Protein AF-A0A6A1VH96-F1 (afdb_monomer)

Secondary structure (DSSP, 8-state):
-PPPPPPPTTS-HHHHHHHHHHHTHHHHHHHHHHHHHT-SEEEEHHHHHHHHHHH--SHHHHHHHHTSHHHHHHHHEEEEEEETTEEEEEEEEETTEEEEEEEETTT--EEEE-HHHHHHHHHTTT-HHHHH-TT--EEESGGG-SSSPPP--GGGTTBHHHHHHHHHHHHHHH-HHHHHHHHHHHHT-EETTEEBSB-TT--SHHHHHHHHHHHHHHHHTS-TT-BGGGTHHHHHTTTB-B-S-SBHHHHHHHHHHHHHHHHS--HHHHHHHHHHS---SEEEEE--SS---SSS-TTSTT-SHHHHHHHHHHHHHHHHHHHHHHHTT-----EEEEEEE--S--TTSSTT-SEEEPTT-SSEEEEEE-S--TT--HHHHHHHHHSS--SEEEEEHHHHHHHHHHHHHHHT-EEEEE-S--GGGTSTTTTTTHHHHHHHH-HHHHHHHHHHHHHH-SEEEES-HHHHH--SSS--TTGGGSSEEETTTEEEEES--TT-TTEEE------TTTS--TT-GGG--GGGHHHHHHHHH-SS--SSEEE-BS-TTS-EEEEE---STTT-HHHHHHHHHH-HHHHHH-EEEEE-S-S-TTT---HHHHHHHHHHHHHHHHTT-TBTEEEE-----HHHHHHHHHHHHHTT-EEEE--S-BSS-HHHHHHHHTT--EEEESSBTHHHH--BTTTBEEE-TT-HHHHHHHHHHHHHHHHH-TTHHHHHHHHHHHHHHHHS-HHHHHHHHHHHHHHHHHHHHHTHHHHHHHHHHHHHHIIIIIHHHHTTS--------------PPPP-PPPPPP--------------------------------------------------------------------------------SSSTTS-------PEEEEEEESS-HHHHHHHHHHHHHHHHHT--EEEEEE----STT----------------PPP-PPSS---TT--S----GGGEEEEEEES---STTHHHHHHTTSSEEEEEE--HHHHHHHHSS---TTEEEEE-TTS-HHHHHHHHHHHHHHTS---HHHHHHHHHHHHHHHHHHHHHHHHHTT---STTHHHHHHHHHHTT----TTT-TTHHHHHHT--HHHHHHHHHHHHHHHHHHHHHHHHT-EEEETTTTTT-EEEEEE-GGGGGGHHHHHHHHHHHHHHTTS-SEEEEEEE-GGG--TTEEEEEEEE-TT---HHHHHHTT-EEETTEEEEEEEHHHHHHHB-------

Solvent-accessible surface area (backbone atoms only — not comparable to full-atom values): 70858 Å² total; per-residue (Å²): 138,80,82,69,68,77,83,48,103,82,64,49,66,47,73,48,43,49,58,32,44,61,78,42,42,72,60,45,46,52,36,34,42,56,60,38,70,80,40,58,43,79,38,47,39,67,58,56,50,50,47,46,50,75,64,38,74,52,66,66,62,37,47,57,45,48,68,26,57,47,25,51,50,60,70,24,27,56,38,32,25,23,48,63,66,33,39,33,37,41,30,32,81,43,50,83,43,75,48,37,31,36,31,36,30,88,83,59,51,60,44,65,48,50,63,58,57,52,46,30,46,58,25,51,64,82,35,53,69,50,44,67,41,90,80,59,49,72,38,60,52,62,89,52,55,84,84,68,76,66,59,88,53,65,92,54,48,37,43,9,68,65,54,51,31,46,51,50,23,55,43,46,70,75,29,74,68,52,41,44,50,54,50,53,52,44,50,66,31,62,57,99,84,46,63,22,48,30,41,83,80,50,78,44,66,72,54,43,53,59,48,38,58,56,46,36,57,58,34,65,74,47,60,53,80,41,50,38,81,84,50,42,70,66,42,42,77,72,25,36,43,54,34,51,17,31,22,27,46,46,26,31,51,46,44,46,38,50,45,41,46,73,74,62,43,44,39,67,48,47,53,50,43,35,63,54,54,83,62,70,53,29,38,37,36,29,44,45,70,44,53,68,66,92,58,93,26,80,77,44,75,79,21,54,68,69,55,55,52,52,56,53,47,48,43,28,38,51,55,51,44,56,51,49,38,48,52,16,50,46,86,77,81,54,36,37,40,40,38,27,45,35,35,80,84,31,88,87,40,64,26,50,50,48,69,43,77,40,88,90,53,92,55,34,31,37,38,29,49,49,97,70,57,98,82,73,52,72,68,54,58,51,37,69,73,61,77,45,78,56,46,34,33,33,10,34,29,52,66,8,22,35,53,31,39,54,46,24,71,70,76,74,38,42,30,40,30,30,47,98,64,56,64,70,74,75,38,82,61,44,45,65,48,26,85,77,47,30,90,82,69,39,46,72,45,45,56,49,30,39,50,46,24,71,62,59,33,62,30,35,50,32,66,32,60,37,46,40,33,25,47,73,87,45,78,8,52,54,40,59,45,22,52,50,42,31,69,87,74,37,38,27,56,25,45,52,63,57,37,40,47,37,30,29,58,51,28,66,42,57,62,62,90,60,32,43,46,53,79,50,65,93,73,57,62,67,88,46,46,71,58,49,49,46,69,59,58,39,82,67,68,62,92,59,30,34,53,18,48,69,62,85,81,44,23,34,41,35,32,74,50,70,44,38,77,49,44,19,64,54,53,52,52,44,26,51,48,68,35,62,70,36,53,72,62,36,32,42,37,38,31,37,38,63,94,48,55,87,79,52,90,52,72,50,37,38,48,48,38,54,48,42,54,53,46,40,60,76,46,62,31,72,44,42,28,31,44,28,36,64,82,86,54,66,63,61,51,34,44,47,48,21,53,39,32,71,52,64,22,31,36,47,45,46,17,67,52,35,82,50,51,69,64,59,51,40,32,19,37,13,35,20,33,35,36,27,18,56,36,45,22,38,50,71,72,40,46,67,85,50,28,21,35,69,28,49,56,89,39,43,70,60,34,41,45,57,56,30,52,51,59,51,46,42,70,78,34,84,55,54,58,54,51,27,12,50,35,17,35,47,54,34,75,78,62,34,28,39,62,60,26,30,56,51,51,56,29,48,52,32,46,46,48,51,52,50,61,82,42,42,65,51,52,50,54,49,48,51,52,45,52,48,50,42,63,70,44,44,53,59,48,58,68,69,55,86,75,85,78,93,66,85,80,72,84,81,74,87,80,82,83,77,90,83,79,88,84,83,84,91,81,91,87,85,86,87,81,88,87,84,92,91,86,85,90,91,87,90,82,92,87,94,90,88,89,90,87,89,90,83,92,88,83,89,88,86,83,87,83,88,85,87,81,89,87,84,89,85,88,88,83,83,88,81,92,87,90,82,83,89,89,89,92,84,87,90,84,89,88,89,87,90,86,84,86,88,86,79,91,90,74,83,73,81,81,78,78,77,85,85,78,86,79,49,35,35,35,38,37,20,26,34,92,42,72,41,16,40,45,16,48,40,28,46,49,53,37,33,63,68,66,72,49,69,70,46,82,43,66,39,75,83,76,83,84,85,82,82,86,88,89,88,85,79,91,86,83,86,84,86,91,81,89,77,85,88,84,81,79,84,78,92,76,71,90,83,66,81,65,79,93,68,65,43,88,50,29,26,45,38,38,27,26,44,39,60,76,60,86,63,45,58,58,58,52,53,76,53,26,70,30,32,39,34,31,29,33,52,71,66,47,53,64,61,55,69,84,49,93,70,60,96,47,56,47,82,48,75,44,77,93,52,34,22,20,48,53,29,35,52,53,31,53,54,52,47,72,76,47,96,62,59,67,74,64,45,57,56,51,55,51,48,53,63,70,44,46,64,59,44,51,43,42,34,29,48,75,71,69,60,60,77,52,86,61,22,70,19,32,63,39,17,59,56,76,65,63,71,60,61,41,54,88,80,24,78,57,39,60,60,54,64,68,68,62,48,70,66,62,31,24,53,53,6,46,56,50,48,56,51,53,48,50,58,37,52,59,45,60,71,66,47,44,50,28,23,41,80,73,41,79,74,40,39,26,31,31,32,85,31,66,94,50,58,86,48,38,64,63,45,7,40,54,33,5,53,54,12,38,76,71,71,39,42,36,26,5,36,28,32,25,68,55,78,95,66,79,46,95,57,44,31,37,42,32,40,18,33,41,96,90,44,69,38,35,72,62,14,51,74,52,80,26,50,64,45,47,52,38,15,29,27,66,44,43,55,83,53,52,67,65,20,50,60,77,79,78,83,80,130

Foldseek 3Di:
DDQADDDFPPCDCQNQVLVLCVVVVVLQLQLLCVLPVVAWDKAALVNSVVSSCVSCVDPVVSVVSLSYPNVLQSLQWGMWTHHPQKIKTFGHQFFLDTWIKIAGSNPGRIDTDALLLRQLSLLCVPFVPLSPDPPFFEAAPPVLPPPFDFDDDLVCQFVLLLVVLQVLLVCLVPDLVSVQLVVVVQCPDDDPHFRAFFHCVCVGLVLLLVLLVVLLVVLVVDDFAAACVVCQVVVVVSGTHFFQFGGSNSNSVLSVLVNCCNPRNDSVSSLVNLLRGPQFQEEEEEDADALQADPPGDPPPPHHDVSVQVLLLVLLLQVVSVVSCNGRSHDDHGAYEYEYAQDCPSVPTCSPPQWDDRPNHDHYIYGHDHPDDPVPDPLVVSCVNVVDDGQEYEAEALVSLLVSLVNCVVRVHAYEYEHVAQCCVVDDCCQSPVVVCCVPPVVLLRLLSVLLRLLSHLAYEDQDSCQLRRDSSDGHRVRVQQWHHRRPAHTYSGSDRSRRSRRHHAHAADDLLQFAALPPVVSFPVVLVVVLCCQAANPDADFFKDFHAQDPLAQEAEEEDEQFVQQCPLLLLQLCLPDPLLLVRHAYEYEYAGLDLVPDPDPRSSVSSVSNVVSCVVSVCHNRYMYGYHDDDSNSVSSSLSVSVVSLYAYERLGQADAACNVLSSNLNHLHAYEHECHHNVVVLDDDPQQHHYDHSVCSNVRSVVNSVQSVVCVVDVCSSVRNSVRSNVSCVVRHYSNSSSSVVSSCSSSSSSVCSVCVVSSVSSVVVSVCSCPVRSVVSVVVDDDDDPDDDDDDDDDDDDDDDDDDDDDDDDDDDDDDDDDDDDYDDDDDDDDDDDDDDDDDDDDDDDDDDDDDYDDDDDDDDDDDDDDDDDDDDDDDDDDDDDDDDDPPPPPPPDDDDQDFAAEEEFEPPAPQSLLLVLLVVLLCVLQVGHYHYHYDYDDDPPPDDDDDDDDDDDDDDDDDDDDDDDDDDDPPDPDDPDPLQRHAEYEYFQDDDDQCPQVVSLVRYNAYEYQHQDPVNCVSPVPDDDDPRYHDDYDVLWTSNVSSLVVSVVVSVVDDGDPVSSVVSVVLSVVCVVVRVLSGCVVVVVVPDVLSQLLVQLVVVVVDDSGCSNVVCSSVVSSPDDSVVSSVSSVVVVVVLVVLLVVQLVQKAKFLQVLVPVWIFIETEAAPPVVSCVVSFQVRLVVRVVVVTASKYWYWYDDVVVVDPQKIKTKMAGDDQAACAVSQVVQVWGDGGGITIHIDGPVVRVSGTDDDDDDD

Radius of gyration: 38.89 Å; Cα contacts (8 Å, |Δi|>4): 2054; chains: 1; bounding box: 102×127×105 Å

Organism: NCBI:txid262757

pLDDT: mean 82.4, std 21.28, range [21.52, 98.81]

Mean predicted aligned error: 18.17 Å

Nearest PDB structures (foldseek):
  3s29-assembly1_B  TM=8.783E-01  e=1.028E-87  Arabidopsis thaliana
  3s27-assembly1_D  TM=8.775E-01  e=1.680E-87  Arabidopsis thaliana
  4rbn-assembly1_B  TM=9.499E-01  e=1.841E-76  Nitrosomonas europaea
  2r68-assembly1_A  TM=6.892E-01  e=1.361E-27  Halothermothrix orenii H 168
  3mbo-assembly3_F  TM=7.343E-01  e=2.998E-13  Bacillus anthracis

Structure (mmCIF, N/CA/C/O backbone):
data_AF-A0A6A1VH96-F1
#
_entry.id   AF-A0A6A1VH96-F1
#
loop_
_atom_site.group_PDB
_atom_site.id
_atom_site.type_symbol
_atom_site.label_atom_id
_atom_site.label_alt_id
_atom_site.label_comp_id
_atom_site.label_asym_id
_atom_site.label_entity_id
_atom_site.label_seq_id
_atom_site.pdbx_PDB_ins_code
_atom_site.Cartn_x
_atom_site.Cartn_y
_atom_site.Cartn_z
_atom_site.occupancy
_atom_site.B_iso_or_equiv
_atom_site.auth_seq_id
_atom_site.auth_comp_id
_atom_site.auth_asym_id
_atom_site.auth_atom_id
_atom_site.pdbx_PDB_model_num
ATOM 1 N N . MET A 1 1 ? 42.072 -10.576 -3.938 1.00 24.42 1 MET A N 1
ATOM 2 C CA . MET A 1 1 ? 40.945 -9.704 -4.334 1.00 24.42 1 MET A CA 1
ATOM 3 C C . MET A 1 1 ? 40.405 -9.094 -3.054 1.00 24.42 1 MET A C 1
ATOM 5 O O . MET A 1 1 ? 40.253 -9.842 -2.097 1.00 24.42 1 MET A O 1
ATOM 9 N N . ALA A 1 2 ? 40.231 -7.776 -2.990 1.00 21.52 2 ALA A N 1
ATOM 10 C CA . ALA A 1 2 ? 39.716 -7.097 -1.800 1.00 21.52 2 ALA A CA 1
ATOM 11 C C . ALA A 1 2 ? 38.235 -6.765 -2.009 1.00 21.52 2 ALA A C 1
ATOM 13 O O . ALA A 1 2 ? 37.863 -6.373 -3.113 1.00 21.52 2 ALA A O 1
ATOM 14 N N . SER A 1 3 ? 37.409 -6.918 -0.971 1.00 23.72 3 SER A N 1
ATOM 15 C CA . SER A 1 3 ? 36.023 -6.445 -1.018 1.00 23.72 3 SER A CA 1
ATOM 16 C C . SER A 1 3 ? 36.011 -4.926 -1.148 1.00 23.72 3 SER A C 1
ATOM 18 O O . SER A 1 3 ? 36.720 -4.244 -0.404 1.00 23.72 3 SER A O 1
ATOM 20 N N . ALA A 1 4 ? 35.182 -4.392 -2.043 1.00 27.58 4 ALA A N 1
ATOM 21 C CA . ALA A 1 4 ? 34.843 -2.977 -2.008 1.00 27.58 4 ALA A CA 1
ATOM 22 C C . ALA A 1 4 ? 34.151 -2.647 -0.672 1.00 27.58 4 ALA A C 1
ATOM 24 O O . ALA A 1 4 ? 33.434 -3.484 -0.111 1.00 27.58 4 ALA A O 1
ATOM 25 N N . LYS A 1 5 ? 34.362 -1.427 -0.160 1.00 29.30 5 LYS A N 1
ATOM 26 C CA . LYS A 1 5 ? 33.513 -0.874 0.899 1.00 29.3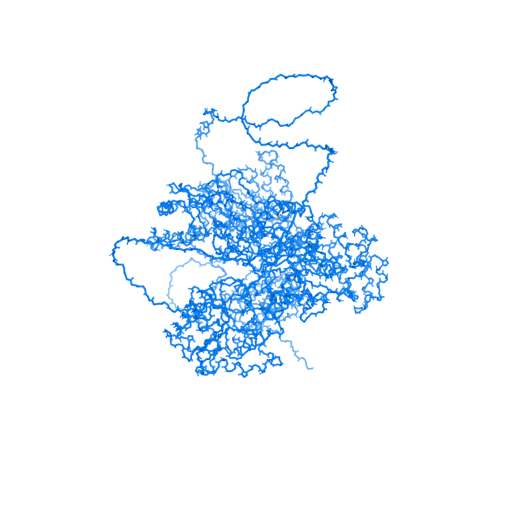0 5 LYS A CA 1
ATOM 27 C C . LYS A 1 5 ? 32.178 -0.471 0.275 1.00 29.30 5 LYS A C 1
ATOM 29 O O . LYS A 1 5 ? 32.145 0.438 -0.551 1.00 29.30 5 LYS A O 1
ATOM 34 N N . VAL A 1 6 ? 31.101 -1.123 0.700 1.00 29.41 6 VAL A N 1
ATOM 35 C CA . VAL A 1 6 ? 29.741 -0.593 0.545 1.00 29.41 6 VAL A CA 1
ATOM 36 C C . VAL A 1 6 ? 29.592 0.593 1.509 1.00 29.41 6 VAL A C 1
ATOM 38 O O . VAL A 1 6 ? 30.164 0.551 2.600 1.00 29.41 6 VAL A O 1
ATOM 41 N N . LEU A 1 7 ? 28.876 1.648 1.108 1.00 35.38 7 LEU A N 1
ATOM 42 C CA . LEU A 1 7 ? 28.535 2.753 2.013 1.00 35.38 7 LEU A CA 1
ATOM 43 C C . LEU A 1 7 ? 27.636 2.276 3.151 1.00 35.38 7 LEU A C 1
ATOM 45 O O . LEU A 1 7 ? 26.762 1.430 2.953 1.00 35.38 7 LEU A O 1
ATOM 49 N N . ASN A 1 8 ? 27.806 2.885 4.317 1.00 38.88 8 ASN A N 1
ATOM 50 C CA . ASN A 1 8 ? 26.860 2.753 5.408 1.00 38.88 8 ASN A CA 1
ATOM 51 C C . ASN A 1 8 ? 25.663 3.696 5.152 1.00 38.88 8 ASN A C 1
ATOM 53 O O . ASN A 1 8 ? 25.898 4.831 4.742 1.00 38.88 8 ASN A O 1
ATOM 57 N N . PRO A 1 9 ? 24.392 3.324 5.406 1.00 37.62 9 PRO A N 1
ATOM 58 C CA . PRO A 1 9 ? 23.239 4.200 5.137 1.00 37.62 9 PRO A CA 1
ATOM 59 C C . PRO A 1 9 ? 23.149 5.513 5.944 1.00 37.62 9 PRO A C 1
ATOM 61 O O . PRO A 1 9 ? 22.141 6.204 5.831 1.00 37.62 9 PRO A O 1
ATOM 64 N N . ALA A 1 10 ? 24.159 5.846 6.754 1.00 36.28 10 ALA A N 1
ATOM 65 C CA . ALA A 1 10 ? 24.304 7.132 7.443 1.00 36.28 10 ALA A CA 1
ATOM 66 C C . ALA A 1 10 ? 25.599 7.891 7.065 1.00 36.28 10 ALA A C 1
ATOM 68 O O . ALA A 1 10 ? 25.868 8.951 7.626 1.00 36.28 10 ALA A O 1
ATOM 69 N N . ASP A 1 11 ? 26.396 7.372 6.125 1.00 55.50 11 ASP A N 1
ATOM 70 C CA . ASP A 1 11 ? 27.499 8.116 5.510 1.00 55.50 11 ASP A CA 1
ATOM 71 C C . ASP A 1 11 ? 26.898 9.107 4.497 1.00 55.50 11 ASP A C 1
ATOM 73 O O . ASP A 1 11 ? 26.500 8.697 3.402 1.00 55.50 11 ASP A O 1
ATOM 77 N N . SER A 1 12 ? 26.811 10.399 4.844 1.00 77.38 12 SER A N 1
ATOM 78 C CA . SER A 1 12 ? 26.196 11.395 3.952 1.00 77.38 12 SER A CA 1
ATOM 79 C C . SER A 1 12 ? 26.901 11.444 2.592 1.00 77.38 12 SER A C 1
ATOM 81 O O . SER A 1 12 ? 28.120 11.255 2.470 1.00 77.38 12 SER A O 1
ATOM 83 N N . ILE A 1 13 ? 26.138 11.707 1.536 1.00 84.75 13 ILE A N 1
ATOM 84 C CA . ILE A 1 13 ? 26.660 11.831 0.175 1.00 84.75 13 ILE A CA 1
ATOM 85 C C . ILE A 1 13 ? 27.581 13.055 0.075 1.00 84.75 13 ILE A C 1
ATOM 87 O O . ILE A 1 13 ? 28.581 13.002 -0.641 1.00 84.75 13 ILE A O 1
ATOM 91 N N . ALA A 1 14 ? 27.306 14.125 0.830 1.00 85.88 14 ALA A N 1
ATOM 92 C CA . ALA A 1 14 ? 28.166 15.307 0.894 1.00 85.88 14 ALA A CA 1
ATOM 93 C C . ALA A 1 14 ? 29.535 15.007 1.534 1.00 85.88 14 ALA A C 1
ATOM 95 O O . ALA A 1 14 ? 30.553 15.498 1.048 1.00 85.88 14 ALA A O 1
ATOM 96 N N . ASP A 1 15 ? 29.575 14.166 2.571 1.00 85.31 15 ASP A N 1
ATOM 97 C CA . ASP A 1 15 ? 30.811 13.807 3.281 1.00 85.31 15 ASP A CA 1
ATOM 98 C C . ASP A 1 15 ? 31.611 12.714 2.553 1.00 85.31 15 ASP A C 1
ATOM 100 O O . ASP A 1 15 ? 32.845 12.729 2.546 1.00 85.31 15 ASP A O 1
ATOM 104 N N . SER A 1 16 ? 30.924 11.770 1.901 1.00 84.75 16 SER A N 1
ATOM 105 C CA . SER A 1 16 ? 31.547 10.618 1.234 1.00 84.75 16 SER A CA 1
ATOM 106 C C . SER A 1 16 ? 31.959 10.877 -0.223 1.00 84.75 16 SER A C 1
ATOM 108 O O . SER A 1 16 ? 32.976 10.341 -0.682 1.00 84.75 16 SER A O 1
ATOM 110 N N . MET A 1 17 ? 31.239 11.730 -0.966 1.00 89.00 17 MET A N 1
ATOM 111 C CA . MET A 1 17 ? 31.578 12.061 -2.357 1.00 89.00 17 MET A CA 1
ATOM 112 C C . MET A 1 17 ? 32.986 12.680 -2.528 1.00 89.00 17 MET A C 1
ATOM 114 O O . MET A 1 17 ? 33.662 12.288 -3.482 1.00 89.00 17 MET A O 1
ATOM 118 N N . PRO A 1 18 ? 33.508 13.563 -1.650 1.00 90.06 18 PRO A N 1
ATOM 119 C CA . PRO A 1 18 ? 34.885 14.059 -1.736 1.00 90.06 18 PRO A CA 1
ATOM 120 C C . PRO A 1 18 ? 35.942 12.951 -1.835 1.00 90.06 18 PRO A C 1
ATOM 122 O O . PRO A 1 18 ? 36.834 13.024 -2.684 1.00 90.06 18 PRO A O 1
ATOM 125 N N . ASP A 1 19 ? 35.835 11.895 -1.022 1.00 85.81 19 ASP A N 1
ATOM 126 C CA . ASP A 1 19 ? 36.762 10.758 -1.067 1.00 85.81 19 ASP A CA 1
ATOM 127 C C . ASP A 1 19 ? 36.495 9.822 -2.252 1.00 85.81 19 ASP A C 1
ATOM 129 O O . ASP A 1 19 ? 37.444 9.291 -2.838 1.00 85.81 19 ASP A O 1
ATOM 133 N N . ALA A 1 20 ? 35.240 9.703 -2.692 1.00 86.69 20 ALA A N 1
ATOM 134 C CA . ALA A 1 20 ? 34.876 9.035 -3.941 1.00 86.69 20 ALA A CA 1
ATOM 135 C C . ALA A 1 20 ? 35.568 9.681 -5.161 1.00 86.69 20 ALA A C 1
ATOM 137 O O . ALA A 1 20 ? 36.201 9.005 -5.979 1.00 86.69 20 ALA A O 1
ATOM 138 N N . LEU A 1 21 ? 35.497 11.014 -5.250 1.00 88.50 21 LEU A N 1
ATOM 139 C CA . LEU A 1 21 ? 36.102 11.812 -6.315 1.00 88.50 21 LEU A CA 1
ATOM 140 C C . LEU A 1 21 ? 37.633 11.821 -6.222 1.00 88.50 21 LEU A C 1
ATOM 142 O O . LEU A 1 21 ? 38.295 11.781 -7.258 1.00 88.50 21 LEU A O 1
ATOM 146 N N . ARG A 1 22 ? 38.223 11.812 -5.016 1.00 86.56 22 ARG A N 1
ATOM 147 C CA . ARG A 1 22 ? 39.683 11.668 -4.825 1.00 86.56 22 ARG A CA 1
ATOM 148 C C . ARG A 1 22 ? 40.204 10.336 -5.370 1.00 86.56 22 ARG A C 1
ATOM 150 O O . ARG A 1 22 ? 41.213 10.341 -6.073 1.00 86.56 22 ARG A O 1
ATOM 157 N N . GLN A 1 23 ? 39.509 9.223 -5.116 1.00 84.44 23 GLN A N 1
ATOM 158 C CA . GLN A 1 23 ? 39.909 7.889 -5.596 1.00 84.44 23 GLN A CA 1
ATOM 159 C C . GLN A 1 23 ? 39.921 7.774 -7.132 1.00 84.44 23 GLN A C 1
ATOM 161 O O . GLN A 1 23 ? 40.743 7.043 -7.679 1.00 84.44 23 GLN A O 1
ATOM 166 N N . SER A 1 24 ? 39.056 8.522 -7.829 1.00 84.88 24 SER A N 1
ATOM 167 C CA . SER A 1 24 ? 38.908 8.482 -9.298 1.00 84.88 24 SER A CA 1
ATOM 168 C C . SER A 1 24 ? 39.259 9.812 -9.991 1.00 84.88 24 SER A C 1
ATOM 170 O O . SER A 1 24 ? 38.774 10.092 -11.091 1.00 84.88 24 SER A O 1
ATOM 172 N N . ARG A 1 25 ? 40.094 10.656 -9.358 1.00 86.62 25 ARG A N 1
ATOM 173 C CA . ARG A 1 25 ? 40.242 12.097 -9.669 1.00 86.62 25 ARG A CA 1
ATOM 174 C C . ARG A 1 25 ? 40.524 12.420 -11.140 1.00 86.62 25 ARG A C 1
ATOM 176 O O . ARG A 1 25 ? 39.999 13.407 -11.651 1.00 86.62 25 ARG A O 1
ATOM 183 N N . TYR A 1 26 ? 41.326 11.602 -11.826 1.00 86.88 26 TYR A N 1
ATOM 184 C CA . TYR A 1 26 ? 41.657 11.800 -13.243 1.00 86.88 26 TYR A CA 1
ATOM 185 C C . TYR A 1 26 ? 40.432 11.643 -14.159 1.00 86.88 26 TYR A C 1
ATOM 187 O O . TYR A 1 26 ? 40.112 12.556 -14.924 1.00 86.88 26 TYR A O 1
ATOM 195 N N . HIS A 1 27 ? 39.715 10.520 -14.050 1.00 87.25 27 HIS A N 1
ATOM 196 C CA . HIS A 1 27 ? 38.506 10.275 -14.839 1.00 87.25 27 HIS A CA 1
ATOM 197 C C . HIS A 1 27 ? 37.418 11.279 -14.463 1.00 87.25 27 HIS A C 1
ATOM 199 O O . HIS A 1 27 ? 36.785 11.848 -15.344 1.00 87.25 27 HIS A O 1
ATOM 205 N N . MET A 1 28 ? 37.254 11.583 -13.172 1.00 88.25 28 MET A N 1
ATOM 206 C CA . MET A 1 28 ? 36.210 12.511 -12.742 1.00 88.25 28 MET A CA 1
ATOM 207 C C . MET A 1 28 ? 36.436 13.937 -13.213 1.00 88.25 28 MET A C 1
ATOM 209 O O . MET A 1 28 ? 35.493 14.533 -13.722 1.00 88.25 28 MET A O 1
ATOM 213 N N . LYS A 1 29 ? 37.663 14.471 -13.190 1.00 89.50 29 LYS A N 1
ATOM 214 C CA . LYS A 1 29 ? 37.899 15.797 -13.781 1.00 89.50 29 LYS A CA 1
ATOM 215 C C . LYS A 1 29 ? 37.578 15.824 -15.288 1.00 89.50 29 LYS A C 1
ATOM 217 O O . LYS A 1 29 ? 37.147 16.855 -15.791 1.00 89.50 29 LYS A O 1
ATOM 222 N N . ARG A 1 30 ? 37.698 14.694 -16.003 1.00 89.75 30 ARG A N 1
ATOM 223 C CA . ARG A 1 30 ? 37.237 14.560 -17.400 1.00 89.75 30 ARG A CA 1
ATOM 224 C C . ARG A 1 30 ? 35.708 14.445 -17.524 1.00 89.75 30 ARG A C 1
ATOM 226 O O . ARG A 1 30 ? 35.149 15.110 -18.391 1.00 89.75 30 ARG A O 1
ATOM 233 N N . CYS A 1 31 ? 35.032 13.665 -16.675 1.00 89.69 31 CYS A N 1
ATOM 234 C CA . CYS A 1 31 ? 33.563 13.563 -16.654 1.00 89.69 31 CYS A CA 1
ATOM 235 C C . CYS A 1 31 ? 32.913 14.917 -16.351 1.00 89.69 31 CYS A C 1
ATOM 237 O O . CYS A 1 31 ? 32.073 15.387 -17.109 1.00 89.69 31 CYS A O 1
ATOM 239 N N . PHE A 1 32 ? 33.355 15.581 -15.283 1.00 90.56 32 PHE A N 1
ATOM 240 C CA . PHE A 1 32 ? 32.803 16.859 -14.847 1.00 90.56 32 PHE A CA 1
ATOM 241 C C . PHE A 1 32 ? 33.067 17.998 -15.836 1.00 90.56 32 PHE A C 1
ATOM 243 O O . PHE A 1 32 ? 32.158 18.785 -16.101 1.00 90.56 32 PHE A O 1
ATOM 250 N N . ALA A 1 33 ? 34.247 18.037 -16.466 1.00 89.62 33 ALA A N 1
ATOM 251 C CA . ALA A 1 33 ? 34.500 18.961 -17.569 1.00 89.62 33 ALA A CA 1
ATOM 252 C C . ALA A 1 33 ? 33.537 18.730 -18.750 1.00 89.62 33 ALA A C 1
ATOM 254 O O . ALA A 1 33 ? 33.057 19.698 -19.332 1.00 89.62 33 ALA A O 1
ATOM 255 N N . ARG A 1 34 ? 33.198 17.474 -19.085 1.00 90.50 34 ARG A N 1
ATOM 256 C CA . ARG A 1 34 ? 32.202 17.161 -20.130 1.00 90.50 34 ARG A CA 1
ATOM 257 C C . ARG A 1 34 ? 30.771 17.501 -19.713 1.00 90.50 34 ARG A C 1
ATOM 259 O O . ARG A 1 34 ? 30.039 18.051 -20.529 1.00 90.50 34 ARG A O 1
ATOM 266 N N . PHE A 1 35 ? 30.382 17.263 -18.456 1.00 90.69 35 PHE A N 1
ATOM 267 C CA . PHE A 1 35 ? 29.077 17.696 -17.943 1.00 90.69 35 PHE A CA 1
ATOM 268 C C . PHE A 1 35 ? 28.883 19.207 -18.149 1.00 90.69 35 PHE A C 1
ATOM 270 O O . PHE A 1 35 ? 27.878 19.603 -18.741 1.00 90.69 35 PHE A O 1
ATOM 277 N N . ALA A 1 36 ? 29.874 20.020 -17.761 1.00 90.62 36 ALA A N 1
ATOM 278 C CA . ALA A 1 36 ? 29.841 21.480 -17.875 1.00 90.62 36 ALA A CA 1
ATOM 279 C C . ALA A 1 36 ? 30.036 22.032 -19.307 1.00 90.62 36 ALA A C 1
ATOM 281 O O . ALA A 1 36 ? 29.558 23.127 -19.599 1.00 90.62 36 ALA A O 1
ATOM 282 N N . ALA A 1 37 ? 30.709 21.301 -20.207 1.00 89.56 37 ALA A N 1
ATOM 283 C CA . ALA A 1 37 ? 31.120 21.800 -21.530 1.00 89.56 37 ALA A CA 1
ATOM 284 C C . ALA A 1 37 ? 29.974 22.249 -22.458 1.00 89.56 37 ALA A C 1
ATOM 286 O O . ALA A 1 37 ? 30.194 23.079 -23.335 1.00 89.56 37 ALA A O 1
ATOM 287 N N . GLU A 1 38 ? 28.764 21.714 -22.281 1.00 86.50 38 GLU A N 1
ATOM 288 C CA . GLU A 1 38 ? 27.587 22.050 -23.103 1.00 86.50 38 GLU A CA 1
ATOM 289 C C . GLU A 1 38 ? 26.683 23.122 -22.458 1.00 86.50 38 GLU A C 1
ATOM 291 O O . GLU A 1 38 ? 25.593 23.392 -22.955 1.00 86.50 38 GLU A O 1
ATOM 296 N N . GLY A 1 39 ? 27.128 23.764 -21.370 1.00 90.88 39 GLY A N 1
ATOM 297 C CA . GLY A 1 39 ? 26.404 24.862 -20.725 1.00 90.88 39 GLY A CA 1
ATOM 298 C C . GLY A 1 39 ? 25.353 24.415 -19.704 1.00 90.88 39 GLY A C 1
ATOM 299 O O . GLY A 1 39 ? 25.463 23.347 -19.099 1.00 90.88 39 GLY A O 1
ATOM 300 N N . LYS A 1 40 ? 24.349 25.272 -19.469 1.00 92.94 40 LYS A N 1
ATOM 301 C CA . LYS A 1 40 ? 23.284 25.021 -18.487 1.00 92.94 40 LYS A CA 1
ATOM 302 C C . LYS A 1 40 ? 22.296 23.961 -19.001 1.00 92.94 40 LYS A C 1
ATOM 304 O O . LYS A 1 40 ? 21.756 24.130 -20.092 1.00 92.94 40 LYS A O 1
ATOM 309 N N . ARG A 1 41 ? 22.040 22.888 -18.239 1.00 93.00 41 ARG A N 1
ATOM 310 C CA . ARG A 1 41 ? 21.148 21.774 -18.652 1.00 93.00 41 ARG A CA 1
ATOM 311 C C . ARG A 1 41 ? 20.747 20.841 -17.506 1.00 93.00 41 ARG A C 1
ATOM 313 O O . ARG A 1 41 ? 21.441 20.768 -16.499 1.00 93.00 41 ARG A O 1
ATOM 320 N N . LEU A 1 42 ? 19.701 20.038 -17.710 1.00 92.38 42 LEU A N 1
ATOM 321 C CA . LEU A 1 42 ? 19.364 18.886 -16.862 1.00 92.38 42 LEU A CA 1
ATOM 322 C C . LEU A 1 42 ? 19.875 17.578 -17.486 1.00 92.38 42 LEU A C 1
ATOM 324 O O . LEU A 1 42 ? 19.612 17.288 -18.653 1.00 92.38 42 LEU A O 1
ATOM 328 N N . LEU A 1 43 ? 20.574 16.765 -16.696 1.00 92.50 43 LEU A N 1
ATOM 329 C CA . LEU A 1 43 ? 21.023 15.421 -17.053 1.00 92.50 43 LEU A CA 1
ATOM 330 C C . LEU A 1 43 ? 20.211 14.380 -16.277 1.00 92.50 43 LEU A C 1
ATOM 332 O O . LEU A 1 43 ? 20.160 14.412 -15.050 1.00 92.50 43 LEU A O 1
ATOM 336 N N . LYS A 1 44 ? 19.605 13.423 -16.983 1.00 91.31 44 LYS A N 1
ATOM 337 C CA . LYS A 1 44 ? 18.988 12.234 -16.377 1.00 91.31 44 LYS A CA 1
ATOM 338 C C . LYS A 1 44 ? 20.054 11.176 -16.102 1.00 91.31 44 LYS A C 1
ATOM 340 O O . LYS A 1 44 ? 21.107 11.188 -16.741 1.00 91.31 44 LYS A O 1
ATOM 345 N N . GLN A 1 45 ? 19.767 10.229 -15.207 1.00 89.31 45 GLN A N 1
ATOM 346 C CA . GLN A 1 45 ? 20.684 9.140 -14.841 1.00 89.31 45 GLN A CA 1
ATOM 347 C C . GLN A 1 45 ? 21.350 8.455 -16.054 1.00 89.31 45 GLN A C 1
ATOM 349 O O . GLN A 1 45 ? 22.559 8.240 -16.043 1.00 89.31 45 GLN A O 1
ATOM 354 N N . GLN A 1 46 ? 20.599 8.178 -17.126 1.00 87.06 46 GLN A N 1
ATOM 355 C CA . GLN A 1 46 ? 21.139 7.563 -18.349 1.00 87.06 46 GLN A CA 1
ATOM 356 C C . GLN A 1 46 ? 22.239 8.419 -19.004 1.00 87.06 46 GLN A C 1
ATOM 358 O O . GLN A 1 46 ? 23.311 7.900 -19.301 1.00 87.06 46 GLN A O 1
ATOM 363 N N . HIS A 1 47 ? 22.033 9.735 -19.135 1.00 90.62 47 HIS A N 1
ATOM 364 C CA . HIS A 1 47 ? 23.030 10.654 -19.702 1.00 90.62 47 HIS A CA 1
ATOM 365 C C . HIS A 1 47 ? 24.289 10.754 -18.821 1.00 90.62 47 HIS A C 1
ATOM 367 O O . HIS A 1 47 ? 25.403 10.838 -19.333 1.00 90.62 47 HIS A O 1
ATOM 373 N N . ILE A 1 48 ? 24.124 10.713 -17.493 1.00 90.31 48 ILE A N 1
ATOM 374 C CA . ILE A 1 48 ? 25.243 10.718 -16.535 1.00 90.31 48 ILE A CA 1
ATOM 375 C C . ILE A 1 48 ? 26.108 9.465 -16.729 1.00 90.31 48 ILE A C 1
ATOM 377 O O . ILE A 1 48 ? 27.330 9.565 -16.838 1.00 90.31 48 ILE A O 1
ATOM 381 N N . MET A 1 49 ? 25.470 8.295 -16.826 1.00 90.06 49 MET A N 1
ATOM 382 C CA . MET A 1 49 ? 26.144 7.011 -17.036 1.00 90.06 49 MET A CA 1
ATOM 383 C C . MET A 1 49 ? 26.821 6.938 -18.411 1.00 90.06 49 MET A C 1
ATOM 385 O O . MET A 1 49 ? 27.980 6.540 -18.500 1.00 90.06 49 MET A O 1
ATOM 389 N N . GLU A 1 50 ? 26.148 7.391 -19.471 1.00 89.38 50 GLU A N 1
ATOM 390 C CA . GLU A 1 50 ? 26.708 7.486 -20.823 1.00 89.38 50 GLU A CA 1
ATOM 391 C C . GLU A 1 50 ? 28.007 8.302 -20.883 1.00 89.38 50 GLU A C 1
ATOM 393 O O . GLU A 1 50 ? 28.965 7.895 -21.537 1.00 89.38 50 GLU A O 1
ATOM 398 N N . GLU A 1 51 ? 28.061 9.463 -20.229 1.00 88.50 51 GLU A N 1
ATOM 399 C CA . GLU A 1 51 ? 29.265 10.299 -20.228 1.00 88.50 51 GLU A CA 1
ATOM 400 C C . GLU A 1 51 ? 30.409 9.672 -19.420 1.00 88.50 51 GLU A C 1
ATOM 402 O O . GLU A 1 51 ? 31.571 9.805 -19.807 1.00 88.50 51 GLU A O 1
ATOM 407 N N . VAL A 1 52 ? 30.104 8.908 -18.363 1.00 89.19 52 VAL A N 1
ATOM 408 C CA . VAL A 1 52 ? 31.100 8.072 -17.671 1.00 89.19 52 VAL A CA 1
ATOM 409 C C . VAL A 1 52 ? 31.614 6.961 -18.595 1.00 89.19 52 VAL A C 1
ATOM 411 O O . VAL A 1 52 ? 32.826 6.749 -18.667 1.00 89.19 52 VAL A O 1
ATOM 414 N N . GLU A 1 53 ? 30.744 6.301 -19.368 1.00 88.62 53 GLU A N 1
ATOM 415 C CA . GLU A 1 53 ? 31.160 5.294 -20.358 1.00 88.62 53 GLU A CA 1
ATOM 416 C C . GLU A 1 53 ? 32.040 5.883 -21.474 1.00 88.62 53 GLU A C 1
ATOM 418 O O . GLU A 1 53 ? 33.003 5.241 -21.890 1.00 88.62 53 GLU A O 1
ATOM 423 N N . LYS A 1 54 ? 31.754 7.114 -21.922 1.00 88.44 54 LYS A N 1
ATOM 424 C CA . LYS A 1 54 ? 32.532 7.845 -22.945 1.00 88.44 54 LYS A CA 1
ATOM 425 C C . LYS A 1 54 ? 33.865 8.404 -22.426 1.00 88.44 54 LYS A C 1
ATOM 427 O O . LYS A 1 54 ? 34.714 8.783 -23.229 1.00 88.44 54 LYS A O 1
ATOM 432 N N . VAL A 1 55 ? 34.059 8.508 -21.107 1.00 89.12 55 VAL A N 1
ATOM 433 C CA . VAL A 1 55 ? 35.323 8.965 -20.491 1.00 89.12 55 VAL A CA 1
ATOM 434 C C . VAL A 1 55 ? 36.215 7.801 -20.069 1.00 89.12 55 VAL A C 1
ATOM 436 O O . VAL A 1 55 ? 37.442 7.925 -20.134 1.00 89.12 55 VAL A O 1
ATOM 439 N N . ILE A 1 56 ? 35.618 6.689 -19.637 1.00 89.31 56 ILE A N 1
ATOM 440 C CA . ILE A 1 56 ? 36.321 5.485 -19.190 1.00 89.31 56 ILE A CA 1
ATOM 441 C C . ILE A 1 56 ? 36.125 4.381 -20.239 1.00 89.31 56 ILE A C 1
ATOM 443 O O . ILE A 1 56 ? 35.294 3.479 -20.104 1.00 89.31 56 ILE A O 1
ATOM 447 N N . GLU A 1 57 ? 36.899 4.508 -21.319 1.00 85.06 57 GLU A N 1
ATOM 448 C CA . GLU A 1 57 ? 36.908 3.581 -22.458 1.00 85.06 57 GLU A CA 1
ATOM 449 C C . GLU A 1 57 ? 37.388 2.174 -22.058 1.00 85.06 57 GLU A C 1
ATOM 451 O O . GLU A 1 57 ? 36.874 1.178 -22.571 1.00 85.06 57 GLU A O 1
ATOM 456 N N . ASP A 1 58 ? 38.332 2.071 -21.111 1.00 88.69 58 ASP A N 1
ATOM 457 C CA . ASP A 1 58 ? 38.764 0.778 -20.581 1.00 88.69 58 ASP A CA 1
ATOM 458 C C . ASP A 1 58 ? 37.676 0.154 -19.695 1.00 88.69 58 ASP A C 1
ATOM 460 O O . ASP A 1 58 ? 37.270 0.695 -18.662 1.00 88.69 58 ASP A O 1
ATOM 464 N N . LYS A 1 59 ? 37.213 -1.032 -20.095 1.00 85.94 59 LYS A N 1
ATOM 465 C CA . LYS A 1 59 ? 36.121 -1.741 -19.422 1.00 85.94 59 LYS A CA 1
ATOM 466 C C . LYS A 1 59 ? 36.486 -2.203 -18.005 1.00 85.94 59 LYS A C 1
ATOM 468 O O . LYS A 1 59 ? 35.589 -2.316 -17.168 1.00 85.94 59 LYS A O 1
ATOM 473 N N . HIS A 1 60 ? 37.756 -2.489 -17.719 1.00 85.62 60 HIS A N 1
ATOM 474 C CA . HIS A 1 60 ? 38.193 -2.950 -16.402 1.00 85.62 60 HIS A CA 1
ATOM 475 C C . HIS A 1 60 ? 38.321 -1.781 -15.418 1.00 85.62 60 HIS A C 1
ATOM 477 O O . HIS A 1 60 ? 37.800 -1.874 -14.307 1.00 85.62 60 HIS A O 1
ATOM 483 N N . GLU A 1 61 ? 38.899 -0.652 -15.840 1.00 85.00 61 GLU A N 1
ATOM 484 C CA . GLU A 1 61 ? 38.874 0.588 -15.055 1.00 85.00 61 GLU A CA 1
ATOM 485 C C . GLU A 1 61 ? 37.438 1.075 -14.830 1.00 85.00 61 GLU A C 1
ATOM 487 O O . GLU A 1 61 ? 37.086 1.427 -13.703 1.00 85.00 61 GLU A O 1
ATOM 492 N N . ARG A 1 62 ? 36.572 1.013 -15.855 1.00 89.44 62 ARG A N 1
ATOM 493 C CA . ARG A 1 62 ? 35.155 1.383 -15.712 1.00 89.44 62 ARG A CA 1
ATOM 494 C C . ARG A 1 62 ? 34.431 0.496 -14.706 1.00 89.44 62 ARG A C 1
ATOM 496 O O . ARG A 1 62 ? 33.756 1.026 -13.829 1.00 89.44 62 ARG A O 1
ATOM 503 N N . SER A 1 63 ? 34.610 -0.825 -14.782 1.00 86.56 63 SER A N 1
ATOM 504 C CA . SER A 1 63 ? 34.023 -1.759 -13.806 1.00 86.56 63 SER A CA 1
ATOM 505 C C . SER A 1 63 ? 34.509 -1.440 -12.390 1.00 86.56 63 SER A C 1
ATOM 507 O O . SER A 1 63 ? 33.695 -1.257 -11.496 1.00 86.56 63 SER A O 1
ATOM 509 N N . LYS A 1 64 ? 35.816 -1.217 -12.202 1.00 85.88 64 LYS A N 1
ATOM 510 C CA . LYS A 1 64 ? 36.416 -0.864 -10.905 1.00 85.88 64 LYS A CA 1
ATOM 511 C C . LYS A 1 64 ? 35.897 0.459 -10.315 1.00 85.88 64 LYS A C 1
ATOM 513 O O . LYS A 1 64 ? 35.781 0.569 -9.096 1.00 85.88 64 LYS A O 1
ATOM 518 N N . VAL A 1 65 ? 35.591 1.462 -11.143 1.00 85.62 65 VAL A N 1
ATOM 519 C CA . VAL A 1 65 ? 34.953 2.716 -10.688 1.00 85.62 65 VAL A CA 1
ATOM 520 C C . VAL A 1 65 ? 33.477 2.487 -10.342 1.00 85.62 65 VAL A C 1
ATOM 522 O O . VAL A 1 65 ? 33.003 3.012 -9.334 1.00 85.62 65 VAL A O 1
ATOM 525 N N . MET A 1 66 ? 32.766 1.677 -11.134 1.00 85.69 66 MET A N 1
ATOM 526 C CA . MET A 1 66 ? 31.340 1.390 -10.940 1.00 85.69 66 MET A CA 1
ATOM 527 C C . MET A 1 66 ? 31.039 0.431 -9.774 1.00 85.69 66 MET A C 1
ATOM 529 O O . MET A 1 66 ? 30.002 0.564 -9.133 1.00 85.69 66 MET A O 1
ATOM 533 N N . GLU A 1 67 ? 31.956 -0.485 -9.459 1.00 85.75 67 GLU A N 1
ATOM 534 C CA . GLU A 1 67 ? 31.942 -1.349 -8.266 1.00 85.75 67 GLU A CA 1
ATOM 535 C C . GLU A 1 67 ? 32.311 -0.586 -6.978 1.00 85.75 67 GLU A C 1
ATOM 537 O O . GLU A 1 67 ? 32.150 -1.102 -5.871 1.00 85.75 67 GLU A O 1
ATOM 542 N N . GLY A 1 68 ? 32.842 0.633 -7.110 1.00 83.88 68 GLY A N 1
ATOM 543 C CA . GLY A 1 68 ? 33.276 1.467 -5.997 1.00 83.88 68 GLY A CA 1
ATOM 544 C C . GLY A 1 68 ? 32.201 2.415 -5.460 1.00 83.88 68 GLY A C 1
ATOM 545 O O . GLY A 1 68 ? 31.145 2.628 -6.055 1.00 83.88 68 GLY A O 1
ATOM 546 N N . LEU A 1 69 ? 32.551 3.071 -4.350 1.00 83.69 69 LEU A N 1
ATOM 547 C CA . LEU A 1 69 ? 31.812 4.160 -3.699 1.00 83.69 69 LEU A CA 1
ATOM 548 C C . LEU A 1 69 ? 31.177 5.150 -4.695 1.00 83.69 69 LEU A C 1
ATOM 550 O O . LEU A 1 69 ? 29.995 5.469 -4.614 1.00 83.69 69 LEU A O 1
ATOM 554 N N . LEU A 1 70 ? 31.963 5.612 -5.666 1.00 85.19 70 LEU A N 1
ATOM 555 C CA . LEU A 1 70 ? 31.525 6.589 -6.657 1.00 85.19 70 LEU A CA 1
ATOM 556 C C . LEU A 1 70 ? 30.473 6.026 -7.626 1.00 85.19 70 LEU A C 1
ATOM 558 O O . LEU A 1 70 ? 29.510 6.714 -7.957 1.00 85.19 70 LEU A O 1
ATOM 562 N N . GLY A 1 71 ? 30.635 4.768 -8.039 1.00 87.44 71 GLY A N 1
ATOM 563 C CA . GLY A 1 71 ? 29.664 4.046 -8.853 1.00 87.44 71 GLY A CA 1
ATOM 564 C C . GLY A 1 71 ? 28.315 3.887 -8.165 1.00 87.44 71 GLY A C 1
ATOM 565 O O . GLY A 1 71 ? 27.280 4.102 -8.797 1.00 87.44 71 GLY A O 1
ATOM 566 N N . TYR A 1 72 ? 28.315 3.602 -6.859 1.00 87.31 72 TYR A N 1
ATOM 567 C CA . TYR A 1 72 ? 27.097 3.578 -6.048 1.00 87.31 72 TYR A CA 1
ATOM 568 C C . TYR A 1 72 ? 26.397 4.944 -6.022 1.00 87.31 72 TYR A C 1
ATOM 570 O O . TYR A 1 72 ? 25.190 5.008 -6.259 1.00 87.31 72 TYR A O 1
ATOM 578 N N . ILE A 1 73 ? 27.136 6.037 -5.789 1.00 89.38 73 ILE A N 1
ATOM 579 C CA . ILE A 1 73 ? 26.558 7.390 -5.740 1.00 89.38 73 ILE A CA 1
ATOM 580 C C . ILE A 1 73 ? 25.943 7.755 -7.098 1.00 89.38 73 ILE A C 1
ATOM 582 O O . ILE A 1 73 ? 24.779 8.138 -7.155 1.00 89.38 73 ILE A O 1
ATOM 586 N N . LEU A 1 74 ? 26.667 7.544 -8.204 1.00 89.62 74 LEU A N 1
ATOM 587 C CA . LEU A 1 74 ? 26.173 7.821 -9.561 1.00 89.62 74 LEU A CA 1
ATOM 588 C C . LEU A 1 74 ? 24.982 6.927 -9.962 1.00 89.62 74 LEU A C 1
ATOM 590 O O . LEU A 1 74 ? 24.082 7.388 -10.660 1.00 89.62 74 LEU A O 1
ATOM 594 N N . SER A 1 75 ? 24.926 5.683 -9.474 1.00 88.12 75 SER A N 1
ATOM 595 C CA . SER A 1 75 ? 23.774 4.779 -9.657 1.00 88.12 75 SER A CA 1
ATOM 596 C C . SER A 1 75 ? 22.573 5.141 -8.762 1.00 88.12 75 SER A C 1
ATOM 598 O O . SER A 1 75 ? 21.432 4.774 -9.054 1.00 88.12 75 SER A O 1
ATOM 600 N N . SER A 1 76 ? 22.814 5.883 -7.679 1.00 90.81 76 SER A N 1
ATOM 601 C CA . SER A 1 76 ? 21.786 6.400 -6.764 1.00 90.81 76 SER A CA 1
ATOM 602 C C . SER A 1 76 ? 21.272 7.785 -7.183 1.00 90.81 76 SER A C 1
ATOM 604 O O . SER A 1 76 ? 20.152 8.156 -6.830 1.00 90.81 76 SER A O 1
ATOM 606 N N . THR A 1 77 ? 22.039 8.537 -7.975 1.00 94.00 77 THR A N 1
ATOM 607 C CA . THR A 1 77 ? 21.600 9.777 -8.631 1.00 94.00 77 THR A CA 1
ATOM 608 C C . THR A 1 77 ? 20.440 9.513 -9.585 1.00 94.00 77 THR A C 1
ATOM 610 O O . THR A 1 77 ? 20.511 8.616 -10.425 1.00 94.00 77 THR A O 1
ATOM 613 N N . LYS A 1 78 ? 19.383 10.329 -9.504 1.00 92.94 78 LYS A N 1
ATOM 614 C CA . LYS A 1 78 ? 18.233 10.250 -10.426 1.00 92.94 78 LYS A CA 1
ATOM 615 C C . LYS A 1 78 ? 18.307 11.311 -11.527 1.00 92.94 78 LYS A C 1
ATOM 617 O O . LYS A 1 78 ? 18.067 11.008 -12.697 1.00 92.94 78 LYS A O 1
ATOM 622 N N . GLU A 1 79 ? 18.742 12.519 -11.180 1.00 93.94 79 GLU A N 1
ATOM 623 C CA . GLU A 1 79 ? 19.034 13.597 -12.129 1.00 93.94 79 GLU A CA 1
ATOM 624 C C . GLU A 1 79 ? 20.050 14.603 -11.562 1.00 93.94 79 GLU A C 1
ATOM 626 O O . GLU A 1 79 ? 20.237 14.710 -10.348 1.00 93.94 79 GLU A O 1
ATOM 631 N N . ALA A 1 80 ? 20.723 15.337 -12.449 1.00 95.75 80 ALA A N 1
ATOM 632 C CA . ALA A 1 80 ? 21.700 16.362 -12.106 1.00 95.75 80 ALA A CA 1
ATOM 633 C C . ALA A 1 80 ? 21.487 17.643 -12.927 1.00 95.75 80 ALA A C 1
ATOM 635 O O . ALA A 1 80 ? 21.421 17.596 -14.155 1.00 95.75 80 ALA A O 1
ATOM 636 N N . ALA A 1 81 ? 21.397 18.786 -12.253 1.00 95.62 81 ALA A N 1
ATOM 637 C CA . ALA A 1 81 ? 21.300 20.105 -12.862 1.00 95.62 81 ALA A CA 1
ATOM 638 C C . ALA A 1 81 ? 22.704 20.710 -13.026 1.00 95.62 81 ALA A C 1
ATOM 640 O O . ALA A 1 81 ? 23.452 20.871 -12.062 1.00 95.62 81 ALA A O 1
ATOM 641 N N . VAL A 1 82 ? 23.079 21.030 -14.260 1.00 96.38 82 VAL A N 1
ATOM 642 C CA . VAL A 1 82 ? 24.366 21.629 -14.624 1.00 96.38 82 VAL A CA 1
ATOM 643 C C . VAL A 1 82 ? 24.187 23.138 -14.753 1.00 96.38 82 VAL A C 1
ATOM 645 O O . VAL A 1 82 ? 23.382 23.593 -15.565 1.00 96.38 82 VAL A O 1
ATOM 648 N N . VAL A 1 83 ? 24.974 23.906 -13.998 1.00 95.44 83 VAL A N 1
ATOM 649 C CA . VAL A 1 83 ? 25.083 25.370 -14.095 1.00 95.44 83 VAL A CA 1
ATOM 650 C C . VAL A 1 83 ? 26.570 25.718 -13.926 1.00 95.44 83 VAL A C 1
ATOM 652 O O . VAL A 1 83 ? 27.042 25.821 -12.793 1.00 95.44 83 VAL A O 1
ATOM 655 N N . PRO A 1 84 ? 27.352 25.817 -15.022 1.00 94.06 84 PRO A N 1
ATOM 656 C CA . PRO A 1 84 ? 28.814 25.884 -14.943 1.00 94.06 84 PRO A CA 1
ATOM 657 C C . PRO A 1 84 ? 29.328 27.038 -14.058 1.00 94.06 84 PRO A C 1
ATOM 659 O O . PRO A 1 84 ? 28.791 28.142 -14.148 1.00 94.06 84 PRO A O 1
ATOM 662 N N . PRO A 1 85 ? 30.363 26.815 -13.220 1.00 94.62 85 PRO A N 1
ATOM 663 C CA . PRO A 1 85 ? 31.219 25.623 -13.153 1.00 94.62 85 PRO A CA 1
ATOM 664 C C . PRO A 1 85 ? 30.636 24.445 -12.348 1.00 94.62 85 PRO A C 1
ATOM 666 O O . PRO A 1 85 ? 31.306 23.420 -12.213 1.00 94.62 85 PRO A O 1
ATOM 669 N N . TYR A 1 86 ? 29.421 24.552 -11.811 1.00 96.62 86 TYR A N 1
ATOM 670 C CA . TYR A 1 86 ? 28.842 23.575 -10.888 1.00 96.62 86 TYR A CA 1
ATOM 671 C C . TYR A 1 86 ? 27.945 22.522 -11.564 1.00 96.62 86 TYR A C 1
ATOM 673 O O . TYR A 1 86 ? 27.287 22.765 -12.578 1.00 96.62 86 TYR A O 1
ATOM 681 N N . VAL A 1 87 ? 27.876 21.346 -10.938 1.00 96.50 87 VAL A N 1
ATOM 682 C CA . VAL A 1 87 ? 26.894 20.289 -11.218 1.00 96.50 87 VAL A CA 1
ATOM 683 C C . VAL A 1 87 ? 26.232 19.892 -9.900 1.00 96.50 87 VAL A C 1
ATOM 685 O O . VAL A 1 87 ? 26.910 19.399 -9.001 1.00 96.50 87 VAL A O 1
ATOM 688 N N . ALA A 1 88 ? 24.925 20.119 -9.778 1.00 97.12 88 ALA A N 1
ATOM 689 C CA . ALA A 1 88 ? 24.116 19.746 -8.623 1.00 97.12 88 ALA A CA 1
ATOM 690 C C . ALA A 1 88 ? 23.410 18.406 -8.872 1.00 97.12 88 ALA A C 1
ATOM 692 O O . ALA A 1 88 ? 22.750 18.239 -9.893 1.00 97.12 88 ALA A O 1
ATOM 693 N N . PHE A 1 89 ? 23.521 17.452 -7.952 1.00 96.38 89 PHE A N 1
ATOM 694 C CA . PHE A 1 89 ? 22.955 16.105 -8.046 1.00 96.38 89 PHE A CA 1
ATOM 695 C C . PHE A 1 89 ? 21.789 15.934 -7.073 1.00 96.38 89 PHE A C 1
ATOM 697 O O . PHE A 1 89 ? 21.919 16.297 -5.907 1.00 96.38 89 PHE A O 1
ATOM 704 N N . ALA A 1 90 ? 20.698 15.315 -7.532 1.00 96.19 90 ALA A N 1
ATOM 705 C CA . ALA A 1 90 ? 19.671 14.744 -6.666 1.00 96.19 90 ALA A CA 1
ATOM 706 C C . ALA A 1 90 ? 19.941 13.242 -6.506 1.00 96.19 90 ALA A C 1
ATOM 708 O O . ALA A 1 90 ? 19.753 12.453 -7.444 1.00 96.19 90 ALA A O 1
ATOM 709 N N . VAL A 1 91 ? 20.421 12.857 -5.324 1.00 94.75 91 VAL A N 1
ATOM 710 C CA . VAL A 1 91 ? 20.844 11.494 -4.996 1.00 94.75 91 VAL A CA 1
ATOM 711 C C . VAL A 1 91 ? 19.817 10.855 -4.074 1.00 94.75 91 VAL A C 1
ATOM 713 O O . VAL A 1 91 ? 19.461 11.408 -3.039 1.00 94.75 91 VAL A O 1
ATOM 716 N N . ARG A 1 92 ? 19.335 9.670 -4.453 1.00 93.19 92 ARG A N 1
ATOM 717 C CA . ARG A 1 92 ? 18.341 8.906 -3.696 1.00 93.19 92 ARG A CA 1
ATOM 718 C C . ARG A 1 92 ? 18.898 7.524 -3.388 1.00 93.19 92 ARG A C 1
ATOM 720 O O . ARG A 1 92 ? 18.739 6.593 -4.180 1.00 93.19 92 ARG A O 1
ATOM 727 N N . ALA A 1 93 ? 19.576 7.420 -2.248 1.00 85.19 93 ALA A N 1
ATOM 728 C CA . ALA A 1 93 ? 20.214 6.191 -1.778 1.00 85.19 93 ALA A CA 1
ATOM 729 C C . ALA A 1 93 ? 19.192 5.107 -1.382 1.00 85.19 93 ALA A C 1
ATOM 731 O O . ALA A 1 93 ? 19.405 3.924 -1.640 1.00 85.19 93 ALA A O 1
ATOM 732 N N . ASN A 1 94 ? 18.066 5.514 -0.785 1.00 86.19 94 ASN A N 1
ATOM 733 C CA . ASN A 1 94 ? 16.990 4.636 -0.322 1.00 86.19 94 ASN A CA 1
ATOM 734 C C . ASN A 1 94 ? 15.613 5.278 -0.591 1.00 86.19 94 ASN A C 1
ATOM 736 O O . ASN A 1 94 ? 15.533 6.499 -0.723 1.00 86.19 94 ASN A O 1
ATOM 740 N N . PRO A 1 95 ? 14.514 4.499 -0.648 1.00 89.31 95 PRO A N 1
ATOM 741 C CA . PRO A 1 95 ? 13.162 5.048 -0.756 1.00 89.31 95 PRO A CA 1
ATOM 742 C C . PRO A 1 95 ? 12.848 6.066 0.347 1.00 89.31 95 PRO A C 1
ATOM 744 O O . PRO A 1 95 ? 13.028 5.773 1.527 1.00 89.31 95 PRO A O 1
ATOM 747 N N . GLY A 1 96 ? 12.393 7.258 -0.046 1.00 89.12 96 GLY A N 1
ATOM 748 C CA . GLY A 1 96 ? 12.109 8.378 0.853 1.00 89.12 96 GLY A CA 1
ATOM 749 C C . GLY A 1 96 ? 13.320 9.212 1.279 1.00 89.12 96 GLY A C 1
ATOM 750 O O . GLY A 1 96 ? 13.125 10.305 1.802 1.00 89.12 96 GLY A O 1
ATOM 751 N N . PHE A 1 97 ? 14.550 8.755 1.028 1.00 90.50 97 PHE A N 1
ATOM 752 C CA . PHE A 1 97 ? 15.776 9.458 1.412 1.00 90.50 97 PHE A CA 1
ATOM 753 C C . PHE A 1 97 ? 16.419 10.134 0.203 1.00 90.50 97 PHE A C 1
ATOM 755 O O . PHE A 1 97 ? 16.945 9.463 -0.689 1.00 90.50 97 PHE A O 1
ATOM 762 N N . TRP A 1 98 ? 16.383 11.466 0.204 1.00 93.00 98 TRP A N 1
ATOM 763 C CA . TRP A 1 98 ? 16.957 12.327 -0.825 1.00 93.00 98 TRP A CA 1
ATOM 764 C C . TRP A 1 98 ? 18.024 13.234 -0.224 1.00 93.00 98 TRP A C 1
ATOM 766 O O . TRP A 1 98 ? 17.777 13.920 0.765 1.00 93.00 98 TRP A O 1
ATOM 776 N N . GLU A 1 99 ? 19.184 13.266 -0.866 1.00 94.25 99 GLU A N 1
ATOM 777 C CA . GLU A 1 99 ? 20.277 14.184 -0.572 1.00 94.25 99 GLU A CA 1
ATOM 778 C C . GLU A 1 99 ? 20.623 14.982 -1.827 1.00 94.25 99 GLU A C 1
ATOM 780 O O . GLU A 1 99 ? 20.625 14.454 -2.945 1.00 94.25 99 GLU A O 1
ATOM 785 N N . PHE A 1 100 ? 20.938 16.261 -1.636 1.00 95.88 100 PHE A N 1
ATOM 786 C CA . PHE A 1 100 ? 21.319 17.164 -2.712 1.00 95.88 100 PHE A CA 1
ATOM 787 C C . PHE A 1 100 ? 22.738 17.669 -2.466 1.00 95.88 100 PHE A C 1
ATOM 789 O O . PHE A 1 100 ? 23.066 18.143 -1.379 1.00 95.88 100 PHE A O 1
ATOM 796 N N . VAL A 1 101 ? 23.597 17.556 -3.477 1.00 96.44 101 VAL A N 1
ATOM 797 C CA . VAL A 1 101 ? 25.004 17.981 -3.399 1.00 96.44 101 VAL A CA 1
ATOM 798 C C . VAL A 1 101 ? 25.401 18.707 -4.675 1.00 96.44 101 VAL A C 1
ATOM 800 O O . VAL A 1 101 ? 25.017 18.274 -5.761 1.00 96.44 101 VAL A O 1
ATOM 803 N N . ARG A 1 102 ? 26.188 19.782 -4.586 1.00 95.94 102 ARG A N 1
ATOM 804 C CA . ARG A 1 102 ? 26.832 20.401 -5.757 1.00 95.94 102 ARG A CA 1
ATOM 805 C C . ARG A 1 102 ? 28.321 20.102 -5.779 1.00 95.94 102 ARG A C 1
ATOM 807 O O . ARG A 1 102 ? 28.972 20.088 -4.742 1.00 95.94 102 ARG A O 1
ATOM 814 N N . VAL A 1 103 ? 28.855 19.901 -6.977 1.00 96.56 103 VAL A N 1
ATOM 815 C CA . VAL A 1 103 ? 30.279 19.667 -7.229 1.00 96.56 103 VAL A CA 1
ATOM 816 C C . VAL A 1 103 ? 30.793 20.726 -8.191 1.00 96.56 103 VAL A C 1
ATOM 818 O O . VAL A 1 103 ? 30.181 20.959 -9.235 1.00 96.56 103 VAL A O 1
ATOM 821 N N . ASN A 1 104 ? 31.926 21.346 -7.876 1.00 95.56 104 ASN A N 1
ATOM 822 C CA . ASN A 1 104 ? 32.630 22.216 -8.814 1.00 95.56 104 ASN A CA 1
ATOM 823 C C . ASN A 1 104 ? 33.434 21.363 -9.812 1.00 95.56 104 ASN A C 1
ATOM 825 O O . ASN A 1 104 ? 34.284 20.556 -9.427 1.00 95.56 104 ASN A O 1
ATOM 829 N N . SER A 1 105 ? 33.179 21.546 -11.108 1.00 92.94 105 SER A N 1
ATOM 830 C CA . SER A 1 105 ? 33.809 20.761 -12.175 1.00 92.94 105 SER A CA 1
ATOM 831 C C . SER A 1 105 ? 35.311 21.018 -12.368 1.00 92.94 105 SER A C 1
ATOM 833 O O . SER A 1 105 ? 36.004 20.179 -12.950 1.00 92.94 105 SER A O 1
ATOM 835 N N . GLU A 1 106 ? 35.840 22.136 -11.863 1.00 90.62 106 GLU A N 1
ATOM 836 C CA . GLU A 1 106 ? 37.242 22.518 -12.041 1.00 90.62 106 GLU A CA 1
ATOM 837 C C . GLU A 1 106 ? 38.172 21.910 -10.982 1.00 90.62 106 GLU A C 1
ATOM 839 O O . GLU A 1 106 ? 39.247 21.403 -11.325 1.00 90.62 106 GLU A O 1
ATOM 844 N N . ASP A 1 107 ? 37.791 21.936 -9.703 1.00 91.94 107 ASP A N 1
ATOM 845 C CA . ASP A 1 107 ? 38.634 21.491 -8.580 1.00 91.94 107 ASP A CA 1
ATOM 846 C C . ASP A 1 107 ? 38.137 20.215 -7.869 1.00 91.94 107 ASP A C 1
ATOM 848 O O . ASP A 1 107 ? 38.933 19.556 -7.182 1.00 91.94 107 ASP A O 1
ATOM 852 N N . LEU A 1 108 ? 36.886 19.810 -8.129 1.00 92.88 108 LEU A N 1
ATOM 853 C CA . LEU A 1 108 ? 36.157 18.714 -7.479 1.00 92.88 108 LEU A CA 1
ATOM 854 C C . LEU A 1 108 ? 35.932 18.925 -5.969 1.00 92.88 108 LEU A C 1
ATOM 856 O O . LEU A 1 108 ? 35.942 17.963 -5.198 1.00 92.88 108 LEU A O 1
ATOM 860 N N . SER A 1 109 ? 35.737 20.178 -5.547 1.00 93.56 109 SER A N 1
ATOM 861 C CA . SER A 1 109 ? 35.070 20.510 -4.281 1.00 93.56 109 SER A CA 1
ATOM 862 C C . SER A 1 109 ? 33.593 20.091 -4.318 1.00 93.56 109 SER A C 1
ATOM 864 O O . SER A 1 109 ? 32.978 20.069 -5.387 1.00 93.56 109 SER A O 1
ATOM 866 N N . VAL A 1 110 ? 33.043 19.723 -3.156 1.00 94.62 110 VAL A N 1
ATOM 867 C CA . VAL A 1 110 ? 31.656 19.265 -2.979 1.00 94.62 110 VAL A CA 1
ATOM 868 C C . VAL A 1 110 ? 31.039 20.022 -1.807 1.00 94.62 110 VAL A C 1
ATOM 870 O O . VAL A 1 110 ? 31.637 20.040 -0.734 1.00 94.62 110 VAL A O 1
ATOM 873 N N . ASP A 1 111 ? 29.844 20.574 -2.004 1.00 94.94 111 ASP A N 1
ATOM 874 C CA . ASP A 1 111 ? 29.004 21.122 -0.936 1.00 94.94 111 ASP A CA 1
ATOM 875 C C . ASP A 1 111 ? 27.699 20.314 -0.853 1.00 94.94 111 ASP A C 1
ATOM 877 O O . ASP A 1 111 ? 27.090 20.011 -1.885 1.00 94.94 111 ASP A O 1
ATOM 881 N N . GLY A 1 112 ? 27.225 20.017 0.359 1.00 95.50 112 GLY A N 1
ATOM 882 C CA . GLY A 1 112 ? 25.819 19.659 0.575 1.00 95.50 112 GLY A CA 1
ATOM 883 C C . GLY A 1 112 ? 24.928 20.891 0.398 1.00 95.50 112 GLY A C 1
ATOM 884 O O . GLY A 1 112 ? 25.310 21.981 0.822 1.00 95.50 112 GLY A O 1
ATOM 885 N N . ILE A 1 113 ? 23.766 20.731 -0.239 1.00 96.81 113 ILE A N 1
ATOM 886 C CA . ILE A 1 113 ? 22.814 21.820 -0.509 1.00 96.81 113 ILE A CA 1
ATOM 887 C C . ILE A 1 113 ? 21.388 21.426 -0.110 1.00 96.81 113 ILE A C 1
ATOM 889 O O . ILE A 1 113 ? 21.057 20.251 0.046 1.00 96.81 113 ILE A O 1
ATOM 893 N N . THR A 1 114 ? 20.526 22.423 0.054 1.00 95.69 114 THR A N 1
ATOM 894 C CA . THR A 1 114 ? 19.103 22.238 0.360 1.00 95.69 114 THR A CA 1
ATOM 895 C C . THR A 1 114 ? 18.272 21.862 -0.873 1.00 95.69 114 THR A C 1
ATOM 897 O O . THR A 1 114 ? 18.691 22.035 -2.020 1.00 95.69 114 THR A O 1
ATOM 900 N N . ALA A 1 115 ? 17.039 21.396 -0.643 1.00 95.19 115 ALA A N 1
ATOM 901 C CA . ALA A 1 115 ? 16.067 21.171 -1.714 1.00 95.19 115 ALA A CA 1
ATOM 902 C C . ALA A 1 115 ? 15.713 22.469 -2.472 1.00 95.19 115 ALA A C 1
ATOM 904 O O . ALA A 1 115 ? 15.572 22.427 -3.691 1.00 95.19 115 ALA A O 1
ATOM 905 N N . SER A 1 116 ? 15.625 23.620 -1.785 1.00 96.12 116 SER A N 1
ATOM 906 C CA . SER A 1 116 ? 15.406 24.931 -2.427 1.00 96.12 116 SER A CA 1
ATOM 907 C C . SER A 1 116 ? 16.551 25.275 -3.387 1.00 96.12 116 SER A C 1
ATOM 909 O O . SER A 1 116 ? 16.307 25.488 -4.574 1.00 96.12 116 SER A O 1
ATOM 911 N N . GLU A 1 117 ? 17.807 25.210 -2.924 1.00 96.44 117 GLU A N 1
ATOM 912 C CA . GLU A 1 117 ? 18.985 25.442 -3.774 1.00 96.44 117 GLU A CA 1
ATOM 913 C C . GLU A 1 117 ? 19.025 24.487 -4.977 1.00 96.44 117 GLU A C 1
ATOM 915 O O . GLU A 1 117 ? 19.298 24.919 -6.097 1.00 96.44 117 GLU A O 1
ATOM 920 N N . TYR A 1 118 ? 18.717 23.197 -4.792 1.00 97.19 118 TYR A N 1
ATOM 921 C CA . TYR A 1 118 ? 18.662 22.253 -5.912 1.00 97.19 118 TYR A CA 1
ATOM 922 C C . TYR A 1 118 ? 17.590 22.632 -6.949 1.00 97.19 118 TYR A C 1
ATOM 924 O O . TYR A 1 118 ? 17.831 22.540 -8.156 1.00 97.19 118 TYR A O 1
ATOM 932 N N . LEU A 1 119 ? 16.415 23.087 -6.504 1.00 96.94 119 LEU A N 1
ATOM 933 C CA . LEU A 1 119 ? 15.342 23.523 -7.399 1.00 96.94 119 LEU A CA 1
ATOM 934 C C . LEU A 1 119 ? 15.696 24.827 -8.130 1.00 96.94 119 LEU A C 1
ATOM 936 O O . LEU A 1 119 ? 15.457 24.906 -9.332 1.00 96.94 119 LEU A O 1
ATOM 940 N N . GLN A 1 120 ? 16.374 25.777 -7.481 1.00 96.19 120 GLN A N 1
ATOM 941 C CA . GLN A 1 120 ? 16.942 26.966 -8.137 1.00 96.19 120 GLN A CA 1
ATOM 942 C C . GLN A 1 120 ? 17.975 26.574 -9.214 1.00 96.19 120 GLN A C 1
ATOM 944 O O . GLN A 1 120 ? 17.928 27.063 -10.344 1.00 96.19 120 GLN A O 1
ATOM 949 N N . PHE A 1 121 ? 18.855 25.607 -8.923 1.00 94.81 121 PHE A N 1
ATOM 950 C CA . PHE A 1 121 ? 19.767 25.013 -9.913 1.00 94.81 121 PHE A CA 1
ATOM 951 C C . PHE A 1 121 ? 19.024 24.348 -11.088 1.00 94.81 121 PHE A C 1
ATOM 953 O O . PHE A 1 121 ? 19.502 24.391 -12.224 1.00 94.81 121 PHE A O 1
ATOM 960 N N . LYS A 1 122 ? 17.849 23.754 -10.843 1.00 94.19 122 LYS A N 1
ATOM 961 C CA . LYS A 1 122 ? 16.986 23.152 -11.875 1.00 94.19 122 LYS A CA 1
ATOM 962 C C . LYS A 1 122 ? 16.175 24.192 -12.666 1.00 94.19 122 LYS A C 1
ATOM 964 O O . LYS A 1 122 ? 15.861 23.956 -13.827 1.00 94.19 122 LYS A O 1
ATOM 969 N N . GLU A 1 123 ? 15.869 25.346 -12.082 1.00 95.56 123 GLU A N 1
ATOM 970 C CA . GLU A 1 123 ? 15.210 26.482 -12.745 1.00 95.56 123 GLU A CA 1
ATOM 971 C C . GLU A 1 123 ? 16.173 27.270 -13.649 1.00 95.56 123 GLU A C 1
ATOM 973 O O . GLU A 1 123 ? 15.779 27.729 -14.720 1.00 95.56 123 GLU A O 1
ATOM 978 N N . MET A 1 124 ? 17.449 27.361 -13.261 1.00 93.94 124 MET A N 1
ATOM 979 C CA . MET A 1 124 ? 18.511 28.179 -13.873 1.00 93.94 124 MET A CA 1
ATOM 980 C C . MET A 1 124 ? 18.727 28.042 -15.390 1.00 93.94 124 MET A C 1
ATOM 982 O O . MET A 1 124 ? 19.354 28.923 -15.983 1.00 93.94 124 MET A O 1
ATOM 986 N N . PHE A 1 125 ? 18.271 26.953 -16.020 1.00 87.88 125 PHE A N 1
ATOM 987 C CA . PHE A 1 125 ? 18.377 26.725 -17.471 1.00 87.88 125 PHE A CA 1
ATOM 988 C C . PHE A 1 125 ? 17.058 26.945 -18.241 1.00 87.88 125 PHE A C 1
ATOM 990 O O . PHE A 1 125 ? 17.034 26.780 -19.460 1.00 87.88 125 PHE A O 1
ATOM 997 N N . ILE A 1 126 ? 15.975 27.315 -17.547 1.00 89.94 126 ILE A N 1
ATOM 998 C CA . ILE A 1 126 ? 14.636 27.566 -18.115 1.00 89.94 126 ILE A CA 1
ATOM 999 C C . ILE A 1 126 ? 14.147 28.983 -17.803 1.00 89.94 126 ILE A C 1
ATOM 1001 O O . ILE A 1 126 ? 13.564 29.632 -18.670 1.00 89.94 126 ILE A O 1
ATOM 1005 N N . ASP A 1 127 ? 14.354 29.450 -16.573 1.00 92.44 127 ASP A N 1
ATOM 1006 C CA . ASP A 1 127 ? 13.805 30.704 -16.056 1.00 92.44 127 ASP A CA 1
ATOM 1007 C C . ASP A 1 127 ? 14.805 31.313 -15.054 1.00 92.44 127 ASP A C 1
ATOM 1009 O O . ASP A 1 127 ? 14.734 31.099 -13.844 1.00 92.44 127 ASP A O 1
ATOM 1013 N N . GLU A 1 128 ? 15.823 31.989 -15.594 1.00 93.31 128 GLU A N 1
ATOM 1014 C CA . GLU A 1 128 ? 16.950 32.540 -14.825 1.00 93.31 128 GLU A CA 1
ATOM 1015 C C . GLU A 1 128 ? 16.521 33.682 -13.889 1.00 93.31 128 GLU A C 1
ATOM 1017 O O . GLU A 1 128 ? 16.977 33.735 -12.743 1.00 93.31 128 GLU A O 1
ATOM 1022 N N . ASP A 1 129 ? 15.579 34.518 -14.337 1.00 94.06 129 ASP A N 1
ATOM 1023 C CA . ASP A 1 129 ? 14.959 35.562 -13.515 1.00 94.06 129 ASP A CA 1
ATOM 1024 C C . ASP A 1 129 ? 14.228 34.937 -12.309 1.00 94.06 129 ASP A C 1
ATOM 1026 O O . ASP A 1 129 ? 14.456 35.333 -11.169 1.00 94.06 129 ASP A O 1
ATOM 1030 N N . TRP A 1 130 ? 13.403 33.902 -12.525 1.00 94.31 130 TRP A N 1
ATOM 1031 C CA . TRP A 1 130 ? 12.683 33.220 -11.441 1.00 94.31 130 TRP A CA 1
ATOM 1032 C C . TRP A 1 130 ? 13.602 32.492 -10.447 1.00 94.31 130 TRP A C 1
ATOM 1034 O O . TRP A 1 130 ? 13.340 32.501 -9.245 1.00 94.31 130 TRP A O 1
ATOM 1044 N N . ALA A 1 131 ? 14.685 31.869 -10.917 1.00 93.69 131 ALA A N 1
ATOM 1045 C CA . ALA A 1 131 ? 15.629 31.171 -10.039 1.00 93.69 131 ALA A CA 1
ATOM 1046 C C . ALA A 1 131 ? 16.452 32.124 -9.151 1.00 93.69 131 ALA A C 1
ATOM 1048 O O . ALA A 1 131 ? 16.978 31.689 -8.129 1.00 93.69 131 ALA A O 1
ATOM 1049 N N . THR A 1 132 ? 16.570 33.403 -9.534 1.00 93.38 132 THR A N 1
ATOM 1050 C CA . THR A 1 132 ? 17.258 34.448 -8.749 1.00 93.38 132 THR A CA 1
ATOM 1051 C C . THR A 1 132 ? 16.320 35.364 -7.963 1.00 93.38 132 THR A C 1
ATOM 1053 O O . THR A 1 132 ? 16.800 36.184 -7.182 1.00 93.38 132 THR A O 1
ATOM 1056 N N . ASP A 1 133 ? 14.999 35.220 -8.106 1.00 94.25 133 ASP A N 1
ATOM 1057 C CA . ASP A 1 133 ? 14.038 35.999 -7.328 1.00 94.25 133 ASP A CA 1
ATOM 1058 C C . ASP A 1 133 ? 13.934 35.480 -5.882 1.00 94.25 133 ASP A C 1
ATOM 1060 O O . ASP A 1 133 ? 13.408 34.394 -5.615 1.00 94.25 133 ASP A O 1
ATOM 1064 N N . GLU A 1 134 ? 14.392 36.304 -4.937 1.00 91.19 134 GLU A N 1
ATOM 1065 C CA . GLU A 1 134 ? 14.245 36.108 -3.486 1.00 91.19 134 GLU A CA 1
ATOM 1066 C C . GLU A 1 134 ? 12.768 36.087 -3.033 1.00 91.19 134 GLU A C 1
ATOM 1068 O O . GLU A 1 134 ? 12.462 35.620 -1.937 1.00 91.19 134 GLU A O 1
ATOM 1073 N N . ASN A 1 135 ? 11.840 36.575 -3.868 1.00 94.00 135 ASN A N 1
ATOM 1074 C CA . ASN A 1 135 ? 10.398 36.633 -3.602 1.00 94.00 135 ASN A CA 1
ATOM 1075 C C . ASN A 1 135 ? 9.618 35.467 -4.241 1.00 94.00 135 ASN A C 1
ATOM 1077 O O . ASN A 1 135 ? 8.391 35.403 -4.106 1.00 94.00 135 ASN A O 1
ATOM 1081 N N . ALA A 1 136 ? 10.300 34.555 -4.943 1.00 94.56 136 ALA A N 1
ATOM 1082 C CA . ALA A 1 136 ? 9.681 33.397 -5.575 1.00 94.56 136 ALA A CA 1
ATOM 1083 C C . ALA A 1 136 ? 8.966 32.515 -4.535 1.00 94.56 136 ALA A C 1
ATOM 1085 O O . ALA A 1 136 ? 9.544 32.104 -3.531 1.00 94.56 136 ALA A O 1
ATOM 1086 N N . LEU A 1 137 ? 7.686 32.216 -4.779 1.00 96.50 137 LEU A N 1
ATOM 1087 C CA . LEU A 1 137 ? 6.836 31.506 -3.823 1.00 96.50 137 LEU A CA 1
ATOM 1088 C C . LEU A 1 137 ? 7.322 30.069 -3.587 1.00 96.50 137 LEU A C 1
ATOM 1090 O O . LEU A 1 137 ? 7.216 29.228 -4.481 1.00 96.50 137 LEU A O 1
ATOM 1094 N N . GLU A 1 138 ? 7.760 29.771 -2.365 1.00 97.19 138 GLU A N 1
ATOM 1095 C CA . GLU A 1 138 ? 8.070 28.410 -1.920 1.00 97.19 138 GLU A CA 1
ATOM 1096 C C . GLU A 1 138 ? 6.928 27.809 -1.085 1.00 97.19 138 GLU A C 1
ATOM 1098 O O . GLU A 1 138 ? 6.310 28.474 -0.248 1.00 97.19 138 GLU A O 1
ATOM 1103 N N . ILE A 1 139 ? 6.641 26.531 -1.335 1.00 97.44 139 ILE A N 1
ATOM 1104 C CA . ILE A 1 139 ? 5.613 25.746 -0.656 1.00 97.44 139 ILE A CA 1
ATOM 1105 C C . ILE A 1 139 ? 6.284 24.706 0.246 1.00 97.44 139 ILE A C 1
ATOM 1107 O O . ILE A 1 139 ? 6.947 23.781 -0.237 1.00 97.44 139 ILE A O 1
ATOM 1111 N N . ASP A 1 140 ? 6.080 24.863 1.553 1.00 96.19 140 ASP A N 1
ATOM 1112 C CA . ASP A 1 140 ? 6.612 24.003 2.610 1.00 96.19 140 ASP A CA 1
ATOM 1113 C C . ASP A 1 140 ? 5.480 23.594 3.565 1.00 96.19 140 ASP A C 1
ATOM 1115 O O . ASP A 1 140 ? 4.965 24.396 4.347 1.00 96.19 140 ASP A O 1
ATOM 1119 N N . PHE A 1 141 ? 5.074 22.327 3.486 1.00 94.19 141 PHE A N 1
ATOM 1120 C CA . PHE A 1 141 ? 4.143 21.715 4.432 1.00 94.19 141 PHE A CA 1
ATOM 1121 C C . PHE A 1 141 ? 4.841 21.098 5.650 1.00 94.19 141 PHE A C 1
ATOM 1123 O O . PHE A 1 141 ? 4.187 20.925 6.680 1.00 94.19 141 PHE A O 1
ATOM 1130 N N . GLY A 1 142 ? 6.141 20.799 5.559 1.00 89.94 142 GLY A N 1
ATOM 1131 C CA . GLY A 1 142 ? 6.944 20.241 6.650 1.00 89.94 142 GLY A CA 1
ATOM 1132 C C . GLY A 1 142 ? 7.137 21.238 7.792 1.00 89.94 142 GLY A C 1
ATOM 1133 O O . GLY A 1 142 ? 6.988 20.867 8.954 1.00 89.94 142 GLY A O 1
ATOM 1134 N N . ALA A 1 143 ? 7.315 22.524 7.474 1.00 89.94 143 ALA A N 1
ATOM 1135 C CA . ALA A 1 143 ? 7.320 23.627 8.440 1.00 89.94 143 ALA A CA 1
ATOM 1136 C C . ALA A 1 143 ? 6.018 23.754 9.268 1.00 89.94 143 ALA A C 1
ATOM 1138 O O . ALA A 1 143 ? 5.981 24.481 10.260 1.00 89.94 143 ALA A O 1
ATOM 1139 N N . ILE A 1 144 ? 4.944 23.053 8.878 1.00 87.06 144 ILE A N 1
ATOM 1140 C CA . ILE A 1 144 ? 3.631 23.061 9.543 1.00 87.06 144 ILE A CA 1
ATOM 1141 C C . ILE A 1 144 ? 3.374 21.738 10.299 1.00 87.06 144 ILE A C 1
ATOM 1143 O O . ILE A 1 144 ? 2.405 21.633 11.051 1.00 87.06 144 ILE A O 1
ATOM 1147 N N . ASP A 1 145 ? 4.245 20.732 10.173 1.00 82.75 145 ASP A N 1
ATOM 1148 C CA . ASP A 1 145 ? 4.065 19.407 10.780 1.00 82.75 145 ASP A CA 1
ATOM 1149 C C . ASP A 1 145 ? 4.795 19.248 12.126 1.00 82.75 145 ASP A C 1
ATOM 1151 O O . ASP A 1 145 ? 5.648 18.388 12.319 1.00 82.75 145 ASP A O 1
ATOM 1155 N N . PHE A 1 146 ? 4.410 20.084 13.093 1.00 78.38 146 PHE A N 1
ATOM 1156 C CA . PHE A 1 146 ? 5.087 20.232 14.391 1.00 78.38 146 PHE A CA 1
ATOM 1157 C C . PHE A 1 146 ? 4.691 19.224 15.493 1.00 78.38 146 PHE A C 1
ATOM 1159 O O . PHE A 1 146 ? 5.372 19.169 16.514 1.00 78.38 146 PHE A O 1
ATOM 1166 N N . SER A 1 147 ? 3.604 18.450 15.345 1.00 73.31 147 SER A N 1
ATOM 1167 C CA . SER A 1 147 ? 3.143 17.502 16.391 1.00 73.31 147 SER A CA 1
ATOM 1168 C C . SER A 1 147 ? 2.837 16.077 15.912 1.00 73.31 147 SER A C 1
ATOM 1170 O O . SER A 1 147 ? 2.593 15.191 16.731 1.00 73.31 147 SER A O 1
ATOM 1172 N N . THR A 1 148 ? 2.866 15.829 14.601 1.00 75.56 148 THR A N 1
ATOM 1173 C CA . THR A 1 148 ? 2.579 14.511 14.021 1.00 75.56 148 THR A CA 1
ATOM 1174 C C . THR A 1 148 ? 3.871 13.703 13.936 1.00 75.56 148 THR A C 1
ATOM 1176 O O . THR A 1 148 ? 4.799 14.137 13.252 1.00 75.56 148 THR A O 1
ATOM 1179 N N . PRO A 1 149 ? 3.952 12.526 14.582 1.00 82.12 149 PRO A N 1
ATOM 1180 C CA . PRO A 1 149 ? 5.131 11.677 14.492 1.00 82.12 149 PRO A CA 1
ATOM 1181 C C . PRO A 1 149 ? 5.311 11.178 13.052 1.00 82.12 149 PRO A C 1
ATOM 1183 O O . PRO A 1 149 ? 4.354 10.733 12.421 1.00 82.12 149 PRO A O 1
ATOM 1186 N N . GLN A 1 150 ? 6.537 11.226 12.540 1.00 81.62 150 GLN A N 1
ATOM 1187 C CA . GLN A 1 150 ? 6.897 10.650 11.243 1.00 81.62 150 GLN A CA 1
ATOM 1188 C C . GLN A 1 150 ? 7.445 9.233 11.429 1.00 81.62 150 GLN A C 1
ATOM 1190 O O . GLN A 1 150 ? 8.064 8.920 12.449 1.00 81.62 150 GLN A O 1
ATOM 1195 N N . MET A 1 151 ? 7.253 8.385 10.422 1.00 86.56 151 MET A N 1
ATOM 1196 C CA . MET A 1 151 ? 8.004 7.135 10.304 1.00 86.56 151 MET A CA 1
ATOM 1197 C C . MET A 1 151 ? 9.462 7.420 9.888 1.00 86.56 151 MET A C 1
ATOM 1199 O O . MET A 1 151 ? 9.785 8.518 9.442 1.00 86.56 151 MET A O 1
ATOM 1203 N N . THR A 1 152 ? 10.362 6.446 10.038 1.00 81.69 152 THR A N 1
ATOM 1204 C CA . THR A 1 152 ? 11.799 6.623 9.720 1.00 81.69 152 THR A CA 1
ATOM 1205 C C . THR A 1 152 ? 12.433 5.450 8.972 1.00 81.69 152 THR A C 1
ATOM 1207 O O . THR A 1 152 ? 13.565 5.558 8.510 1.00 81.69 152 THR A O 1
ATOM 1210 N N . LEU A 1 153 ? 11.725 4.326 8.830 1.00 82.12 153 LEU A N 1
ATOM 1211 C CA . LEU A 1 153 ? 12.214 3.131 8.143 1.00 82.12 153 LEU A CA 1
ATOM 1212 C C . LEU A 1 153 ? 11.480 2.981 6.804 1.00 82.12 153 LEU A C 1
ATOM 1214 O O . LEU A 1 153 ? 10.248 3.026 6.801 1.00 82.12 153 LEU A O 1
ATOM 1218 N N . PRO A 1 154 ? 12.170 2.745 5.669 1.00 83.94 154 PRO A N 1
ATOM 1219 C CA . PRO A 1 154 ? 11.500 2.513 4.389 1.00 83.94 154 PRO A CA 1
ATOM 1220 C C . PRO A 1 154 ? 10.458 1.391 4.479 1.00 83.94 154 PRO A C 1
ATOM 1222 O O . PRO A 1 154 ? 9.335 1.551 4.022 1.00 83.94 154 PRO A O 1
ATOM 1225 N N . SER A 1 155 ? 10.772 0.307 5.195 1.00 83.38 155 SER A N 1
ATOM 1226 C CA . SER A 1 155 ? 9.876 -0.834 5.425 1.00 83.38 155 SER A CA 1
ATOM 1227 C C . SER A 1 155 ? 8.575 -0.521 6.179 1.00 83.38 155 SER A C 1
ATOM 1229 O O . SER A 1 155 ? 7.673 -1.357 6.160 1.00 83.38 155 SER A O 1
ATOM 1231 N N . SER A 1 156 ? 8.435 0.643 6.829 1.00 87.31 156 SER A N 1
ATOM 1232 C CA . SER A 1 156 ? 7.177 1.040 7.478 1.00 87.31 156 SER A CA 1
ATOM 1233 C C . SER A 1 156 ? 6.286 1.942 6.615 1.00 87.31 156 SER A C 1
ATOM 1235 O O . SER A 1 156 ? 5.111 2.100 6.948 1.00 87.31 156 SER A O 1
ATOM 1237 N N . ILE A 1 157 ? 6.784 2.485 5.495 1.00 93.06 157 ILE A N 1
ATOM 1238 C CA . ILE A 1 157 ? 5.989 3.297 4.556 1.00 93.06 157 ILE A CA 1
ATOM 1239 C C . ILE A 1 157 ? 4.723 2.529 4.135 1.00 93.06 157 ILE A C 1
ATOM 1241 O O . ILE A 1 157 ? 4.767 1.336 3.836 1.00 93.06 157 ILE A O 1
ATOM 1245 N N . GLY A 1 158 ? 3.573 3.210 4.141 1.00 94.56 158 GLY A N 1
ATOM 1246 C CA . GLY A 1 158 ? 2.284 2.605 3.789 1.00 94.56 158 GLY A CA 1
ATOM 1247 C C . GLY A 1 158 ? 1.603 1.785 4.894 1.00 94.56 158 GLY A C 1
ATOM 1248 O O . GLY A 1 158 ? 0.575 1.162 4.624 1.00 94.56 158 GLY A O 1
ATOM 1249 N N . ASN A 1 159 ? 2.123 1.796 6.128 1.00 93.38 159 ASN A N 1
ATOM 1250 C CA . ASN A 1 159 ? 1.517 1.139 7.299 1.00 93.38 159 ASN A CA 1
ATOM 1251 C C . ASN A 1 159 ? 1.000 2.147 8.351 1.00 93.38 159 ASN A C 1
ATOM 1253 O O . ASN A 1 159 ? 1.036 1.882 9.557 1.00 93.38 159 ASN A O 1
ATOM 1257 N N . GLY A 1 160 ? 0.516 3.308 7.894 1.00 94.75 160 GLY A N 1
ATOM 1258 C CA . GLY A 1 160 ? 0.149 4.463 8.716 1.00 94.75 160 GLY A CA 1
ATOM 1259 C C . GLY A 1 160 ? -0.773 4.164 9.903 1.00 94.75 160 GLY A C 1
ATOM 1260 O O . GLY A 1 160 ? -0.466 4.591 11.017 1.00 94.75 160 GLY A O 1
ATOM 1261 N N . VAL A 1 161 ? -1.840 3.371 9.713 1.00 93.06 161 VAL A N 1
ATOM 1262 C CA . VAL A 1 161 ? -2.770 2.978 10.798 1.00 93.06 161 VAL A CA 1
ATOM 1263 C C . VAL A 1 161 ? -2.034 2.353 11.979 1.00 93.06 161 VAL A C 1
ATOM 1265 O O . VAL A 1 161 ? -2.261 2.747 13.123 1.00 93.06 161 VAL A O 1
ATOM 1268 N N . SER A 1 162 ? -1.141 1.394 11.730 1.00 89.56 162 SER A N 1
ATOM 1269 C CA . SER A 1 162 ? -0.486 0.671 12.825 1.00 89.56 162 SER A CA 1
ATOM 1270 C C . SER A 1 162 ? 0.573 1.526 13.525 1.00 89.56 162 SER A C 1
ATOM 1272 O O . SER A 1 162 ? 0.819 1.376 14.723 1.00 89.56 162 SER A O 1
ATOM 1274 N N . PHE A 1 163 ? 1.147 2.498 12.812 1.00 91.38 163 PHE A N 1
ATOM 1275 C CA . PHE A 1 163 ? 2.020 3.501 13.411 1.00 91.38 163 PHE A CA 1
ATOM 1276 C C . PHE A 1 163 ? 1.247 4.478 14.315 1.00 91.38 163 PHE A C 1
ATOM 1278 O O . PHE A 1 163 ? 1.632 4.653 15.475 1.00 91.38 163 PHE A O 1
ATOM 1285 N N . ILE A 1 164 ? 0.120 5.050 13.858 1.00 92.25 164 ILE A N 1
ATOM 1286 C CA . ILE A 1 164 ? -0.694 5.922 14.728 1.00 92.25 164 ILE A CA 1
ATOM 1287 C C . ILE A 1 164 ? -1.296 5.156 15.905 1.00 92.25 164 ILE A C 1
ATOM 1289 O O . ILE A 1 164 ? -1.374 5.715 16.992 1.00 92.25 164 ILE A O 1
ATOM 1293 N N . SER A 1 165 ? -1.648 3.877 15.747 1.00 89.75 165 SER A N 1
ATOM 1294 C CA . SER A 1 165 ? -2.181 3.055 16.843 1.00 89.75 165 SER A CA 1
ATOM 1295 C C . SER A 1 165 ? -1.173 2.927 17.986 1.00 89.75 165 SER A C 1
ATOM 1297 O O . SER A 1 165 ? -1.513 3.204 19.134 1.00 89.75 165 SER A O 1
ATOM 1299 N N . LYS A 1 166 ? 0.102 2.649 17.674 1.00 86.69 166 LYS A N 1
ATOM 1300 C CA . LYS A 1 166 ? 1.203 2.623 18.658 1.00 86.69 166 LYS A CA 1
ATOM 1301 C C . LYS A 1 166 ? 1.385 3.964 19.376 1.00 86.69 166 LYS A C 1
ATOM 1303 O O . LYS A 1 166 ? 1.563 3.999 20.594 1.00 86.69 166 LYS A O 1
ATOM 1308 N N . PHE A 1 167 ? 1.311 5.074 18.643 1.00 85.44 167 PHE A N 1
ATOM 1309 C CA . PHE A 1 167 ? 1.474 6.409 19.222 1.00 85.44 167 PHE A CA 1
ATOM 1310 C C . PHE A 1 167 ? 0.264 6.848 20.068 1.00 85.44 167 PHE A C 1
ATOM 1312 O O . PHE A 1 167 ? 0.443 7.392 21.157 1.00 85.44 167 PHE A O 1
ATOM 1319 N N . MET A 1 168 ? -0.964 6.560 19.621 1.00 87.69 168 MET A N 1
ATOM 1320 C CA . MET A 1 168 ? -2.190 6.801 20.391 1.00 87.69 168 MET A CA 1
ATOM 1321 C C . MET A 1 168 ? -2.207 5.982 21.682 1.00 87.69 168 MET A C 1
ATOM 1323 O O . MET A 1 168 ? -2.488 6.545 22.732 1.00 87.69 168 MET A O 1
ATOM 1327 N N . THR A 1 169 ? -1.826 4.702 21.633 1.00 84.69 169 THR A N 1
ATOM 1328 C CA . THR A 1 169 ? -1.603 3.857 22.817 1.00 84.69 169 THR A CA 1
ATOM 1329 C C . THR A 1 169 ? -0.660 4.525 23.825 1.00 84.69 169 THR A C 1
ATOM 1331 O O . THR A 1 169 ? -1.013 4.666 24.996 1.00 84.69 169 THR A O 1
ATOM 1334 N N . SER A 1 170 ? 0.505 5.007 23.373 1.00 80.00 170 SER A N 1
ATOM 1335 C CA . SER A 1 170 ? 1.484 5.683 24.240 1.00 80.00 170 SER A CA 1
ATOM 1336 C C . SER A 1 170 ? 0.930 6.974 24.866 1.00 80.00 170 SER A C 1
ATOM 1338 O O . SER A 1 170 ? 1.127 7.221 26.058 1.00 80.00 170 SER A O 1
ATOM 1340 N N . ARG A 1 171 ? 0.170 7.771 24.099 1.00 81.31 171 ARG A N 1
ATOM 1341 C CA . ARG A 1 171 ? -0.507 8.983 24.596 1.00 81.31 171 ARG A CA 1
ATOM 1342 C C . ARG A 1 171 ? -1.616 8.673 25.606 1.00 81.31 171 ARG A C 1
ATOM 1344 O O . ARG A 1 171 ? -1.600 9.235 26.697 1.00 81.31 171 ARG A O 1
ATOM 1351 N N . LEU A 1 172 ? -2.520 7.742 25.292 1.00 78.62 172 LEU A N 1
ATOM 1352 C CA . LEU A 1 172 ? -3.624 7.326 26.168 1.00 78.62 172 LEU A CA 1
ATOM 1353 C C . LEU A 1 172 ? -3.129 6.790 27.520 1.00 78.62 172 LEU A C 1
ATOM 1355 O O . LEU A 1 172 ? -3.745 7.068 28.544 1.00 78.62 172 LEU A O 1
ATOM 1359 N N . HIS A 1 173 ? -2.004 6.067 27.534 1.00 74.81 173 HIS A N 1
ATOM 1360 C CA . HIS A 1 173 ? -1.394 5.570 28.769 1.00 74.81 173 HIS A CA 1
ATOM 1361 C C . HIS A 1 173 ? -0.741 6.685 29.610 1.00 74.81 173 HIS A C 1
ATOM 1363 O O . HIS A 1 173 ? -0.814 6.656 30.836 1.00 74.81 173 HIS A O 1
ATOM 1369 N N . ARG A 1 174 ? -0.101 7.676 28.970 1.00 63.28 174 ARG A N 1
ATOM 1370 C CA . ARG A 1 174 ? 0.687 8.721 29.657 1.00 63.28 174 ARG A CA 1
ATOM 1371 C C . ARG A 1 174 ? -0.104 9.975 30.031 1.00 63.28 174 ARG A C 1
ATOM 1373 O O . ARG A 1 174 ? 0.367 10.745 30.865 1.00 63.28 174 ARG A O 1
ATOM 1380 N N . ASN A 1 175 ? -1.258 10.222 29.411 1.00 64.31 175 ASN A N 1
ATOM 1381 C CA . ASN A 1 175 ? -1.950 11.506 29.496 1.00 64.31 175 ASN A CA 1
ATOM 1382 C C . ASN A 1 175 ? -3.458 11.363 29.763 1.00 64.31 175 ASN A C 1
ATOM 1384 O O . ASN A 1 175 ? -4.242 11.012 28.879 1.00 64.31 175 ASN A O 1
ATOM 1388 N N . HIS A 1 176 ? -3.890 11.756 30.966 1.00 68.31 176 HIS A N 1
ATOM 1389 C CA . HIS A 1 176 ? -5.308 11.799 31.341 1.00 68.31 176 HIS A CA 1
ATOM 1390 C C . HIS A 1 176 ? -6.167 12.701 30.433 1.00 68.31 176 HIS A C 1
ATOM 1392 O O . HIS A 1 176 ? -7.371 12.465 30.320 1.00 68.31 176 HIS A O 1
ATOM 1398 N N . LEU A 1 177 ? -5.582 13.711 29.772 1.00 70.12 177 LEU A N 1
ATOM 1399 C CA . LEU A 1 177 ? -6.307 14.556 28.819 1.00 70.12 177 LEU A CA 1
ATOM 1400 C C . LEU A 1 177 ? -6.667 13.787 27.538 1.00 70.12 177 LEU A C 1
ATOM 1402 O O . LEU A 1 177 ? -7.792 13.904 27.064 1.00 70.12 177 LEU A O 1
ATOM 1406 N N . ASP A 1 178 ? -5.766 12.942 27.032 1.00 76.56 178 ASP A N 1
ATOM 1407 C CA . ASP A 1 178 ? -6.012 12.143 25.823 1.00 76.56 178 ASP A CA 1
ATOM 1408 C C . ASP A 1 178 ? -7.032 11.023 26.094 1.00 76.56 178 ASP A C 1
ATOM 1410 O O . ASP A 1 178 ? -7.915 10.762 25.274 1.00 76.56 178 ASP A O 1
ATOM 1414 N N . ALA A 1 179 ? -6.991 10.422 27.291 1.00 82.12 179 ALA A N 1
ATOM 1415 C CA . ALA A 1 179 ? -8.027 9.494 27.753 1.00 82.12 179 ALA A CA 1
ATOM 1416 C C . ALA A 1 179 ? -9.406 10.177 27.895 1.00 82.12 179 ALA A C 1
ATOM 1418 O O . ALA A 1 179 ? -10.438 9.563 27.612 1.00 82.12 179 ALA A O 1
ATOM 1419 N N . LYS A 1 180 ? -9.442 11.465 28.272 1.00 87.88 180 LYS A N 1
ATOM 1420 C CA . LYS A 1 180 ? -10.669 12.277 28.255 1.00 87.88 180 LYS A CA 1
ATOM 1421 C C . LYS A 1 180 ? -11.147 12.560 26.826 1.00 87.88 180 LYS A C 1
ATOM 1423 O O . LYS A 1 180 ? -12.349 12.499 26.595 1.00 87.88 180 LYS A O 1
ATOM 1428 N N . THR A 1 181 ? -10.255 12.772 25.857 1.00 90.56 181 THR A N 1
ATOM 1429 C CA . THR A 1 181 ? -10.649 12.894 24.440 1.00 90.56 181 THR A CA 1
ATOM 1430 C C . THR A 1 181 ? -11.263 11.598 23.898 1.00 90.56 181 THR A C 1
ATOM 1432 O O . THR A 1 181 ? -12.222 11.665 23.135 1.00 90.56 181 THR A O 1
ATOM 1435 N N . LEU A 1 182 ? -10.794 10.413 24.319 1.00 91.62 182 LEU A N 1
ATOM 1436 C CA . LEU A 1 182 ? -11.446 9.141 23.958 1.00 91.62 182 LEU A CA 1
ATOM 1437 C C . LEU A 1 182 ? -12.862 9.025 24.548 1.00 91.62 182 LEU A C 1
ATOM 1439 O O . LEU A 1 182 ? -13.774 8.559 23.867 1.00 91.62 182 LEU A O 1
ATOM 1443 N N . LEU A 1 183 ? -13.070 9.490 25.782 1.00 93.25 183 LEU A N 1
ATOM 1444 C CA . LEU A 1 183 ? -14.401 9.562 26.389 1.00 93.25 183 LEU A CA 1
ATOM 1445 C C . LEU A 1 183 ? -15.330 10.516 25.620 1.00 93.25 183 LEU A C 1
ATOM 1447 O O . LEU A 1 183 ? -16.451 10.141 25.285 1.00 93.25 183 LEU A O 1
ATOM 1451 N N . GLU A 1 184 ? -14.859 11.726 25.315 1.00 93.31 184 GLU A N 1
ATOM 1452 C CA . GLU A 1 184 ? -15.607 12.735 24.551 1.00 93.31 184 GLU A CA 1
ATOM 1453 C C . GLU A 1 184 ? -15.944 12.247 23.135 1.00 93.31 184 GLU A C 1
ATOM 1455 O O . GLU A 1 184 ? -17.051 12.480 22.654 1.00 93.31 184 GLU A O 1
ATOM 1460 N N . TYR A 1 185 ? -15.033 11.511 22.490 1.00 93.94 185 TYR A N 1
ATOM 1461 C CA . TYR A 1 185 ? -15.283 10.860 21.204 1.00 93.94 185 TYR A CA 1
ATOM 1462 C C . TYR A 1 185 ? -16.420 9.835 21.298 1.00 93.94 185 TYR A C 1
ATOM 1464 O O . TYR A 1 185 ? -17.338 9.869 20.482 1.00 93.94 185 TYR A O 1
ATOM 1472 N N . LEU A 1 186 ? -16.398 8.960 22.311 1.00 95.12 186 LEU A N 1
ATOM 1473 C CA . LEU A 1 186 ? -17.431 7.939 22.516 1.00 95.12 186 LEU A CA 1
ATOM 1474 C C . LEU A 1 186 ? -18.802 8.541 22.868 1.00 95.12 186 LEU A C 1
ATOM 1476 O O . LEU A 1 186 ? -19.809 8.036 22.386 1.00 95.12 186 LEU A O 1
ATOM 1480 N N . GLN A 1 187 ? -18.844 9.628 23.647 1.00 94.75 187 GLN A N 1
ATOM 1481 C CA . GLN A 1 187 ? -20.073 10.389 23.934 1.00 94.75 187 GLN A CA 1
ATOM 1482 C C . GLN A 1 187 ? -20.636 11.125 22.705 1.00 94.75 187 GLN A C 1
ATOM 1484 O O . GLN A 1 187 ? -21.827 11.426 22.660 1.00 94.75 187 GLN A O 1
ATOM 1489 N N . ALA A 1 188 ? -19.786 11.456 21.728 1.00 93.25 188 ALA A N 1
ATOM 1490 C CA . ALA A 1 188 ? -20.176 12.166 20.511 1.00 93.25 188 ALA A CA 1
ATOM 1491 C C . ALA A 1 188 ? -20.689 11.240 19.390 1.00 93.25 188 ALA A C 1
ATOM 1493 O O . ALA A 1 188 ? -21.119 11.740 18.347 1.00 93.25 188 ALA A O 1
ATOM 1494 N N . LEU A 1 189 ? -20.655 9.914 19.575 1.00 93.44 189 LEU A N 1
ATOM 1495 C CA . LEU A 1 189 ? -21.206 8.960 18.613 1.00 93.44 189 LEU A CA 1
ATOM 1496 C C . LEU A 1 189 ? -22.742 9.023 18.631 1.00 93.44 189 LEU A C 1
ATOM 1498 O O . LEU A 1 189 ? -23.395 8.700 19.621 1.00 93.44 189 LEU A O 1
ATOM 1502 N N . ASN A 1 190 ? -23.323 9.440 17.509 1.00 91.69 190 ASN A N 1
ATOM 1503 C CA . ASN A 1 190 ? -24.760 9.605 17.322 1.00 91.69 190 ASN A CA 1
ATOM 1504 C C . ASN A 1 190 ? -25.120 9.276 15.866 1.00 91.69 190 ASN A C 1
ATOM 1506 O O . ASN A 1 190 ? -24.339 9.569 14.961 1.00 91.69 190 ASN A O 1
ATOM 1510 N N . HIS A 1 191 ? -26.301 8.706 15.632 1.00 88.75 191 HIS A N 1
ATOM 1511 C CA . HIS A 1 191 ? -26.861 8.554 14.292 1.00 88.75 191 HIS A CA 1
ATOM 1512 C C . HIS A 1 191 ? -28.326 9.007 14.273 1.00 88.75 191 HIS A C 1
ATOM 1514 O O . HIS A 1 191 ? -29.153 8.501 15.026 1.00 88.75 191 HIS A O 1
ATOM 1520 N N . ASN A 1 192 ? -28.649 9.971 13.404 1.00 84.56 192 ASN A N 1
ATOM 1521 C CA . ASN A 1 192 ? -29.990 10.547 13.224 1.00 84.56 192 ASN A CA 1
ATOM 1522 C C . ASN A 1 192 ? -30.707 10.975 14.527 1.00 84.56 192 ASN A C 1
ATOM 1524 O O . ASN A 1 192 ? -31.933 10.948 14.610 1.00 84.56 192 ASN A O 1
ATOM 1528 N N . GLY A 1 193 ? -29.946 11.406 15.537 1.00 82.62 193 GLY A N 1
ATOM 1529 C CA . GLY A 1 193 ? -30.458 11.833 16.839 1.00 82.62 193 GLY A CA 1
ATOM 1530 C C . GLY A 1 193 ? -30.394 10.756 17.925 1.00 82.62 193 GLY A C 1
ATOM 1531 O O . GLY A 1 193 ? -30.397 11.114 19.102 1.00 82.62 193 GLY A O 1
ATOM 1532 N N . GLU A 1 194 ? -30.239 9.474 17.582 1.00 88.62 194 GLU A N 1
ATOM 1533 C CA . GLU A 1 194 ? -29.991 8.412 18.563 1.00 88.62 194 GLU A CA 1
ATOM 1534 C C . GLU A 1 194 ? -28.518 8.409 18.999 1.00 88.62 194 GLU A C 1
ATOM 1536 O O . GLU A 1 194 ? -27.612 8.298 18.171 1.00 88.62 194 GLU A O 1
ATOM 1541 N N . ASN A 1 195 ? -28.268 8.523 20.307 1.00 92.69 195 ASN A N 1
ATOM 1542 C CA . ASN A 1 195 ? -26.926 8.371 20.875 1.00 92.69 195 ASN A CA 1
ATOM 1543 C C . ASN A 1 195 ? -26.479 6.904 20.814 1.00 92.69 195 ASN A C 1
ATOM 1545 O O . ASN A 1 195 ? -27.287 5.990 20.983 1.00 92.69 195 ASN A O 1
ATOM 1549 N N . LEU A 1 196 ? -25.181 6.691 20.617 1.00 95.69 196 LEU A N 1
ATOM 1550 C CA . LEU A 1 196 ? -24.551 5.380 20.492 1.00 95.69 196 LEU A CA 1
ATOM 1551 C C . LEU A 1 196 ? -23.449 5.221 21.544 1.00 95.69 196 LEU A C 1
ATOM 1553 O O . LEU A 1 196 ? -22.879 6.196 22.019 1.00 95.69 196 LEU A O 1
ATOM 1557 N N . MET A 1 197 ? -23.114 3.975 21.876 1.00 96.06 197 MET A N 1
ATOM 1558 C CA . MET A 1 197 ? -22.102 3.589 22.867 1.00 96.06 197 MET A CA 1
ATOM 1559 C C . MET A 1 197 ? -22.386 4.081 24.297 1.00 96.06 197 MET A C 1
ATOM 1561 O O . MET A 1 197 ? -22.799 3.272 25.129 1.00 96.06 197 MET A O 1
ATOM 1565 N N . ILE A 1 198 ? -22.178 5.364 24.609 1.00 96.31 198 ILE A N 1
ATOM 1566 C CA . ILE A 1 198 ? -22.364 5.940 25.952 1.00 96.31 198 ILE A CA 1
ATOM 1567 C C . ILE A 1 198 ? -23.098 7.281 25.912 1.00 96.31 198 ILE A C 1
ATOM 1569 O O . ILE A 1 198 ? -22.948 8.060 24.975 1.00 96.31 198 ILE A O 1
ATOM 1573 N N . ASN A 1 199 ? -23.857 7.579 26.966 1.00 92.69 199 ASN A N 1
ATOM 1574 C CA . ASN A 1 199 ? -24.512 8.872 27.157 1.00 92.69 199 ASN A CA 1
ATOM 1575 C C . ASN A 1 199 ? -23.844 9.716 28.265 1.00 92.69 199 ASN A C 1
ATOM 1577 O O . ASN A 1 199 ? -22.898 9.297 28.935 1.00 92.69 199 ASN A O 1
ATOM 1581 N N . GLY A 1 200 ? -24.349 10.939 28.452 1.00 88.62 200 GLY A N 1
ATOM 1582 C CA . GLY A 1 200 ? -23.765 11.952 29.337 1.00 88.62 200 GLY A CA 1
ATOM 1583 C C . GLY A 1 200 ? -23.767 11.649 30.844 1.00 88.62 200 GLY A C 1
ATOM 1584 O O . GLY A 1 200 ? -23.270 12.479 31.600 1.00 88.62 200 GLY A O 1
ATOM 1585 N N . THR A 1 201 ? -24.289 10.509 31.319 1.00 91.31 201 THR A N 1
ATOM 1586 C CA . THR A 1 201 ? -24.101 10.106 32.731 1.00 91.31 201 THR A CA 1
ATOM 1587 C C . THR A 1 201 ? -22.660 9.665 33.017 1.00 91.31 201 THR A C 1
ATOM 1589 O O . THR A 1 201 ? -22.161 9.842 34.133 1.00 91.31 201 THR A O 1
ATOM 1592 N N . LEU A 1 202 ? -21.964 9.144 32.001 1.00 93.00 202 LEU A N 1
ATOM 1593 C CA . LEU A 1 202 ? -20.571 8.705 32.060 1.00 93.00 202 LEU A CA 1
ATOM 1594 C C . LEU A 1 202 ? -19.633 9.865 31.687 1.00 93.00 202 LEU A C 1
ATOM 1596 O O . LEU A 1 202 ? -18.916 9.816 30.695 1.00 93.00 202 LEU A O 1
ATOM 1600 N N . ASP A 1 203 ? -19.666 10.933 32.489 1.00 91.00 203 ASP A N 1
ATOM 1601 C CA . ASP A 1 203 ? -18.955 12.208 32.259 1.00 91.00 203 ASP A CA 1
ATOM 1602 C C . ASP A 1 203 ? -17.427 12.183 32.478 1.00 91.00 203 ASP A C 1
ATOM 1604 O O . ASP A 1 203 ? -16.735 13.149 32.153 1.00 91.00 203 ASP A O 1
ATOM 1608 N N . THR A 1 204 ? -16.885 11.102 33.043 1.00 92.56 204 THR A N 1
ATOM 1609 C CA . THR A 1 204 ? -15.483 11.007 33.474 1.00 92.56 204 THR A CA 1
ATOM 1610 C C . THR A 1 204 ? -14.919 9.600 33.280 1.00 92.56 204 THR A C 1
ATOM 1612 O O . THR A 1 204 ? -15.607 8.602 33.494 1.00 92.56 204 THR A O 1
ATOM 1615 N N . VAL A 1 205 ? -13.627 9.512 32.929 1.00 90.00 205 VAL A N 1
ATOM 1616 C CA . VAL A 1 205 ? -12.937 8.240 32.622 1.00 90.00 205 VAL A CA 1
ATOM 1617 C C . VAL A 1 205 ? -13.035 7.247 33.787 1.00 90.00 205 VAL A C 1
ATOM 1619 O O . VAL A 1 205 ? -13.326 6.076 33.568 1.00 90.00 205 VAL A O 1
ATOM 1622 N N . ALA A 1 206 ? -12.904 7.725 35.030 1.00 89.75 206 ALA A N 1
ATOM 1623 C CA . ALA A 1 206 ? -13.034 6.893 36.226 1.00 89.75 206 ALA A CA 1
ATOM 1624 C C . ALA A 1 206 ? -14.457 6.328 36.428 1.00 89.75 206 ALA A C 1
ATOM 1626 O O . ALA A 1 206 ? -14.602 5.188 36.867 1.00 89.75 206 ALA A O 1
ATOM 1627 N N . LYS A 1 207 ? -15.520 7.079 36.086 1.00 92.88 207 LYS A N 1
ATOM 1628 C CA . LYS A 1 207 ? -16.890 6.531 36.086 1.00 92.88 207 LYS A CA 1
ATOM 1629 C C . LYS A 1 207 ? -17.031 5.454 35.016 1.00 92.88 207 LYS A C 1
ATOM 1631 O O . LYS A 1 207 ? -17.513 4.371 35.330 1.00 92.88 207 LYS A O 1
ATOM 1636 N N . LEU A 1 208 ? -16.564 5.726 33.794 1.00 94.38 208 LEU A N 1
ATOM 1637 C CA . LEU A 1 208 ? -16.607 4.765 32.692 1.00 94.38 208 LEU A CA 1
ATOM 1638 C C . LEU A 1 208 ? -15.877 3.459 33.054 1.00 94.38 208 LEU A C 1
ATOM 1640 O O . LEU A 1 208 ? -16.480 2.397 32.956 1.00 94.38 208 LEU A O 1
ATOM 1644 N N . GLN A 1 209 ? -14.635 3.522 33.544 1.00 90.94 209 GLN A N 1
ATOM 1645 C CA . GLN A 1 209 ? -13.861 2.344 33.968 1.00 90.94 209 GLN A CA 1
ATOM 1646 C C . GLN A 1 209 ? -14.596 1.514 35.037 1.00 90.94 209 GLN A C 1
ATOM 1648 O O . GLN A 1 209 ? -14.767 0.307 34.867 1.00 90.94 209 GLN A O 1
ATOM 1653 N N . ASN A 1 210 ? -15.090 2.152 36.106 1.00 90.38 210 ASN A N 1
ATOM 1654 C CA . ASN A 1 210 ? -15.823 1.465 37.178 1.00 90.38 210 ASN A CA 1
ATOM 1655 C C . ASN A 1 210 ? -17.103 0.775 36.669 1.00 90.38 210 ASN A C 1
ATOM 1657 O O . ASN A 1 210 ? -17.438 -0.331 37.096 1.00 90.38 210 ASN A O 1
ATOM 1661 N N . VAL A 1 211 ? -17.823 1.428 35.755 1.00 94.31 211 VAL A N 1
ATOM 1662 C CA . VAL A 1 211 ? -19.108 0.949 35.234 1.00 94.31 211 VAL A CA 1
ATOM 1663 C C . VAL A 1 211 ? -18.923 -0.123 34.146 1.00 94.31 211 VAL A C 1
ATOM 1665 O O . VAL A 1 211 ? -19.713 -1.065 34.096 1.00 94.31 211 VAL A O 1
ATOM 1668 N N . LEU A 1 212 ? -17.846 -0.073 33.350 1.00 94.88 212 LEU A N 1
ATOM 1669 C CA . LEU A 1 212 ? -17.473 -1.133 32.398 1.00 94.88 212 LEU A CA 1
ATOM 1670 C C . LEU A 1 212 ? -17.244 -2.480 33.099 1.00 94.88 212 LEU A C 1
ATOM 1672 O O . LEU A 1 212 ? -17.755 -3.496 32.633 1.00 94.88 212 LEU A O 1
ATOM 1676 N N . VAL A 1 213 ? -16.545 -2.496 34.240 1.00 91.94 213 VAL A N 1
ATOM 1677 C CA . VAL A 1 213 ? -16.307 -3.731 35.016 1.00 91.94 213 VAL A CA 1
ATOM 1678 C C . VAL A 1 213 ? -17.623 -4.325 35.537 1.00 91.94 213 VAL A C 1
ATOM 1680 O O . VAL A 1 213 ? -17.849 -5.530 35.423 1.00 91.94 213 VAL A O 1
ATOM 1683 N N . ALA A 1 214 ? -18.530 -3.489 36.054 1.00 93.12 214 ALA A N 1
ATOM 1684 C CA . ALA A 1 214 ? -19.853 -3.939 36.495 1.00 93.12 214 ALA A CA 1
ATOM 1685 C C . ALA A 1 214 ? -20.702 -4.491 35.330 1.00 93.12 214 ALA A C 1
ATOM 1687 O O . ALA A 1 214 ? -21.395 -5.501 35.486 1.00 93.12 214 ALA A O 1
ATOM 1688 N N . ALA A 1 215 ? -20.614 -3.864 34.155 1.00 95.31 215 ALA A N 1
ATOM 1689 C CA . ALA A 1 215 ? -21.321 -4.295 32.957 1.00 95.31 215 ALA A CA 1
ATOM 1690 C C . ALA A 1 215 ? -20.760 -5.594 32.361 1.00 95.31 215 ALA A C 1
ATOM 1692 O O . ALA A 1 215 ? -21.550 -6.450 31.968 1.00 95.31 215 ALA A O 1
ATOM 1693 N N . GLU A 1 216 ? -19.437 -5.804 32.351 1.00 95.19 216 GLU A N 1
ATOM 1694 C CA . GLU A 1 216 ? -18.848 -7.070 31.890 1.00 95.19 216 GLU A CA 1
ATOM 1695 C C . GLU A 1 216 ? -19.347 -8.248 32.740 1.00 95.19 216 GLU A C 1
ATOM 1697 O O . GLU A 1 216 ? -19.766 -9.268 32.190 1.00 95.19 216 GLU A O 1
ATOM 1702 N N . VAL A 1 217 ? -19.384 -8.096 34.070 1.00 95.00 217 VAL A N 1
ATOM 1703 C CA . VAL A 1 217 ? -19.904 -9.122 34.991 1.00 95.00 217 VAL A CA 1
ATOM 1704 C C . VAL A 1 217 ? -21.398 -9.382 34.759 1.00 95.00 217 VAL A C 1
ATOM 1706 O O . VAL A 1 217 ? -21.814 -10.538 34.682 1.00 95.00 217 VAL A O 1
ATOM 1709 N N . PHE A 1 218 ? -22.206 -8.330 34.596 1.00 96.69 218 PHE A N 1
ATOM 1710 C CA . PHE A 1 218 ? -23.647 -8.450 34.342 1.00 96.69 218 PHE A CA 1
ATOM 1711 C C . PHE A 1 218 ? -23.964 -9.133 33.001 1.00 96.69 218 PHE A C 1
ATOM 1713 O O . PHE A 1 218 ? -24.788 -10.048 32.945 1.00 96.69 218 PHE A O 1
ATOM 1720 N N . VAL A 1 219 ? -23.288 -8.742 31.919 1.00 96.62 219 VAL A N 1
ATOM 1721 C CA . VAL A 1 219 ? -23.485 -9.355 30.597 1.00 96.62 219 VAL A CA 1
ATOM 1722 C C . VAL A 1 219 ? -22.955 -10.795 30.585 1.00 96.62 219 VAL A C 1
ATOM 1724 O O . VAL A 1 219 ? -23.594 -11.669 30.008 1.00 96.62 219 VAL A O 1
ATOM 1727 N N . SER A 1 220 ? -21.868 -11.092 31.310 1.00 95.19 220 SER A N 1
ATOM 1728 C CA . SER A 1 220 ? -21.328 -12.458 31.455 1.00 95.19 220 SER A CA 1
ATOM 1729 C C . SER A 1 220 ? -22.268 -13.449 32.154 1.00 95.19 220 SER A C 1
ATOM 1731 O O . SER A 1 220 ? -22.065 -14.655 32.026 1.00 95.19 220 SER A O 1
ATOM 1733 N N . ALA A 1 221 ? -23.288 -12.976 32.877 1.00 95.94 221 ALA A N 1
ATOM 1734 C CA . ALA A 1 221 ? -24.313 -13.834 33.474 1.00 95.94 221 ALA A CA 1
ATOM 1735 C C . ALA A 1 221 ? -25.362 -14.339 32.458 1.00 95.94 221 ALA A C 1
ATOM 1737 O O . ALA A 1 221 ? -26.141 -15.237 32.779 1.00 95.94 221 ALA A O 1
ATOM 1738 N N . HIS A 1 222 ? -25.395 -13.779 31.243 1.00 96.12 222 HIS A N 1
ATOM 1739 C CA . HIS A 1 222 ? -26.344 -14.146 30.192 1.00 96.12 222 HIS A CA 1
ATOM 1740 C C . HIS A 1 222 ? -25.747 -15.193 29.227 1.00 96.12 222 HIS A C 1
ATOM 1742 O O . HIS A 1 222 ? -24.544 -15.167 28.950 1.00 96.12 222 HIS A O 1
ATOM 1748 N N . PRO A 1 223 ? -26.559 -16.110 28.664 1.00 97.88 223 PRO A N 1
ATOM 1749 C CA . PRO A 1 223 ? -26.126 -16.981 27.571 1.00 97.88 223 PRO A CA 1
ATOM 1750 C C . PRO A 1 223 ? -25.549 -16.190 26.383 1.00 97.88 223 PRO A C 1
ATOM 1752 O O . PRO A 1 223 ? -26.098 -15.163 25.997 1.00 97.88 223 PRO A O 1
ATOM 1755 N N . LYS A 1 224 ? -24.474 -16.699 25.760 1.00 97.44 224 LYS A N 1
ATOM 1756 C CA . LYS A 1 224 ? -23.729 -16.038 24.661 1.00 97.44 224 LYS A CA 1
ATOM 1757 C C . LYS A 1 224 ? -24.618 -15.386 23.592 1.00 97.44 224 LYS A C 1
ATOM 1759 O O . LYS A 1 224 ? -24.391 -14.234 23.234 1.00 97.44 224 LYS A O 1
ATOM 1764 N N . GLU A 1 225 ? -25.629 -16.119 23.125 1.00 97.31 225 GLU A N 1
ATOM 1765 C CA . GLU A 1 225 ? -26.534 -15.727 22.033 1.00 97.31 225 GLU A CA 1
ATOM 1766 C C . GLU A 1 225 ? -27.733 -14.870 22.480 1.00 97.31 225 GLU A C 1
ATOM 1768 O O . GLU A 1 225 ? -28.624 -14.599 21.678 1.00 97.31 225 GLU A O 1
ATOM 1773 N N . THR A 1 226 ? -27.819 -14.462 23.753 1.00 97.81 226 THR A N 1
ATOM 1774 C CA . THR A 1 226 ? -28.923 -13.617 24.234 1.00 97.81 226 THR A CA 1
ATOM 1775 C C . THR A 1 226 ? -28.913 -12.266 23.504 1.00 97.81 226 THR A C 1
ATOM 1777 O O . THR A 1 226 ? -27.892 -11.578 23.585 1.00 97.81 226 THR A O 1
ATOM 1780 N N . PRO A 1 227 ? -30.008 -11.863 22.825 1.00 97.62 227 PRO A N 1
ATOM 1781 C CA . PRO A 1 227 ? -30.088 -10.578 22.128 1.00 97.62 227 PRO A CA 1
ATOM 1782 C C . PRO A 1 227 ? -29.944 -9.378 23.071 1.00 97.62 227 PRO A C 1
ATOM 1784 O O . PRO A 1 227 ? -30.379 -9.445 24.224 1.00 97.62 227 PRO A O 1
ATOM 1787 N N . PHE A 1 228 ? -29.353 -8.285 22.579 1.00 96.38 228 PHE A N 1
ATOM 1788 C CA . PHE A 1 228 ? -29.112 -7.054 23.349 1.00 96.38 228 PHE A CA 1
ATOM 1789 C C . PHE A 1 228 ? -30.390 -6.475 23.969 1.00 96.38 228 PHE A C 1
ATOM 1791 O O . PHE A 1 228 ? -30.390 -6.044 25.120 1.00 96.38 228 PHE A O 1
ATOM 1798 N N . GLU A 1 229 ? -31.501 -6.534 23.239 1.00 95.25 229 GLU A N 1
ATOM 1799 C CA . GLU A 1 229 ? -32.808 -5.991 23.614 1.00 95.25 229 GLU A CA 1
ATOM 1800 C C . GLU A 1 229 ? -33.334 -6.582 24.936 1.00 95.25 229 GLU A C 1
ATOM 1802 O O . GLU A 1 229 ? -34.048 -5.909 25.678 1.00 95.25 229 GLU A O 1
ATOM 1807 N N . ASN A 1 230 ? -32.935 -7.814 25.278 1.00 96.38 230 ASN A N 1
ATOM 1808 C CA . ASN A 1 230 ? -33.339 -8.482 26.519 1.00 96.38 230 ASN A CA 1
ATOM 1809 C C . ASN A 1 230 ? -32.689 -7.879 27.779 1.00 96.38 230 ASN A C 1
ATOM 1811 O O . ASN A 1 230 ? -33.171 -8.131 28.883 1.00 96.38 230 ASN A O 1
ATOM 1815 N N . PHE A 1 231 ? -31.595 -7.123 27.637 1.00 95.88 231 PHE A N 1
ATOM 1816 C CA . PHE A 1 231 ? -30.866 -6.505 28.752 1.00 95.88 231 PHE A CA 1
ATOM 1817 C C . PHE A 1 231 ? -30.492 -5.024 28.519 1.00 95.88 231 PHE A C 1
ATOM 1819 O O . PHE A 1 231 ? -29.908 -4.401 29.411 1.00 95.88 231 PHE A O 1
ATOM 1826 N N . GLU A 1 232 ? -30.893 -4.434 27.382 1.00 95.50 232 GLU A N 1
ATOM 1827 C CA . GLU A 1 232 ? -30.688 -3.024 27.005 1.00 95.50 232 GLU A CA 1
ATOM 1828 C C . GLU A 1 232 ? -31.049 -2.066 28.144 1.00 95.50 232 GLU A C 1
ATOM 1830 O O . GLU A 1 232 ? -30.226 -1.235 28.525 1.00 95.50 232 GLU A O 1
ATOM 1835 N N . GLN A 1 233 ? -32.248 -2.200 28.729 1.00 95.25 233 GLN A N 1
ATOM 1836 C CA . GLN A 1 233 ? -32.728 -1.277 29.764 1.00 95.25 233 GLN A CA 1
ATOM 1837 C C . GLN A 1 233 ? -31.736 -1.158 30.931 1.00 95.25 233 GLN A C 1
ATOM 1839 O O . GLN A 1 233 ? -31.469 -0.053 31.403 1.00 95.25 233 GLN A O 1
ATOM 1844 N N . ARG A 1 234 ? -31.149 -2.277 31.375 1.00 94.94 234 ARG A N 1
ATOM 1845 C CA . ARG A 1 234 ? -30.233 -2.278 32.520 1.00 94.94 234 ARG A CA 1
ATOM 1846 C C . ARG A 1 234 ? -28.870 -1.675 32.184 1.00 94.94 234 ARG A C 1
ATOM 1848 O O . ARG A 1 234 ? -28.268 -1.024 33.032 1.00 94.94 234 ARG A O 1
ATOM 1855 N N . LEU A 1 235 ? -28.399 -1.851 30.952 1.00 95.50 235 LEU A N 1
ATOM 1856 C CA . LEU A 1 235 ? -27.198 -1.170 30.470 1.00 95.50 235 LEU A CA 1
ATOM 1857 C C . LEU A 1 235 ? -27.446 0.343 30.302 1.00 95.50 235 LEU A C 1
ATOM 1859 O O . LEU A 1 235 ? -26.592 1.150 30.673 1.00 95.50 235 LEU A O 1
ATOM 1863 N N . LYS A 1 236 ? -28.648 0.741 29.871 1.00 94.94 236 LYS A N 1
ATOM 1864 C CA . LYS A 1 236 ? -29.059 2.145 29.723 1.00 94.94 236 LYS A CA 1
ATOM 1865 C C . LYS A 1 236 ? -29.196 2.884 31.056 1.00 94.94 236 LYS A C 1
ATOM 1867 O O . LYS A 1 236 ? -28.766 4.031 31.161 1.00 94.94 236 LYS A O 1
ATOM 1872 N N . GLU A 1 237 ? -29.682 2.212 32.103 1.00 94.31 237 GLU A N 1
ATOM 1873 C CA . GLU A 1 237 ? -29.643 2.696 33.498 1.00 94.31 237 GLU A CA 1
ATOM 1874 C C . GLU A 1 237 ? -28.213 3.002 33.992 1.00 94.31 237 GLU A C 1
ATOM 1876 O O . GLU A 1 237 ? -28.032 3.808 34.905 1.00 94.31 237 GLU A O 1
ATOM 1881 N N . TRP A 1 238 ? -27.193 2.389 33.382 1.00 95.12 238 TRP A N 1
ATOM 1882 C CA . TRP A 1 238 ? -25.773 2.611 33.670 1.00 95.12 238 TRP A CA 1
ATOM 1883 C C . TRP A 1 238 ? -25.068 3.549 32.675 1.00 95.12 238 TRP A C 1
ATOM 1885 O O . TRP A 1 238 ? -23.869 3.778 32.806 1.00 95.12 238 TRP A O 1
ATOM 1895 N N . GLY A 1 239 ? -25.795 4.135 31.718 1.00 95.12 239 GLY A N 1
ATOM 1896 C CA . GLY A 1 239 ? -25.249 5.093 30.752 1.00 95.12 239 GLY A CA 1
ATOM 1897 C C . GLY A 1 239 ? -24.774 4.502 29.424 1.00 95.12 239 GLY A C 1
ATOM 1898 O O . GLY A 1 239 ? -24.222 5.242 28.613 1.00 95.12 239 GLY A O 1
ATOM 1899 N N . PHE A 1 240 ? -24.989 3.207 29.178 1.00 96.69 240 PHE A N 1
ATOM 1900 C CA . PHE A 1 240 ? -24.674 2.571 27.897 1.00 96.69 240 PHE A CA 1
ATOM 1901 C C . PHE A 1 240 ? -25.861 2.633 26.932 1.00 96.69 240 PHE A C 1
ATOM 1903 O O . PHE A 1 240 ? -26.967 2.206 27.254 1.00 96.69 240 PHE A O 1
ATOM 1910 N N . GLU A 1 241 ? -25.607 3.114 25.723 1.00 96.31 241 GLU A N 1
ATOM 1911 C CA . GLU A 1 241 ? -26.566 3.131 24.617 1.00 96.31 241 GLU A CA 1
ATOM 1912 C C . GLU A 1 241 ? -26.312 1.958 23.649 1.00 96.31 241 GLU A C 1
ATOM 1914 O O . GLU A 1 241 ? -25.522 1.054 23.932 1.00 96.31 241 GLU A O 1
ATOM 1919 N N . LYS A 1 242 ? -26.987 1.939 22.495 1.00 96.06 242 LYS A N 1
ATOM 1920 C CA . LYS A 1 242 ? -26.838 0.882 21.477 1.00 96.06 242 LYS A CA 1
ATOM 1921 C C . LYS A 1 242 ? -25.467 0.923 20.785 1.00 96.06 242 LYS A C 1
ATOM 1923 O O . LYS A 1 242 ? -24.807 1.959 20.748 1.00 96.06 242 LYS A O 1
ATOM 1928 N N . GLY A 1 243 ? -25.058 -0.203 20.191 1.00 96.00 243 GLY A N 1
ATOM 1929 C CA . GLY A 1 243 ? -23.859 -0.302 19.340 1.00 96.00 243 GLY A CA 1
ATOM 1930 C C . GLY A 1 243 ? -22.761 -1.261 19.824 1.00 96.00 243 GLY A C 1
ATOM 1931 O O . GLY A 1 243 ? -21.868 -1.597 19.049 1.00 96.00 243 GLY A O 1
ATOM 1932 N N . TRP A 1 244 ? -22.824 -1.747 21.069 1.00 97.12 244 TRP A N 1
ATOM 1933 C CA . TRP A 1 244 ? -21.810 -2.651 21.645 1.00 97.12 244 TRP A CA 1
ATOM 1934 C C . TRP A 1 244 ? -21.771 -4.040 20.998 1.00 97.12 244 TRP A C 1
ATOM 1936 O O . TRP A 1 244 ? -20.716 -4.681 20.947 1.00 97.12 244 TRP A O 1
ATOM 1946 N N . GLY A 1 245 ? -22.922 -4.526 20.537 1.00 97.12 245 GLY A N 1
ATOM 1947 C CA . GLY A 1 245 ? -23.088 -5.876 20.025 1.00 97.12 245 GLY A CA 1
ATOM 1948 C C . GLY A 1 245 ? -24.553 -6.296 19.931 1.00 97.12 245 GLY A C 1
ATOM 1949 O O . GLY A 1 245 ? -25.386 -5.829 20.696 1.00 97.12 245 GLY A O 1
ATOM 1950 N N . SER A 1 246 ? -24.853 -7.212 19.013 1.00 96.75 246 SER A N 1
ATOM 1951 C CA . SER A 1 246 ? -26.188 -7.820 18.856 1.00 96.75 246 SER A CA 1
ATOM 1952 C C . SER A 1 246 ? -26.495 -8.923 19.871 1.00 96.75 246 SER A C 1
ATOM 1954 O O . SER A 1 246 ? -27.664 -9.212 20.112 1.00 96.75 246 SER A O 1
ATOM 1956 N N . THR A 1 247 ? -25.471 -9.536 20.470 1.00 98.00 247 THR A N 1
ATOM 1957 C CA . THR A 1 247 ? -25.608 -10.619 21.456 1.00 98.00 247 THR A CA 1
ATOM 1958 C C . THR A 1 247 ? -24.754 -10.361 22.694 1.00 98.00 247 THR A C 1
ATOM 1960 O O . THR A 1 247 ? -23.761 -9.632 22.626 1.00 98.00 247 THR A O 1
ATOM 1963 N N . ALA A 1 248 ? -25.100 -10.984 23.824 1.00 97.94 248 ALA A N 1
ATOM 1964 C CA . ALA A 1 248 ? -24.363 -10.875 25.084 1.00 97.94 248 ALA A CA 1
ATOM 1965 C C . ALA A 1 248 ? -22.860 -11.171 24.934 1.00 97.94 248 ALA A C 1
ATOM 1967 O O . ALA A 1 248 ? -22.037 -10.432 25.472 1.00 97.94 248 ALA A O 1
ATOM 1968 N N . GLU A 1 249 ? -22.470 -12.182 24.149 1.00 97.56 249 GLU A N 1
ATOM 1969 C CA . GLU A 1 249 ? -21.052 -12.430 23.862 1.00 97.56 249 GLU A CA 1
ATOM 1970 C C . GLU A 1 249 ? -20.394 -11.229 23.169 1.00 97.56 249 GLU A C 1
ATOM 1972 O O . GLU A 1 249 ? -19.362 -10.742 23.636 1.00 97.56 249 GLU A O 1
ATOM 1977 N N . ARG A 1 250 ? -21.011 -10.702 22.105 1.00 96.56 250 ARG A N 1
ATOM 1978 C CA . ARG A 1 250 ? -20.451 -9.583 21.339 1.00 96.56 250 ARG A CA 1
ATOM 1979 C C . ARG A 1 250 ? -20.363 -8.296 22.161 1.00 96.56 250 ARG A C 1
ATOM 1981 O O . ARG A 1 250 ? -19.366 -7.584 22.064 1.00 96.56 250 ARG A O 1
ATOM 1988 N N . VAL A 1 251 ? -21.374 -8.028 22.984 1.00 98.00 251 VAL A N 1
ATOM 1989 C CA . VAL A 1 251 ? -21.412 -6.890 23.913 1.00 98.00 251 VAL A CA 1
ATOM 1990 C C . VAL A 1 251 ? -20.295 -7.013 24.947 1.00 98.00 251 VAL A C 1
ATOM 1992 O O . VAL A 1 251 ? -19.525 -6.069 25.118 1.00 98.00 251 VAL A O 1
ATOM 1995 N N . LYS A 1 252 ? -20.154 -8.185 25.583 1.00 97.19 252 LYS A N 1
ATOM 1996 C CA . LYS A 1 252 ? -19.100 -8.454 26.570 1.00 97.19 252 LYS A CA 1
ATOM 1997 C C . LYS A 1 252 ? -17.708 -8.255 25.973 1.00 97.19 252 LYS A C 1
ATOM 1999 O O . LYS A 1 252 ? -16.886 -7.588 26.590 1.00 97.19 252 LYS A O 1
ATOM 2004 N N . GLU A 1 253 ? -17.444 -8.785 24.774 1.00 96.00 253 GLU A N 1
ATOM 2005 C CA . GLU A 1 253 ? -16.173 -8.551 24.075 1.00 96.00 253 GLU A CA 1
ATOM 2006 C C . GLU A 1 253 ? -15.880 -7.052 23.907 1.00 96.00 253 GLU A C 1
ATOM 2008 O O . GLU A 1 253 ? -14.785 -6.605 24.228 1.00 96.00 253 GLU A O 1
ATOM 2013 N N . THR A 1 254 ? -16.838 -6.268 23.400 1.00 96.75 254 THR A N 1
ATOM 2014 C CA . THR A 1 254 ? -16.619 -4.843 23.097 1.00 96.75 254 THR A CA 1
ATOM 2015 C C . THR A 1 254 ? -16.465 -4.000 24.371 1.00 96.75 254 THR A C 1
ATOM 2017 O O . THR A 1 254 ? -15.608 -3.119 24.410 1.00 96.75 254 THR A O 1
ATOM 2020 N N . ILE A 1 255 ? -17.224 -4.307 25.432 1.00 96.25 255 ILE A N 1
ATOM 2021 C CA . ILE A 1 255 ? -17.052 -3.723 26.776 1.00 96.25 255 ILE A CA 1
ATOM 2022 C C . ILE A 1 255 ? -15.650 -4.027 27.314 1.00 96.25 255 ILE A C 1
ATOM 2024 O O . ILE A 1 255 ? -14.938 -3.113 27.731 1.00 96.25 255 ILE A O 1
ATOM 2028 N N . ARG A 1 256 ? -15.230 -5.296 27.255 1.00 94.56 256 ARG A N 1
ATOM 2029 C CA . ARG A 1 256 ? -13.917 -5.739 27.728 1.00 94.56 256 ARG A CA 1
ATOM 2030 C C . ARG A 1 256 ? -12.776 -5.069 26.964 1.00 94.56 256 ARG A C 1
ATOM 2032 O O . ARG A 1 256 ? -11.844 -4.593 27.594 1.00 94.56 256 ARG A O 1
ATOM 2039 N N . ILE A 1 257 ? -12.860 -4.976 25.637 1.00 94.00 257 ILE A N 1
ATOM 2040 C CA . ILE A 1 257 ? -11.826 -4.341 24.802 1.00 94.00 257 ILE A CA 1
ATOM 2041 C C . ILE A 1 257 ? -11.678 -2.852 25.136 1.00 94.00 257 ILE A C 1
ATOM 2043 O O . ILE A 1 257 ? -10.555 -2.366 25.225 1.00 94.00 257 ILE A O 1
ATOM 2047 N N . LEU A 1 258 ? -12.777 -2.127 25.383 1.00 93.56 258 LEU A N 1
ATOM 2048 C CA . LEU A 1 258 ? -12.685 -0.743 25.860 1.00 93.56 258 LEU A CA 1
ATOM 2049 C C . LEU A 1 258 ? -12.109 -0.663 27.284 1.00 93.56 258 LEU A C 1
ATOM 2051 O O . LEU A 1 258 ? -11.343 0.248 27.581 1.00 93.56 258 LEU A O 1
ATOM 2055 N N . SER A 1 259 ? -12.456 -1.613 28.155 1.00 91.12 259 SER A N 1
ATOM 2056 C CA . SER A 1 259 ? -11.918 -1.701 29.517 1.00 91.12 259 SER A CA 1
ATOM 2057 C C . SER A 1 259 ? -10.400 -1.933 29.508 1.00 91.12 259 SER A C 1
ATOM 2059 O O . SER A 1 259 ? -9.666 -1.188 30.153 1.00 91.12 259 SER A O 1
ATOM 2061 N N . GLU A 1 260 ? -9.911 -2.887 28.707 1.00 88.38 260 GLU A N 1
ATOM 2062 C CA . GLU A 1 260 ? -8.482 -3.140 28.484 1.00 88.38 260 GLU A CA 1
ATOM 2063 C C . GLU A 1 260 ? -7.797 -1.902 27.879 1.00 88.38 260 GLU A C 1
ATOM 2065 O O . GLU A 1 260 ? -6.824 -1.408 28.448 1.00 88.38 260 GLU A O 1
ATOM 2070 N N . ALA A 1 261 ? -8.367 -1.306 26.824 1.00 87.00 261 ALA A N 1
ATOM 2071 C CA . ALA A 1 261 ? -7.840 -0.100 26.175 1.00 87.00 261 ALA A CA 1
ATOM 2072 C C . ALA A 1 261 ? -7.821 1.164 27.065 1.00 87.00 261 ALA A C 1
ATOM 2074 O O . ALA A 1 261 ? -7.151 2.135 26.714 1.00 87.00 261 ALA A O 1
ATOM 2075 N N . LEU A 1 262 ? -8.526 1.168 28.203 1.00 84.44 262 LEU A N 1
ATOM 2076 C CA . LEU A 1 262 ? -8.500 2.234 29.215 1.00 84.44 262 LEU A CA 1
ATOM 2077 C C . LEU A 1 262 ? -7.658 1.895 30.457 1.00 84.44 262 LEU A C 1
ATOM 2079 O O . LEU A 1 262 ? -7.441 2.782 31.281 1.00 84.44 262 LEU A O 1
ATOM 2083 N N . GLN A 1 263 ? -7.221 0.645 30.635 1.00 81.00 263 GLN A N 1
ATOM 2084 C CA . GLN A 1 263 ? -6.429 0.199 31.793 1.00 81.00 263 GLN A CA 1
ATOM 2085 C C . GLN A 1 263 ? -4.972 -0.085 31.413 1.00 81.00 263 GLN A C 1
ATOM 2087 O O . GLN A 1 263 ? -4.049 0.403 32.062 1.00 81.00 263 GLN A O 1
ATOM 2092 N N . ALA A 1 264 ? -4.772 -0.846 30.339 1.00 78.75 264 ALA A N 1
ATOM 2093 C CA . ALA A 1 264 ? -3.480 -1.208 29.777 1.00 78.75 264 ALA A CA 1
ATOM 2094 C C . ALA A 1 264 ? -3.581 -1.101 28.244 1.00 78.75 264 ALA A C 1
ATOM 2096 O O . ALA A 1 264 ? -3.786 -2.112 27.571 1.00 78.75 264 ALA A O 1
ATOM 2097 N N . PRO A 1 265 ? -3.507 0.121 27.678 1.00 76.88 265 PRO A N 1
ATOM 2098 C CA . PRO A 1 265 ? -3.688 0.314 26.247 1.00 76.88 265 PRO A CA 1
ATOM 2099 C C . PRO A 1 265 ? -2.583 -0.407 25.470 1.00 76.88 265 PRO A C 1
ATOM 2101 O O . PRO A 1 265 ? -1.401 -0.161 25.702 1.00 76.88 265 PRO A O 1
ATOM 2104 N N . ASP A 1 266 ? -2.963 -1.234 24.499 1.00 82.88 266 ASP A N 1
ATOM 2105 C CA . ASP A 1 266 ? -2.053 -1.818 23.511 1.00 82.88 266 ASP A CA 1
ATOM 2106 C C . ASP A 1 266 ? -2.546 -1.519 22.080 1.00 82.88 266 ASP A C 1
ATOM 2108 O O . ASP A 1 266 ? -3.737 -1.240 21.887 1.00 82.88 266 ASP A O 1
ATOM 2112 N N . PRO A 1 267 ? -1.665 -1.540 21.061 1.00 84.31 267 PRO A N 1
ATOM 2113 C CA . PRO A 1 267 ? -2.035 -1.102 19.716 1.00 84.31 267 PRO A CA 1
ATOM 2114 C C . PRO A 1 267 ? -3.057 -2.025 19.041 1.00 84.31 267 PRO A C 1
ATOM 2116 O O . PRO A 1 267 ? -3.883 -1.554 18.263 1.00 84.31 267 PRO A O 1
ATOM 2119 N N . ALA A 1 268 ? -3.026 -3.329 19.337 1.00 84.94 268 ALA A N 1
ATOM 2120 C CA . ALA A 1 268 ? -3.894 -4.314 18.703 1.00 84.94 268 ALA A CA 1
ATOM 2121 C C . ALA A 1 268 ? -5.315 -4.260 19.279 1.00 84.94 268 ALA A C 1
ATOM 2123 O O . ALA A 1 268 ? -6.279 -4.292 18.513 1.00 84.94 268 ALA A O 1
ATOM 2124 N N . ASN A 1 269 ? -5.464 -4.100 20.599 1.00 86.00 269 ASN A N 1
ATOM 2125 C CA . ASN A 1 269 ? -6.767 -3.826 21.208 1.00 86.00 269 ASN A CA 1
ATOM 2126 C C . ASN A 1 269 ? -7.331 -2.466 20.774 1.00 86.00 269 ASN A C 1
ATOM 2128 O O . ASN A 1 269 ? -8.539 -2.359 20.563 1.00 86.00 269 ASN A O 1
ATOM 2132 N N . LEU A 1 270 ? -6.490 -1.444 20.575 1.00 88.94 270 LEU A N 1
ATOM 2133 C CA . LEU A 1 270 ? -6.946 -0.139 20.090 1.00 88.94 270 LEU A CA 1
ATOM 2134 C C . LEU A 1 270 ? -7.451 -0.209 18.634 1.00 88.94 270 LEU A C 1
ATOM 2136 O O . LEU A 1 270 ? -8.537 0.290 18.337 1.00 88.94 270 LEU A O 1
ATOM 2140 N N . GLU A 1 271 ? -6.736 -0.896 17.735 1.00 91.06 271 GLU A N 1
ATOM 2141 C CA . GLU A 1 271 ? -7.224 -1.180 16.373 1.00 91.06 271 GLU A CA 1
ATOM 2142 C C . GLU A 1 271 ? -8.505 -2.035 16.386 1.00 91.06 271 GLU A C 1
ATOM 2144 O O . GLU A 1 271 ? -9.442 -1.784 15.618 1.00 91.06 271 GLU A O 1
ATOM 2149 N N . LEU A 1 272 ? -8.588 -3.024 17.284 1.00 91.81 272 LEU A N 1
ATOM 2150 C CA . LEU A 1 272 ? -9.767 -3.873 17.442 1.00 91.81 272 LEU A CA 1
ATOM 2151 C C . LEU A 1 272 ? -10.977 -3.078 17.959 1.00 91.81 272 LEU A C 1
ATOM 2153 O O . LEU A 1 272 ? -12.084 -3.301 17.463 1.00 91.81 272 LEU A O 1
ATOM 2157 N N . LEU A 1 273 ? -10.777 -2.123 18.874 1.00 93.50 273 LEU A N 1
ATOM 2158 C CA . LEU A 1 273 ? -11.800 -1.187 19.344 1.00 93.50 273 LEU A CA 1
ATOM 2159 C C . LEU A 1 273 ? -12.350 -0.356 18.180 1.00 93.50 273 LEU A C 1
ATOM 2161 O O . LEU A 1 273 ? -13.546 -0.430 17.902 1.00 93.50 273 LEU A O 1
ATOM 2165 N N . PHE A 1 274 ? -11.499 0.361 17.436 1.00 93.69 274 PHE A N 1
ATOM 2166 C CA . PHE A 1 274 ? -11.956 1.178 16.301 1.00 93.69 274 PHE A CA 1
ATOM 2167 C C . PHE A 1 274 ? -12.594 0.346 15.178 1.00 93.69 274 PHE A C 1
ATOM 2169 O O . PHE A 1 274 ? -13.516 0.821 14.520 1.00 93.69 274 PHE A O 1
ATOM 2176 N N . SER A 1 275 ? -12.210 -0.926 15.009 1.00 92.81 275 SER A N 1
ATOM 2177 C CA . SER A 1 275 ? -12.903 -1.842 14.087 1.00 92.81 275 SER A CA 1
ATOM 2178 C C . SER A 1 275 ? -14.327 -2.232 14.524 1.00 92.81 275 SER A C 1
ATOM 2180 O O . SER A 1 275 ? -15.118 -2.682 13.692 1.00 92.81 275 SER A O 1
ATOM 2182 N N . ARG A 1 276 ? -14.654 -2.071 15.815 1.00 93.31 276 ARG A N 1
ATOM 2183 C CA . ARG A 1 276 ? -15.956 -2.396 16.424 1.00 93.31 276 ARG A CA 1
ATOM 2184 C C . ARG A 1 276 ? -16.866 -1.187 16.620 1.00 93.31 276 ARG A C 1
ATOM 2186 O O . ARG A 1 276 ? -18.071 -1.397 16.739 1.00 93.31 276 ARG A O 1
ATOM 2193 N N . LEU A 1 277 ? -16.340 0.039 16.667 1.00 94.12 277 LEU A N 1
ATOM 2194 C CA . LEU A 1 277 ? -17.155 1.226 16.941 1.00 94.12 277 LEU A CA 1
ATOM 2195 C C . LEU A 1 277 ? -18.143 1.537 15.793 1.00 94.12 277 LEU A C 1
ATOM 2197 O O . LEU A 1 277 ? -17.775 1.449 14.618 1.00 94.12 277 LEU A O 1
ATOM 2201 N N . PRO A 1 278 ? -19.396 1.923 16.104 1.00 94.31 278 PRO A N 1
ATOM 2202 C CA . PRO A 1 278 ? -20.411 2.306 15.123 1.00 94.31 278 PRO A CA 1
ATOM 2203 C C . PRO A 1 278 ? -20.189 3.756 14.652 1.00 94.31 278 PRO A C 1
ATOM 2205 O O . PRO A 1 278 ? -20.978 4.649 14.943 1.00 94.31 278 PRO A O 1
ATOM 2208 N N . ALA A 1 279 ? -19.058 3.994 13.982 1.00 93.12 279 ALA A N 1
ATOM 2209 C CA . ALA A 1 279 ? -18.557 5.333 13.647 1.00 93.12 279 ALA A CA 1
ATOM 2210 C C . ALA A 1 279 ? -18.698 5.727 12.161 1.00 93.12 279 ALA A C 1
ATOM 2212 O O . ALA A 1 279 ? -18.346 6.847 11.801 1.00 93.12 279 ALA A O 1
ATOM 2213 N N . VAL A 1 280 ? -19.157 4.816 11.292 1.00 95.56 280 VAL A N 1
ATOM 2214 C CA . VAL A 1 280 ? -19.365 5.065 9.853 1.00 95.56 280 VAL A CA 1
ATOM 2215 C C . VAL A 1 280 ? -20.601 4.303 9.373 1.00 95.56 280 VAL A C 1
ATOM 2217 O O . VAL A 1 280 ? -20.651 3.079 9.478 1.00 95.56 280 VAL A O 1
ATOM 2220 N N . PHE A 1 281 ? -21.563 5.027 8.803 1.00 95.50 281 PHE A N 1
ATOM 2221 C CA . PHE A 1 281 ? -22.784 4.515 8.169 1.00 95.50 281 PHE A CA 1
ATOM 2222 C C . PHE A 1 281 ? -23.011 5.138 6.783 1.00 95.50 281 PHE A C 1
ATOM 2224 O O . PHE A 1 281 ? -23.470 4.459 5.863 1.00 95.50 281 PHE A O 1
ATOM 2231 N N . SER A 1 282 ? -22.681 6.424 6.650 1.00 96.06 282 SER A N 1
ATOM 2232 C CA . SER A 1 282 ? -22.970 7.280 5.502 1.00 96.06 282 SER A CA 1
ATOM 2233 C C . SER A 1 282 ? -21.673 7.742 4.833 1.00 96.06 282 SER A C 1
ATOM 2235 O O . SER A 1 282 ? -20.907 8.516 5.406 1.00 96.06 282 SER A O 1
ATOM 2237 N N . ILE A 1 283 ? -21.417 7.279 3.607 1.00 98.44 283 ILE A N 1
ATOM 2238 C CA . ILE A 1 283 ? -20.173 7.527 2.862 1.00 98.44 283 ILE A CA 1
ATOM 2239 C C . ILE A 1 283 ? -20.462 8.307 1.574 1.00 98.44 283 ILE A C 1
ATOM 2241 O O . ILE A 1 283 ? -21.384 7.982 0.826 1.00 98.44 283 ILE A O 1
ATOM 2245 N N . VAL A 1 284 ? -19.632 9.307 1.273 1.00 98.69 284 VAL A N 1
ATOM 2246 C CA . VAL A 1 284 ? -19.640 10.020 -0.016 1.00 98.69 284 VAL A CA 1
ATOM 2247 C C . VAL A 1 284 ? -18.327 9.775 -0.750 1.00 98.69 284 VAL A C 1
ATOM 2249 O O . VAL A 1 284 ? -17.251 9.966 -0.188 1.00 98.69 284 VAL A O 1
ATOM 2252 N N . ILE A 1 285 ? -18.413 9.377 -2.017 1.00 98.75 285 ILE A N 1
ATOM 2253 C CA . ILE A 1 285 ? -17.268 9.037 -2.866 1.00 98.75 285 ILE A CA 1
ATOM 2254 C C . ILE A 1 285 ? -17.281 9.953 -4.091 1.00 98.75 285 ILE A C 1
ATOM 2256 O O . ILE A 1 285 ? -18.197 9.884 -4.903 1.00 98.75 285 ILE A O 1
ATOM 2260 N N . PHE A 1 286 ? -16.279 10.816 -4.249 1.00 98.50 286 PHE A N 1
ATOM 2261 C CA . PHE A 1 286 ? -16.199 11.742 -5.383 1.00 98.50 286 PHE A CA 1
ATOM 2262 C C . PHE A 1 286 ? -15.432 11.135 -6.562 1.00 98.50 286 PHE A C 1
ATOM 2264 O O . PHE A 1 286 ? -14.304 10.671 -6.396 1.00 98.50 286 PHE A O 1
ATOM 2271 N N . SER A 1 287 ? -16.029 11.197 -7.757 1.00 97.62 287 SER A N 1
ATOM 2272 C CA . SER A 1 287 ? -15.397 10.880 -9.049 1.00 97.62 287 SER A CA 1
ATOM 2273 C C . SER A 1 287 ? -15.999 11.761 -10.165 1.00 97.62 287 SER A C 1
ATOM 2275 O O . SER A 1 287 ? -16.847 11.281 -10.921 1.00 97.62 287 SER A O 1
ATOM 2277 N N . PRO A 1 288 ? -15.648 13.062 -10.246 1.00 95.56 288 PRO A N 1
ATOM 2278 C CA . PRO A 1 288 ? -16.346 14.028 -11.104 1.00 95.56 288 PRO A CA 1
ATOM 2279 C C . PRO A 1 288 ? -16.131 13.851 -12.617 1.00 95.56 288 PRO A C 1
ATOM 2281 O O . PRO A 1 288 ? -17.071 14.084 -13.376 1.00 95.56 288 PRO A O 1
ATOM 2284 N N . HIS A 1 289 ? -14.930 13.477 -13.064 1.00 91.56 289 HIS A N 1
ATOM 2285 C CA . HIS A 1 289 ? -14.612 13.284 -14.483 1.00 91.56 289 HIS A CA 1
ATOM 2286 C C . HIS A 1 289 ? -15.158 11.970 -15.086 1.00 91.56 289 HIS A C 1
ATOM 2288 O O . HIS A 1 289 ? -15.627 11.073 -14.382 1.00 91.56 289 HIS A O 1
ATOM 2294 N N . GLY A 1 290 ? -15.050 11.856 -16.416 1.00 87.69 290 GLY A N 1
ATOM 2295 C CA . GLY A 1 290 ? -15.440 10.669 -17.184 1.00 87.69 290 GLY A CA 1
ATOM 2296 C C . GLY A 1 290 ? -16.952 10.495 -17.368 1.00 87.69 290 GLY A C 1
ATOM 2297 O O . GLY A 1 290 ? -17.770 11.291 -16.906 1.00 87.69 290 GLY A O 1
ATOM 2298 N N . TYR A 1 291 ? -17.332 9.427 -18.068 1.00 87.44 291 TYR A N 1
ATOM 2299 C CA . TYR A 1 291 ? -18.714 8.974 -18.222 1.00 87.44 291 TYR A CA 1
ATOM 2300 C C . TYR A 1 291 ? -19.018 7.939 -17.133 1.00 87.44 291 TYR A C 1
ATOM 2302 O O . TYR A 1 291 ? -19.038 6.736 -17.381 1.00 87.44 291 TYR A O 1
ATOM 2310 N N . PHE A 1 292 ? -19.208 8.382 -15.889 1.00 92.56 292 PHE A N 1
ATOM 2311 C CA . PHE A 1 292 ? -19.433 7.446 -14.786 1.00 92.56 292 PHE A CA 1
ATOM 2312 C C . PHE A 1 292 ? -20.822 6.779 -14.885 1.00 92.56 292 PHE A C 1
ATOM 2314 O O . PHE A 1 292 ? -21.867 7.443 -14.837 1.00 92.56 292 PHE A O 1
ATOM 2321 N N . GLY A 1 293 ? -20.842 5.449 -15.001 1.00 89.38 293 GLY A N 1
ATOM 2322 C CA . GLY A 1 293 ? -22.043 4.630 -15.180 1.00 89.38 293 GLY A CA 1
ATOM 2323 C C . GLY A 1 293 ? -21.736 3.129 -15.140 1.00 89.38 293 GLY A C 1
ATOM 2324 O O . GLY A 1 293 ? -20.586 2.732 -14.978 1.00 89.38 293 GLY A O 1
ATOM 2325 N N . GLN A 1 294 ? -22.773 2.296 -15.258 1.00 89.56 294 GLN A N 1
ATOM 2326 C CA . GLN A 1 294 ? -22.680 0.847 -14.998 1.00 89.56 294 GLN A CA 1
ATOM 2327 C C . GLN A 1 294 ? -22.716 -0.036 -16.255 1.00 89.56 294 GLN A C 1
ATOM 2329 O O . GLN A 1 294 ? -22.349 -1.207 -16.194 1.00 89.56 294 GLN A O 1
ATOM 2334 N N . SER A 1 295 ? -23.145 0.511 -17.392 1.00 82.38 295 SER A N 1
ATOM 2335 C CA . SER A 1 295 ? -23.140 -0.144 -18.702 1.00 82.38 295 SER A CA 1
ATOM 2336 C C . SER A 1 295 ? -22.710 0.858 -19.772 1.00 82.38 295 SER A C 1
ATOM 2338 O O . SER A 1 295 ? -22.815 2.065 -19.560 1.00 82.38 295 SER A O 1
ATOM 2340 N N . ASP A 1 296 ? -22.200 0.363 -20.903 1.00 78.94 296 ASP A N 1
ATOM 2341 C CA . ASP A 1 296 ? -21.978 1.134 -22.143 1.00 78.94 296 ASP A CA 1
ATOM 2342 C C . ASP A 1 296 ? -20.983 2.316 -22.056 1.00 78.94 296 ASP A C 1
ATOM 2344 O O . ASP A 1 296 ? -20.832 3.080 -23.007 1.00 78.94 296 ASP A O 1
ATOM 2348 N N . VAL A 1 297 ? -20.268 2.450 -20.931 1.00 74.75 297 VAL A N 1
ATOM 2349 C CA . VAL A 1 297 ? -19.341 3.564 -20.651 1.00 74.75 297 VAL A CA 1
ATOM 2350 C C . VAL A 1 297 ? -17.850 3.215 -20.757 1.00 74.75 297 VAL A C 1
ATOM 2352 O O . VAL A 1 297 ? -17.024 4.100 -20.981 1.00 74.75 297 VAL A O 1
ATOM 2355 N N . LEU A 1 298 ? -17.463 1.946 -20.588 1.00 69.88 298 LEU A N 1
ATOM 2356 C CA . LEU A 1 298 ? -16.048 1.556 -20.553 1.00 69.88 298 LEU A CA 1
ATOM 2357 C C . LEU A 1 298 ? -15.392 1.733 -21.931 1.00 69.88 298 LEU A C 1
ATOM 2359 O O . LEU A 1 298 ? -15.860 1.180 -22.923 1.00 69.88 298 LEU A O 1
ATOM 2363 N N . GLY A 1 299 ? -14.290 2.487 -21.980 1.00 63.88 299 GLY A N 1
ATOM 2364 C CA . GLY A 1 299 ? -13.610 2.844 -23.230 1.00 63.88 299 GLY A CA 1
ATOM 2365 C C . GLY A 1 299 ? -14.077 4.164 -23.857 1.00 63.88 299 GLY A C 1
ATOM 2366 O O . GLY A 1 299 ? -13.518 4.576 -24.874 1.00 63.88 299 GLY A O 1
ATOM 2367 N N . LEU A 1 300 ? -15.045 4.863 -23.251 1.00 68.75 300 LEU A N 1
ATOM 2368 C CA . LEU A 1 300 ? -15.270 6.285 -23.528 1.00 68.75 300 LEU A CA 1
ATOM 2369 C C . LEU A 1 300 ? -14.096 7.136 -22.987 1.00 68.75 300 LEU A C 1
ATOM 2371 O O . LEU A 1 300 ? -13.349 6.674 -22.118 1.00 68.75 300 LEU A O 1
ATOM 2375 N N . PRO A 1 301 ? -13.909 8.382 -23.475 1.00 65.69 301 PRO A N 1
ATOM 2376 C CA . PRO A 1 301 ? -12.880 9.286 -22.961 1.00 65.69 301 PRO A CA 1
ATOM 2377 C C . PRO A 1 301 ? -12.933 9.414 -21.437 1.00 65.69 301 PRO A C 1
ATOM 2379 O O . PRO A 1 301 ? -14.015 9.451 -20.851 1.00 65.69 301 PRO A O 1
ATOM 2382 N N . ASP A 1 302 ? -11.758 9.433 -20.811 1.00 69.00 302 ASP A N 1
ATOM 2383 C CA . ASP A 1 302 ? -11.558 9.535 -19.359 1.00 69.00 302 ASP A CA 1
ATOM 2384 C C . ASP A 1 302 ? -12.332 8.479 -18.536 1.00 69.00 302 ASP A C 1
ATOM 2386 O O . ASP A 1 302 ? -12.632 8.683 -17.364 1.00 69.00 302 ASP A O 1
ATOM 2390 N N . THR A 1 303 ? -12.679 7.337 -19.150 1.00 73.12 303 THR A N 1
ATOM 2391 C CA . THR A 1 303 ? -13.580 6.332 -18.563 1.00 73.12 303 THR A CA 1
ATOM 2392 C C . THR A 1 303 ? -12.980 4.925 -18.632 1.00 73.12 303 THR A C 1
ATOM 2394 O O . THR A 1 303 ? -13.024 4.240 -19.657 1.00 73.12 303 THR A O 1
ATOM 2397 N N . GLY A 1 304 ? -12.405 4.479 -17.512 1.00 73.25 304 GLY A N 1
ATOM 2398 C CA . GLY A 1 304 ? -11.677 3.210 -17.420 1.00 73.25 304 GLY A CA 1
ATOM 2399 C C . GLY A 1 304 ? -11.659 2.614 -16.012 1.00 73.25 304 GLY A C 1
ATOM 2400 O O . GLY A 1 304 ? -12.675 2.610 -15.320 1.00 73.25 304 GLY A O 1
ATOM 2401 N N . GLY A 1 305 ? -10.498 2.101 -15.588 1.00 77.06 305 GLY A N 1
ATOM 2402 C CA . GLY A 1 305 ? -10.346 1.296 -14.366 1.00 77.06 305 GLY A CA 1
ATOM 2403 C C . GLY A 1 305 ? -10.882 1.932 -13.077 1.00 77.06 305 GLY A C 1
ATOM 2404 O O . GLY A 1 305 ? -11.403 1.206 -12.239 1.00 77.06 305 GLY A O 1
ATOM 2405 N N . GLN A 1 306 ? -10.850 3.263 -12.948 1.00 86.06 306 GLN A N 1
ATOM 2406 C CA . GLN A 1 306 ? -11.426 3.989 -11.806 1.00 86.06 306 GLN A CA 1
ATOM 2407 C C . GLN A 1 306 ? -12.934 3.730 -11.628 1.00 86.06 306 GLN A C 1
ATOM 2409 O O . GLN A 1 306 ? -13.399 3.596 -10.500 1.00 86.06 306 GLN A O 1
ATOM 2414 N N . VAL A 1 307 ? -13.703 3.595 -12.717 1.00 89.12 307 VAL A N 1
ATOM 2415 C CA . VAL A 1 307 ? -15.146 3.299 -12.634 1.00 89.12 307 VAL A CA 1
ATOM 2416 C C . VAL A 1 307 ? -15.376 1.881 -12.110 1.00 89.12 307 VAL A C 1
ATOM 2418 O O . VAL A 1 307 ? -16.203 1.678 -11.227 1.00 89.12 307 VAL A O 1
ATOM 2421 N N . VAL A 1 308 ? -14.598 0.908 -12.598 1.00 86.38 308 VAL A N 1
ATOM 2422 C CA . VAL A 1 308 ? -14.663 -0.491 -12.134 1.00 86.38 308 VAL A CA 1
ATOM 2423 C C . VAL A 1 308 ? -14.255 -0.589 -10.662 1.00 86.38 308 VAL A C 1
ATOM 2425 O O . VAL A 1 308 ? -14.983 -1.178 -9.868 1.00 86.38 308 VAL A O 1
ATOM 2428 N N . TYR A 1 309 ? -13.145 0.058 -10.287 1.00 90.81 309 TYR A N 1
ATOM 2429 C CA . TYR A 1 309 ? -12.651 0.134 -8.911 1.00 90.81 309 TYR A CA 1
ATOM 2430 C C . TYR A 1 309 ? -13.729 0.667 -7.966 1.00 90.81 309 TYR A C 1
ATOM 2432 O O . TYR A 1 309 ? -13.998 0.041 -6.949 1.00 90.81 309 TYR A O 1
ATOM 2440 N N . ILE A 1 310 ? -14.363 1.798 -8.294 1.00 95.31 310 ILE A N 1
ATOM 2441 C CA . ILE A 1 310 ? -15.358 2.428 -7.416 1.00 95.31 310 ILE A CA 1
ATOM 2442 C C . ILE A 1 310 ? -16.642 1.587 -7.336 1.00 95.31 310 ILE A C 1
ATOM 2444 O O . ILE A 1 310 ? -17.197 1.440 -6.251 1.00 95.31 310 ILE A O 1
ATOM 2448 N N . LEU A 1 311 ? -17.109 0.982 -8.435 1.00 93.94 311 LEU A N 1
ATOM 2449 C CA . LEU A 1 311 ? -18.304 0.126 -8.398 1.00 93.94 311 LEU A CA 1
ATOM 2450 C C . LEU A 1 311 ? -18.093 -1.145 -7.554 1.00 93.94 311 LEU A C 1
ATOM 2452 O O . LEU A 1 311 ? -18.972 -1.503 -6.771 1.00 93.94 311 LEU A O 1
ATOM 2456 N N . ASP A 1 312 ? -16.934 -1.800 -7.659 1.00 92.62 312 ASP A N 1
ATOM 2457 C CA . ASP A 1 312 ? -16.616 -2.978 -6.840 1.00 92.62 312 ASP A CA 1
ATOM 2458 C C . ASP A 1 312 ? -16.310 -2.601 -5.374 1.00 92.62 312 ASP A C 1
ATOM 2460 O O . ASP A 1 312 ? -16.769 -3.279 -4.450 1.00 92.62 312 ASP A O 1
ATOM 2464 N N . GLN A 1 313 ? -15.619 -1.475 -5.148 1.00 95.88 313 GLN A N 1
ATOM 2465 C CA . GLN A 1 313 ? -15.405 -0.871 -3.826 1.00 95.88 313 GLN A CA 1
ATOM 2466 C C . GLN A 1 313 ? -16.736 -0.638 -3.101 1.00 95.88 313 GLN A C 1
ATOM 2468 O O . GLN A 1 313 ? -16.874 -1.031 -1.944 1.00 95.88 313 GLN A O 1
ATOM 2473 N N . VAL A 1 314 ? -17.719 -0.017 -3.762 1.00 97.69 314 VAL A N 1
ATOM 2474 C CA . VAL A 1 314 ? -19.021 0.313 -3.161 1.00 97.69 314 VAL A CA 1
ATOM 2475 C C . VAL A 1 314 ? -19.780 -0.943 -2.729 1.00 97.69 314 VAL A C 1
ATOM 2477 O O . VAL A 1 314 ? -20.278 -0.980 -1.606 1.00 97.69 314 VAL A O 1
ATOM 2480 N N . ARG A 1 315 ? -19.815 -1.993 -3.563 1.00 96.38 315 ARG A N 1
ATOM 2481 C CA . ARG A 1 315 ? -20.455 -3.278 -3.212 1.00 96.38 315 ARG A CA 1
ATOM 2482 C C . ARG A 1 315 ? -19.860 -3.880 -1.941 1.00 96.38 315 ARG A C 1
ATOM 2484 O O . ARG A 1 315 ? -20.594 -4.237 -1.022 1.00 96.38 315 ARG A O 1
ATOM 2491 N N . ALA A 1 316 ? -18.531 -3.952 -1.867 1.00 96.19 316 ALA A N 1
ATOM 2492 C CA . ALA A 1 316 ? -17.840 -4.531 -0.719 1.00 96.19 316 ALA A CA 1
ATOM 2493 C C . ALA A 1 316 ? -17.931 -3.658 0.545 1.00 96.19 316 ALA A C 1
ATOM 2495 O O . ALA A 1 316 ? -17.995 -4.193 1.653 1.00 96.19 316 ALA A O 1
ATOM 2496 N N . LEU A 1 317 ? -17.973 -2.327 0.397 1.00 97.88 317 LEU A N 1
ATOM 2497 C CA . LEU A 1 317 ? -18.247 -1.415 1.509 1.00 97.88 317 LEU A CA 1
ATOM 2498 C C . LEU A 1 317 ? -19.672 -1.587 2.041 1.00 97.88 317 LEU A C 1
ATOM 2500 O O . LEU A 1 317 ? -19.838 -1.634 3.256 1.00 97.88 317 LEU A O 1
ATOM 2504 N N . GLU A 1 318 ? -20.686 -1.727 1.182 1.00 98.00 318 GLU A N 1
ATOM 2505 C CA . GLU A 1 318 ? -22.061 -1.961 1.641 1.00 98.00 318 GLU A CA 1
ATOM 2506 C C . GLU A 1 318 ? -22.203 -3.328 2.336 1.00 98.00 318 GLU A C 1
ATOM 2508 O O . GLU A 1 318 ? -22.827 -3.400 3.395 1.00 98.00 318 GLU A O 1
ATOM 2513 N N . GLU A 1 319 ? -21.579 -4.397 1.816 1.00 96.50 319 GLU A N 1
ATOM 2514 C CA . GLU A 1 319 ? -21.580 -5.724 2.461 1.00 96.50 319 GLU A CA 1
ATOM 2515 C C . GLU A 1 319 ? -20.964 -5.674 3.874 1.00 96.50 319 GLU A C 1
ATOM 2517 O O . GLU A 1 319 ? -21.576 -6.138 4.841 1.00 96.50 319 GLU A O 1
ATOM 2522 N N . GLU A 1 320 ? -19.775 -5.079 4.015 1.00 97.12 320 GLU A N 1
ATOM 2523 C CA . GLU A 1 320 ? -19.073 -4.958 5.300 1.00 97.12 320 GLU A CA 1
ATOM 2524 C C . GLU A 1 320 ? -19.792 -3.984 6.260 1.00 97.12 320 GLU A C 1
ATOM 2526 O O . GLU A 1 320 ? -19.856 -4.261 7.459 1.00 97.12 320 GLU A O 1
ATOM 2531 N N . LEU A 1 321 ? -20.399 -2.892 5.770 1.00 97.44 321 LEU A N 1
ATOM 2532 C CA . LEU A 1 321 ? -21.238 -2.001 6.588 1.00 97.44 321 LEU A CA 1
ATOM 2533 C C . LEU A 1 321 ? -22.472 -2.734 7.125 1.00 97.44 321 LEU A C 1
ATOM 2535 O O . LEU A 1 321 ? -22.711 -2.721 8.332 1.00 97.44 321 LEU A O 1
ATOM 2539 N N . LEU A 1 322 ? -23.230 -3.420 6.263 1.00 97.31 322 LEU A N 1
ATOM 2540 C CA . LEU A 1 322 ? -24.395 -4.216 6.670 1.00 97.31 322 LEU A CA 1
ATOM 2541 C C . LEU A 1 322 ? -24.008 -5.304 7.686 1.00 97.31 322 LEU A C 1
ATOM 2543 O O . LEU A 1 322 ? -24.756 -5.562 8.633 1.00 97.31 322 LEU A O 1
ATOM 2547 N N . LEU A 1 323 ? -22.828 -5.914 7.528 1.00 96.44 323 LEU A N 1
ATOM 2548 C CA . LEU A 1 323 ? -22.283 -6.879 8.481 1.00 96.44 323 LEU A CA 1
ATOM 2549 C C . LEU A 1 323 ? -21.948 -6.234 9.837 1.00 96.44 323 LEU A C 1
ATOM 2551 O O . LEU A 1 323 ? -22.339 -6.782 10.870 1.00 96.44 323 LEU A O 1
ATOM 2555 N N . ARG A 1 324 ? -21.266 -5.080 9.855 1.00 96.44 324 ARG A N 1
ATOM 2556 C CA . ARG A 1 324 ? -20.898 -4.357 11.089 1.00 96.44 324 ARG A CA 1
ATOM 2557 C C . ARG A 1 324 ? -22.121 -3.859 11.849 1.00 96.44 324 ARG A C 1
ATOM 2559 O O . ARG A 1 324 ? -22.260 -4.195 13.022 1.00 96.44 324 ARG A O 1
ATOM 2566 N N . ILE A 1 325 ? -23.035 -3.170 11.167 1.00 96.31 325 ILE A N 1
ATOM 2567 C CA . ILE A 1 325 ? -24.291 -2.647 11.729 1.00 96.31 325 ILE A CA 1
ATOM 2568 C C . ILE A 1 325 ? -25.087 -3.783 12.387 1.00 96.31 325 ILE A C 1
ATOM 2570 O O . ILE A 1 325 ? -25.490 -3.676 13.548 1.00 96.31 325 ILE A O 1
ATOM 2574 N N . LYS A 1 326 ? -25.230 -4.925 11.696 1.00 96.19 326 LYS A N 1
ATOM 2575 C CA . LYS A 1 326 ? -25.870 -6.116 12.267 1.00 96.19 326 LYS A CA 1
ATOM 2576 C C . LYS A 1 326 ? -25.110 -6.644 13.489 1.00 96.19 326 LYS A C 1
ATOM 2578 O O . LYS A 1 326 ? -25.730 -6.935 14.507 1.00 96.19 326 LYS A O 1
ATOM 2583 N N . GLN A 1 327 ? -23.783 -6.773 13.418 1.00 96.19 327 GLN A N 1
ATOM 2584 C CA . GLN A 1 327 ? -22.974 -7.255 14.545 1.00 96.19 327 GLN A CA 1
ATOM 2585 C C . GLN A 1 327 ? -23.045 -6.335 15.772 1.00 96.19 327 GLN A C 1
ATOM 2587 O O . GLN A 1 327 ? -22.964 -6.849 16.885 1.00 96.19 327 GLN A O 1
ATOM 2592 N N . GLN A 1 328 ? -23.230 -5.027 15.582 1.00 95.31 328 GLN A N 1
ATOM 2593 C CA . GLN A 1 328 ? -23.331 -3.993 16.623 1.00 95.31 328 GLN A CA 1
ATOM 2594 C C . GLN A 1 328 ? -24.705 -3.930 17.316 1.00 95.31 328 GLN A C 1
ATOM 2596 O O . GLN A 1 328 ? -24.847 -3.216 18.307 1.00 95.31 328 GLN A O 1
ATOM 2601 N N . GLY A 1 329 ? -25.708 -4.680 16.837 1.00 95.19 329 GLY A N 1
ATOM 2602 C CA . GLY A 1 329 ? -27.078 -4.611 17.366 1.00 95.19 329 GLY A CA 1
ATOM 2603 C C . GLY A 1 329 ? -27.850 -3.387 16.866 1.00 95.19 329 GLY A C 1
ATOM 2604 O O . GLY A 1 329 ? -28.680 -2.840 17.584 1.00 95.19 329 GLY A O 1
ATOM 2605 N N . LEU A 1 330 ? -27.544 -2.919 15.651 1.00 95.31 330 LEU A N 1
ATOM 2606 C CA . LEU A 1 330 ? -28.153 -1.735 15.049 1.00 95.31 330 LEU A CA 1
ATOM 2607 C C . LEU A 1 330 ? -29.045 -2.105 13.855 1.00 95.31 330 LEU A C 1
ATOM 2609 O O . LEU A 1 330 ? -28.897 -3.157 13.227 1.00 95.31 330 LEU A O 1
ATOM 2613 N N . HIS A 1 331 ? -29.995 -1.223 13.538 1.00 91.19 331 HIS A N 1
ATOM 2614 C CA . HIS A 1 331 ? -30.930 -1.360 12.408 1.00 91.19 331 HIS A CA 1
ATOM 2615 C C . HIS A 1 331 ? -30.833 -0.181 11.422 1.00 91.19 331 HIS A C 1
ATOM 2617 O O . HIS A 1 331 ? -31.745 0.067 10.632 1.00 91.19 331 HIS A O 1
ATOM 2623 N N . VAL A 1 332 ? -29.714 0.548 11.474 1.00 91.25 332 VAL A N 1
ATOM 2624 C CA . VAL A 1 332 ? -29.384 1.636 10.549 1.00 91.25 332 VAL A CA 1
ATOM 2625 C C . VAL A 1 332 ? -29.297 1.099 9.118 1.00 91.25 332 VAL A C 1
ATOM 2627 O O . VAL A 1 332 ? -28.755 0.021 8.876 1.00 91.25 332 VAL A O 1
ATOM 2630 N N . LYS A 1 333 ? -29.807 1.864 8.151 1.00 92.50 333 LYS A N 1
ATOM 2631 C CA . LYS A 1 333 ? -29.545 1.621 6.728 1.00 92.50 333 LYS A CA 1
ATOM 2632 C C . LYS A 1 333 ? -28.261 2.376 6.368 1.00 92.50 333 LYS A C 1
ATOM 2634 O O . LYS A 1 333 ? -28.284 3.603 6.460 1.00 92.50 333 LYS A O 1
ATOM 2639 N N . PRO A 1 334 ? -27.156 1.704 5.996 1.00 95.25 334 PRO A N 1
ATOM 2640 C CA . PRO A 1 334 ? -25.986 2.412 5.489 1.00 95.25 334 PRO A CA 1
ATOM 2641 C C . PRO A 1 334 ? -26.340 3.122 4.180 1.00 95.25 334 PRO A C 1
ATOM 2643 O O . PRO A 1 334 ? -27.247 2.686 3.472 1.00 95.25 334 PRO A O 1
ATOM 2646 N N . GLN A 1 335 ? -25.618 4.184 3.840 1.00 96.06 335 GLN A N 1
ATOM 2647 C CA . GLN A 1 335 ? -25.791 4.904 2.577 1.00 96.06 335 GLN A CA 1
ATOM 2648 C C . GLN A 1 335 ? -24.435 5.175 1.934 1.00 96.06 335 GLN A C 1
ATOM 2650 O O . GLN A 1 335 ? -23.513 5.643 2.600 1.00 96.06 335 GLN A O 1
ATOM 2655 N N . ILE A 1 336 ? -24.314 4.924 0.629 1.00 98.44 336 ILE A N 1
ATOM 2656 C CA . ILE A 1 336 ? -23.110 5.266 -0.136 1.00 98.44 336 ILE A CA 1
ATOM 2657 C C . ILE A 1 336 ? -23.518 6.039 -1.389 1.00 98.44 336 ILE A C 1
ATOM 2659 O O . ILE A 1 336 ? -24.217 5.503 -2.249 1.00 98.44 336 ILE A O 1
ATOM 2663 N N . LEU A 1 337 ? -23.074 7.294 -1.500 1.00 98.38 337 LEU A N 1
ATOM 2664 C CA . LEU A 1 337 ? -23.298 8.131 -2.682 1.00 98.38 337 LEU A CA 1
ATOM 2665 C C . LEU A 1 337 ? -22.004 8.312 -3.478 1.00 98.38 337 LEU A C 1
ATOM 2667 O O . LEU A 1 337 ? -21.055 8.939 -3.004 1.00 98.38 337 LEU A O 1
ATOM 2671 N N . VAL A 1 338 ? -21.986 7.819 -4.717 1.00 98.50 338 VAL A N 1
ATOM 2672 C CA . VAL A 1 338 ? -20.927 8.110 -5.691 1.00 98.50 338 VAL A CA 1
ATOM 2673 C C . VAL A 1 338 ? -21.289 9.389 -6.439 1.00 98.50 338 VAL A C 1
ATOM 2675 O O . VAL A 1 338 ? -22.168 9.385 -7.300 1.00 98.50 338 VAL A O 1
ATOM 2678 N N . VAL A 1 339 ? -20.629 10.495 -6.102 1.00 97.88 339 VAL A N 1
ATOM 2679 C CA . VAL A 1 339 ? -20.921 11.825 -6.643 1.00 97.88 339 VAL A CA 1
ATOM 2680 C C . VAL A 1 339 ? -20.050 12.105 -7.867 1.00 97.88 339 VAL A C 1
ATOM 2682 O O . VAL A 1 339 ? -18.818 12.114 -7.796 1.00 97.88 339 VAL A O 1
ATOM 2685 N N . THR A 1 340 ? -20.706 12.349 -8.999 1.00 96.94 340 THR A N 1
ATOM 2686 C CA . THR A 1 340 ? -20.082 12.496 -10.323 1.00 96.94 340 THR A CA 1
ATOM 2687 C C . THR A 1 340 ? -20.792 13.567 -11.168 1.00 96.94 340 THR A C 1
ATOM 2689 O O . THR A 1 340 ? -21.748 14.197 -10.710 1.00 96.94 340 THR A O 1
ATOM 2692 N N . ARG A 1 341 ? -20.330 13.818 -12.398 1.00 94.12 341 ARG A N 1
ATOM 2693 C CA . ARG A 1 341 ? -20.925 14.796 -13.319 1.00 94.12 341 ARG A CA 1
ATOM 2694 C C . ARG A 1 341 ? -22.231 14.286 -13.942 1.00 94.12 341 ARG A C 1
ATOM 2696 O O . ARG A 1 341 ? -22.292 13.169 -14.446 1.00 94.12 341 ARG A O 1
ATOM 2703 N N . LEU A 1 342 ? -23.239 15.158 -14.030 1.00 93.56 342 LEU A N 1
ATOM 2704 C CA . LEU A 1 342 ? -24.375 14.981 -14.948 1.00 93.56 342 LEU A CA 1
ATOM 2705 C C . LEU A 1 342 ? -24.001 15.473 -16.354 1.00 93.56 342 LEU A C 1
ATOM 2707 O O . LEU A 1 342 ? -23.566 16.616 -16.531 1.00 93.56 342 LEU A O 1
ATOM 2711 N N . ILE A 1 343 ? -24.167 14.603 -17.351 1.00 90.38 343 ILE A N 1
ATOM 2712 C CA . ILE A 1 343 ? -23.858 14.848 -18.765 1.00 90.38 343 ILE A CA 1
ATOM 2713 C C . ILE A 1 343 ? -25.166 14.757 -19.573 1.00 90.38 343 ILE A C 1
ATOM 2715 O O . ILE A 1 343 ? -25.650 13.647 -19.788 1.00 90.38 343 ILE A O 1
ATOM 2719 N N . PRO A 1 344 ? -25.754 15.882 -20.033 1.00 86.31 344 PRO A N 1
ATOM 2720 C CA . PRO A 1 344 ? -27.027 15.862 -20.764 1.00 86.31 344 PRO A CA 1
ATOM 2721 C C . PRO A 1 344 ? -26.975 15.080 -22.089 1.00 86.31 344 PRO A C 1
ATOM 2723 O O . PRO A 1 344 ? -27.871 14.282 -22.366 1.00 86.31 344 PRO A O 1
ATOM 2726 N N . ASP A 1 345 ? -25.904 15.248 -22.877 1.00 84.19 345 ASP A N 1
ATOM 2727 C CA . ASP A 1 345 ? -25.592 14.396 -24.037 1.00 84.19 345 ASP A CA 1
ATOM 2728 C C . ASP A 1 345 ? -24.979 13.067 -23.567 1.00 84.19 345 ASP A C 1
ATOM 2730 O O . ASP A 1 345 ? -23.764 12.867 -23.584 1.00 84.19 345 ASP A O 1
ATOM 2734 N N . ALA A 1 346 ? -25.830 12.155 -23.101 1.00 75.06 346 ALA A N 1
ATOM 2735 C CA . ALA A 1 346 ? -25.394 10.869 -22.562 1.00 75.06 346 ALA A CA 1
ATOM 2736 C C . ALA A 1 346 ? -25.007 9.829 -23.635 1.00 75.06 346 ALA A C 1
ATOM 2738 O O . ALA A 1 346 ? -24.501 8.767 -23.282 1.00 75.06 346 ALA A O 1
ATOM 2739 N N . ARG A 1 347 ? -25.229 10.090 -24.934 1.00 78.31 347 ARG A N 1
ATOM 2740 C CA . ARG A 1 347 ? -24.810 9.221 -26.064 1.00 78.31 347 ARG A CA 1
ATOM 2741 C C . ARG A 1 347 ? -25.231 7.744 -25.977 1.00 78.31 347 ARG A C 1
ATOM 2743 O O . ARG A 1 347 ? -24.539 6.871 -26.488 1.00 78.31 347 ARG A O 1
ATOM 2750 N N . GLY A 1 348 ? -26.371 7.466 -25.342 1.00 79.56 348 GLY A N 1
ATOM 2751 C CA . GLY A 1 348 ? -26.891 6.109 -25.111 1.00 79.56 348 GLY A CA 1
ATOM 2752 C C . GLY A 1 348 ? -26.547 5.517 -23.738 1.00 79.56 348 GLY A C 1
ATOM 2753 O O . GLY A 1 348 ? -27.166 4.540 -23.334 1.00 79.56 348 GLY A O 1
ATOM 2754 N N . THR A 1 349 ? -25.631 6.138 -22.991 1.00 87.81 349 THR A N 1
ATOM 2755 C CA . THR A 1 349 ? -25.373 5.826 -21.575 1.00 87.81 349 THR A CA 1
ATOM 2756 C C . THR A 1 349 ? -26.461 6.427 -20.672 1.00 87.81 349 THR A C 1
ATOM 2758 O O . THR A 1 349 ? -27.331 7.176 -21.123 1.00 87.81 349 THR A O 1
ATOM 2761 N N . LYS A 1 350 ? -26.380 6.165 -19.362 1.00 91.25 350 LYS A N 1
ATOM 2762 C CA . LYS A 1 350 ? -27.243 6.782 -18.338 1.00 91.25 350 LYS A CA 1
ATOM 2763 C C . LYS A 1 350 ? -26.665 8.057 -17.706 1.00 91.25 350 LYS A C 1
ATOM 2765 O O . LYS A 1 350 ? -27.194 8.522 -16.701 1.00 91.25 350 LYS A O 1
ATOM 2770 N N . CYS A 1 351 ? -25.588 8.646 -18.236 1.00 92.06 351 CYS A N 1
ATOM 2771 C CA . CYS A 1 351 ? -24.908 9.778 -17.582 1.00 92.06 351 CYS A CA 1
ATOM 2772 C C . CYS A 1 351 ? -25.738 11.082 -17.485 1.00 92.06 351 CYS A C 1
ATOM 2774 O O . CYS A 1 351 ? -25.311 12.025 -16.819 1.00 92.06 351 CYS A O 1
ATOM 2776 N N . ASN A 1 352 ? -26.933 11.129 -18.083 1.00 92.31 352 ASN A N 1
ATOM 2777 C CA . ASN A 1 352 ? -27.936 12.185 -17.906 1.00 92.31 352 ASN A CA 1
ATOM 2778 C C . ASN A 1 352 ? -28.913 11.940 -16.736 1.00 92.31 352 ASN A C 1
ATOM 2780 O O . ASN A 1 352 ? -29.668 12.845 -16.388 1.00 92.31 352 ASN A O 1
ATOM 2784 N N . GLN A 1 353 ? -28.928 10.746 -16.135 1.00 93.81 353 GLN A N 1
ATOM 2785 C CA . GLN A 1 353 ? -29.810 10.402 -15.017 1.00 93.81 353 GLN A CA 1
ATOM 2786 C C . GLN A 1 353 ? -29.201 10.895 -13.701 1.00 93.81 353 GLN A C 1
ATOM 2788 O O . GLN A 1 353 ? -28.104 10.467 -13.334 1.00 93.81 353 GLN A O 1
ATOM 2793 N N . GLU A 1 354 ? -29.913 11.782 -12.998 1.00 93.50 354 GLU A N 1
ATOM 2794 C CA . GLU A 1 354 ? -29.432 12.411 -11.759 1.00 93.50 354 GLU A CA 1
ATOM 2795 C C . GLU A 1 354 ? -29.177 11.404 -10.628 1.00 93.50 354 GLU A C 1
ATOM 2797 O O . GLU A 1 354 ? -28.178 11.533 -9.929 1.00 93.50 354 GLU A O 1
ATOM 2802 N N . LEU A 1 355 ? -30.016 10.375 -10.485 1.00 95.94 355 LEU A N 1
ATOM 2803 C CA . LEU A 1 355 ? -29.836 9.320 -9.489 1.00 95.94 355 LEU A CA 1
ATOM 2804 C C . LEU A 1 355 ? -29.945 7.940 -10.151 1.00 95.94 355 LEU A C 1
ATOM 2806 O O . LEU A 1 355 ? -30.903 7.672 -10.875 1.00 95.94 355 LEU A O 1
ATOM 2810 N N . GLU A 1 356 ? -28.977 7.059 -9.896 1.00 96.94 356 GLU A N 1
ATOM 2811 C CA . GLU A 1 356 ? -28.965 5.679 -10.400 1.00 96.94 356 GLU A CA 1
ATOM 2812 C C . GLU A 1 356 ? -28.557 4.694 -9.283 1.00 96.94 356 GLU A C 1
ATOM 2814 O O . GLU A 1 356 ? -27.438 4.800 -8.779 1.00 96.94 356 GLU A O 1
ATOM 2819 N N . PRO A 1 357 ? -29.405 3.720 -8.894 1.00 97.38 357 PRO A N 1
ATOM 2820 C CA . PRO A 1 357 ? -29.031 2.675 -7.937 1.00 97.38 357 PRO A CA 1
ATOM 2821 C C . PRO A 1 357 ? -27.895 1.785 -8.456 1.00 97.38 357 PRO A C 1
ATOM 2823 O O . PRO A 1 357 ? -27.870 1.420 -9.636 1.00 97.38 357 PRO A O 1
ATOM 2826 N N . ILE A 1 358 ? -26.967 1.403 -7.578 1.00 96.56 358 ILE A N 1
ATOM 2827 C CA . ILE A 1 358 ? -25.812 0.580 -7.953 1.00 96.56 358 ILE A CA 1
ATOM 2828 C C . ILE A 1 358 ? -26.200 -0.906 -7.950 1.00 96.56 358 ILE A C 1
ATOM 2830 O O . ILE A 1 358 ? -26.783 -1.420 -6.997 1.00 96.56 358 ILE A O 1
ATOM 2834 N N . VAL A 1 359 ? -25.888 -1.606 -9.040 1.00 93.69 359 VAL A N 1
ATOM 2835 C CA . VAL A 1 359 ? -26.217 -3.024 -9.243 1.00 93.69 359 VAL A CA 1
ATOM 2836 C C . VAL A 1 359 ? -25.471 -3.886 -8.223 1.00 93.69 359 VAL A C 1
ATOM 2838 O O . VAL A 1 359 ? -24.282 -3.668 -7.976 1.00 93.69 359 VAL A O 1
ATOM 2841 N N . ASP A 1 360 ? -26.187 -4.863 -7.662 1.00 92.12 360 ASP A N 1
ATOM 2842 C CA . ASP A 1 360 ? -25.778 -5.732 -6.548 1.00 92.12 360 ASP A CA 1
ATOM 2843 C C . ASP A 1 360 ? -25.619 -5.009 -5.193 1.00 92.12 360 ASP A C 1
ATOM 2845 O O . ASP A 1 360 ? -24.942 -5.498 -4.292 1.00 92.12 360 ASP A O 1
ATOM 2849 N N . THR A 1 361 ? -26.303 -3.868 -5.022 1.00 96.31 361 THR A N 1
ATOM 2850 C CA . THR A 1 361 ? -26.423 -3.131 -3.748 1.00 96.31 361 THR A CA 1
ATOM 2851 C C . THR A 1 361 ? -27.892 -2.844 -3.399 1.00 96.31 361 THR A C 1
ATOM 2853 O O . THR A 1 361 ? -28.791 -3.046 -4.221 1.00 96.31 361 THR A O 1
ATOM 2856 N N . LYS A 1 362 ? -28.161 -2.409 -2.163 1.00 95.44 362 LYS A N 1
ATOM 2857 C CA . LYS A 1 362 ? -29.507 -2.108 -1.633 1.00 95.44 362 LYS A CA 1
ATOM 2858 C C . LYS A 1 362 ? -29.729 -0.635 -1.310 1.00 95.44 362 LYS A C 1
ATOM 2860 O O . LYS A 1 362 ? -30.879 -0.192 -1.285 1.00 95.44 362 LYS A O 1
ATOM 2865 N N . HIS A 1 363 ? -28.666 0.095 -0.988 1.00 96.44 363 HIS A N 1
ATOM 2866 C CA . HIS A 1 363 ? -28.729 1.461 -0.465 1.00 96.44 363 HIS A CA 1
ATOM 2867 C C . HIS A 1 363 ? -27.719 2.408 -1.136 1.00 96.44 363 HIS A C 1
ATOM 2869 O O . HIS A 1 363 ? -27.737 3.616 -0.889 1.00 96.44 363 HIS A O 1
ATOM 2875 N N . SER A 1 364 ? -26.869 1.885 -2.020 1.00 98.12 364 SER A N 1
ATOM 2876 C CA . SER A 1 364 ? -25.812 2.636 -2.692 1.00 98.12 364 SER A CA 1
ATOM 2877 C C . SER A 1 364 ? -26.254 3.178 -4.058 1.00 98.12 364 SER A C 1
ATOM 2879 O O . SER A 1 364 ? -26.885 2.479 -4.854 1.00 98.12 364 SER A O 1
ATOM 2881 N N . HIS A 1 365 ? -25.915 4.436 -4.345 1.00 98.12 365 HIS A N 1
ATOM 2882 C CA . HIS A 1 365 ? -26.401 5.167 -5.519 1.00 98.12 365 HIS A CA 1
ATOM 2883 C C . HIS A 1 365 ? -25.303 6.021 -6.166 1.00 98.12 365 HIS A C 1
ATOM 2885 O O . HIS A 1 365 ? -24.413 6.541 -5.496 1.00 98.12 365 HIS A O 1
ATOM 2891 N N . ILE A 1 366 ? -25.402 6.223 -7.479 1.00 98.31 366 ILE A N 1
ATOM 2892 C CA . ILE A 1 366 ? -24.663 7.250 -8.219 1.00 98.31 366 ILE A CA 1
ATOM 2893 C C . ILE A 1 366 ? -25.516 8.522 -8.216 1.00 98.31 366 ILE A C 1
ATOM 2895 O O . ILE A 1 366 ? -26.648 8.488 -8.698 1.00 98.31 366 ILE A O 1
ATOM 2899 N N . LEU A 1 367 ? -24.969 9.629 -7.710 1.00 97.00 367 LEU A N 1
ATOM 2900 C CA . LEU A 1 367 ? -25.574 10.963 -7.733 1.00 97.00 367 LEU A CA 1
ATOM 2901 C C . LEU A 1 367 ? -24.824 11.845 -8.740 1.00 97.00 367 LEU A C 1
ATOM 2903 O O . LEU A 1 367 ? -23.635 12.130 -8.580 1.00 97.00 367 LEU A O 1
ATOM 2907 N N . ARG A 1 368 ? -25.514 12.292 -9.788 1.00 95.06 368 ARG A N 1
ATOM 2908 C CA . ARG A 1 368 ? -24.940 13.088 -10.875 1.00 95.06 368 ARG A CA 1
ATOM 2909 C C . ARG A 1 368 ? -25.318 14.556 -10.726 1.00 95.06 368 ARG A C 1
ATOM 2911 O O . ARG A 1 368 ? -26.474 14.929 -10.892 1.00 95.06 368 ARG A O 1
ATOM 2918 N N . VAL A 1 369 ? -24.330 15.409 -10.471 1.00 92.69 369 VAL A N 1
ATOM 2919 C CA . VAL A 1 369 ? -24.512 16.861 -10.340 1.00 92.69 369 VAL A CA 1
ATOM 2920 C C . VAL A 1 369 ? -23.983 17.551 -11.606 1.00 92.69 369 VAL A C 1
ATOM 2922 O O . VAL A 1 369 ? -22.843 17.295 -12.005 1.00 92.69 369 VAL A O 1
ATOM 2925 N N . PRO A 1 370 ? -24.760 18.407 -12.294 1.00 89.62 370 PRO A N 1
ATOM 2926 C CA . PRO A 1 370 ? -24.249 19.140 -13.449 1.00 89.62 370 PRO A CA 1
ATOM 2927 C C . PRO A 1 370 ? -23.246 20.217 -13.008 1.00 89.62 370 PRO A C 1
ATOM 2929 O O . PRO A 1 370 ? -23.395 20.833 -11.955 1.00 89.62 370 PRO A O 1
ATOM 2932 N N . PHE A 1 371 ? -22.240 20.492 -13.847 1.00 85.62 371 PHE A N 1
ATOM 2933 C CA . PHE A 1 371 ? -21.187 21.495 -13.586 1.00 85.62 371 PHE A CA 1
ATOM 2934 C C . PHE A 1 371 ? -21.705 22.937 -13.397 1.00 85.62 371 PHE A C 1
ATOM 2936 O O . PHE A 1 371 ? -20.953 23.815 -12.975 1.00 85.62 371 PHE A O 1
ATOM 2943 N N . ARG A 1 372 ? -22.975 23.196 -13.721 1.00 75.56 372 ARG A N 1
ATOM 2944 C CA . ARG A 1 372 ? -23.700 24.431 -13.419 1.00 75.56 372 ARG A CA 1
ATOM 2945 C C . ARG A 1 372 ? -25.088 24.063 -12.899 1.00 75.56 372 ARG A C 1
ATOM 2947 O O . ARG A 1 372 ? -25.773 23.249 -13.511 1.00 75.56 372 ARG A O 1
ATOM 2954 N N . THR A 1 373 ? -25.500 24.694 -11.809 1.00 56.50 373 THR A N 1
ATOM 2955 C CA . THR A 1 373 ? -26.859 24.655 -11.251 1.00 56.50 373 THR A CA 1
ATOM 2956 C C . THR A 1 373 ? -27.269 26.077 -10.884 1.00 56.50 373 THR A C 1
ATOM 2958 O O . THR A 1 373 ? -26.417 26.889 -10.525 1.00 56.50 373 THR A O 1
ATOM 2961 N N . GLU A 1 374 ? -28.565 26.381 -10.931 1.00 49.97 374 GLU A N 1
ATOM 2962 C CA . GLU A 1 374 ? -29.078 27.709 -10.554 1.00 49.97 374 GLU A CA 1
ATOM 2963 C C . GLU A 1 374 ? -28.898 27.989 -9.046 1.00 49.97 374 GLU A C 1
ATOM 2965 O O . GLU A 1 374 ? -28.657 29.128 -8.657 1.00 49.97 374 GLU A O 1
ATOM 2970 N N . ASN A 1 375 ? -28.890 26.933 -8.217 1.00 48.75 375 ASN A N 1
ATOM 2971 C CA . ASN A 1 375 ? -28.702 27.003 -6.758 1.00 48.75 375 ASN A CA 1
ATOM 2972 C C . ASN A 1 375 ? -27.261 26.680 -6.280 1.00 48.75 375 ASN A C 1
ATOM 2974 O O . ASN A 1 375 ? -26.986 26.676 -5.084 1.00 48.75 375 ASN A O 1
ATOM 2978 N N . GLY A 1 376 ? -26.325 26.419 -7.199 1.00 52.66 376 GLY A N 1
ATOM 2979 C CA . GLY A 1 376 ? -24.874 26.568 -7.001 1.00 52.66 376 GLY A CA 1
ATOM 2980 C C . GLY A 1 376 ? -24.073 25.553 -6.162 1.00 52.66 376 GLY A C 1
ATOM 2981 O O . GLY A 1 376 ? -22.846 25.638 -6.201 1.00 52.66 376 GLY A O 1
ATOM 2982 N N . ASP A 1 377 ? -24.675 24.617 -5.415 1.00 71.94 377 ASP A N 1
ATOM 2983 C CA . ASP A 1 377 ? -23.935 23.841 -4.394 1.00 71.94 377 ASP A CA 1
ATOM 2984 C C . ASP A 1 377 ? -24.206 22.324 -4.395 1.00 71.94 377 ASP A C 1
ATOM 2986 O O . ASP A 1 377 ? -25.309 21.864 -4.103 1.00 71.94 377 ASP A O 1
ATOM 2990 N N . ALA A 1 378 ? -23.164 21.522 -4.641 1.00 85.75 378 ALA A N 1
ATOM 2991 C CA . ALA A 1 378 ? -23.235 20.060 -4.548 1.00 85.75 378 ALA A CA 1
ATOM 2992 C C . ALA A 1 378 ? -23.425 19.557 -3.103 1.00 85.75 378 ALA A C 1
ATOM 2994 O O . ALA A 1 378 ? -23.959 18.467 -2.909 1.00 85.75 378 ALA A O 1
ATOM 2995 N N . ALA A 1 379 ? -23.026 20.337 -2.087 1.00 90.06 379 ALA A N 1
ATOM 2996 C CA . ALA A 1 379 ? -23.227 19.959 -0.687 1.00 90.06 379 ALA A CA 1
ATOM 2997 C C . ALA A 1 379 ? -24.716 19.898 -0.320 1.00 90.06 379 ALA A C 1
ATOM 2999 O O . ALA A 1 379 ? -25.105 19.055 0.482 1.00 90.06 379 ALA A O 1
ATOM 3000 N N . VAL A 1 380 ? -25.539 20.760 -0.930 1.00 89.12 380 VAL A N 1
ATOM 3001 C CA . VAL A 1 380 ? -26.993 20.780 -0.724 1.00 89.12 380 VAL A CA 1
ATOM 3002 C C . VAL A 1 380 ? -27.601 19.476 -1.236 1.00 89.12 380 VAL A C 1
ATOM 3004 O O . VAL A 1 380 ? -28.153 18.739 -0.429 1.00 89.12 380 VAL A O 1
ATOM 3007 N N . LYS A 1 381 ? -27.361 19.101 -2.503 1.00 90.75 381 LYS A N 1
ATOM 3008 C CA . LYS A 1 381 ? -27.870 17.834 -3.067 1.00 90.75 381 LYS A CA 1
ATOM 3009 C C . LYS A 1 381 ? -27.424 16.590 -2.293 1.00 90.75 381 LYS A C 1
ATOM 3011 O O . LYS A 1 381 ? -28.194 15.649 -2.151 1.00 90.75 381 LYS A O 1
ATOM 3016 N N . ILE A 1 382 ? -26.192 16.572 -1.780 1.00 93.81 382 ILE A N 1
ATOM 3017 C CA . ILE A 1 382 ? -25.701 15.462 -0.947 1.00 93.81 382 ILE A CA 1
ATOM 3018 C C . ILE A 1 382 ? -26.510 15.362 0.354 1.00 93.81 382 ILE A C 1
ATOM 3020 O O . ILE A 1 382 ? -26.972 14.279 0.694 1.00 93.81 382 ILE A O 1
ATOM 3024 N N . LEU A 1 383 ? -26.720 16.475 1.064 1.00 92.88 383 LEU A N 1
ATOM 3025 C CA . LEU A 1 383 ? -27.484 16.486 2.317 1.00 92.88 383 LEU A CA 1
ATOM 3026 C C . LEU A 1 383 ? -28.987 16.230 2.090 1.00 92.88 383 LEU A C 1
ATOM 3028 O O . LEU A 1 383 ? -29.612 15.560 2.906 1.00 92.88 383 LEU A O 1
ATOM 3032 N N . GLU A 1 384 ? -29.549 16.703 0.973 1.00 91.12 384 GLU A N 1
ATOM 3033 C CA . GLU A 1 384 ? -30.926 16.416 0.543 1.00 91.12 384 GLU A CA 1
ATOM 3034 C C . GLU A 1 384 ? -31.143 14.921 0.261 1.00 91.12 384 GLU A C 1
ATOM 3036 O O . GLU A 1 384 ? -32.174 14.378 0.642 1.00 91.12 384 GLU A O 1
ATOM 3041 N N . HIS A 1 385 ? -30.179 14.242 -0.375 1.00 91.06 385 HIS A N 1
ATOM 3042 C CA . HIS A 1 385 ? -30.294 12.813 -0.686 1.00 91.06 385 HIS A CA 1
ATOM 3043 C C . HIS A 1 385 ? -29.932 11.877 0.471 1.00 91.06 385 HIS A C 1
ATOM 3045 O O . HIS A 1 385 ? -30.468 10.773 0.517 1.00 91.06 385 HIS A O 1
ATOM 3051 N N . MET A 1 386 ? -29.027 12.273 1.373 1.00 90.81 386 MET A N 1
ATOM 3052 C CA . MET A 1 386 ? -28.634 11.428 2.510 1.00 90.81 386 MET A CA 1
ATOM 3053 C C . MET A 1 386 ? -29.540 11.590 3.734 1.00 90.81 386 MET A C 1
ATOM 3055 O O . MET A 1 386 ? -29.515 10.727 4.608 1.00 90.81 386 MET A O 1
ATOM 3059 N N . GLU A 1 387 ? -30.273 12.705 3.843 1.00 89.31 387 GLU A N 1
ATOM 3060 C CA . GLU A 1 387 ? -31.030 13.158 5.031 1.00 89.31 387 GLU A CA 1
ATOM 3061 C C . GLU A 1 387 ? -30.170 13.389 6.302 1.00 89.31 387 GLU A C 1
ATOM 3063 O O . GLU A 1 387 ? -30.636 13.965 7.286 1.00 89.31 387 GLU A O 1
ATOM 3068 N N . CYS A 1 388 ? -28.886 13.020 6.271 1.00 88.44 388 CYS A N 1
ATOM 3069 C CA . CYS A 1 388 ? -27.897 13.195 7.330 1.00 88.44 388 CYS A CA 1
ATOM 3070 C C . CYS A 1 388 ? -26.580 13.778 6.776 1.00 88.44 388 CYS A C 1
ATOM 3072 O O . CYS A 1 388 ? -26.403 13.951 5.568 1.00 88.44 388 CYS A O 1
ATOM 3074 N N . LYS A 1 389 ? -25.611 14.066 7.654 1.00 91.81 389 LYS A N 1
ATOM 3075 C CA . LYS A 1 389 ? -24.224 14.308 7.218 1.00 91.81 389 LYS A CA 1
ATOM 3076 C C . LYS A 1 389 ? -23.547 12.976 6.851 1.00 91.81 389 LYS A C 1
ATOM 3078 O O . LYS A 1 389 ? -23.863 11.969 7.481 1.00 91.81 389 LYS A O 1
ATOM 3083 N N . PRO A 1 390 ? -22.595 12.952 5.902 1.00 95.62 390 PRO A N 1
ATOM 3084 C CA . PRO A 1 390 ? -21.711 11.804 5.736 1.00 95.62 390 PRO A CA 1
ATOM 3085 C C . PRO A 1 390 ? -20.723 11.712 6.905 1.00 95.62 390 PRO A C 1
ATOM 3087 O O . PRO A 1 390 ? -20.231 12.736 7.377 1.00 95.62 390 PRO A O 1
ATOM 3090 N N . ASP A 1 391 ? -20.386 10.495 7.318 1.00 96.06 391 ASP A N 1
ATOM 3091 C CA . ASP A 1 391 ? -19.377 10.206 8.346 1.00 96.06 391 ASP A CA 1
ATOM 3092 C C . ASP A 1 391 ? -17.962 10.142 7.745 1.00 96.06 391 ASP A C 1
ATOM 3094 O O . ASP A 1 391 ? -16.963 10.421 8.412 1.00 96.06 391 ASP A O 1
ATOM 3098 N N . LEU A 1 392 ? -17.880 9.792 6.455 1.00 98.25 392 LEU A N 1
ATOM 3099 C CA . LEU A 1 392 ? -16.637 9.617 5.711 1.00 98.25 392 LEU A CA 1
ATOM 3100 C C . LEU A 1 392 ? -16.769 10.140 4.275 1.00 98.25 392 LEU A C 1
ATOM 3102 O O . LEU A 1 392 ? -17.747 9.861 3.579 1.00 98.25 392 LEU A O 1
ATOM 3106 N N . ILE A 1 393 ? -15.751 10.870 3.815 1.00 98.69 393 ILE A N 1
ATOM 3107 C CA . ILE A 1 393 ? -15.637 11.346 2.433 1.00 98.69 393 ILE A CA 1
ATOM 3108 C C . ILE A 1 393 ? -14.379 10.748 1.797 1.00 98.69 393 ILE A C 1
ATOM 3110 O O . ILE A 1 393 ? -13.290 10.864 2.356 1.00 98.69 393 ILE A O 1
ATOM 3114 N N . ILE A 1 394 ? -14.524 10.144 0.615 1.00 98.75 394 ILE A N 1
ATOM 3115 C CA . ILE A 1 394 ? -13.430 9.583 -0.187 1.00 98.75 394 ILE A CA 1
ATOM 3116 C C . ILE A 1 394 ? -13.295 10.367 -1.497 1.00 98.75 394 ILE A C 1
ATOM 3118 O O . ILE A 1 394 ? -14.244 10.465 -2.276 1.00 98.75 394 ILE A O 1
ATOM 3122 N N . GLY A 1 395 ? -12.111 10.916 -1.757 1.00 98.62 395 GLY A N 1
ATOM 3123 C CA . GLY A 1 395 ? -11.746 11.453 -3.070 1.00 98.62 395 GLY A CA 1
ATOM 3124 C C . GLY A 1 395 ? -11.125 10.394 -3.987 1.00 98.62 395 GLY A C 1
ATOM 3125 O O . GLY A 1 395 ? -10.470 9.470 -3.506 1.00 98.62 395 GLY A O 1
ATOM 3126 N N . ASN A 1 396 ? -11.299 10.550 -5.303 1.00 98.31 396 ASN A N 1
ATOM 3127 C CA . ASN A 1 396 ? -10.617 9.756 -6.330 1.00 98.31 396 ASN A CA 1
ATOM 3128 C C . ASN A 1 396 ? -10.054 10.673 -7.421 1.00 98.31 396 ASN A C 1
ATOM 3130 O O . ASN A 1 396 ? -10.810 11.472 -7.976 1.00 98.31 396 ASN A O 1
ATOM 3134 N N . TYR A 1 397 ? -8.767 10.512 -7.754 1.00 96.25 397 TYR A N 1
ATOM 3135 C CA . TYR A 1 397 ? -8.024 11.316 -8.741 1.00 96.25 397 TYR A CA 1
ATOM 3136 C C . TYR A 1 397 ? -8.011 12.827 -8.434 1.00 96.25 397 TYR A C 1
ATOM 3138 O O . TYR A 1 397 ? -8.642 13.283 -7.484 1.00 96.25 397 TYR A O 1
ATOM 3146 N N . SER A 1 398 ? -7.238 13.626 -9.172 1.00 97.00 398 SER A N 1
ATOM 3147 C CA . SER A 1 398 ? -6.957 15.034 -8.834 1.00 97.00 398 SER A CA 1
ATOM 3148 C C . SER A 1 398 ? -8.212 15.893 -8.608 1.00 97.00 398 SER A C 1
ATOM 3150 O O . SER A 1 398 ? -8.264 16.696 -7.675 1.00 97.00 398 SER A O 1
ATOM 3152 N N . ASP A 1 399 ? -9.252 15.709 -9.426 1.00 96.38 399 ASP A N 1
ATOM 3153 C CA . ASP A 1 399 ? -10.508 16.458 -9.339 1.00 96.38 399 ASP A CA 1
ATOM 3154 C C . ASP A 1 399 ? -11.404 15.974 -8.188 1.00 96.38 399 ASP A C 1
ATOM 3156 O O . ASP A 1 399 ? -11.883 16.789 -7.395 1.00 96.38 399 ASP A O 1
ATOM 3160 N N . GLY A 1 400 ? -11.592 14.660 -8.036 1.00 97.81 400 GLY A N 1
ATOM 3161 C CA . GLY A 1 400 ? -12.367 14.092 -6.932 1.00 97.81 400 GLY A CA 1
ATOM 3162 C C . GLY A 1 400 ? -11.698 14.295 -5.574 1.00 97.81 400 GLY A C 1
ATOM 3163 O O . GLY A 1 400 ? -12.386 14.573 -4.594 1.00 97.81 400 GLY A O 1
ATOM 3164 N N . ASN A 1 401 ? -10.366 14.245 -5.512 1.00 98.62 401 ASN A N 1
ATOM 3165 C CA . ASN A 1 401 ? -9.577 14.553 -4.318 1.00 98.62 401 ASN A CA 1
ATOM 3166 C C . ASN A 1 401 ? -9.692 16.033 -3.920 1.00 98.62 401 ASN A C 1
ATOM 3168 O O . ASN A 1 401 ? -9.861 16.327 -2.733 1.00 98.62 401 ASN A O 1
ATOM 3172 N N . LEU A 1 402 ? -9.699 16.963 -4.880 1.00 98.44 402 LEU A N 1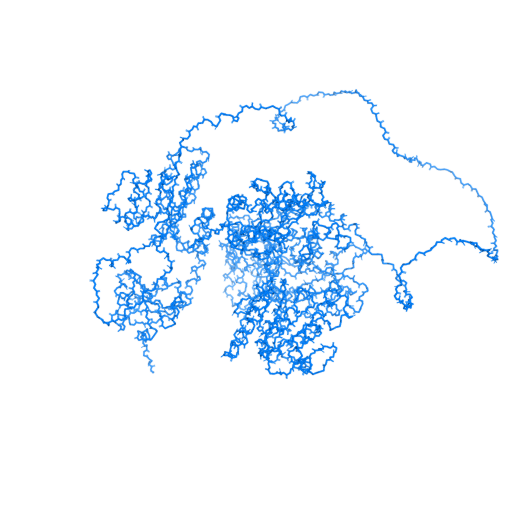
ATOM 3173 C CA . LEU A 1 402 ? -9.908 18.383 -4.590 1.00 98.44 402 LEU A CA 1
ATOM 3174 C C . LEU A 1 402 ? -11.337 18.662 -4.103 1.00 98.44 402 LEU A C 1
ATOM 3176 O O . LEU A 1 402 ? -11.520 19.344 -3.093 1.00 98.44 402 LEU A O 1
ATOM 3180 N N . VAL A 1 403 ? -12.355 18.114 -4.775 1.00 97.31 403 VAL A N 1
ATOM 3181 C CA . VAL A 1 403 ? -13.759 18.279 -4.358 1.00 97.31 403 VAL A CA 1
ATOM 3182 C C . VAL A 1 403 ? -13.997 17.650 -2.980 1.00 97.31 403 VAL A C 1
ATOM 3184 O O . VAL A 1 403 ? -14.613 18.291 -2.127 1.00 97.31 403 VAL A O 1
ATOM 3187 N N . ALA A 1 404 ? -13.435 16.466 -2.713 1.00 98.25 404 ALA A N 1
ATOM 3188 C CA . ALA A 1 404 ? -13.443 15.844 -1.389 1.00 98.25 404 ALA A CA 1
ATOM 3189 C C . ALA A 1 404 ? -12.793 16.742 -0.324 1.00 98.25 404 ALA A C 1
ATOM 3191 O O . ALA A 1 404 ? -13.375 16.926 0.743 1.00 98.25 404 ALA A O 1
ATOM 3192 N N . SER A 1 405 ? -11.648 17.364 -0.629 1.00 98.12 405 SER A N 1
ATOM 3193 C CA . SER A 1 405 ? -10.940 18.277 0.284 1.00 98.12 405 SER A CA 1
ATOM 3194 C C . SER A 1 405 ? -11.784 19.494 0.662 1.00 98.12 405 SER A C 1
ATOM 3196 O O . SER A 1 405 ? -11.878 19.868 1.834 1.00 98.12 405 SER A O 1
ATOM 3198 N N . LEU A 1 406 ? -12.457 20.094 -0.322 1.00 96.12 406 LEU A N 1
ATOM 3199 C CA . LEU A 1 406 ? -13.359 21.224 -0.102 1.00 96.12 406 LEU A CA 1
ATOM 3200 C C . LEU A 1 406 ? -14.616 20.801 0.676 1.00 96.12 406 LEU A C 1
ATOM 3202 O O . LEU A 1 406 ? -15.047 21.524 1.574 1.00 96.12 406 LEU A O 1
ATOM 3206 N N . MET A 1 407 ? -15.180 19.626 0.379 1.00 95.75 407 MET A N 1
ATOM 3207 C CA . MET A 1 407 ? -16.386 19.116 1.036 1.00 95.75 407 MET A CA 1
ATOM 3208 C C . MET A 1 407 ? -16.129 18.709 2.494 1.00 95.75 407 MET A C 1
ATOM 3210 O O . MET A 1 407 ? -16.861 19.134 3.388 1.00 95.75 407 MET A O 1
ATOM 3214 N N . ALA A 1 408 ? -15.055 17.964 2.761 1.00 96.50 408 ALA A N 1
ATOM 3215 C CA . ALA A 1 408 ? -14.632 17.584 4.108 1.00 96.50 408 ALA A CA 1
ATOM 3216 C C . ALA A 1 408 ? -14.312 18.817 4.964 1.00 96.50 408 ALA A C 1
ATOM 3218 O O . ALA A 1 408 ? -14.813 18.945 6.085 1.00 96.50 408 ALA A O 1
ATOM 3219 N N . SER A 1 409 ? -13.590 19.791 4.394 1.00 94.75 409 SER A N 1
ATOM 3220 C CA . SER A 1 409 ? -13.328 21.085 5.034 1.00 94.75 409 SER A CA 1
ATOM 3221 C C . SER A 1 409 ? -14.595 21.903 5.323 1.00 94.75 409 SER A C 1
ATOM 3223 O O . SER A 1 409 ? -14.557 22.743 6.221 1.00 94.75 409 SER A O 1
ATOM 3225 N N . LYS A 1 410 ? -15.675 21.727 4.552 1.00 93.62 410 LYS A N 1
ATOM 3226 C CA . LYS A 1 410 ? -16.939 22.472 4.687 1.00 93.62 410 LYS A CA 1
ATOM 3227 C C . LYS A 1 410 ? -17.898 21.821 5.684 1.00 93.62 410 LYS A C 1
ATOM 3229 O O . LYS A 1 410 ? -18.525 22.522 6.471 1.00 93.62 410 LYS A O 1
ATOM 3234 N N . LEU A 1 411 ? -18.016 20.494 5.649 1.00 93.56 411 LEU A N 1
ATOM 3235 C CA . LEU A 1 411 ? -18.940 19.733 6.498 1.00 93.56 411 LEU A CA 1
ATOM 3236 C C . LEU A 1 411 ? -18.330 19.340 7.856 1.00 93.56 411 LEU A C 1
ATOM 3238 O O . LEU A 1 411 ? -19.076 19.053 8.797 1.00 93.56 411 LEU A O 1
ATOM 3242 N N . GLY A 1 412 ? -16.995 19.367 7.968 1.00 93.31 412 GLY A N 1
ATOM 3243 C CA . GLY A 1 412 ? -16.244 18.995 9.169 1.00 93.31 412 GLY A CA 1
ATOM 3244 C C . GLY A 1 412 ? -15.972 17.492 9.288 1.00 93.31 412 GLY A C 1
ATOM 3245 O O . GLY A 1 412 ? -15.817 16.997 10.404 1.00 93.31 412 GLY A O 1
ATOM 3246 N N . ILE A 1 413 ? -15.908 16.775 8.167 1.00 95.19 413 ILE A N 1
ATOM 3247 C CA . ILE A 1 413 ? -15.928 15.303 8.084 1.00 95.19 413 ILE A CA 1
ATOM 3248 C C . ILE A 1 413 ? -14.527 14.732 7.809 1.00 95.19 413 ILE A C 1
ATOM 3250 O O . ILE A 1 413 ? -13.656 15.448 7.320 1.00 95.19 413 ILE A O 1
ATOM 3254 N N . THR A 1 414 ? -14.300 13.468 8.173 1.00 96.88 414 THR A N 1
ATOM 3255 C CA . THR A 1 414 ? -13.038 12.744 7.938 1.00 96.88 414 THR A CA 1
ATOM 3256 C C . THR A 1 414 ? -12.833 12.476 6.444 1.00 96.88 414 THR A C 1
ATOM 3258 O O . THR A 1 414 ? -13.771 12.079 5.748 1.00 96.88 414 THR A O 1
ATOM 3261 N N . GLN A 1 415 ? -11.609 12.678 5.951 1.00 98.19 415 GLN A N 1
ATOM 3262 C CA . GLN A 1 415 ? -11.271 12.582 4.531 1.00 98.19 415 GLN A CA 1
ATOM 3263 C C . GLN A 1 415 ? -10.237 11.489 4.230 1.00 98.19 415 GLN A C 1
ATOM 3265 O O . GLN A 1 415 ? -9.076 11.594 4.633 1.00 98.19 415 GLN A O 1
ATOM 3270 N N . GLY A 1 416 ? -10.636 10.519 3.406 1.00 98.44 416 GLY A N 1
ATOM 3271 C CA . GLY A 1 416 ? -9.723 9.668 2.644 1.00 98.44 416 GLY A CA 1
ATOM 3272 C C . GLY A 1 416 ? -9.497 10.203 1.223 1.00 98.44 416 GLY A C 1
ATOM 3273 O O . GLY A 1 416 ? -10.379 10.841 0.642 1.00 98.44 416 GLY A O 1
ATOM 3274 N N . THR A 1 417 ? -8.340 9.922 0.626 1.00 98.62 417 THR A N 1
ATOM 3275 C CA . THR A 1 417 ? -8.077 10.167 -0.807 1.00 98.62 417 THR A CA 1
ATOM 3276 C C . THR A 1 417 ? -7.424 8.965 -1.480 1.00 98.62 417 THR A C 1
ATOM 3278 O O . THR A 1 417 ? -6.725 8.181 -0.836 1.00 98.62 417 THR A O 1
ATOM 3281 N N . ILE A 1 418 ? -7.667 8.825 -2.785 1.00 98.12 418 ILE A N 1
ATOM 3282 C CA . ILE A 1 418 ? -7.092 7.792 -3.655 1.00 98.12 418 ILE A CA 1
ATOM 3283 C C . ILE A 1 418 ? -6.586 8.490 -4.921 1.00 98.12 418 ILE A C 1
ATOM 3285 O O . ILE A 1 418 ? -7.356 9.187 -5.587 1.00 98.12 418 ILE A O 1
ATOM 3289 N N . ALA A 1 419 ? -5.304 8.354 -5.271 1.00 94.56 419 ALA A N 1
ATOM 3290 C CA . ALA A 1 419 ? -4.787 8.971 -6.497 1.00 94.56 419 ALA A CA 1
ATOM 3291 C C . ALA A 1 419 ? -5.269 8.246 -7.760 1.00 94.56 419 ALA A C 1
ATOM 3293 O O . ALA A 1 419 ? -5.689 8.905 -8.705 1.00 94.56 419 ALA A O 1
ATOM 3294 N N . HIS A 1 420 ? -5.204 6.908 -7.785 1.00 88.19 420 HIS A N 1
ATOM 3295 C CA . HIS A 1 420 ? -5.248 6.051 -8.991 1.00 88.19 420 HIS A CA 1
ATOM 3296 C C . HIS A 1 420 ? -4.062 6.273 -9.947 1.00 88.19 420 HIS A C 1
ATOM 3298 O O . HIS A 1 420 ? -3.492 5.306 -10.452 1.00 88.19 420 HIS A O 1
ATOM 3304 N N . ALA A 1 421 ? -3.663 7.526 -10.176 1.00 85.88 421 ALA A N 1
ATOM 3305 C CA . ALA A 1 421 ? -2.399 7.929 -10.784 1.00 85.88 421 ALA A CA 1
ATOM 3306 C C . ALA A 1 421 ? -2.057 9.386 -10.423 1.00 85.88 421 ALA A C 1
ATOM 3308 O O . ALA A 1 421 ? -2.956 10.179 -10.152 1.00 85.88 421 ALA A O 1
ATOM 3309 N N . LEU A 1 422 ? -0.771 9.750 -10.489 1.00 90.06 422 LEU A N 1
ATOM 3310 C CA . LEU A 1 422 ? -0.315 11.145 -10.444 1.00 90.06 422 LEU A CA 1
ATOM 3311 C C . LEU A 1 422 ? 0.422 11.495 -11.747 1.00 90.06 422 LEU A C 1
ATOM 3313 O O . LEU A 1 422 ? 1.526 11.002 -12.008 1.00 90.06 422 LEU A O 1
ATOM 3317 N N . GLU A 1 423 ? -0.188 12.350 -12.576 1.00 86.62 423 GLU A N 1
ATOM 3318 C CA . GLU A 1 423 ? 0.240 12.582 -13.968 1.00 86.62 423 GLU A CA 1
ATOM 3319 C C . GLU A 1 423 ? 1.666 13.137 -14.099 1.00 86.62 423 GLU A C 1
ATOM 3321 O O . GLU A 1 423 ? 2.347 12.828 -15.080 1.00 86.62 423 GLU A O 1
ATOM 3326 N N . LYS A 1 424 ? 2.175 13.832 -13.072 1.00 93.50 424 LYS A N 1
ATOM 3327 C CA . LYS A 1 424 ? 3.566 14.319 -12.986 1.00 93.50 424 LYS A CA 1
ATOM 3328 C C . LYS A 1 424 ? 4.623 13.216 -13.176 1.00 93.50 424 LYS A C 1
ATOM 3330 O O . LYS A 1 424 ? 5.759 13.507 -13.530 1.00 93.50 424 LYS A O 1
ATOM 3335 N N . THR A 1 425 ? 4.260 11.945 -12.962 1.00 86.06 425 THR A N 1
ATOM 3336 C CA . THR A 1 425 ? 5.144 10.778 -13.187 1.00 86.06 425 THR A CA 1
ATOM 3337 C C . THR A 1 425 ? 4.941 10.050 -14.516 1.00 86.06 425 THR A C 1
ATOM 3339 O O . THR A 1 425 ? 5.750 9.189 -14.869 1.00 86.06 425 THR A O 1
ATOM 3342 N N . LYS A 1 426 ? 3.879 10.385 -15.258 1.00 76.75 426 LYS A N 1
ATOM 3343 C CA . LYS A 1 426 ? 3.598 9.866 -16.607 1.00 76.75 426 LYS A CA 1
ATOM 3344 C C . LYS A 1 426 ? 4.174 10.766 -17.698 1.00 76.75 426 LYS A C 1
ATOM 3346 O O . LYS A 1 426 ? 4.597 10.261 -18.733 1.00 76.75 426 LYS A O 1
ATOM 3351 N N . TYR A 1 427 ? 4.191 12.077 -17.466 1.00 80.50 427 TYR A N 1
ATOM 3352 C CA . TYR A 1 427 ? 4.749 13.067 -18.382 1.00 80.50 427 TYR A CA 1
ATOM 3353 C C . TYR A 1 427 ? 6.084 13.574 -17.820 1.00 80.50 427 TYR A C 1
ATOM 3355 O O . TYR A 1 427 ? 6.108 14.335 -16.853 1.00 80.50 427 TYR A O 1
ATOM 3363 N N . GLU A 1 428 ? 7.201 13.127 -18.397 1.00 85.06 428 GLU A N 1
ATOM 3364 C CA . GLU A 1 428 ? 8.541 13.522 -17.946 1.00 85.06 428 GLU A CA 1
ATOM 3365 C C . GLU A 1 428 ? 8.768 15.039 -18.083 1.00 85.06 428 GLU A C 1
ATOM 3367 O O . GLU A 1 428 ? 8.330 15.660 -19.051 1.00 85.06 428 GLU A O 1
ATOM 3372 N N . ASP A 1 429 ? 9.435 15.630 -17.084 1.00 90.19 429 ASP A N 1
ATOM 3373 C CA . ASP A 1 429 ? 9.674 17.074 -16.925 1.00 90.19 429 ASP A CA 1
ATOM 3374 C C . ASP A 1 429 ? 8.410 17.959 -16.970 1.00 90.19 429 ASP A C 1
ATOM 3376 O O . ASP A 1 429 ? 8.519 19.172 -17.138 1.00 90.19 429 ASP A O 1
ATOM 3380 N N . SER A 1 430 ? 7.204 17.399 -16.819 1.00 92.94 430 SER A N 1
ATOM 3381 C CA . SER A 1 430 ? 5.941 18.150 -16.941 1.00 92.94 430 SER A CA 1
ATOM 3382 C C . SER A 1 430 ? 5.721 19.224 -15.873 1.00 92.94 430 SER A C 1
ATOM 3384 O O . SER A 1 430 ? 4.903 20.120 -16.075 1.00 92.94 430 SER A O 1
ATOM 3386 N N . ASP A 1 431 ? 6.451 19.163 -14.761 1.00 95.25 431 ASP A N 1
ATOM 3387 C CA . ASP A 1 431 ? 6.517 20.207 -13.741 1.00 95.25 431 ASP A CA 1
ATOM 3388 C C . ASP A 1 431 ? 7.459 21.343 -14.149 1.00 95.25 431 ASP A C 1
ATOM 3390 O O . ASP A 1 431 ? 7.072 22.508 -14.188 1.00 95.25 431 ASP A O 1
ATOM 3394 N N . VAL A 1 432 ? 8.679 21.002 -14.543 1.00 94.00 432 VAL A N 1
ATOM 3395 C CA . VAL A 1 432 ? 9.739 21.961 -14.861 1.00 94.00 432 VAL A CA 1
ATOM 3396 C C . VAL A 1 432 ? 9.538 22.628 -16.230 1.00 94.00 432 VAL A C 1
ATOM 3398 O O . VAL A 1 432 ? 9.855 23.803 -16.397 1.00 94.00 432 VAL A O 1
ATOM 3401 N N . LYS A 1 433 ? 8.900 21.936 -17.180 1.00 94.38 433 LYS A N 1
ATOM 3402 C CA . LYS A 1 433 ? 8.473 22.449 -18.496 1.00 94.38 433 LYS A CA 1
ATOM 3403 C C . LYS A 1 433 ? 6.978 22.789 -18.547 1.00 94.38 433 LYS A C 1
ATOM 3405 O O . LYS A 1 433 ? 6.409 22.884 -19.634 1.00 94.38 433 LYS A O 1
ATOM 3410 N N . TRP A 1 434 ? 6.307 22.964 -17.401 1.00 95.75 434 TRP A N 1
ATOM 3411 C CA . TRP A 1 434 ? 4.838 23.056 -17.330 1.00 95.75 434 TRP A CA 1
ATOM 3412 C C . TRP A 1 434 ? 4.215 24.046 -18.320 1.00 95.75 434 TRP A C 1
ATOM 3414 O O . TRP A 1 434 ? 3.186 23.729 -18.909 1.00 95.75 434 TRP A O 1
ATOM 3424 N N . LYS A 1 435 ? 4.859 25.196 -18.575 1.00 95.69 435 LYS A N 1
ATOM 3425 C CA . LYS A 1 435 ? 4.406 26.233 -19.523 1.00 95.69 435 LYS A CA 1
ATOM 3426 C C . LYS A 1 435 ? 4.173 25.703 -20.950 1.00 95.69 435 LYS A C 1
ATOM 3428 O O . LYS A 1 435 ? 3.323 26.238 -21.657 1.00 95.69 435 LYS A O 1
ATOM 3433 N N . GLU A 1 436 ? 4.889 24.657 -21.371 1.00 94.81 436 GLU A N 1
ATOM 3434 C CA . GLU A 1 436 ? 4.715 23.994 -22.675 1.00 94.81 436 GLU A CA 1
ATOM 3435 C C . GLU A 1 436 ? 3.484 23.071 -22.700 1.00 94.81 436 GLU A C 1
ATOM 3437 O O . GLU A 1 436 ? 2.781 22.972 -23.707 1.00 94.81 436 GLU A O 1
ATOM 3442 N N . PHE A 1 437 ? 3.210 22.396 -21.580 1.00 90.00 437 PHE A N 1
ATOM 3443 C CA . PHE A 1 437 ? 2.121 21.428 -21.435 1.00 90.00 437 PHE A CA 1
ATOM 3444 C C . PHE A 1 437 ? 0.784 22.085 -21.056 1.00 90.00 437 PHE A C 1
ATOM 3446 O O . PHE A 1 437 ? -0.281 21.601 -21.451 1.00 90.00 437 PHE A O 1
ATOM 3453 N N . ASP A 1 438 ? 0.820 23.184 -20.300 1.00 93.50 438 ASP A N 1
ATOM 3454 C CA . ASP A 1 438 ? -0.352 23.829 -19.705 1.00 93.50 438 ASP A CA 1
ATOM 3455 C C . ASP A 1 438 ? -1.442 24.232 -20.716 1.00 93.50 438 ASP A C 1
ATOM 3457 O O . ASP A 1 438 ? -2.606 23.983 -20.410 1.00 93.50 438 ASP A O 1
ATOM 3461 N N . PRO A 1 439 ? -1.144 24.715 -21.944 1.00 91.94 439 PRO A N 1
ATOM 3462 C CA . PRO A 1 439 ? -2.173 25.019 -22.946 1.00 91.94 439 PRO A CA 1
ATOM 3463 C C . PRO A 1 439 ? -3.022 23.819 -23.400 1.00 91.94 439 PRO A C 1
ATOM 3465 O O . PRO A 1 439 ? -4.083 24.026 -23.989 1.00 91.94 439 PRO A O 1
ATOM 3468 N N . LYS A 1 440 ? -2.568 22.578 -23.157 1.00 83.94 440 LYS A N 1
ATOM 3469 C CA . LYS A 1 440 ? -3.288 21.340 -23.505 1.00 83.94 440 LYS A CA 1
ATOM 3470 C C . LYS A 1 440 ? -3.763 20.551 -22.281 1.00 83.94 440 LYS A C 1
ATOM 3472 O O . LYS A 1 440 ? -4.851 19.986 -22.327 1.00 83.94 440 LYS A O 1
ATOM 3477 N N . TYR A 1 441 ? -2.932 20.449 -21.244 1.00 85.81 441 TYR A N 1
ATOM 3478 C CA . TYR A 1 441 ? -3.160 19.551 -20.103 1.00 85.81 441 TYR A CA 1
ATOM 3479 C C . TYR A 1 441 ? -3.469 20.282 -18.788 1.00 85.81 441 TYR A C 1
ATOM 3481 O O . TYR A 1 441 ? -3.890 19.642 -17.831 1.00 85.81 441 TYR A O 1
ATOM 3489 N N . HIS A 1 442 ? -3.276 21.605 -18.728 1.00 95.38 442 HIS A N 1
ATOM 3490 C CA . HIS A 1 442 ? -3.568 22.439 -17.554 1.00 95.38 442 HIS A CA 1
ATOM 3491 C C . HIS A 1 442 ? -2.894 21.957 -16.247 1.00 95.38 442 HIS A C 1
ATOM 3493 O O . HIS A 1 442 ? -3.472 22.051 -15.159 1.00 95.38 442 HIS A O 1
ATOM 3499 N N . PHE A 1 443 ? -1.664 21.432 -16.342 1.00 96.25 443 PHE A N 1
ATOM 3500 C CA . PHE A 1 443 ? -0.926 20.871 -15.204 1.00 96.25 443 PHE A CA 1
ATOM 3501 C C . PHE A 1 443 ? -0.675 21.870 -14.066 1.00 96.25 443 PHE A C 1
ATOM 3503 O O . PHE A 1 443 ? -0.584 21.442 -12.917 1.00 96.25 443 PHE A O 1
ATOM 3510 N N . SER A 1 444 ? -0.658 23.184 -14.328 1.00 97.62 444 SER A N 1
ATOM 3511 C CA . SER A 1 444 ? -0.655 24.201 -13.264 1.00 97.62 444 SER A CA 1
ATOM 3512 C C . SER A 1 444 ? -1.837 24.031 -12.306 1.00 97.62 444 SER A C 1
ATOM 3514 O O . SER A 1 444 ? -1.670 24.088 -11.089 1.00 97.62 444 SER A O 1
ATOM 3516 N N . CYS A 1 445 ? -3.031 23.751 -12.834 1.00 97.75 445 CYS A N 1
ATOM 3517 C CA . CYS A 1 445 ? -4.210 23.462 -12.029 1.00 97.75 445 CYS A CA 1
ATOM 3518 C C . CYS A 1 445 ? -4.109 22.076 -11.383 1.00 97.75 445 CYS A C 1
ATOM 3520 O O . CYS A 1 445 ? -4.391 21.951 -10.191 1.00 97.75 445 CYS A O 1
ATOM 3522 N N . GLN A 1 446 ? -3.695 21.052 -12.140 1.00 97.69 446 GLN A N 1
ATOM 3523 C CA . GLN A 1 446 ? -3.676 19.673 -11.644 1.00 97.69 446 GLN A CA 1
ATOM 3524 C C . GLN A 1 446 ? -2.682 19.478 -10.491 1.00 97.69 446 GLN A C 1
ATOM 3526 O O . GLN A 1 446 ? -3.092 19.058 -9.413 1.00 97.69 446 GLN A O 1
ATOM 3531 N N . PHE A 1 447 ? -1.414 19.866 -10.654 1.00 98.25 447 PHE A N 1
ATOM 3532 C CA . PHE A 1 447 ? -0.401 19.653 -9.614 1.00 98.25 447 PHE A CA 1
ATOM 3533 C C . PHE A 1 447 ? -0.665 20.521 -8.373 1.00 98.25 447 PHE A C 1
ATOM 3535 O O . PHE A 1 447 ? -0.429 20.073 -7.251 1.00 98.25 447 PHE A O 1
ATOM 3542 N N . THR A 1 448 ? -1.249 21.718 -8.540 1.00 98.44 448 THR A N 1
ATOM 3543 C CA . THR A 1 448 ? -1.747 22.516 -7.404 1.00 98.44 448 THR A CA 1
ATOM 3544 C C . THR A 1 448 ? -2.865 21.771 -6.656 1.00 98.44 448 THR A C 1
ATOM 3546 O O . THR A 1 448 ? -2.863 21.732 -5.425 1.00 98.44 448 THR A O 1
ATOM 3549 N N . ALA A 1 449 ? -3.816 21.158 -7.373 1.00 98.44 449 ALA A N 1
ATOM 3550 C CA . ALA A 1 449 ? -4.908 20.380 -6.781 1.00 98.44 449 ALA A CA 1
ATOM 3551 C C . ALA A 1 449 ? -4.414 19.111 -6.064 1.00 98.44 449 ALA A C 1
ATOM 3553 O O . ALA A 1 449 ? -4.902 18.801 -4.973 1.00 98.44 449 ALA A O 1
ATOM 3554 N N . ASP A 1 450 ? -3.424 18.416 -6.628 1.00 98.44 450 ASP A N 1
ATOM 3555 C CA . ASP A 1 450 ? -2.809 17.233 -6.023 1.00 98.44 450 ASP A CA 1
ATOM 3556 C C . ASP A 1 450 ? -2.096 17.595 -4.709 1.00 98.44 450 ASP A C 1
ATOM 3558 O O . ASP A 1 450 ? -2.375 16.981 -3.677 1.00 98.44 450 ASP A O 1
ATOM 3562 N N . VAL A 1 451 ? -1.250 18.638 -4.712 1.00 98.00 451 VAL A N 1
ATOM 3563 C CA . VAL A 1 451 ? -0.517 19.124 -3.521 1.00 98.00 451 VAL A CA 1
ATOM 3564 C C . VAL A 1 451 ? -1.469 19.611 -2.420 1.00 98.00 451 VAL A C 1
ATOM 3566 O O . VAL A 1 451 ? -1.264 19.298 -1.243 1.00 98.00 451 VAL A O 1
ATOM 3569 N N . ILE A 1 452 ? -2.552 20.307 -2.791 1.00 98.12 452 ILE A N 1
ATOM 3570 C CA . ILE A 1 452 ? -3.652 20.655 -1.874 1.00 98.12 452 ILE A CA 1
ATOM 3571 C C . ILE A 1 452 ? -4.241 19.394 -1.237 1.00 98.12 452 ILE A C 1
ATOM 3573 O O . ILE A 1 452 ? -4.400 19.330 -0.017 1.00 98.12 452 ILE A O 1
ATOM 3577 N N . SER A 1 453 ? -4.568 18.389 -2.049 1.00 98.12 453 SER A N 1
ATOM 3578 C CA . SER A 1 453 ? -5.401 17.269 -1.608 1.00 98.12 453 SER A CA 1
ATOM 3579 C C . SER A 1 453 ? -4.636 16.216 -0.807 1.00 98.12 453 SER A C 1
ATOM 3581 O O . SER A 1 453 ? -5.181 15.673 0.154 1.00 98.12 453 SER A O 1
ATOM 3583 N N . MET A 1 454 ? -3.363 15.958 -1.135 1.00 97.44 454 MET A N 1
ATOM 3584 C CA . MET A 1 454 ? -2.506 15.069 -0.337 1.00 97.44 454 MET A CA 1
ATOM 3585 C C . MET A 1 454 ? -2.256 15.629 1.075 1.00 97.44 454 MET A C 1
ATOM 3587 O O . MET A 1 454 ? -2.195 14.878 2.052 1.00 97.44 454 MET A O 1
ATOM 3591 N N . ASN A 1 455 ? -2.218 16.958 1.221 1.00 96.69 455 ASN A N 1
ATOM 3592 C CA . ASN A 1 455 ? -2.109 17.612 2.524 1.00 96.69 455 ASN A CA 1
ATOM 3593 C C . ASN A 1 455 ? -3.452 17.755 3.254 1.00 96.69 455 ASN A C 1
ATOM 3595 O O . ASN A 1 455 ? -3.481 17.628 4.480 1.00 96.69 455 ASN A O 1
ATOM 3599 N N . ALA A 1 456 ? -4.557 17.955 2.529 1.00 96.81 456 ALA A N 1
ATOM 3600 C CA . ALA A 1 456 ? -5.901 18.040 3.102 1.00 96.81 456 ALA A CA 1
ATOM 3601 C C . ALA A 1 456 ? -6.399 16.709 3.688 1.00 96.81 456 ALA A C 1
ATOM 3603 O O . ALA A 1 456 ? -7.068 16.725 4.723 1.00 96.81 456 ALA A O 1
ATOM 3604 N N . ALA A 1 457 ? -6.043 15.578 3.074 1.00 97.44 457 ALA A N 1
ATOM 3605 C CA . ALA A 1 457 ? -6.458 14.245 3.505 1.00 97.44 457 ALA A CA 1
ATOM 3606 C C . ALA A 1 457 ? -6.045 13.915 4.954 1.00 97.44 457 ALA A C 1
ATOM 3608 O O . ALA A 1 457 ? -4.931 14.238 5.383 1.00 97.44 457 ALA A O 1
ATOM 3609 N N . ASP A 1 458 ? -6.936 13.242 5.691 1.00 97.44 458 ASP A N 1
ATOM 3610 C CA . ASP A 1 458 ? -6.625 12.614 6.984 1.00 97.44 458 ASP A CA 1
ATOM 3611 C C . ASP A 1 458 ? -5.888 11.284 6.784 1.00 97.44 458 ASP A C 1
ATOM 3613 O O . ASP A 1 458 ? -4.962 10.983 7.532 1.00 97.44 458 ASP A O 1
ATOM 3617 N N . PHE A 1 459 ? -6.249 10.532 5.737 1.00 98.25 459 PHE A N 1
ATOM 3618 C CA . PHE A 1 459 ? -5.525 9.347 5.273 1.00 98.25 459 PHE A CA 1
ATOM 3619 C C . PHE A 1 459 ? -5.505 9.240 3.744 1.00 98.25 459 PHE A C 1
ATOM 3621 O O . PHE A 1 459 ? -6.412 9.709 3.057 1.00 98.25 459 PHE A O 1
ATOM 3628 N N . ILE A 1 460 ? -4.466 8.603 3.211 1.00 98.69 460 ILE A N 1
ATOM 3629 C CA . ILE A 1 460 ? -4.296 8.321 1.783 1.00 98.69 460 ILE A CA 1
ATOM 3630 C C . ILE A 1 460 ? -4.297 6.805 1.600 1.00 98.69 460 ILE A C 1
ATOM 3632 O O . ILE A 1 460 ? -3.513 6.107 2.247 1.00 98.69 460 ILE A O 1
ATOM 3636 N N . ILE A 1 461 ? -5.150 6.304 0.705 1.00 98.19 461 ILE A N 1
ATOM 3637 C CA . ILE A 1 461 ? -5.110 4.911 0.256 1.00 98.19 461 ILE A CA 1
ATOM 3638 C C . ILE A 1 461 ? -4.291 4.824 -1.027 1.00 98.19 461 ILE A C 1
ATOM 3640 O O . ILE A 1 461 ? -4.538 5.542 -1.994 1.00 98.19 461 ILE A O 1
ATOM 3644 N N . THR A 1 462 ? -3.368 3.871 -1.034 1.00 96.00 462 THR A N 1
ATOM 3645 C CA . THR A 1 462 ? -2.610 3.434 -2.208 1.00 96.00 462 THR A CA 1
ATOM 3646 C C . THR A 1 462 ? -2.820 1.942 -2.442 1.00 96.00 462 THR A C 1
ATOM 3648 O O . THR A 1 462 ? -3.152 1.191 -1.517 1.00 96.00 462 THR A O 1
ATOM 3651 N N . SER A 1 463 ? -2.648 1.506 -3.688 1.00 90.69 463 SER A N 1
ATOM 3652 C CA . SER A 1 463 ? -2.765 0.094 -4.069 1.00 90.69 463 SER A CA 1
ATOM 3653 C C . SER A 1 463 ? -1.471 -0.687 -3.820 1.00 90.69 463 SER A C 1
ATOM 3655 O O . SER A 1 463 ? -1.524 -1.908 -3.680 1.00 90.69 463 SER A O 1
ATOM 3657 N N . THR A 1 464 ? -0.327 0.006 -3.777 1.00 90.06 464 THR A N 1
ATOM 3658 C CA . THR A 1 464 ? 1.031 -0.560 -3.706 1.00 90.06 464 THR A CA 1
ATOM 3659 C C . THR A 1 464 ? 1.985 0.343 -2.926 1.00 90.06 464 THR A C 1
ATOM 3661 O O . THR A 1 464 ? 1.802 1.560 -2.867 1.00 90.06 464 THR A O 1
ATOM 3664 N N . TYR A 1 465 ? 3.058 -0.233 -2.387 1.00 91.62 465 TYR A N 1
ATOM 3665 C CA . TYR A 1 465 ? 4.206 0.516 -1.872 1.00 91.62 465 TYR A CA 1
ATOM 3666 C C . TYR A 1 465 ? 4.857 1.359 -2.983 1.00 91.62 465 TYR A C 1
ATOM 3668 O O . TYR A 1 465 ? 5.198 2.526 -2.768 1.00 91.62 465 TYR A O 1
ATOM 3676 N N . GLN A 1 466 ? 4.950 0.801 -4.196 1.00 87.81 466 GLN A N 1
ATOM 3677 C CA . GLN A 1 466 ? 5.456 1.462 -5.401 1.00 87.81 466 GLN A CA 1
ATOM 3678 C C . GLN A 1 466 ? 4.730 2.790 -5.708 1.00 87.81 466 GLN A C 1
ATOM 3680 O O . GLN A 1 466 ? 5.354 3.734 -6.199 1.00 87.81 466 GLN A O 1
ATOM 3685 N N . GLU A 1 467 ? 3.429 2.901 -5.418 1.00 91.50 467 GLU A N 1
ATOM 3686 C CA . GLU A 1 467 ? 2.667 4.148 -5.578 1.00 91.50 467 GLU A CA 1
ATOM 3687 C C . GLU A 1 467 ? 3.152 5.245 -4.613 1.00 91.50 467 GLU A C 1
ATOM 3689 O O . GLU A 1 467 ? 3.270 6.403 -5.019 1.00 91.50 467 GLU A O 1
ATOM 3694 N N . ILE A 1 468 ? 3.520 4.892 -3.377 1.00 95.38 468 ILE A N 1
ATOM 3695 C CA . ILE A 1 468 ? 4.035 5.843 -2.383 1.00 95.38 468 ILE A CA 1
ATOM 3696 C C . ILE A 1 468 ? 5.506 6.177 -2.662 1.00 95.38 468 ILE A C 1
ATOM 3698 O O . ILE A 1 468 ? 5.827 7.315 -3.007 1.00 95.38 468 ILE A O 1
ATOM 3702 N N . ALA A 1 469 ? 6.386 5.180 -2.521 1.00 93.81 469 ALA A N 1
ATOM 3703 C CA . ALA A 1 469 ? 7.843 5.329 -2.423 1.00 93.81 469 ALA A CA 1
ATOM 3704 C C . ALA A 1 469 ? 8.625 4.457 -3.422 1.00 93.81 469 ALA A C 1
ATOM 3706 O O . ALA A 1 469 ? 9.839 4.304 -3.305 1.00 93.81 469 ALA A O 1
ATOM 3707 N N . GLY A 1 470 ? 7.951 3.911 -4.434 1.00 90.12 470 GLY A N 1
ATOM 3708 C CA . GLY A 1 470 ? 8.609 3.319 -5.596 1.00 90.12 470 GLY A CA 1
ATOM 3709 C C . GLY A 1 470 ? 9.413 2.054 -5.290 1.00 90.12 470 GLY A C 1
ATOM 3710 O O . GLY A 1 470 ? 9.078 1.281 -4.397 1.00 90.12 470 GLY A O 1
ATOM 3711 N N . SER A 1 471 ? 10.497 1.867 -6.039 1.00 83.88 471 SER A N 1
ATOM 3712 C CA . SER A 1 471 ? 11.480 0.803 -5.827 1.00 83.88 471 SER A CA 1
ATOM 3713 C C . SER A 1 471 ? 12.791 1.391 -5.291 1.00 83.88 471 SER A C 1
ATOM 3715 O O . SER A 1 471 ? 12.895 2.595 -5.034 1.00 83.88 471 SER A O 1
ATOM 3717 N N . LYS A 1 472 ? 13.837 0.568 -5.140 1.00 80.31 472 LYS A N 1
ATOM 3718 C CA . LYS A 1 472 ? 15.194 1.067 -4.856 1.00 80.31 472 LYS A CA 1
ATOM 3719 C C . LYS A 1 472 ? 15.688 2.018 -5.956 1.00 80.31 472 LYS A C 1
ATOM 3721 O O . LYS A 1 472 ? 16.281 3.056 -5.668 1.00 80.31 472 LYS A O 1
ATOM 3726 N N . ASP A 1 473 ? 15.376 1.703 -7.207 1.00 80.19 473 ASP A N 1
ATOM 3727 C CA . ASP A 1 473 ? 15.965 2.369 -8.368 1.00 80.19 473 ASP A CA 1
ATOM 3728 C C . ASP A 1 473 ? 15.088 3.503 -8.915 1.00 80.19 473 ASP A C 1
ATOM 3730 O O . ASP A 1 473 ? 15.626 4.533 -9.328 1.00 80.19 473 ASP A O 1
ATOM 3734 N N . ARG A 1 474 ? 13.755 3.365 -8.848 1.00 83.75 474 ARG A N 1
ATOM 3735 C CA . ARG A 1 474 ? 12.779 4.346 -9.351 1.00 83.75 474 ARG A CA 1
ATOM 3736 C C . ARG A 1 474 ? 11.969 4.978 -8.204 1.00 83.75 474 ARG A C 1
ATOM 3738 O O . ARG A 1 474 ? 11.356 4.225 -7.450 1.00 83.75 474 ARG A O 1
ATOM 3745 N N . PRO A 1 475 ? 11.891 6.321 -8.102 1.00 91.00 475 PRO A N 1
ATOM 3746 C CA . PRO A 1 475 ? 11.014 7.005 -7.149 1.00 91.00 475 PRO A CA 1
ATOM 3747 C C . PRO A 1 475 ? 9.530 6.632 -7.268 1.00 91.00 475 PRO A C 1
ATOM 3749 O O . PRO A 1 475 ? 9.051 6.285 -8.351 1.00 91.00 475 PRO A O 1
ATOM 3752 N N . GLY A 1 476 ? 8.801 6.746 -6.157 1.00 91.88 476 GLY A N 1
ATOM 3753 C CA . GLY A 1 476 ? 7.347 6.566 -6.104 1.00 91.88 476 GLY A CA 1
ATOM 3754 C C . GLY A 1 476 ? 6.547 7.709 -6.735 1.00 91.88 476 GLY A C 1
ATOM 3755 O O . GLY A 1 476 ? 7.078 8.786 -7.024 1.00 91.88 476 GLY A O 1
ATOM 3756 N N . GLN A 1 477 ? 5.240 7.495 -6.933 1.00 92.75 477 GLN A N 1
ATOM 3757 C CA . GLN A 1 477 ? 4.365 8.531 -7.494 1.00 92.75 477 GLN A CA 1
ATOM 3758 C C . GLN A 1 477 ? 4.227 9.707 -6.522 1.00 92.75 477 GLN A C 1
ATOM 3760 O O . GLN A 1 477 ? 4.516 10.846 -6.897 1.00 92.75 477 GLN A O 1
ATOM 3765 N N . TYR A 1 478 ? 3.869 9.435 -5.264 1.00 97.25 478 TYR A N 1
ATOM 3766 C CA . TYR A 1 478 ? 3.822 10.464 -4.222 1.00 97.25 478 TYR A CA 1
ATOM 3767 C C . TYR A 1 478 ? 5.215 11.002 -3.880 1.00 97.25 478 TYR A C 1
ATOM 3769 O O . TYR A 1 478 ? 5.374 12.210 -3.744 1.00 97.25 478 TYR A O 1
ATOM 3777 N N . GLU A 1 479 ? 6.239 10.146 -3.839 1.00 97.00 479 GLU A N 1
ATOM 3778 C CA . GLU A 1 479 ? 7.627 10.565 -3.605 1.00 97.00 479 GLU A CA 1
ATOM 3779 C C . GLU A 1 479 ? 8.115 11.636 -4.595 1.00 97.00 479 GLU A C 1
ATOM 3781 O O . GLU A 1 479 ? 8.802 12.574 -4.204 1.00 97.00 479 GLU A O 1
ATOM 3786 N N . SER A 1 480 ? 7.704 11.566 -5.866 1.00 95.31 480 SER A N 1
ATOM 3787 C CA . SER A 1 480 ? 8.050 12.599 -6.855 1.00 95.31 480 SER A CA 1
ATOM 3788 C C . SER A 1 480 ? 7.479 13.996 -6.545 1.00 95.31 480 SER A C 1
ATOM 3790 O O . SER A 1 480 ? 7.857 14.962 -7.207 1.00 95.31 480 SER A O 1
ATOM 3792 N N . HIS A 1 481 ? 6.576 14.112 -5.564 1.00 97.44 481 HIS A N 1
ATOM 3793 C CA . HIS A 1 481 ? 5.982 15.361 -5.080 1.00 97.44 481 HIS A CA 1
ATOM 3794 C C . HIS A 1 481 ? 6.587 15.837 -3.745 1.00 97.44 481 HIS A C 1
ATOM 3796 O O . HIS A 1 481 ? 6.143 16.859 -3.227 1.00 97.44 481 HIS A O 1
ATOM 3802 N N . VAL A 1 482 ? 7.594 15.136 -3.196 1.00 96.38 482 VAL A N 1
ATOM 3803 C CA . VAL A 1 482 ? 8.336 15.560 -1.989 1.00 96.38 482 VAL A CA 1
ATOM 3804 C C . VAL A 1 482 ? 8.979 16.927 -2.225 1.00 96.38 482 VAL A C 1
ATOM 3806 O O . VAL A 1 482 ? 8.721 17.857 -1.466 1.00 96.38 482 VAL A O 1
ATOM 3809 N N . ALA A 1 483 ? 9.735 17.068 -3.318 1.00 97.25 483 ALA A N 1
ATOM 3810 C CA . ALA A 1 483 ? 10.274 18.341 -3.782 1.00 97.25 483 ALA A CA 1
ATOM 3811 C C . ALA A 1 483 ? 10.218 18.427 -5.317 1.00 97.25 483 ALA A C 1
ATOM 3813 O O . ALA A 1 483 ? 10.621 17.492 -6.011 1.00 97.25 483 ALA A O 1
ATOM 3814 N N . PHE A 1 484 ? 9.701 19.533 -5.853 1.00 97.69 484 PHE A N 1
ATOM 3815 C CA . PHE A 1 484 ? 9.660 19.832 -7.291 1.00 97.69 484 PHE A CA 1
ATOM 3816 C C . PHE A 1 484 ? 9.442 21.332 -7.530 1.00 97.69 484 PHE A C 1
ATOM 3818 O O . PHE A 1 484 ? 9.167 22.080 -6.600 1.00 97.69 484 PHE A O 1
ATOM 3825 N N . THR A 1 485 ? 9.543 21.800 -8.774 1.00 97.75 485 THR A N 1
ATOM 3826 C CA . THR A 1 485 ? 9.332 23.219 -9.104 1.00 97.75 485 THR A CA 1
ATOM 3827 C C . THR A 1 485 ? 8.520 23.392 -10.377 1.00 97.75 485 THR A C 1
ATOM 3829 O O . THR A 1 485 ? 8.589 22.564 -11.285 1.00 97.75 485 THR A O 1
ATOM 3832 N N . MET A 1 486 ? 7.744 24.473 -10.419 1.00 97.62 486 MET A N 1
ATOM 3833 C CA . MET A 1 486 ? 7.029 24.962 -11.589 1.00 97.62 486 MET A CA 1
ATOM 3834 C C . MET A 1 486 ? 7.548 26.383 -11.867 1.00 97.62 486 MET A C 1
ATOM 3836 O O . MET A 1 486 ? 7.017 27.342 -11.298 1.00 97.62 486 MET A O 1
ATOM 3840 N N . PRO A 1 487 ? 8.603 26.544 -12.698 1.00 96.62 487 PRO A N 1
ATOM 3841 C CA . PRO A 1 487 ? 9.302 27.819 -12.860 1.00 96.62 487 PRO A CA 1
ATOM 3842 C C . PRO A 1 487 ? 8.354 28.949 -13.276 1.00 96.62 487 PRO A C 1
ATOM 3844 O O . PRO A 1 487 ? 7.505 28.760 -14.154 1.00 96.62 487 PRO A O 1
ATOM 3847 N N . GLY A 1 488 ? 8.459 30.113 -12.636 1.00 94.81 488 GLY A N 1
ATOM 3848 C CA . GLY A 1 488 ? 7.530 31.232 -12.829 1.00 94.81 488 GLY A CA 1
ATOM 3849 C C . GLY A 1 488 ? 6.131 31.034 -12.222 1.00 94.81 488 GLY A C 1
ATOM 3850 O O . GLY A 1 488 ? 5.190 31.699 -12.663 1.00 94.81 488 GLY A O 1
A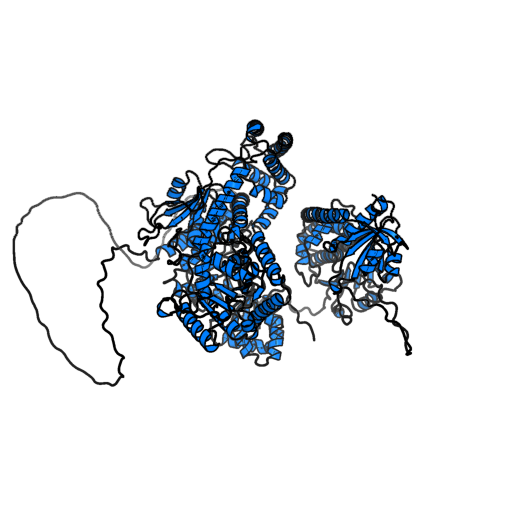TOM 3851 N N . LEU A 1 489 ? 5.958 30.105 -11.270 1.00 96.31 489 LEU A N 1
ATOM 3852 C CA . LEU A 1 489 ? 4.686 29.861 -10.573 1.00 96.31 489 LEU A CA 1
ATOM 3853 C C . LEU A 1 489 ? 4.866 29.586 -9.068 1.00 96.31 489 LEU A C 1
ATOM 3855 O O . LEU A 1 489 ? 4.334 30.343 -8.258 1.00 96.31 489 LEU A O 1
ATOM 3859 N N . TYR A 1 490 ? 5.583 28.518 -8.699 1.00 97.88 490 TYR A N 1
ATOM 3860 C CA . TYR A 1 490 ? 6.016 28.221 -7.322 1.00 97.88 490 TYR A CA 1
ATOM 3861 C C . TYR A 1 490 ? 7.095 27.126 -7.293 1.00 97.88 490 TYR A C 1
ATOM 3863 O O . TYR A 1 490 ? 7.160 26.277 -8.186 1.00 97.88 490 TYR A O 1
ATOM 3871 N N . ARG A 1 491 ? 7.884 27.093 -6.215 1.00 97.62 491 ARG A N 1
ATOM 3872 C CA . ARG A 1 491 ? 8.700 25.936 -5.812 1.00 97.62 491 ARG A CA 1
ATOM 3873 C C . ARG A 1 491 ? 7.951 25.129 -4.753 1.00 97.62 491 ARG A C 1
ATOM 3875 O O . ARG A 1 491 ? 7.226 25.696 -3.942 1.00 97.62 491 ARG A O 1
ATOM 3882 N N . VAL A 1 492 ? 8.137 23.818 -4.721 1.00 98.06 492 VAL A N 1
ATOM 3883 C CA . VAL A 1 492 ? 7.673 22.933 -3.645 1.00 98.06 492 VAL A CA 1
ATOM 3884 C C . VAL A 1 492 ? 8.911 22.328 -3.009 1.00 98.06 492 VAL A C 1
ATOM 3886 O O . VAL A 1 492 ? 9.539 21.454 -3.598 1.00 98.06 492 VAL A O 1
ATOM 3889 N N . VAL A 1 493 ? 9.277 22.819 -1.827 1.00 96.75 493 VAL A N 1
ATOM 3890 C CA . VAL A 1 493 ? 10.477 22.369 -1.099 1.00 96.75 493 VAL A CA 1
ATOM 3891 C C . VAL A 1 493 ? 10.158 21.238 -0.122 1.00 96.75 493 VAL A C 1
ATOM 3893 O O . VAL A 1 493 ? 11.016 20.403 0.151 1.00 96.75 493 VAL A O 1
ATOM 3896 N N . SER A 1 494 ? 8.907 21.177 0.345 1.00 94.94 494 SER A N 1
ATOM 3897 C CA . SER A 1 494 ? 8.348 20.060 1.107 1.00 94.94 494 SER A CA 1
ATOM 3898 C C . SER A 1 494 ? 6.854 19.938 0.797 1.00 94.94 494 SER A C 1
ATOM 3900 O O . SER A 1 494 ? 6.008 20.602 1.399 1.00 94.94 494 SER A O 1
ATOM 3902 N N . GLY A 1 495 ? 6.522 19.139 -0.217 1.00 95.56 495 GLY A N 1
ATOM 3903 C CA . GLY A 1 495 ? 5.149 18.931 -0.682 1.00 95.56 495 GLY A CA 1
ATOM 3904 C C . GLY A 1 495 ? 4.426 17.810 0.056 1.00 95.56 495 GLY A C 1
ATOM 3905 O O . GLY A 1 495 ? 3.236 17.929 0.344 1.00 95.56 495 GLY A O 1
ATOM 3906 N N . ILE A 1 496 ? 5.139 16.730 0.375 1.00 95.44 496 ILE A N 1
ATOM 3907 C CA . ILE A 1 496 ? 4.638 15.566 1.113 1.00 95.44 496 ILE A CA 1
ATOM 3908 C C . ILE A 1 496 ? 5.816 14.776 1.695 1.00 95.44 496 ILE A C 1
ATOM 3910 O O . ILE A 1 496 ? 6.898 14.768 1.115 1.00 95.44 496 ILE A O 1
ATOM 3914 N N . SER A 1 497 ? 5.605 14.072 2.807 1.00 94.00 497 SER A N 1
ATOM 3915 C CA . SER A 1 497 ? 6.536 13.062 3.323 1.00 94.00 497 SER A CA 1
ATOM 3916 C C . SER A 1 497 ? 6.006 11.668 2.989 1.00 94.00 497 SER A C 1
ATOM 3918 O O . SER A 1 497 ? 4.868 11.352 3.330 1.00 94.00 497 SER A O 1
ATOM 3920 N N . VAL A 1 498 ? 6.815 10.796 2.375 1.00 95.06 498 VAL A N 1
ATOM 3921 C CA . VAL A 1 498 ? 6.437 9.372 2.204 1.00 95.06 498 VAL A CA 1
ATOM 3922 C C . VAL A 1 498 ? 6.367 8.617 3.538 1.00 95.06 498 VAL A C 1
ATOM 3924 O O . VAL A 1 498 ? 5.756 7.555 3.620 1.00 95.06 498 VAL A O 1
ATOM 3927 N N . PHE A 1 499 ? 6.959 9.186 4.590 1.00 94.44 499 PHE A N 1
ATOM 3928 C CA . PHE A 1 499 ? 6.902 8.692 5.961 1.00 94.44 499 PHE A CA 1
ATOM 3929 C C . PHE A 1 499 ? 5.723 9.264 6.768 1.00 94.44 499 PHE A C 1
ATOM 3931 O O . PHE A 1 499 ? 5.586 8.935 7.950 1.00 94.44 499 PHE A O 1
ATOM 3938 N N . ASP A 1 500 ? 4.867 10.092 6.154 1.00 94.81 500 ASP A N 1
ATOM 3939 C CA . ASP A 1 500 ? 3.666 10.623 6.798 1.00 94.81 500 ASP A CA 1
ATOM 3940 C C . ASP A 1 500 ? 2.724 9.457 7.158 1.00 94.81 500 ASP A C 1
ATOM 3942 O O . ASP A 1 500 ? 2.335 8.669 6.283 1.00 94.81 500 ASP A O 1
ATOM 3946 N N . PRO A 1 501 ? 2.319 9.319 8.434 1.00 95.06 501 PRO A N 1
ATOM 3947 C CA . PRO A 1 501 ? 1.489 8.211 8.882 1.00 95.06 501 PRO A CA 1
ATOM 3948 C C . PRO A 1 501 ? 0.035 8.290 8.391 1.00 95.06 501 PRO A C 1
ATOM 3950 O O . PRO A 1 501 ? -0.790 7.487 8.821 1.00 95.06 501 PRO A O 1
ATOM 3953 N N . LYS A 1 502 ? -0.309 9.207 7.477 1.00 96.19 502 LYS A N 1
ATOM 3954 C CA . LYS A 1 502 ? -1.542 9.157 6.679 1.00 96.19 502 LYS A CA 1
ATOM 3955 C C . LYS A 1 502 ? -1.520 8.075 5.588 1.00 96.19 502 LYS A C 1
ATOM 3957 O O . LYS A 1 502 ? -2.591 7.654 5.146 1.00 96.19 502 LYS A O 1
ATOM 3962 N N . PHE A 1 503 ? -0.344 7.637 5.126 1.00 98.19 503 PHE A N 1
ATOM 3963 C CA . PHE A 1 503 ? -0.223 6.689 4.011 1.00 98.19 503 PHE A CA 1
ATOM 3964 C C . PHE A 1 503 ? -0.542 5.247 4.408 1.00 98.19 503 PHE A C 1
ATOM 3966 O O . PHE A 1 503 ? 0.073 4.682 5.315 1.00 98.19 503 PHE A O 1
ATOM 3973 N N . ASN A 1 504 ? -1.458 4.621 3.665 1.00 97.75 504 ASN A N 1
ATOM 3974 C CA . ASN A 1 504 ? -1.879 3.241 3.878 1.00 97.75 504 ASN A CA 1
ATOM 3975 C C . ASN A 1 504 ? -1.983 2.456 2.567 1.00 97.75 504 ASN A C 1
ATOM 3977 O O . ASN A 1 504 ? -2.548 2.936 1.582 1.00 97.75 504 ASN A O 1
ATOM 3981 N N . ILE A 1 505 ? -1.497 1.215 2.580 1.00 95.50 505 ILE A N 1
ATOM 3982 C CA . ILE A 1 505 ? -1.645 0.275 1.465 1.00 95.50 505 ILE A CA 1
ATOM 3983 C C . ILE A 1 505 ? -2.895 -0.584 1.697 1.00 95.50 505 ILE A C 1
ATOM 3985 O O . ILE A 1 505 ? -2.946 -1.452 2.580 1.00 95.50 505 ILE A O 1
ATOM 3989 N N . ALA A 1 506 ? -3.915 -0.364 0.870 1.00 94.38 506 ALA A N 1
ATOM 3990 C CA . ALA A 1 506 ? -5.084 -1.227 0.758 1.00 94.38 506 ALA A CA 1
ATOM 3991 C C . ALA A 1 506 ? -5.262 -1.590 -0.718 1.00 94.38 506 ALA A C 1
ATOM 3993 O O . ALA A 1 506 ? -5.946 -0.901 -1.472 1.00 94.38 506 ALA A O 1
ATOM 3994 N N . ALA A 1 507 ? -4.607 -2.674 -1.130 1.00 91.69 507 ALA A N 1
ATOM 3995 C CA . ALA A 1 507 ? -4.726 -3.188 -2.484 1.00 91.69 507 ALA A CA 1
ATOM 3996 C C . ALA A 1 507 ? -6.176 -3.636 -2.772 1.00 91.69 507 ALA A C 1
ATOM 3998 O O . ALA A 1 507 ? -6.785 -4.300 -1.924 1.00 91.69 507 ALA A O 1
ATOM 3999 N N . PRO A 1 508 ? -6.748 -3.289 -3.939 1.00 91.44 508 PRO A N 1
ATOM 4000 C CA . PRO A 1 508 ? -8.045 -3.805 -4.363 1.00 91.44 508 PRO A CA 1
ATOM 4001 C C . PRO A 1 508 ? -7.953 -5.293 -4.739 1.00 91.44 508 PRO A C 1
ATOM 4003 O O . PRO A 1 508 ? -6.866 -5.852 -4.907 1.00 91.44 508 PRO A O 1
ATOM 4006 N N . GLY A 1 509 ? -9.112 -5.935 -4.890 1.00 88.94 509 GLY A N 1
ATOM 4007 C CA . GLY A 1 509 ? -9.213 -7.299 -5.411 1.00 88.94 509 GLY A CA 1
ATOM 4008 C C . GLY A 1 509 ? -9.726 -7.355 -6.848 1.00 88.94 509 GLY A C 1
ATOM 4009 O O . GLY A 1 509 ? -9.811 -6.344 -7.543 1.00 88.94 509 GLY A O 1
ATOM 4010 N N . ALA A 1 510 ? -10.131 -8.553 -7.264 1.00 88.44 510 ALA A N 1
ATOM 4011 C CA . ALA A 1 510 ? -11.060 -8.743 -8.375 1.00 88.44 510 ALA A CA 1
ATOM 4012 C C . ALA A 1 510 ? -12.423 -9.206 -7.831 1.00 88.44 510 ALA A C 1
ATOM 4014 O O . ALA A 1 510 ? -12.507 -9.756 -6.730 1.00 88.44 510 ALA A O 1
ATOM 4015 N N . ASP A 1 511 ? -13.491 -8.989 -8.598 1.00 87.31 511 ASP A N 1
ATOM 4016 C CA . ASP A 1 511 ? -14.839 -9.480 -8.295 1.00 87.31 511 ASP A CA 1
ATOM 4017 C C . ASP A 1 511 ? -14.849 -11.022 -8.236 1.00 87.31 511 ASP A C 1
ATOM 4019 O O . ASP A 1 511 ? -14.802 -11.695 -9.268 1.00 87.31 511 ASP A O 1
ATOM 4023 N N . GLN A 1 512 ? -14.912 -11.592 -7.026 1.00 89.31 512 GLN A N 1
ATOM 4024 C CA . GLN A 1 512 ? -14.865 -13.044 -6.808 1.00 89.31 512 GLN A CA 1
ATOM 4025 C C . GLN A 1 512 ? -16.166 -13.776 -7.194 1.00 89.31 512 GLN A C 1
ATOM 4027 O O . GLN A 1 512 ? -16.201 -15.012 -7.183 1.00 89.31 512 GLN A O 1
ATOM 4032 N N . SER A 1 513 ? -17.228 -13.061 -7.592 1.00 87.56 513 SER A N 1
ATOM 4033 C CA . SER A 1 513 ? -18.370 -13.678 -8.281 1.00 87.56 513 SER A CA 1
ATOM 4034 C C . SER A 1 513 ? -18.001 -14.043 -9.726 1.00 87.56 513 SER A C 1
ATOM 4036 O O . SER A 1 513 ? -18.357 -15.128 -10.195 1.00 87.56 513 SER A O 1
ATOM 4038 N N . VAL A 1 514 ? -17.202 -13.188 -10.381 1.00 90.69 514 VAL A N 1
ATOM 4039 C CA . VAL A 1 514 ? -16.745 -13.297 -11.776 1.00 90.69 514 VAL A CA 1
ATOM 4040 C C . VAL A 1 514 ? -15.469 -14.128 -11.900 1.00 90.69 514 VAL A C 1
ATOM 4042 O O . VAL A 1 514 ? -15.408 -15.039 -12.730 1.00 90.69 514 VAL A O 1
ATOM 4045 N N . TYR A 1 515 ? -14.450 -13.826 -11.096 1.00 94.75 515 TYR A N 1
ATOM 4046 C CA . TYR A 1 515 ? -13.120 -14.436 -11.136 1.00 94.75 515 TYR A CA 1
ATOM 4047 C C . TYR A 1 515 ? -12.946 -15.382 -9.947 1.00 94.75 515 TYR A C 1
ATOM 4049 O O . TYR A 1 515 ? -12.803 -14.956 -8.806 1.00 94.75 515 TYR A O 1
ATOM 4057 N N . PHE A 1 516 ? -12.978 -16.682 -10.222 1.00 96.50 516 PHE A N 1
ATOM 4058 C CA . PHE A 1 516 ? -12.965 -17.743 -9.216 1.00 96.50 516 PHE A CA 1
ATOM 4059 C C . PHE A 1 516 ? -12.209 -18.978 -9.736 1.00 96.50 516 PHE A C 1
ATOM 4061 O O . PHE A 1 516 ? -12.083 -19.131 -10.959 1.00 96.50 516 PHE A O 1
ATOM 4068 N N . PRO A 1 517 ? -11.732 -19.876 -8.852 1.00 97.94 517 PRO A N 1
ATOM 4069 C CA . PRO A 1 517 ? -10.925 -21.037 -9.216 1.00 97.94 517 PRO A CA 1
ATOM 4070 C C . PRO A 1 517 ? -11.497 -21.890 -10.357 1.00 97.94 517 PRO A C 1
ATOM 4072 O O . PRO A 1 517 ? -12.649 -22.328 -10.329 1.00 97.94 517 PRO A O 1
ATOM 4075 N N . TYR A 1 518 ? -10.652 -22.244 -11.332 1.00 97.50 518 TYR A N 1
ATOM 4076 C CA . TYR A 1 518 ? -11.010 -23.150 -12.436 1.00 97.50 518 TYR A CA 1
ATOM 4077 C C . TYR A 1 518 ? -11.498 -24.544 -11.978 1.00 97.50 518 TYR A C 1
ATOM 4079 O O . TYR A 1 518 ? -12.111 -25.273 -12.773 1.00 97.50 518 TYR A O 1
ATOM 4087 N N . THR A 1 519 ? -11.220 -24.909 -10.721 1.00 96.69 519 THR A N 1
ATOM 4088 C CA . THR A 1 519 ? -11.621 -26.137 -10.020 1.00 96.69 519 THR A CA 1
ATOM 4089 C C . THR A 1 519 ? -13.080 -26.146 -9.559 1.00 96.69 519 THR A C 1
ATOM 4091 O O . THR A 1 519 ? -13.638 -27.231 -9.405 1.00 96.69 519 THR A O 1
ATOM 4094 N N . GLU A 1 520 ? -13.733 -24.991 -9.384 1.00 97.00 520 GLU A N 1
ATOM 4095 C CA . GLU A 1 520 ? -15.133 -24.890 -8.937 1.00 97.00 520 GLU A CA 1
ATOM 4096 C C . GLU A 1 520 ? -16.105 -25.228 -10.081 1.00 97.00 520 GLU A C 1
ATOM 4098 O O . GLU A 1 520 ? -16.813 -24.375 -10.617 1.00 97.00 520 GLU A O 1
ATOM 4103 N N . LYS A 1 521 ? -16.127 -26.506 -10.490 1.00 95.31 521 LYS A N 1
ATOM 4104 C CA . LYS A 1 521 ? -16.826 -26.972 -11.700 1.00 95.31 521 LYS A CA 1
ATOM 4105 C C . LYS A 1 521 ? -18.322 -26.630 -11.738 1.00 95.31 521 LYS A C 1
ATOM 4107 O O . LYS A 1 521 ? -18.833 -26.385 -12.823 1.00 95.31 521 LYS A O 1
ATOM 4112 N N . GLN A 1 522 ? -18.985 -26.518 -10.584 1.00 96.25 522 GLN A N 1
ATOM 4113 C CA . GLN A 1 522 ? -20.406 -26.143 -10.483 1.00 96.25 522 GLN A CA 1
ATOM 4114 C C . GLN A 1 522 ? -20.704 -24.671 -10.834 1.00 96.25 522 GLN A C 1
ATOM 4116 O O . GLN A 1 522 ? -21.852 -24.338 -11.106 1.00 96.25 522 GLN A O 1
ATOM 4121 N N . ARG A 1 523 ? -19.698 -23.782 -10.833 1.00 96.06 523 ARG A N 1
ATOM 4122 C CA . ARG A 1 523 ? -19.850 -22.355 -11.187 1.00 96.06 523 ARG A CA 1
ATOM 4123 C C . ARG A 1 523 ? -19.413 -22.029 -12.618 1.00 96.06 523 ARG A C 1
ATOM 4125 O O . ARG A 1 523 ? -19.569 -20.894 -13.058 1.00 96.06 523 ARG A O 1
ATOM 4132 N N . ARG A 1 524 ? -18.819 -22.988 -13.337 1.00 96.69 524 ARG A N 1
ATOM 4133 C CA . ARG A 1 524 ? -18.218 -22.770 -14.664 1.00 96.69 524 ARG A CA 1
ATOM 4134 C C . ARG A 1 524 ? -19.273 -22.353 -15.684 1.00 96.69 524 ARG A C 1
ATOM 4136 O O . ARG A 1 524 ? -20.321 -22.985 -15.803 1.00 96.69 524 ARG A O 1
ATOM 4143 N N . LEU A 1 525 ? -18.966 -21.317 -16.459 1.00 95.38 525 LEU A N 1
ATOM 4144 C CA . LEU A 1 525 ? -19.903 -20.700 -17.397 1.00 95.38 525 LEU A CA 1
ATOM 4145 C C . LEU A 1 525 ? -19.908 -21.464 -18.732 1.00 95.38 525 LEU A C 1
ATOM 4147 O O . LEU A 1 525 ? -19.477 -20.958 -19.766 1.00 95.38 525 LEU A O 1
ATOM 4151 N N . ALA A 1 526 ? -20.378 -22.715 -18.693 1.00 94.38 526 ALA A N 1
ATOM 4152 C CA . ALA A 1 526 ? -20.314 -23.664 -19.810 1.00 94.38 526 ALA A CA 1
ATOM 4153 C C . ALA A 1 526 ? -21.014 -23.183 -21.097 1.00 94.38 526 ALA A C 1
ATOM 4155 O O . ALA A 1 526 ? -20.660 -23.605 -22.195 1.00 94.38 526 ALA A O 1
ATOM 4156 N N . THR A 1 527 ? -21.953 -22.241 -20.984 1.00 96.44 527 THR A N 1
ATOM 4157 C CA . THR A 1 527 ? -22.576 -21.536 -22.115 1.00 96.44 527 THR A CA 1
ATOM 4158 C C . THR A 1 527 ? -21.574 -20.786 -22.998 1.00 96.44 527 THR A C 1
ATOM 4160 O O . THR A 1 527 ? -21.821 -20.646 -24.194 1.00 96.44 527 THR A O 1
ATOM 4163 N N . PHE A 1 528 ? -20.431 -20.345 -22.459 1.00 96.69 528 PHE A N 1
ATOM 4164 C CA . PHE A 1 528 ? -19.369 -19.704 -23.240 1.00 96.69 528 PHE A CA 1
ATOM 4165 C C . PHE A 1 528 ? -18.387 -20.692 -23.887 1.00 96.69 528 PHE A C 1
ATOM 4167 O O . PHE A 1 528 ? -17.627 -20.276 -24.760 1.00 96.69 528 PHE A O 1
ATOM 4174 N N . HIS A 1 529 ? -18.382 -21.980 -23.514 1.00 96.81 529 HIS A N 1
ATOM 4175 C CA . HIS A 1 529 ? -17.383 -22.944 -24.012 1.00 96.81 529 HIS A CA 1
ATOM 4176 C C . HIS A 1 529 ? -17.354 -23.061 -25.546 1.00 96.81 529 HIS A C 1
ATOM 4178 O O . HIS A 1 529 ? -16.259 -22.952 -26.090 1.00 96.81 529 HIS A O 1
ATOM 4184 N N . PRO A 1 530 ? -18.487 -23.145 -26.279 1.00 97.38 530 PRO A N 1
ATOM 4185 C CA . PRO A 1 530 ? -18.456 -23.199 -27.745 1.00 97.38 530 PRO A CA 1
ATOM 4186 C C . PRO A 1 530 ? -17.852 -21.944 -28.394 1.00 97.38 530 PRO A C 1
ATOM 4188 O O . PRO A 1 530 ? -17.173 -22.042 -29.414 1.00 97.38 530 PRO A O 1
ATOM 4191 N N . ALA A 1 531 ? -18.068 -20.767 -27.797 1.00 95.19 531 ALA A N 1
ATOM 4192 C CA . ALA A 1 531 ? -17.494 -19.511 -28.278 1.00 95.19 531 ALA A CA 1
ATOM 4193 C C . ALA A 1 531 ? -15.995 -19.411 -27.953 1.00 95.19 531 ALA A C 1
ATOM 4195 O O . ALA A 1 531 ? -15.220 -18.941 -28.780 1.00 95.19 531 ALA A O 1
ATOM 4196 N N . ILE A 1 532 ? -15.572 -19.888 -26.778 1.00 96.38 532 ILE A N 1
ATOM 4197 C CA . ILE A 1 532 ? -14.160 -19.940 -26.373 1.00 96.38 532 ILE A CA 1
ATOM 4198 C C . ILE A 1 532 ? -13.379 -20.957 -27.223 1.00 96.38 532 ILE A C 1
ATOM 4200 O O . ILE A 1 532 ? -12.252 -20.669 -27.619 1.00 96.38 532 ILE A O 1
ATOM 4204 N N . ASP A 1 533 ? -13.972 -22.102 -27.571 1.00 96.06 533 ASP A N 1
ATOM 4205 C CA . ASP A 1 533 ? -13.347 -23.102 -28.447 1.00 96.06 533 ASP A CA 1
ATOM 4206 C C . ASP A 1 533 ? -13.186 -22.610 -29.895 1.00 96.06 533 ASP A C 1
ATOM 4208 O O . ASP A 1 533 ? -12.182 -22.924 -30.542 1.00 96.06 533 ASP A O 1
ATOM 4212 N N . GLU A 1 534 ? -14.130 -21.811 -30.405 1.00 95.06 534 GLU A N 1
ATOM 4213 C CA . GLU A 1 534 ? -13.986 -21.114 -31.690 1.00 95.06 534 GLU A CA 1
ATOM 4214 C C . GLU A 1 534 ? -12.860 -20.071 -31.601 1.00 95.06 534 GLU A C 1
ATOM 4216 O O . GLU A 1 534 ? -11.890 -20.141 -32.359 1.00 95.06 534 GLU A O 1
ATOM 4221 N N . LEU A 1 535 ? -12.919 -19.192 -30.594 1.00 95.38 535 LEU A N 1
ATOM 4222 C CA . LEU A 1 535 ? -11.956 -18.119 -30.336 1.00 95.38 535 LEU A CA 1
ATOM 4223 C C . LEU A 1 535 ? -10.514 -18.637 -30.192 1.00 95.38 535 LEU A C 1
ATOM 4225 O O . LEU A 1 535 ? -9.584 -18.084 -30.780 1.00 95.38 535 LEU A O 1
ATOM 4229 N N . LEU A 1 536 ? -10.310 -19.748 -29.482 1.00 96.31 536 LEU A N 1
ATOM 4230 C CA . LEU A 1 536 ? -8.996 -20.367 -29.298 1.00 96.31 536 LEU A CA 1
ATOM 4231 C C . LEU A 1 536 ? -8.569 -21.235 -30.487 1.00 96.31 536 LEU A C 1
ATOM 4233 O O . LEU A 1 536 ? -7.413 -21.148 -30.910 1.00 96.31 536 LEU A O 1
ATOM 4237 N N . TYR A 1 537 ? -9.467 -22.058 -31.036 1.00 96.38 537 TYR A N 1
ATOM 4238 C CA . TYR A 1 537 ? -9.078 -23.226 -31.833 1.00 96.38 537 TYR A CA 1
ATOM 4239 C C . TYR A 1 537 ? -9.773 -23.395 -33.195 1.00 96.38 537 TYR A C 1
ATOM 4241 O O . TYR A 1 537 ? -9.692 -24.485 -33.789 1.00 96.38 537 TYR A O 1
ATOM 4249 N N . SER A 1 538 ? -10.437 -22.356 -33.699 1.00 95.56 538 SER A N 1
ATOM 4250 C CA . SER A 1 538 ? -10.769 -22.230 -35.121 1.00 95.56 538 SER A CA 1
ATOM 4251 C C . SER A 1 538 ? -9.498 -22.154 -35.987 1.00 95.56 538 SER A C 1
ATOM 4253 O O . SER A 1 538 ? -8.382 -21.985 -35.486 1.00 95.56 538 SER A O 1
ATOM 4255 N N . LYS A 1 539 ? -9.656 -22.339 -37.302 1.00 93.06 539 LYS A N 1
ATOM 4256 C CA . LYS A 1 539 ? -8.569 -22.254 -38.298 1.00 93.06 539 LYS A CA 1
ATOM 4257 C C . LYS A 1 539 ? -8.706 -21.063 -39.248 1.00 93.06 539 LYS A C 1
ATOM 4259 O O . LYS A 1 539 ? -7.828 -20.867 -40.085 1.00 93.06 539 LYS A O 1
ATOM 4264 N N . GLU A 1 540 ? -9.796 -20.312 -39.144 1.00 93.62 540 GLU A N 1
ATOM 4265 C CA . GLU A 1 540 ? -10.113 -19.203 -40.040 1.00 93.62 540 GLU A CA 1
ATOM 4266 C C . GLU A 1 540 ? -9.787 -17.870 -39.354 1.00 93.62 540 GLU A C 1
ATOM 4268 O O . GLU A 1 540 ? -10.172 -17.650 -38.207 1.00 93.62 540 GLU A O 1
ATOM 4273 N N . ASP A 1 541 ? -9.060 -16.997 -40.058 1.00 94.38 541 ASP A N 1
ATOM 4274 C CA . ASP A 1 541 ? -8.776 -15.621 -39.634 1.00 94.38 541 ASP A CA 1
ATOM 4275 C C . ASP A 1 541 ? -10.067 -14.782 -39.812 1.00 94.38 541 ASP A C 1
ATOM 4277 O O . ASP A 1 541 ? -10.642 -14.759 -40.903 1.00 94.38 541 ASP A O 1
ATOM 4281 N N . ASN A 1 542 ? -10.547 -14.091 -38.769 1.00 93.50 542 ASN A N 1
ATOM 4282 C CA . ASN A 1 542 ? -11.804 -13.327 -38.798 1.00 93.50 542 ASN A CA 1
ATOM 4283 C C . ASN A 1 542 ? -11.698 -11.937 -38.111 1.00 93.50 542 ASN A C 1
ATOM 4285 O O . ASN A 1 542 ? -10.641 -11.306 -38.110 1.00 93.50 542 ASN A O 1
ATOM 4289 N N . LYS A 1 543 ? -12.817 -11.376 -37.619 1.00 89.62 543 LYS A N 1
ATOM 4290 C CA . LYS A 1 543 ? -12.852 -10.053 -36.956 1.00 89.62 543 LYS A CA 1
ATOM 4291 C C . LYS A 1 543 ? -12.500 -10.086 -35.461 1.00 89.62 543 LYS A C 1
ATOM 4293 O O . LYS A 1 543 ? -12.132 -9.041 -34.934 1.00 89.62 543 LYS A O 1
ATOM 4298 N N . GLU A 1 544 ? -12.616 -11.239 -34.804 1.00 91.00 544 GLU A N 1
ATOM 4299 C CA . GLU A 1 544 ? -12.314 -11.445 -33.380 1.00 91.00 544 GLU A CA 1
ATOM 4300 C C . GLU A 1 544 ? -10.961 -12.133 -33.147 1.00 91.00 544 GLU A C 1
ATOM 4302 O O . GLU A 1 544 ? -10.360 -11.909 -32.098 1.00 91.00 544 GLU A O 1
ATOM 4307 N N . HIS A 1 545 ? -10.444 -12.920 -34.100 1.00 95.62 545 HIS A N 1
ATOM 4308 C CA . HIS A 1 545 ? -9.136 -13.588 -33.996 1.00 95.62 545 HIS A CA 1
ATOM 4309 C C . HIS A 1 545 ? -8.420 -13.777 -35.340 1.00 95.62 545 HIS A C 1
ATOM 4311 O O . HIS A 1 545 ? -9.053 -13.866 -36.388 1.00 95.62 545 HIS A O 1
ATOM 4317 N N . ILE A 1 546 ? -7.085 -13.855 -35.291 1.00 96.38 546 ILE A N 1
ATOM 4318 C CA . ILE A 1 546 ? -6.198 -14.257 -36.392 1.00 96.38 546 ILE A CA 1
ATOM 4319 C C . ILE A 1 546 ? -5.067 -15.177 -35.895 1.00 96.38 546 ILE A C 1
ATOM 4321 O O . ILE A 1 546 ? -4.735 -15.227 -34.706 1.00 96.38 546 ILE A O 1
ATOM 4325 N N . GLY A 1 547 ? -4.445 -15.912 -36.815 1.00 95.25 547 GLY A N 1
ATOM 4326 C CA . GLY A 1 547 ? -3.555 -17.027 -36.492 1.00 95.25 547 GLY A CA 1
ATOM 4327 C C . GLY A 1 547 ? -4.350 -18.275 -36.101 1.00 95.25 547 GLY A C 1
ATOM 4328 O O . GLY A 1 547 ? -5.574 -18.265 -36.060 1.00 95.25 547 GLY A O 1
ATOM 4329 N N . TYR A 1 548 ? -3.666 -19.379 -35.811 1.00 97.12 548 TYR A N 1
ATOM 4330 C CA . TYR A 1 548 ? -4.311 -20.625 -35.384 1.00 97.12 548 TYR A CA 1
ATOM 4331 C C . TYR A 1 548 ? -3.335 -21.484 -34.582 1.00 97.12 548 TYR A C 1
ATOM 4333 O O . TYR A 1 548 ? -2.118 -21.393 -34.765 1.00 97.12 548 TYR A O 1
ATOM 4341 N N . LEU A 1 549 ? -3.876 -22.360 -33.735 1.00 97.69 549 LEU A N 1
ATOM 4342 C CA . LEU A 1 549 ? -3.107 -23.330 -32.958 1.00 97.69 549 LEU A CA 1
ATOM 4343 C C . LEU A 1 549 ? -3.170 -24.701 -33.645 1.00 97.69 549 LEU A C 1
ATOM 4345 O O . LEU A 1 549 ? -4.248 -25.275 -33.805 1.00 97.69 549 LEU A O 1
ATOM 4349 N N . ALA A 1 550 ? -2.022 -25.217 -34.090 1.00 96.31 550 ALA A N 1
ATOM 4350 C CA . ALA A 1 550 ? -1.943 -26.484 -34.822 1.00 96.31 550 ALA A CA 1
ATOM 4351 C C . ALA A 1 550 ? -2.092 -27.704 -33.897 1.00 96.31 550 ALA A C 1
ATOM 4353 O O . ALA A 1 550 ? -2.751 -28.676 -34.264 1.00 96.31 550 ALA A O 1
ATOM 4354 N N . ASP A 1 551 ? -1.517 -27.633 -32.694 1.00 95.31 551 ASP A N 1
ATOM 4355 C CA . ASP A 1 551 ? -1.654 -28.649 -31.651 1.00 95.31 551 ASP A CA 1
ATOM 4356 C C . ASP A 1 551 ? -2.522 -28.115 -30.506 1.00 95.31 551 ASP A C 1
ATOM 4358 O O . ASP A 1 551 ? -2.090 -27.270 -29.720 1.00 95.31 551 ASP A O 1
ATOM 4362 N N . LYS A 1 552 ? -3.756 -28.625 -30.403 1.00 95.00 552 LYS A N 1
ATOM 4363 C CA . LYS A 1 552 ? -4.712 -28.255 -29.347 1.00 95.00 552 LYS A CA 1
ATOM 4364 C C . LYS A 1 552 ? -4.381 -28.870 -27.974 1.00 95.00 552 LYS A C 1
ATOM 4366 O O . LYS A 1 552 ? -5.031 -28.512 -27.000 1.00 95.00 552 LYS A O 1
ATOM 4371 N N . LYS A 1 553 ? -3.418 -29.801 -27.880 1.00 94.31 553 LYS A N 1
ATOM 4372 C CA . LYS A 1 553 ? -3.042 -30.483 -26.623 1.00 94.31 553 LYS A CA 1
ATOM 4373 C C . LYS A 1 553 ? -1.935 -29.773 -25.843 1.00 94.31 553 LYS A C 1
ATOM 4375 O O . LYS A 1 553 ? -1.733 -30.086 -24.672 1.00 94.31 553 LYS A O 1
ATOM 4380 N N . LYS A 1 554 ? -1.203 -28.850 -26.473 1.00 96.88 554 LYS A N 1
ATOM 4381 C CA . LYS A 1 554 ? -0.202 -28.028 -25.786 1.00 96.88 554 LYS A CA 1
ATOM 4382 C C . LYS A 1 554 ? -0.868 -27.079 -24.781 1.00 96.88 554 LYS A C 1
ATOM 4384 O O . LYS A 1 554 ? -1.870 -26.454 -25.140 1.00 96.88 554 LYS A O 1
ATOM 4389 N N . PRO A 1 555 ? -0.274 -26.881 -23.589 1.00 97.81 555 PRO A N 1
ATOM 4390 C CA . PRO A 1 555 ? -0.646 -25.781 -22.711 1.00 97.81 555 PRO A CA 1
ATOM 4391 C C . PRO A 1 555 ? -0.518 -24.427 -23.413 1.00 97.81 555 PRO A C 1
ATOM 4393 O O . PRO A 1 555 ? 0.259 -24.267 -24.361 1.00 97.81 555 PRO A O 1
ATOM 4396 N N . ILE A 1 556 ? -1.275 -23.445 -22.932 1.00 98.69 556 ILE A N 1
ATOM 4397 C CA . ILE A 1 556 ? -1.310 -22.092 -23.490 1.00 98.69 556 ILE A CA 1
ATOM 4398 C C . ILE A 1 556 ? -0.596 -21.107 -22.555 1.00 98.69 556 ILE A C 1
ATOM 4400 O O . ILE A 1 556 ? -0.949 -20.988 -21.384 1.00 98.69 556 ILE A O 1
ATOM 4404 N N . ILE A 1 557 ? 0.361 -20.345 -23.087 1.00 98.19 557 ILE A N 1
ATOM 4405 C CA . ILE A 1 557 ? 0.721 -19.038 -22.527 1.00 98.19 557 ILE A CA 1
ATOM 4406 C C . ILE A 1 557 ? -0.361 -18.052 -22.943 1.00 98.19 557 ILE A C 1
ATOM 4408 O O . ILE A 1 557 ? -0.590 -17.859 -24.136 1.00 98.19 557 ILE A O 1
ATOM 4412 N N . PHE A 1 558 ? -1.002 -17.425 -21.964 1.00 98.50 558 PHE A N 1
ATOM 4413 C CA . PHE A 1 558 ? -2.034 -16.422 -22.170 1.00 98.50 558 PHE A CA 1
ATOM 4414 C C . PHE A 1 558 ? -1.544 -15.042 -21.730 1.00 98.50 558 PHE A C 1
ATOM 4416 O O . PHE A 1 558 ? -0.923 -14.905 -20.679 1.00 98.50 558 PHE A O 1
ATOM 4423 N N . SER A 1 559 ? -1.849 -14.010 -22.512 1.00 97.94 559 SER A N 1
ATOM 4424 C CA . SER A 1 559 ? -1.662 -12.616 -22.111 1.00 97.94 559 SER A CA 1
ATOM 4425 C C . SER A 1 559 ? -2.843 -11.775 -22.586 1.00 97.94 559 SER A C 1
ATOM 4427 O O . SER A 1 559 ? -3.320 -11.952 -23.708 1.00 97.94 559 SER A O 1
ATOM 4429 N N . MET A 1 560 ? -3.319 -10.866 -21.736 1.00 95.12 560 MET A N 1
ATOM 4430 C CA . MET A 1 560 ? -4.430 -9.962 -22.035 1.00 95.12 560 MET A CA 1
ATOM 4431 C C . MET A 1 560 ? -4.099 -8.557 -21.534 1.00 95.12 560 MET A C 1
ATOM 4433 O O . MET A 1 560 ? -3.837 -8.364 -20.346 1.00 95.12 560 MET A O 1
ATOM 4437 N N . ALA A 1 561 ? -4.089 -7.583 -22.446 1.00 89.25 561 ALA A N 1
ATOM 4438 C CA . ALA A 1 561 ? -3.793 -6.183 -22.148 1.00 89.25 561 ALA A CA 1
ATOM 4439 C C . ALA A 1 561 ? -4.284 -5.250 -23.271 1.00 89.25 561 ALA A C 1
ATOM 4441 O O . ALA A 1 561 ? -4.762 -5.690 -24.317 1.00 89.25 561 ALA A O 1
ATOM 4442 N N . ARG A 1 562 ? -4.102 -3.938 -23.086 1.00 86.88 562 ARG A N 1
ATOM 4443 C CA . ARG A 1 562 ? -4.067 -2.996 -24.216 1.00 86.88 562 ARG A CA 1
ATOM 4444 C C . ARG A 1 562 ? -2.807 -3.241 -25.053 1.00 86.88 562 ARG A C 1
ATOM 4446 O O . ARG A 1 562 ? -1.797 -3.703 -24.524 1.00 86.88 562 ARG A O 1
ATOM 4453 N N . LEU A 1 563 ? -2.856 -2.882 -26.332 1.00 88.81 563 LEU A N 1
ATOM 4454 C CA . LEU A 1 563 ? -1.703 -2.936 -27.228 1.00 88.81 563 LEU A CA 1
ATOM 4455 C C . LEU A 1 563 ? -1.001 -1.567 -27.262 1.00 88.81 563 LEU A C 1
ATOM 4457 O O . LEU A 1 563 ? -1.200 -0.786 -28.184 1.00 88.81 563 LEU A O 1
ATOM 4461 N N . ASP A 1 564 ? -0.222 -1.279 -26.218 1.00 86.69 564 ASP A N 1
ATOM 4462 C CA . ASP A 1 564 ? 0.607 -0.071 -26.091 1.00 86.69 564 ASP A CA 1
ATOM 4463 C C . ASP A 1 564 ? 2.069 -0.429 -25.758 1.00 86.69 564 ASP A C 1
ATOM 4465 O O . ASP A 1 564 ? 2.366 -1.567 -25.371 1.00 86.69 564 ASP A O 1
ATOM 4469 N N . THR A 1 565 ? 2.992 0.528 -25.927 1.00 86.12 565 THR A N 1
ATOM 4470 C CA . THR A 1 565 ? 4.442 0.274 -25.814 1.00 86.12 565 THR A CA 1
ATOM 4471 C C . THR A 1 565 ? 4.829 -0.213 -24.417 1.00 86.12 565 THR A C 1
ATOM 4473 O O . THR A 1 565 ? 5.692 -1.079 -24.270 1.00 86.12 565 THR A O 1
ATOM 4476 N N . VAL A 1 566 ? 4.162 0.305 -23.380 1.00 82.94 566 VAL A N 1
ATOM 4477 C CA . VAL A 1 566 ? 4.446 -0.030 -21.980 1.00 82.94 566 VAL A CA 1
ATOM 4478 C C . VAL A 1 566 ? 3.977 -1.448 -21.656 1.00 82.94 566 VAL A C 1
ATOM 4480 O O . VAL A 1 566 ? 4.699 -2.177 -20.976 1.00 82.94 566 VAL A O 1
ATOM 4483 N N . LYS A 1 567 ? 2.820 -1.887 -22.178 1.00 88.44 567 LYS A N 1
ATOM 4484 C CA . LYS A 1 567 ? 2.326 -3.267 -22.001 1.00 88.44 567 LYS A CA 1
ATOM 4485 C C . LYS A 1 567 ? 3.151 -4.328 -22.731 1.00 88.44 567 LYS A C 1
ATOM 4487 O O . LYS A 1 567 ? 3.056 -5.491 -22.345 1.00 88.44 567 LYS A O 1
ATOM 4492 N N . ASN A 1 568 ? 3.986 -3.950 -23.705 1.00 95.50 568 ASN A N 1
ATOM 4493 C CA . ASN A 1 568 ? 5.077 -4.776 -24.250 1.00 95.50 568 ASN A CA 1
ATOM 4494 C C . ASN A 1 568 ? 4.652 -6.168 -24.780 1.00 95.50 568 ASN A C 1
ATOM 4496 O O . ASN A 1 568 ? 5.399 -7.149 -24.735 1.00 95.50 568 ASN A O 1
ATOM 4500 N N . ILE A 1 569 ? 3.434 -6.265 -25.317 1.00 97.50 569 ILE A N 1
ATOM 4501 C CA . ILE A 1 569 ? 2.865 -7.508 -25.864 1.00 97.50 569 ILE A CA 1
ATOM 4502 C C . ILE A 1 569 ? 3.656 -8.005 -27.091 1.00 97.50 569 ILE A C 1
ATOM 4504 O O . ILE A 1 569 ? 3.823 -9.212 -27.303 1.00 97.50 569 ILE A O 1
ATOM 4508 N N . THR A 1 570 ? 4.232 -7.082 -27.863 1.00 97.69 570 THR A N 1
ATOM 4509 C CA . THR A 1 570 ? 5.188 -7.408 -28.930 1.00 97.69 570 THR A CA 1
ATOM 4510 C C . THR A 1 570 ? 6.513 -7.952 -28.392 1.00 97.69 570 THR A C 1
ATOM 4512 O O . THR A 1 570 ? 7.095 -8.829 -29.027 1.00 97.69 570 THR A O 1
ATOM 4515 N N . GLY A 1 571 ? 6.972 -7.506 -27.216 1.00 97.50 571 GLY A N 1
ATOM 4516 C CA . GLY A 1 571 ? 8.141 -8.057 -26.528 1.00 97.50 571 GLY A CA 1
ATOM 4517 C C . GLY A 1 571 ? 7.963 -9.544 -26.251 1.00 97.50 571 GLY A C 1
ATOM 4518 O O . GLY A 1 571 ? 8.721 -10.353 -26.779 1.00 97.50 571 GLY A O 1
ATOM 4519 N N . LEU A 1 572 ? 6.884 -9.920 -25.555 1.00 98.31 572 LEU A N 1
ATOM 4520 C CA . LEU A 1 572 ? 6.522 -11.325 -25.315 1.00 98.31 572 LEU A CA 1
ATOM 4521 C C . LEU A 1 572 ? 6.428 -12.148 -26.611 1.00 98.31 572 LEU A C 1
ATOM 4523 O O . LEU A 1 572 ? 6.901 -13.284 -26.665 1.00 98.31 572 LEU A O 1
ATOM 4527 N N . THR A 1 573 ? 5.862 -11.562 -27.670 1.00 98.31 573 THR A N 1
ATOM 4528 C CA . THR A 1 573 ? 5.770 -12.198 -28.994 1.00 98.31 573 THR A CA 1
ATOM 4529 C C . THR A 1 573 ? 7.152 -12.446 -29.610 1.00 98.31 573 THR A C 1
ATOM 4531 O O . THR A 1 573 ? 7.385 -13.510 -30.189 1.00 98.31 573 THR A O 1
ATOM 4534 N N . GLU A 1 574 ? 8.103 -11.518 -29.454 1.00 98.50 574 GLU A N 1
ATOM 4535 C CA . GLU A 1 574 ? 9.490 -11.730 -29.874 1.00 98.50 574 GLU A CA 1
ATOM 4536 C C . GLU A 1 574 ? 10.217 -12.760 -28.993 1.00 98.50 574 GLU A C 1
ATOM 4538 O O . GLU A 1 574 ? 10.905 -13.626 -29.536 1.00 98.50 574 GLU A O 1
ATOM 4543 N N . TRP A 1 575 ? 10.068 -12.709 -27.665 1.00 98.31 575 TRP A N 1
ATOM 4544 C CA . TRP A 1 575 ? 10.724 -13.652 -26.750 1.00 98.31 575 TRP A CA 1
ATOM 4545 C C . TRP A 1 575 ? 10.279 -15.093 -27.039 1.00 98.31 575 TRP A C 1
ATOM 4547 O O . TRP A 1 575 ? 11.110 -15.986 -27.214 1.00 98.31 575 TRP A O 1
ATOM 4557 N N . TYR A 1 576 ? 8.966 -15.308 -27.192 1.00 98.62 576 TYR A N 1
ATOM 4558 C CA . TYR A 1 576 ? 8.406 -16.585 -27.637 1.00 98.62 576 TYR A CA 1
ATOM 4559 C C . TYR A 1 576 ? 8.927 -16.967 -29.027 1.00 98.62 576 TYR A C 1
ATOM 4561 O O . TYR A 1 576 ? 9.356 -18.099 -29.229 1.00 98.62 576 TYR A O 1
ATOM 4569 N N . GLY A 1 577 ? 8.954 -16.029 -29.980 1.00 98.00 577 GLY A N 1
ATOM 4570 C CA . GLY A 1 577 ? 9.415 -16.283 -31.345 1.00 98.00 577 GLY A CA 1
ATOM 4571 C C . GLY A 1 577 ? 10.875 -16.732 -31.449 1.00 98.00 577 GLY A C 1
ATOM 4572 O O . GLY A 1 577 ? 11.162 -17.668 -32.207 1.00 98.00 577 GLY A O 1
ATOM 4573 N N . LYS A 1 578 ? 11.767 -16.125 -30.653 1.00 98.12 578 LYS A N 1
ATOM 4574 C CA . LYS A 1 578 ? 13.181 -16.508 -30.496 1.00 98.12 578 LYS A CA 1
ATOM 4575 C C . LYS A 1 578 ? 13.331 -17.873 -29.816 1.00 98.12 578 LYS A C 1
ATOM 4577 O O . LYS A 1 578 ? 14.088 -18.721 -30.295 1.00 98.12 578 LYS A O 1
ATOM 4582 N N . ASN A 1 579 ? 12.617 -18.103 -28.712 1.00 98.19 579 ASN A N 1
ATOM 4583 C CA . ASN A 1 579 ? 12.848 -19.254 -27.842 1.00 98.19 579 ASN A CA 1
ATOM 4584 C C . ASN A 1 579 ? 12.225 -20.555 -28.395 1.00 98.19 579 ASN A C 1
ATOM 4586 O O . ASN A 1 579 ? 11.108 -20.959 -28.064 1.00 98.19 579 ASN A O 1
ATOM 4590 N N . LYS A 1 580 ? 12.994 -21.260 -29.238 1.00 97.62 580 LYS A N 1
ATOM 4591 C CA . LYS A 1 580 ? 12.613 -22.562 -29.822 1.00 97.62 580 LYS A CA 1
ATOM 4592 C C . LYS A 1 580 ? 12.273 -23.632 -28.775 1.00 97.62 580 LYS A C 1
ATOM 4594 O O . LYS A 1 580 ? 11.407 -24.463 -29.050 1.00 97.62 580 LYS A O 1
ATOM 4599 N N . ARG A 1 581 ? 12.915 -23.611 -27.595 1.00 97.88 581 ARG A N 1
ATOM 4600 C CA . ARG A 1 581 ? 12.603 -24.526 -26.483 1.00 97.88 581 ARG A CA 1
ATOM 4601 C C . ARG A 1 581 ? 11.173 -24.273 -26.018 1.00 97.88 581 ARG A C 1
ATOM 4603 O O . ARG A 1 581 ? 10.346 -25.173 -26.129 1.00 97.88 581 ARG A O 1
ATOM 4610 N N . LEU A 1 582 ? 10.841 -23.028 -25.675 1.00 98.19 582 LEU A N 1
ATOM 4611 C CA . LEU A 1 582 ? 9.496 -22.628 -25.256 1.00 98.19 582 LEU A CA 1
ATOM 4612 C C . LEU A 1 582 ? 8.412 -22.980 -26.296 1.00 98.19 582 LEU A C 1
ATOM 4614 O O . LEU A 1 582 ? 7.409 -23.610 -25.958 1.00 98.19 582 LEU A O 1
ATOM 4618 N N . ARG A 1 583 ? 8.649 -22.676 -27.580 1.00 98.00 583 ARG A N 1
ATOM 4619 C CA . ARG A 1 583 ? 7.741 -23.021 -28.699 1.00 98.00 583 ARG A CA 1
ATOM 4620 C C . ARG A 1 583 ? 7.476 -24.524 -28.836 1.00 98.00 583 ARG A C 1
ATOM 4622 O O . ARG A 1 583 ? 6.403 -24.931 -29.291 1.00 98.00 583 ARG A O 1
ATOM 4629 N N . SER A 1 584 ? 8.428 -25.376 -28.447 1.00 97.44 584 SER A N 1
ATOM 4630 C CA . SER A 1 584 ? 8.230 -26.832 -28.445 1.00 97.44 584 SER A CA 1
ATOM 4631 C C . SER A 1 584 ? 7.243 -27.285 -27.360 1.00 97.44 584 SER A C 1
ATOM 4633 O O . SER A 1 584 ? 6.498 -28.241 -27.574 1.00 97.44 584 SER A O 1
ATOM 4635 N N . LEU A 1 585 ? 7.182 -26.563 -26.235 1.00 97.62 585 LEU A N 1
ATOM 4636 C CA . LEU A 1 585 ? 6.404 -26.918 -25.049 1.00 97.62 585 LEU A CA 1
ATOM 4637 C C . LEU A 1 585 ? 4.948 -26.443 -25.135 1.00 97.62 585 LEU A C 1
ATOM 4639 O O . LEU A 1 585 ? 4.050 -27.218 -24.813 1.00 97.62 585 LEU A O 1
ATOM 4643 N N . VAL A 1 586 ? 4.728 -25.193 -25.561 1.00 98.19 586 VAL A N 1
ATOM 4644 C CA . VAL A 1 586 ? 3.451 -24.472 -25.389 1.00 98.19 586 VAL A CA 1
ATOM 4645 C C . VAL A 1 586 ? 3.043 -23.639 -26.608 1.00 98.19 586 VAL A C 1
ATOM 4647 O O . VAL A 1 586 ? 3.868 -23.304 -27.462 1.00 98.19 586 VAL A O 1
ATOM 4650 N N . ASN A 1 587 ? 1.756 -23.304 -26.677 1.00 98.62 587 ASN A N 1
ATOM 4651 C CA . ASN A 1 587 ? 1.173 -22.335 -27.611 1.00 98.62 587 ASN A CA 1
ATOM 4652 C C . ASN A 1 587 ? 1.180 -20.920 -27.005 1.00 98.62 587 ASN A C 1
ATOM 4654 O O . ASN A 1 587 ? 1.160 -20.782 -25.783 1.00 98.62 587 ASN A O 1
ATOM 4658 N N . LEU A 1 588 ? 1.127 -19.879 -27.841 1.00 98.62 588 LEU A N 1
ATOM 4659 C CA . LEU A 1 588 ? 0.948 -18.484 -27.413 1.00 98.62 588 LEU A CA 1
ATOM 4660 C C . LEU A 1 588 ? -0.446 -17.965 -27.802 1.00 98.62 588 LEU A C 1
ATOM 4662 O O . LEU A 1 588 ? -0.844 -18.055 -28.962 1.00 98.62 588 LEU A O 1
ATOM 4666 N N . VAL A 1 589 ? -1.175 -17.388 -26.847 1.00 98.69 589 VAL A N 1
ATOM 4667 C CA . VAL A 1 589 ? -2.472 -16.730 -27.057 1.00 98.69 589 VAL A CA 1
ATOM 4668 C C . VAL A 1 589 ? -2.429 -15.323 -26.466 1.00 98.69 589 VAL A C 1
ATOM 4670 O O . VAL A 1 589 ? -2.146 -15.143 -25.283 1.00 98.69 589 VAL A O 1
ATOM 4673 N N . ILE A 1 590 ? -2.723 -14.324 -27.294 1.00 98.12 590 ILE A N 1
ATOM 4674 C CA . ILE A 1 590 ? -2.682 -12.902 -26.933 1.00 98.12 590 ILE A CA 1
ATOM 4675 C C . ILE A 1 590 ? -4.042 -12.265 -27.209 1.00 98.12 590 ILE A C 1
ATOM 4677 O O . ILE A 1 590 ? -4.531 -12.349 -28.331 1.00 98.12 590 ILE A O 1
ATOM 4681 N N . VAL A 1 591 ? -4.616 -11.580 -26.221 1.00 96.69 591 VAL A N 1
ATOM 4682 C CA . VAL A 1 591 ? -5.775 -10.685 -26.367 1.00 96.69 591 VAL A CA 1
ATOM 4683 C C . VAL A 1 591 ? -5.276 -9.245 -26.262 1.00 96.69 591 VAL A C 1
ATOM 4685 O O . VAL A 1 591 ? -4.955 -8.788 -25.164 1.00 96.69 591 VAL A O 1
ATOM 4688 N N . ALA A 1 592 ? -5.169 -8.535 -27.389 1.00 92.12 592 ALA A N 1
ATOM 4689 C CA . ALA A 1 592 ? -4.665 -7.158 -27.398 1.00 92.12 592 ALA A CA 1
ATOM 4690 C C . ALA A 1 592 ? -5.067 -6.372 -28.658 1.00 92.12 592 ALA A C 1
ATOM 4692 O O . ALA A 1 592 ? -4.749 -6.783 -29.772 1.00 92.12 592 ALA A O 1
ATOM 4693 N N . GLY A 1 593 ? -5.691 -5.204 -28.468 1.00 89.62 593 GLY A N 1
ATOM 4694 C CA . GLY A 1 593 ? -5.909 -4.194 -29.514 1.00 89.62 593 GLY A CA 1
ATOM 4695 C C . GLY A 1 593 ? -6.724 -4.642 -30.736 1.00 89.62 593 GLY A C 1
ATOM 4696 O O . GLY A 1 593 ? -7.567 -5.542 -30.653 1.00 89.62 593 GLY A O 1
ATOM 4697 N N . PHE A 1 594 ? -6.467 -3.991 -31.875 1.00 90.50 594 PHE A N 1
ATOM 4698 C CA . PHE A 1 594 ? -6.998 -4.344 -33.202 1.00 90.50 594 PHE A CA 1
ATOM 4699 C C . PHE A 1 594 ? -5.955 -5.049 -34.089 1.00 90.50 594 PHE A C 1
ATOM 4701 O O . PHE A 1 594 ? -4.760 -4.847 -33.936 1.00 90.50 594 PHE A O 1
ATOM 4708 N N . PHE A 1 595 ? -6.386 -5.801 -35.108 1.00 92.50 595 PHE A N 1
ATOM 4709 C CA . PHE A 1 595 ? -5.466 -6.404 -36.098 1.00 92.50 595 PHE A CA 1
ATOM 4710 C C . PHE A 1 595 ? -5.036 -5.460 -37.228 1.00 92.50 595 PHE A C 1
ATOM 4712 O O . PHE A 1 595 ? -4.123 -5.772 -37.988 1.00 92.50 595 PHE A O 1
ATOM 4719 N N . ASP A 1 596 ? -5.736 -4.343 -37.399 1.00 91.31 596 ASP A N 1
ATOM 4720 C CA . ASP A 1 596 ? -5.650 -3.471 -38.569 1.00 91.31 596 ASP A CA 1
ATOM 4721 C C . ASP A 1 596 ? -5.327 -2.046 -38.101 1.00 91.31 596 ASP A C 1
ATOM 4723 O O . ASP A 1 596 ? -6.154 -1.454 -37.397 1.00 91.31 596 ASP A O 1
ATOM 4727 N N . PRO A 1 597 ? -4.164 -1.472 -38.480 1.00 89.94 597 PRO A N 1
ATOM 4728 C CA . PRO A 1 597 ? -3.775 -0.133 -38.049 1.00 89.94 597 PRO A CA 1
ATOM 4729 C C . PRO A 1 597 ? -4.784 0.956 -38.433 1.00 89.94 597 PRO A C 1
ATOM 4731 O O . PRO A 1 597 ? -4.829 1.985 -37.772 1.00 89.94 597 PRO A O 1
ATOM 4734 N N . SER A 1 598 ? -5.599 0.759 -39.477 1.00 90.75 598 SER A N 1
ATOM 4735 C CA . SER A 1 598 ? -6.585 1.759 -39.913 1.00 90.75 598 SER A CA 1
ATOM 4736 C C . SER A 1 598 ? -7.797 1.895 -38.980 1.00 90.75 598 SER A C 1
ATOM 4738 O O . SER A 1 598 ? -8.546 2.865 -39.092 1.00 90.75 598 SER A O 1
ATOM 4740 N N . LYS A 1 599 ? -7.991 0.944 -38.053 1.00 87.00 599 LYS A N 1
ATOM 4741 C CA . LYS A 1 599 ? -9.093 0.955 -37.075 1.00 87.00 599 LYS A CA 1
ATOM 4742 C C . LYS A 1 599 ? -8.752 1.719 -35.800 1.00 87.00 599 LYS A C 1
ATOM 4744 O O . LYS A 1 599 ? -9.661 2.236 -35.151 1.00 87.00 599 LYS A O 1
ATOM 4749 N N . SER A 1 600 ? -7.469 1.803 -35.453 1.00 82.00 600 SER A N 1
ATOM 4750 C CA . SER A 1 600 ? -7.024 2.613 -34.323 1.00 82.00 600 SER A CA 1
ATOM 4751 C C . SER A 1 600 ? -6.863 4.081 -34.720 1.00 82.00 600 SER A C 1
ATOM 4753 O O . SER A 1 600 ? -6.638 4.427 -35.880 1.00 82.00 600 SER A O 1
ATOM 4755 N N . LYS A 1 601 ? -6.979 4.957 -33.722 1.00 84.00 601 LYS A N 1
ATOM 4756 C CA . LYS A 1 601 ? -6.622 6.381 -33.808 1.00 84.00 601 LYS A CA 1
ATOM 4757 C C . LYS A 1 601 ? -5.387 6.710 -32.967 1.00 84.00 601 LYS A C 1
ATOM 4759 O O . LYS A 1 601 ? -4.899 7.836 -33.040 1.00 84.00 601 LYS A O 1
ATOM 4764 N N . ASP A 1 602 ? -4.904 5.752 -32.177 1.00 77.69 602 ASP A N 1
ATOM 4765 C CA . ASP A 1 602 ? -3.727 5.917 -31.339 1.00 77.69 602 ASP A CA 1
ATOM 4766 C C . ASP A 1 602 ? -2.437 5.589 -32.105 1.00 77.69 602 ASP A C 1
ATOM 4768 O O . ASP A 1 602 ? -2.397 4.694 -32.948 1.00 77.69 602 ASP A O 1
ATOM 4772 N N . ARG A 1 603 ? -1.366 6.339 -31.830 1.00 82.75 603 ARG A N 1
ATOM 4773 C CA . ARG A 1 603 ? -0.103 6.217 -32.571 1.00 82.75 603 ARG A CA 1
ATOM 4774 C C . ARG A 1 603 ? 0.772 5.065 -32.086 1.00 82.75 603 ARG A C 1
ATOM 4776 O O . ARG A 1 603 ? 1.500 4.512 -32.911 1.00 82.75 603 ARG A O 1
ATOM 4783 N N . GLU A 1 604 ? 0.709 4.712 -30.804 1.00 78.19 604 GLU A N 1
ATOM 4784 C CA . GLU A 1 604 ? 1.453 3.576 -30.258 1.00 78.19 604 GLU A CA 1
ATOM 4785 C C . GLU A 1 604 ? 0.807 2.266 -30.692 1.00 78.19 604 GLU A C 1
ATOM 4787 O O . GLU A 1 604 ? 1.495 1.412 -31.246 1.00 78.19 604 GLU A O 1
ATOM 4792 N N . GLU A 1 605 ? -0.519 2.144 -30.576 1.00 87.50 605 GLU A N 1
ATOM 4793 C CA . GLU A 1 605 ? -1.242 0.965 -31.062 1.00 87.50 605 GLU A CA 1
ATOM 4794 C C . GLU A 1 605 ? -1.010 0.764 -32.573 1.00 87.50 605 GLU A C 1
ATOM 4796 O O . GLU A 1 605 ? -0.669 -0.334 -33.010 1.00 87.50 605 GLU A O 1
ATOM 4801 N N . ILE A 1 606 ? -1.065 1.826 -33.391 1.00 90.19 606 ILE A N 1
ATOM 4802 C CA . ILE A 1 606 ? -0.728 1.760 -34.829 1.00 90.19 606 ILE A CA 1
ATOM 4803 C C . ILE A 1 606 ? 0.695 1.233 -35.094 1.00 90.19 606 ILE A C 1
ATOM 4805 O O . ILE A 1 606 ? 0.927 0.612 -36.139 1.00 90.19 606 ILE A O 1
ATOM 4809 N N . ALA A 1 607 ? 1.657 1.498 -34.208 1.00 90.31 607 ALA A N 1
ATOM 4810 C CA . ALA A 1 607 ? 3.033 1.020 -34.333 1.00 90.31 607 ALA A CA 1
ATOM 4811 C C . ALA A 1 607 ? 3.179 -0.431 -33.842 1.00 90.31 607 ALA A C 1
ATOM 4813 O O . ALA A 1 607 ? 3.728 -1.273 -34.558 1.00 90.31 607 ALA A O 1
ATOM 4814 N N . GLU A 1 608 ? 2.624 -0.746 -32.672 1.00 94.00 608 GLU A N 1
ATOM 4815 C CA . GLU A 1 608 ? 2.658 -2.076 -32.066 1.00 94.00 608 GLU A CA 1
ATOM 4816 C C . GLU A 1 608 ? 1.881 -3.108 -32.905 1.00 94.00 608 GLU A C 1
ATOM 4818 O O . GLU A 1 608 ? 2.371 -4.221 -33.080 1.00 94.00 608 GLU A O 1
ATOM 4823 N N . ILE A 1 609 ? 0.763 -2.745 -33.552 1.00 96.50 609 ILE A N 1
ATOM 4824 C CA . ILE A 1 609 ? 0.060 -3.609 -34.528 1.00 96.50 609 ILE A CA 1
ATOM 4825 C C . ILE A 1 609 ? 0.987 -4.006 -35.687 1.00 96.50 609 ILE A C 1
ATOM 4827 O O . ILE A 1 609 ? 1.061 -5.179 -36.061 1.00 96.50 609 ILE A O 1
ATOM 4831 N N . LYS A 1 610 ? 1.725 -3.049 -36.266 1.00 97.25 610 LYS A N 1
ATOM 4832 C CA . LYS A 1 610 ? 2.659 -3.324 -37.377 1.00 97.25 610 LYS A CA 1
ATOM 4833 C C . LYS A 1 610 ? 3.808 -4.225 -36.923 1.00 97.25 610 LYS A C 1
ATOM 4835 O O . LYS A 1 610 ? 4.205 -5.133 -37.651 1.00 97.25 610 LYS A O 1
ATOM 4840 N N . LYS A 1 611 ? 4.306 -3.999 -35.706 1.00 97.56 611 LYS A N 1
ATOM 4841 C CA . LYS A 1 611 ? 5.351 -4.800 -35.060 1.00 97.56 611 LYS A CA 1
ATOM 4842 C C . LYS A 1 611 ? 4.863 -6.222 -34.749 1.00 97.56 611 LYS A C 1
ATOM 4844 O O . LYS A 1 611 ? 5.599 -7.158 -35.036 1.00 97.56 611 LYS A O 1
ATOM 4849 N N . MET A 1 612 ? 3.623 -6.414 -34.284 1.00 97.62 612 MET A N 1
ATOM 4850 C CA . MET A 1 612 ? 3.004 -7.741 -34.108 1.00 97.62 612 MET A CA 1
ATOM 4851 C C . MET A 1 612 ? 3.012 -8.545 -35.415 1.00 97.62 612 MET A C 1
ATOM 4853 O O . MET A 1 612 ? 3.529 -9.662 -35.436 1.00 97.62 612 MET A O 1
ATOM 4857 N N . HIS A 1 613 ? 2.517 -7.971 -36.520 1.00 98.00 613 HIS A N 1
ATOM 4858 C CA . HIS A 1 613 ? 2.536 -8.638 -37.833 1.00 98.00 613 HIS A CA 1
ATOM 4859 C C . HIS A 1 613 ? 3.957 -8.991 -38.285 1.00 98.00 613 HIS A C 1
ATOM 4861 O O . HIS A 1 613 ? 4.223 -10.145 -38.627 1.00 98.00 613 HIS A O 1
ATOM 4867 N N . ALA A 1 614 ? 4.888 -8.035 -38.206 1.00 98.25 614 ALA A N 1
ATOM 4868 C CA . ALA A 1 614 ? 6.284 -8.253 -38.582 1.00 98.25 614 ALA A CA 1
ATOM 4869 C C . ALA A 1 614 ? 6.966 -9.350 -37.742 1.00 98.25 614 ALA A C 1
ATOM 4871 O O . ALA A 1 614 ? 7.769 -10.115 -38.269 1.00 98.25 614 ALA A O 1
ATOM 4872 N N . LEU A 1 615 ? 6.638 -9.473 -36.450 1.00 98.38 615 LEU A N 1
ATOM 4873 C CA . LEU A 1 615 ? 7.151 -10.533 -35.574 1.00 98.38 615 LEU A CA 1
ATOM 4874 C C . LEU A 1 615 ? 6.554 -11.910 -35.904 1.00 98.38 615 LEU A C 1
ATOM 4876 O O . LEU A 1 615 ? 7.288 -12.901 -35.935 1.00 98.38 615 LEU A O 1
ATOM 4880 N N . ILE A 1 616 ? 5.249 -11.974 -36.187 1.00 97.75 616 ILE A N 1
ATOM 4881 C CA . ILE A 1 616 ? 4.548 -13.205 -36.587 1.00 97.75 616 ILE A CA 1
ATOM 4882 C C . ILE A 1 616 ? 5.132 -13.773 -37.888 1.00 97.75 616 ILE A C 1
ATOM 4884 O O . ILE A 1 616 ? 5.309 -14.991 -37.996 1.00 97.75 616 ILE A O 1
ATOM 4888 N N . GLU A 1 617 ? 5.479 -12.905 -38.841 1.00 97.88 617 GLU A N 1
ATOM 4889 C CA . GLU A 1 617 ? 6.159 -13.272 -40.086 1.00 97.88 617 GLU A CA 1
ATOM 4890 C C . GLU A 1 617 ? 7.638 -13.635 -39.856 1.00 97.88 617 GLU A C 1
ATOM 4892 O O . GLU A 1 617 ? 8.051 -14.751 -40.182 1.00 97.88 617 GLU A O 1
ATOM 4897 N N . LYS A 1 618 ? 8.425 -12.755 -39.216 1.00 98.31 618 LYS A N 1
ATOM 4898 C CA . LYS A 1 618 ? 9.864 -12.945 -38.927 1.00 98.31 618 LYS A CA 1
ATOM 4899 C C . LYS A 1 618 ? 10.165 -14.274 -38.232 1.00 98.31 618 LYS A C 1
ATOM 4901 O O . LYS A 1 618 ? 11.147 -14.932 -38.567 1.00 98.31 618 LYS A O 1
ATOM 4906 N N . TYR A 1 619 ? 9.331 -14.672 -37.271 1.00 98.12 619 TYR A N 1
ATOM 4907 C CA . TYR A 1 619 ? 9.519 -15.903 -36.498 1.00 98.12 619 TYR A CA 1
ATOM 4908 C C . TYR A 1 619 ? 8.641 -17.076 -36.961 1.00 98.12 619 TYR A C 1
ATOM 4910 O O . TYR A 1 619 ? 8.703 -18.144 -36.344 1.00 98.12 619 TYR A O 1
ATOM 4918 N N . GLN A 1 620 ? 7.863 -16.913 -38.040 1.00 97.62 620 GLN A N 1
ATOM 4919 C CA . GLN A 1 620 ? 6.969 -17.934 -38.607 1.00 97.62 620 GLN A CA 1
ATOM 4920 C C . GLN A 1 620 ? 6.073 -18.568 -37.525 1.00 97.62 620 GLN A C 1
ATOM 4922 O O . GLN A 1 620 ? 6.217 -19.740 -37.166 1.00 97.62 620 GLN A O 1
ATOM 4927 N N . LEU A 1 621 ? 5.191 -17.752 -36.937 1.00 97.19 621 LEU A N 1
ATOM 4928 C CA . LEU A 1 621 ? 4.392 -18.131 -35.761 1.00 97.19 621 LEU A CA 1
ATOM 4929 C C . LEU A 1 621 ? 3.025 -18.761 -36.085 1.00 97.19 621 LEU A C 1
ATOM 4931 O O . LEU A 1 621 ? 2.374 -19.279 -35.176 1.00 97.19 621 LEU A O 1
ATOM 4935 N N . LYS A 1 622 ? 2.566 -18.764 -37.348 1.00 94.56 622 LYS A N 1
ATOM 4936 C CA . LYS A 1 622 ? 1.297 -19.428 -37.718 1.00 94.56 622 LYS A CA 1
ATOM 4937 C C . LYS A 1 622 ? 1.344 -20.922 -37.338 1.00 94.56 622 LYS A C 1
ATOM 4939 O O . LYS A 1 622 ? 2.354 -21.591 -37.536 1.00 94.56 622 LYS A O 1
ATOM 4944 N N . GLY A 1 623 ? 0.265 -21.429 -36.738 1.00 95.75 623 GLY A N 1
ATOM 4945 C CA . GLY A 1 623 ? 0.212 -22.764 -36.128 1.00 95.75 623 GLY A CA 1
ATOM 4946 C C . GLY A 1 623 ? 0.695 -22.837 -34.670 1.00 95.75 623 GLY A C 1
ATOM 4947 O O . GLY A 1 623 ? 0.516 -23.875 -34.037 1.00 95.75 623 GLY A O 1
ATOM 4948 N N . GLN A 1 624 ? 1.292 -21.769 -34.129 1.00 97.50 624 GLN A N 1
ATOM 4949 C CA . GLN A 1 624 ? 1.819 -21.681 -32.754 1.00 97.50 624 GLN A CA 1
ATOM 4950 C C . GLN A 1 624 ? 1.295 -20.454 -31.980 1.00 97.50 624 GLN A C 1
ATOM 4952 O O . GLN A 1 624 ? 1.360 -20.442 -30.751 1.00 97.50 624 GLN A O 1
ATOM 4957 N N . ILE A 1 625 ? 0.764 -19.443 -32.681 1.00 97.81 625 ILE A N 1
ATOM 4958 C CA . ILE A 1 625 ? 0.164 -18.236 -32.099 1.00 97.81 625 ILE A CA 1
ATOM 4959 C C . ILE A 1 625 ? -1.320 -18.093 -32.460 1.00 97.81 625 ILE A C 1
ATOM 4961 O O . ILE A 1 625 ? -1.727 -18.358 -33.597 1.00 97.81 625 ILE A O 1
ATOM 4965 N N . ARG A 1 626 ? -2.101 -17.581 -31.506 1.00 98.19 626 ARG A N 1
ATOM 4966 C CA . ARG A 1 626 ? -3.413 -16.966 -31.726 1.00 98.19 626 ARG A CA 1
ATOM 4967 C C . ARG A 1 626 ? -3.392 -15.527 -31.214 1.00 98.19 626 ARG A C 1
ATOM 4969 O O . ARG A 1 626 ? -3.007 -15.289 -30.071 1.00 98.19 626 ARG A O 1
ATOM 4976 N N . TRP A 1 627 ? -3.821 -14.581 -32.039 1.00 98.00 627 TRP A N 1
ATOM 4977 C CA . TRP A 1 627 ? -4.019 -13.187 -31.645 1.00 98.00 627 TRP A CA 1
ATOM 4978 C C . TRP A 1 627 ? -5.512 -12.867 -31.727 1.00 98.00 627 TRP A C 1
ATOM 4980 O O . TRP A 1 627 ? -6.151 -13.093 -32.748 1.00 98.00 627 TRP A O 1
ATOM 4990 N N . ILE A 1 628 ? -6.068 -12.398 -30.619 1.00 96.81 628 ILE A N 1
ATOM 4991 C CA . ILE A 1 628 ? -7.479 -12.118 -30.378 1.00 96.81 628 ILE A CA 1
ATOM 4992 C C . ILE A 1 628 ? -7.642 -10.605 -30.160 1.00 96.81 628 ILE A C 1
ATOM 4994 O O . ILE A 1 628 ? -6.795 -9.962 -29.532 1.00 96.81 628 ILE A O 1
ATOM 4998 N N . ALA A 1 629 ? -8.725 -10.035 -30.684 1.00 91.38 629 ALA A N 1
ATOM 4999 C CA . ALA A 1 629 ? -9.055 -8.622 -30.538 1.00 91.38 629 ALA A CA 1
ATOM 5000 C C . ALA A 1 629 ? -9.514 -8.306 -29.105 1.00 91.38 629 ALA A C 1
ATOM 5002 O O . ALA A 1 629 ? -10.006 -9.189 -28.399 1.00 91.38 629 ALA A O 1
ATOM 5003 N N . ALA A 1 630 ? -9.380 -7.049 -28.675 1.00 83.75 630 ALA A N 1
ATOM 5004 C CA . ALA A 1 630 ? -9.772 -6.610 -27.331 1.00 83.75 630 ALA A CA 1
ATOM 5005 C C . ALA A 1 630 ? -11.197 -7.069 -26.932 1.00 83.75 630 ALA A C 1
ATOM 5007 O O . ALA A 1 630 ? -12.150 -6.917 -27.696 1.00 83.75 630 ALA A O 1
ATOM 5008 N N . GLN A 1 631 ? -11.333 -7.635 -25.728 1.00 80.31 631 GLN A N 1
ATOM 5009 C CA . GLN A 1 631 ? -12.553 -8.293 -25.245 1.00 80.31 631 GLN A CA 1
ATOM 5010 C C . GLN A 1 631 ? -13.245 -7.464 -24.153 1.00 80.31 631 GLN A C 1
ATOM 5012 O O . GLN A 1 631 ? -12.608 -7.106 -23.163 1.00 80.31 631 GLN A O 1
ATOM 5017 N N . THR A 1 632 ? -14.548 -7.204 -24.293 1.00 77.00 632 THR A N 1
ATOM 5018 C CA . THR A 1 632 ? -15.319 -6.329 -23.383 1.00 77.00 632 THR A CA 1
ATOM 5019 C C . THR A 1 632 ? -16.201 -7.060 -22.362 1.00 77.00 632 THR A C 1
ATOM 5021 O O . THR A 1 632 ? -16.578 -6.461 -21.358 1.00 77.00 632 THR A O 1
ATOM 5024 N N . ASP A 1 633 ? -16.524 -8.340 -22.571 1.00 85.12 633 ASP A N 1
ATOM 5025 C CA . ASP A 1 633 ? -17.351 -9.128 -21.645 1.00 85.12 633 ASP A CA 1
ATOM 5026 C C . ASP A 1 633 ? -16.498 -9.762 -20.530 1.00 85.12 633 ASP A C 1
ATOM 5028 O O . ASP A 1 633 ? -15.768 -10.732 -20.754 1.00 85.12 633 ASP A O 1
ATOM 5032 N N . ARG A 1 634 ? -16.632 -9.242 -19.300 1.00 85.50 634 ARG A N 1
ATOM 5033 C CA . ARG A 1 634 ? -15.914 -9.745 -18.114 1.00 85.50 634 ARG A CA 1
ATOM 5034 C C . ARG A 1 634 ? -16.243 -11.203 -17.760 1.00 85.50 634 ARG A C 1
ATOM 5036 O O . ARG A 1 634 ? -15.381 -11.901 -17.232 1.00 85.50 634 ARG A O 1
ATOM 5043 N N . TYR A 1 635 ? -17.444 -11.691 -18.078 1.00 90.75 635 TYR A N 1
ATOM 5044 C CA . TYR A 1 635 ? -17.855 -13.071 -17.803 1.00 90.75 635 TYR A CA 1
ATOM 5045 C C . TYR A 1 635 ? -17.279 -14.047 -18.839 1.00 90.75 635 TYR A C 1
ATOM 5047 O O . TYR A 1 635 ? -16.780 -15.112 -18.465 1.00 90.75 635 TYR A O 1
ATOM 5055 N N . ARG A 1 636 ? -17.250 -13.662 -20.126 1.00 93.12 636 ARG A N 1
ATOM 5056 C CA . ARG A 1 636 ? -16.532 -14.418 -21.172 1.00 93.12 636 ARG A CA 1
ATOM 5057 C C . ARG A 1 636 ? -15.023 -14.442 -20.901 1.00 93.12 636 ARG A C 1
ATOM 5059 O O . ARG A 1 636 ? -14.405 -15.499 -21.014 1.00 93.12 636 ARG A O 1
ATOM 5066 N N . ASN A 1 637 ? -14.448 -13.319 -20.463 1.00 91.56 637 ASN A N 1
ATOM 5067 C CA . ASN A 1 637 ? -13.029 -13.210 -20.104 1.00 91.56 637 ASN A CA 1
ATOM 5068 C C . ASN A 1 637 ? -12.652 -14.074 -18.890 1.00 91.56 637 ASN A C 1
ATOM 5070 O O . ASN A 1 637 ? -11.627 -14.757 -18.919 1.00 91.56 637 ASN A O 1
ATOM 5074 N N . SER A 1 638 ? -13.470 -14.095 -17.832 1.00 94.69 638 SER A N 1
ATOM 5075 C CA . SER A 1 638 ? -13.180 -14.924 -16.656 1.00 94.69 638 SER A CA 1
ATOM 5076 C C . SER A 1 638 ? -13.285 -16.420 -16.954 1.00 94.69 638 SER A C 1
ATOM 5078 O O . SER A 1 638 ? -12.477 -17.210 -16.462 1.00 94.69 638 SER A O 1
ATOM 5080 N N . GLU A 1 639 ? -14.220 -16.827 -17.818 1.00 97.75 639 GLU A N 1
ATOM 5081 C CA . GLU A 1 639 ? -14.296 -18.215 -18.272 1.00 97.75 639 GLU A CA 1
ATOM 5082 C C . GLU A 1 639 ? -13.127 -18.578 -19.198 1.00 97.75 639 GLU A C 1
ATOM 5084 O O . GLU A 1 639 ? -12.584 -19.673 -19.066 1.00 97.75 639 GLU A O 1
ATOM 5089 N N . LEU A 1 640 ? -12.656 -17.649 -20.040 1.00 97.69 640 LEU A N 1
ATOM 5090 C CA . LEU A 1 640 ? -11.440 -17.823 -20.838 1.00 97.69 640 LEU A CA 1
ATOM 5091 C C . LEU A 1 640 ? -10.216 -18.103 -19.947 1.00 97.69 640 LEU A C 1
ATOM 5093 O O . LEU A 1 640 ? -9.558 -19.121 -20.161 1.00 97.69 640 LEU A O 1
ATOM 5097 N N . TYR A 1 641 ? -9.952 -17.297 -18.905 1.00 98.19 641 TYR A N 1
ATOM 5098 C CA . TYR A 1 641 ? -8.875 -17.572 -17.933 1.00 98.19 641 TYR A CA 1
ATOM 5099 C C . TYR A 1 641 ? -8.983 -18.990 -17.332 1.00 98.19 641 TYR A C 1
ATOM 5101 O O . TYR A 1 641 ? -7.984 -19.710 -17.246 1.00 98.19 641 TYR A O 1
ATOM 5109 N N . ARG A 1 642 ? -10.195 -19.429 -16.954 1.00 98.38 642 ARG A N 1
ATOM 5110 C CA . ARG A 1 642 ? -10.432 -20.778 -16.404 1.00 98.38 642 ARG A CA 1
ATOM 5111 C C . ARG A 1 642 ? -10.235 -21.894 -17.438 1.00 98.38 642 ARG A C 1
ATOM 5113 O O . ARG A 1 642 ? -9.726 -22.954 -17.077 1.00 98.38 642 ARG A O 1
ATOM 5120 N N . CYS A 1 643 ? -10.566 -21.668 -18.709 1.00 97.88 643 CYS A N 1
ATOM 5121 C CA . CYS A 1 643 ? -10.273 -22.604 -19.798 1.00 97.88 643 CYS A CA 1
ATOM 5122 C C . CYS A 1 643 ? -8.761 -22.714 -20.069 1.00 97.88 643 CYS A C 1
ATOM 5124 O O . CYS A 1 643 ? -8.255 -23.823 -20.235 1.00 97.88 643 CYS A O 1
ATOM 5126 N N . ILE A 1 644 ? -8.000 -21.611 -20.008 1.00 98.19 644 ILE A N 1
ATOM 5127 C CA . ILE A 1 644 ? -6.526 -21.670 -20.066 1.00 98.19 644 ILE A CA 1
ATOM 5128 C C . ILE A 1 644 ? -5.967 -22.494 -18.893 1.00 98.19 644 ILE A C 1
ATOM 5130 O O . ILE A 1 644 ? -5.099 -23.349 -19.096 1.00 98.19 644 ILE A O 1
ATOM 5134 N N . ALA A 1 645 ? -6.501 -22.310 -17.682 1.00 97.81 645 ALA A N 1
ATOM 5135 C CA . ALA A 1 645 ? -6.118 -23.095 -16.509 1.00 97.81 645 ALA A CA 1
ATOM 5136 C C . ALA A 1 645 ? -6.442 -24.598 -16.657 1.00 97.81 645 ALA A C 1
ATOM 5138 O O . ALA A 1 645 ? -5.650 -25.441 -16.222 1.00 97.81 645 ALA A O 1
ATOM 5139 N N . ASP A 1 646 ? -7.532 -24.973 -17.340 1.00 96.75 646 ASP A N 1
ATOM 5140 C CA . ASP A 1 646 ? -7.802 -26.374 -17.692 1.00 96.75 646 ASP A CA 1
ATOM 5141 C C . ASP A 1 646 ? -6.684 -26.962 -18.579 1.00 96.75 646 ASP A C 1
ATOM 5143 O O . ASP A 1 646 ? -6.181 -28.038 -18.242 1.00 96.75 646 ASP A O 1
ATOM 5147 N N . THR A 1 647 ? -6.177 -26.224 -19.583 1.00 95.81 647 THR A N 1
ATOM 5148 C CA . THR A 1 647 ? -5.029 -26.650 -20.433 1.00 95.81 647 THR A CA 1
ATOM 5149 C C . THR A 1 647 ? -3.688 -26.799 -19.698 1.00 95.81 647 THR A C 1
ATOM 5151 O O . THR A 1 647 ? -2.700 -27.194 -20.313 1.00 95.81 647 THR A O 1
ATOM 5154 N N . LYS A 1 648 ? -3.631 -26.473 -18.396 1.00 97.38 648 LYS A N 1
ATOM 5155 C CA . LYS A 1 648 ? -2.391 -26.319 -17.608 1.00 97.38 648 LYS A CA 1
ATOM 5156 C C . LYS A 1 648 ? -1.466 -25.234 -18.172 1.00 97.38 648 LYS A C 1
ATOM 5158 O O . LYS A 1 648 ? -0.246 -25.337 -18.091 1.00 97.38 648 LYS A O 1
ATOM 5163 N N . GLY A 1 649 ? -2.066 -24.188 -18.743 1.00 98.00 649 GLY A N 1
ATOM 5164 C CA . GLY A 1 649 ? -1.373 -22.999 -19.228 1.00 98.00 649 GLY A CA 1
ATOM 5165 C C . GLY A 1 649 ? -0.816 -22.106 -18.114 1.00 98.00 649 GLY A C 1
ATOM 5166 O O . GLY A 1 649 ? -0.834 -22.470 -16.939 1.00 98.00 649 GLY A O 1
ATOM 5167 N N . ALA A 1 650 ? -0.352 -20.916 -18.486 1.00 98.69 650 ALA A N 1
ATOM 5168 C CA . ALA A 1 650 ? 0.086 -19.870 -17.560 1.00 98.69 650 ALA A CA 1
ATOM 5169 C C . ALA A 1 650 ? -0.299 -18.479 -18.088 1.00 98.69 650 ALA A C 1
ATOM 5171 O O . ALA A 1 650 ? -0.396 -18.288 -19.302 1.00 98.69 650 ALA A O 1
ATOM 5172 N N . PHE A 1 651 ? -0.492 -17.508 -17.195 1.00 98.81 651 PHE A N 1
ATOM 5173 C CA . PHE A 1 651 ? -0.607 -16.098 -17.573 1.00 98.81 651 PHE A CA 1
ATOM 5174 C C . PHE A 1 651 ? 0.777 -15.450 -17.629 1.00 98.81 651 PHE A C 1
ATOM 5176 O O . PHE A 1 651 ? 1.639 -15.764 -16.807 1.00 98.81 651 PHE A O 1
ATOM 5183 N N . VAL A 1 652 ? 0.993 -14.537 -18.575 1.00 98.69 652 VAL A N 1
ATOM 5184 C CA . VAL A 1 652 ? 2.225 -13.746 -18.671 1.00 98.69 652 VAL A CA 1
ATOM 5185 C C . VAL A 1 652 ? 1.883 -12.266 -18.828 1.00 98.69 652 VAL A C 1
ATOM 5187 O O . VAL A 1 652 ? 1.227 -11.873 -19.794 1.00 98.69 652 VAL A O 1
ATOM 5190 N N . GLN A 1 653 ? 2.370 -11.440 -17.902 1.00 98.00 653 GLN A N 1
ATOM 5191 C CA . GLN A 1 653 ? 2.303 -9.980 -17.946 1.00 98.00 653 GLN A CA 1
ATOM 5192 C C . GLN A 1 653 ? 3.723 -9.426 -18.234 1.00 98.00 653 GLN A C 1
ATOM 5194 O O . GLN A 1 653 ? 4.555 -9.407 -17.327 1.00 98.00 653 GLN A O 1
ATOM 5199 N N . PRO A 1 654 ? 4.036 -9.010 -19.479 1.00 97.31 654 PRO A N 1
ATOM 5200 C CA . PRO A 1 654 ? 5.407 -8.708 -19.910 1.00 97.31 654 PRO A CA 1
ATOM 5201 C C . PRO A 1 654 ? 5.783 -7.211 -19.875 1.00 97.31 654 PRO A C 1
ATOM 5203 O O . PRO A 1 654 ? 6.749 -6.820 -20.534 1.00 97.31 654 PRO A O 1
ATOM 5206 N N . ALA A 1 655 ? 5.007 -6.352 -19.202 1.00 91.56 655 ALA A N 1
ATOM 5207 C CA . ALA A 1 655 ? 5.125 -4.898 -19.336 1.00 91.56 655 ALA A CA 1
ATOM 5208 C C . ALA A 1 655 ? 6.500 -4.359 -18.912 1.00 91.56 655 ALA A C 1
ATOM 5210 O O . ALA A 1 655 ? 7.076 -4.811 -17.924 1.00 91.56 655 ALA A O 1
ATOM 5211 N N . LEU A 1 656 ? 6.974 -3.316 -19.603 1.00 86.81 656 LEU A N 1
ATOM 5212 C CA . LEU A 1 656 ? 8.165 -2.550 -19.204 1.00 86.81 656 LEU A CA 1
ATOM 5213 C C . LEU A 1 656 ? 7.996 -1.939 -17.802 1.00 86.81 656 LEU A C 1
ATOM 5215 O O . LEU A 1 656 ? 8.970 -1.771 -17.076 1.00 86.81 656 LEU A O 1
ATOM 5219 N N . TYR A 1 657 ? 6.754 -1.610 -17.435 1.00 84.12 657 TYR A N 1
ATOM 5220 C CA . TYR A 1 657 ? 6.346 -1.200 -16.095 1.00 84.12 657 TYR A CA 1
ATOM 5221 C C . TYR A 1 657 ? 4.836 -1.421 -15.923 1.00 84.12 657 TYR A C 1
ATOM 5223 O O . TYR A 1 657 ? 4.051 -1.097 -16.817 1.00 84.12 657 TYR A O 1
ATOM 5231 N N . GLU A 1 658 ? 4.407 -1.933 -14.774 1.00 83.69 658 GLU A N 1
ATOM 5232 C CA . GLU A 1 658 ? 2.995 -2.110 -14.429 1.00 83.69 658 GLU A CA 1
ATOM 5233 C C . GLU A 1 658 ? 2.711 -1.466 -13.066 1.00 83.69 658 GLU A C 1
ATOM 5235 O O . GLU A 1 658 ? 3.341 -1.795 -12.067 1.00 83.69 658 GLU A O 1
ATOM 5240 N N . ALA A 1 659 ? 1.761 -0.530 -13.003 1.00 78.56 659 ALA A N 1
ATOM 5241 C CA . ALA A 1 659 ? 1.521 0.244 -11.779 1.00 78.56 659 ALA A CA 1
ATOM 5242 C C . ALA A 1 659 ? 0.866 -0.597 -10.667 1.00 78.56 659 ALA A C 1
ATOM 5244 O O . ALA A 1 659 ? 1.132 -0.383 -9.486 1.00 78.56 659 ALA A O 1
ATOM 5245 N N . PHE A 1 660 ? 0.036 -1.569 -11.060 1.00 83.25 660 PHE A N 1
ATOM 5246 C CA . PHE A 1 660 ? -0.597 -2.532 -10.157 1.00 83.25 660 PHE A CA 1
ATOM 5247 C C . PHE A 1 660 ? -0.774 -3.895 -10.832 1.00 83.25 660 PHE A C 1
ATOM 5249 O O . PHE A 1 660 ? -0.159 -4.866 -10.416 1.00 83.25 660 PHE A O 1
ATOM 5256 N N . GLY A 1 661 ? -1.543 -3.950 -11.928 1.00 84.38 661 GLY A N 1
ATOM 5257 C CA . GLY A 1 661 ? -1.747 -5.173 -12.713 1.00 84.38 661 GLY A CA 1
ATOM 5258 C C . GLY A 1 661 ? -2.953 -6.005 -12.272 1.00 84.38 661 GLY A C 1
ATOM 5259 O O . GLY A 1 661 ? -2.799 -7.161 -11.893 1.00 84.38 661 GLY A O 1
ATOM 5260 N N . LEU A 1 662 ? -4.172 -5.458 -12.388 1.00 88.94 662 LEU A N 1
ATOM 5261 C CA . LEU A 1 662 ? -5.420 -6.192 -12.101 1.00 88.94 662 LEU A CA 1
ATOM 5262 C C . LEU A 1 662 ? -5.490 -7.562 -12.801 1.00 88.94 662 LEU A C 1
ATOM 5264 O O . LEU A 1 662 ? -5.931 -8.527 -12.189 1.00 88.94 662 LEU A O 1
ATOM 5268 N N . THR A 1 663 ? -4.990 -7.682 -14.035 1.00 91.94 663 THR A N 1
ATOM 5269 C CA . THR A 1 663 ? -4.989 -8.946 -14.796 1.00 91.94 663 THR A CA 1
ATOM 5270 C C . THR A 1 663 ? -4.140 -10.055 -14.157 1.00 91.94 663 THR A C 1
ATOM 5272 O O . THR A 1 663 ? -4.443 -11.232 -14.331 1.00 91.94 663 THR A O 1
ATOM 5275 N N . VAL A 1 664 ? -3.132 -9.707 -13.346 1.00 96.06 664 VAL A N 1
ATOM 5276 C CA . VAL A 1 664 ? -2.380 -10.664 -12.511 1.00 96.06 664 VAL A CA 1
ATOM 5277 C C . VAL A 1 664 ? -3.295 -11.239 -11.424 1.00 96.06 664 VAL A C 1
ATOM 5279 O O . VAL A 1 664 ? -3.360 -12.452 -11.240 1.00 96.06 664 VAL A O 1
ATOM 5282 N N . ILE A 1 665 ? -4.079 -10.385 -10.759 1.00 94.88 665 ILE A N 1
ATOM 5283 C CA . ILE A 1 665 ? -5.039 -10.781 -9.716 1.00 94.88 665 ILE A CA 1
ATOM 5284 C C . ILE A 1 665 ? -6.235 -11.544 -10.309 1.00 94.88 665 ILE A C 1
ATOM 5286 O O . ILE A 1 665 ? -6.707 -12.497 -9.691 1.00 94.88 665 ILE A O 1
ATOM 5290 N N . GLU A 1 666 ? -6.708 -11.193 -11.507 1.00 95.31 666 GLU A N 1
ATOM 5291 C CA . GLU A 1 666 ? -7.731 -11.955 -12.244 1.00 95.31 666 GLU A CA 1
ATOM 5292 C C . GLU A 1 666 ? -7.249 -13.377 -12.578 1.00 95.31 666 GLU A C 1
ATOM 5294 O O . GLU A 1 666 ? -7.952 -14.354 -12.297 1.00 95.31 666 GLU A O 1
ATOM 5299 N N . ALA A 1 667 ? -6.035 -13.505 -13.129 1.00 97.81 667 ALA A N 1
ATOM 5300 C CA . ALA A 1 667 ? -5.422 -14.790 -13.456 1.00 97.81 667 ALA A CA 1
ATOM 5301 C C . ALA A 1 667 ? -5.216 -15.656 -12.203 1.00 97.81 667 ALA A C 1
ATOM 5303 O O . ALA A 1 667 ? -5.628 -16.821 -12.174 1.00 97.81 667 ALA A O 1
ATOM 5304 N N . MET A 1 668 ? -4.652 -15.077 -11.139 1.00 97.94 668 MET A N 1
ATOM 5305 C CA . MET A 1 668 ? -4.417 -15.778 -9.877 1.00 97.94 668 MET A CA 1
ATOM 5306 C C . MET A 1 668 ? -5.733 -16.171 -9.178 1.00 97.94 668 MET A C 1
ATOM 5308 O O . MET A 1 668 ? -5.824 -17.307 -8.719 1.00 97.94 668 MET A O 1
ATOM 5312 N N . ASN A 1 669 ? -6.789 -15.336 -9.188 1.00 96.12 669 ASN A N 1
ATOM 5313 C CA . ASN A 1 669 ? -8.142 -15.718 -8.722 1.00 96.12 669 ASN A CA 1
ATOM 5314 C C . ASN A 1 669 ? -8.731 -16.895 -9.516 1.00 96.12 669 ASN A C 1
ATOM 5316 O O . ASN A 1 669 ? -9.451 -17.722 -8.960 1.00 96.12 669 ASN A O 1
ATOM 5320 N N . CYS A 1 670 ? -8.428 -16.999 -10.813 1.00 98.06 670 CYS A N 1
ATOM 5321 C CA . CYS A 1 670 ? -8.844 -18.142 -11.627 1.00 98.06 670 CYS A CA 1
ATOM 5322 C C . CYS A 1 670 ? -8.010 -19.411 -11.365 1.00 98.06 670 CYS A C 1
ATOM 5324 O O . CYS A 1 670 ? -8.345 -20.482 -11.879 1.00 98.06 670 CYS A O 1
ATOM 5326 N N . GLY A 1 671 ? -6.951 -19.325 -10.552 1.00 97.56 671 GLY A N 1
ATOM 5327 C CA . GLY A 1 671 ? -6.013 -20.412 -10.280 1.00 97.56 671 GLY A CA 1
ATOM 5328 C C . GLY A 1 671 ? -5.020 -20.664 -11.415 1.00 97.56 671 GLY A C 1
ATOM 5329 O O . GLY A 1 671 ? -4.544 -21.789 -11.557 1.00 97.56 671 GLY A O 1
ATOM 5330 N N . LEU A 1 672 ? -4.724 -19.655 -12.237 1.00 98.38 672 LEU A N 1
ATOM 5331 C CA . LEU A 1 672 ? -3.762 -19.737 -13.334 1.00 98.38 672 LEU A CA 1
ATOM 5332 C C . LEU A 1 672 ? -2.368 -19.274 -12.849 1.00 98.38 672 LEU A C 1
ATOM 5334 O O . LEU A 1 672 ? -2.222 -18.102 -12.489 1.00 98.38 672 LEU A O 1
ATOM 5338 N N . PRO A 1 673 ? -1.334 -20.145 -12.833 1.00 98.56 673 PRO A N 1
ATOM 5339 C CA . PRO A 1 673 ? 0.040 -19.746 -12.530 1.00 98.56 673 PRO A CA 1
ATOM 5340 C C . PRO A 1 673 ? 0.474 -18.571 -13.404 1.00 98.56 673 PRO A C 1
ATOM 5342 O O . PRO A 1 673 ? 0.225 -18.568 -14.611 1.00 98.56 673 PRO A O 1
ATOM 5345 N N . THR A 1 674 ? 1.083 -17.562 -12.785 1.00 98.75 674 THR A N 1
ATOM 5346 C CA . THR A 1 674 ? 1.319 -16.265 -13.424 1.00 98.75 674 THR A CA 1
ATOM 5347 C C . THR A 1 674 ? 2.789 -15.868 -13.370 1.00 98.75 674 THR A C 1
ATOM 5349 O O . THR A 1 674 ? 3.428 -15.961 -12.324 1.00 98.75 674 THR A O 1
ATOM 5352 N N . PHE A 1 675 ? 3.295 -15.392 -14.504 1.00 98.75 675 PHE A N 1
ATOM 5353 C CA . PHE A 1 675 ? 4.565 -14.690 -14.648 1.00 98.75 675 PHE A CA 1
ATOM 5354 C C . PHE A 1 675 ? 4.254 -13.207 -14.833 1.00 98.75 675 PHE A C 1
ATOM 5356 O O . PHE A 1 675 ? 3.450 -12.865 -15.703 1.00 98.75 675 PHE A O 1
ATOM 5363 N N . ALA A 1 676 ? 4.868 -12.321 -14.058 1.00 98.00 676 ALA A N 1
ATOM 5364 C CA . ALA A 1 676 ? 4.660 -10.885 -14.209 1.00 98.00 676 ALA A CA 1
ATOM 5365 C C . ALA A 1 676 ? 5.966 -10.096 -14.119 1.00 98.00 676 ALA A C 1
ATOM 5367 O O . ALA A 1 676 ? 6.952 -10.554 -13.539 1.00 98.00 676 ALA A O 1
ATOM 5368 N N . THR A 1 677 ? 5.957 -8.907 -14.718 1.00 94.62 677 THR A N 1
ATOM 5369 C CA . THR A 1 677 ? 7.081 -7.972 -14.682 1.00 94.62 677 THR A CA 1
ATOM 5370 C C . THR A 1 677 ? 7.538 -7.678 -13.251 1.00 94.62 677 THR A C 1
ATOM 5372 O O . THR A 1 677 ? 6.722 -7.410 -12.370 1.00 94.62 677 THR A O 1
ATOM 5375 N N . ASN A 1 678 ? 8.853 -7.685 -13.025 1.00 90.94 678 ASN A N 1
ATOM 5376 C CA . ASN A 1 678 ? 9.450 -7.210 -11.774 1.00 90.94 678 ASN A CA 1
ATOM 5377 C C . ASN A 1 678 ? 9.436 -5.670 -11.643 1.00 90.94 678 ASN A C 1
ATOM 5379 O O . ASN A 1 678 ? 9.903 -5.134 -10.640 1.00 90.94 678 ASN A O 1
ATOM 5383 N N . GLN A 1 679 ? 8.908 -4.952 -12.642 1.00 83.06 679 GLN A N 1
ATOM 5384 C CA . GLN A 1 679 ? 8.853 -3.493 -12.680 1.00 83.06 679 GLN A CA 1
ATOM 5385 C C . GLN A 1 679 ? 7.485 -2.963 -12.231 1.00 83.06 679 GLN A C 1
ATOM 5387 O O . GLN A 1 679 ? 6.581 -2.742 -13.041 1.00 83.06 679 GLN A O 1
ATOM 5392 N N . GLY A 1 680 ? 7.364 -2.708 -10.928 1.00 83.25 680 GLY A N 1
ATOM 5393 C CA . GLY A 1 680 ? 6.209 -2.063 -10.305 1.00 83.25 680 GLY A CA 1
ATOM 5394 C C . GLY A 1 680 ? 5.309 -3.026 -9.528 1.00 83.25 680 GLY A C 1
ATOM 5395 O O . GLY A 1 680 ? 5.781 -4.003 -8.957 1.00 83.25 680 GLY A O 1
ATOM 5396 N N . GLY A 1 681 ? 4.007 -2.743 -9.485 1.00 84.94 681 GLY A N 1
ATOM 5397 C CA . GLY A 1 681 ? 3.048 -3.389 -8.583 1.00 84.94 681 GLY A CA 1
ATOM 5398 C C . GLY A 1 681 ? 2.997 -4.927 -8.597 1.00 84.94 681 GLY A C 1
ATOM 5399 O O . GLY A 1 681 ? 2.858 -5.508 -7.519 1.00 84.94 681 GLY A O 1
ATOM 5400 N N . PRO A 1 682 ? 3.169 -5.631 -9.735 1.00 91.00 682 PRO A N 1
ATOM 5401 C CA . PRO A 1 682 ? 3.203 -7.092 -9.726 1.00 91.00 682 PRO A CA 1
ATOM 5402 C C . PRO A 1 682 ? 4.347 -7.692 -8.900 1.00 91.00 682 PRO A C 1
ATOM 5404 O O . PRO A 1 682 ? 4.175 -8.798 -8.391 1.00 91.00 682 PRO A O 1
ATOM 5407 N N . ALA A 1 683 ? 5.443 -6.947 -8.694 1.00 87.56 683 ALA A N 1
ATOM 5408 C CA . ALA A 1 683 ? 6.559 -7.343 -7.833 1.00 87.56 683 ALA A CA 1
ATOM 5409 C C . ALA A 1 683 ? 6.201 -7.378 -6.333 1.00 87.56 683 ALA A C 1
ATOM 5411 O O . ALA A 1 683 ? 6.921 -7.984 -5.542 1.00 87.56 683 ALA A O 1
ATOM 5412 N N . GLU A 1 684 ? 5.094 -6.738 -5.939 1.00 88.44 684 GLU A N 1
ATOM 5413 C CA . GLU A 1 684 ? 4.498 -6.857 -4.603 1.00 88.44 684 GLU A CA 1
ATOM 5414 C C . GLU A 1 684 ? 3.415 -7.946 -4.561 1.00 88.44 684 GLU A C 1
ATOM 5416 O O . GLU A 1 684 ? 3.238 -8.606 -3.537 1.00 88.44 684 GLU A O 1
ATOM 5421 N N . ILE A 1 685 ? 2.670 -8.148 -5.655 1.00 91.31 685 ILE A N 1
ATOM 5422 C CA . ILE A 1 685 ? 1.575 -9.132 -5.723 1.00 91.31 685 ILE A CA 1
ATOM 5423 C C . ILE A 1 685 ? 2.122 -10.561 -5.656 1.00 91.31 685 ILE A C 1
ATOM 5425 O O . ILE A 1 685 ? 1.632 -11.378 -4.866 1.00 91.31 685 ILE A O 1
ATOM 5429 N N . ILE A 1 686 ? 3.138 -10.859 -6.466 1.00 94.56 686 ILE A N 1
ATOM 5430 C CA . ILE A 1 686 ? 3.752 -12.182 -6.567 1.00 94.56 686 ILE A CA 1
ATOM 5431 C C . ILE A 1 686 ? 4.882 -12.332 -5.542 1.00 94.56 686 ILE A C 1
ATOM 5433 O O . ILE A 1 686 ? 5.660 -11.420 -5.284 1.00 94.56 686 ILE A O 1
ATOM 5437 N N . VAL A 1 687 ? 4.984 -13.532 -4.971 1.00 94.69 687 VAL A N 1
ATOM 5438 C CA . VAL A 1 687 ? 6.176 -13.994 -4.256 1.00 94.69 687 VAL A CA 1
ATOM 5439 C C . VAL A 1 687 ? 6.868 -14.992 -5.180 1.00 94.69 687 VAL A C 1
ATOM 5441 O O . VAL A 1 687 ? 6.325 -16.072 -5.437 1.00 94.69 687 VAL A O 1
ATOM 5444 N N . ASP A 1 688 ? 8.014 -14.589 -5.734 1.00 97.00 688 ASP A N 1
ATOM 5445 C CA . ASP A 1 688 ? 8.721 -15.308 -6.804 1.00 97.00 688 ASP A CA 1
ATOM 5446 C C . ASP A 1 688 ? 9.036 -16.760 -6.415 1.00 97.00 688 ASP A C 1
ATOM 5448 O O . ASP A 1 688 ? 9.450 -17.051 -5.292 1.00 97.00 688 ASP A O 1
ATOM 5452 N N . GLY A 1 689 ? 8.781 -17.693 -7.332 1.00 94.31 689 GLY A N 1
ATOM 5453 C CA . GLY A 1 689 ? 8.941 -19.131 -7.112 1.00 94.31 689 GLY A CA 1
ATOM 5454 C C . GLY A 1 689 ? 7.890 -19.792 -6.209 1.00 94.31 689 GLY A C 1
ATOM 5455 O O . GLY A 1 689 ? 7.837 -21.024 -6.181 1.00 94.31 689 GLY A O 1
ATOM 5456 N N . ILE A 1 690 ? 7.052 -19.018 -5.505 1.00 97.19 690 ILE A N 1
ATOM 5457 C CA . ILE A 1 690 ? 6.049 -19.517 -4.550 1.00 97.19 690 ILE A CA 1
ATOM 5458 C C . ILE A 1 690 ? 4.631 -19.363 -5.111 1.00 97.19 690 ILE A C 1
ATOM 5460 O O . ILE A 1 690 ? 3.974 -20.363 -5.386 1.00 97.19 690 ILE A O 1
ATOM 5464 N N . SER A 1 691 ? 4.145 -18.130 -5.288 1.00 96.50 691 SER A N 1
ATOM 5465 C CA . SER A 1 691 ? 2.763 -17.841 -5.729 1.00 96.50 691 SER A CA 1
ATOM 5466 C C . SER A 1 691 ? 2.650 -17.465 -7.212 1.00 96.50 691 SER A C 1
ATOM 5468 O O . SER A 1 691 ? 1.548 -17.338 -7.747 1.00 96.50 691 SER A O 1
ATOM 5470 N N . GLY A 1 692 ? 3.790 -17.323 -7.881 1.00 98.12 692 GLY A N 1
ATOM 5471 C CA . GLY A 1 692 ? 3.959 -16.977 -9.288 1.00 98.12 692 GLY A CA 1
ATOM 5472 C C . GLY A 1 692 ? 5.448 -16.802 -9.581 1.00 98.12 692 GLY A C 1
ATOM 5473 O O . GLY A 1 692 ? 6.282 -17.277 -8.808 1.00 98.12 692 GLY A O 1
ATOM 5474 N N . TYR A 1 693 ? 5.786 -16.102 -10.662 1.00 98.50 693 TYR A N 1
ATOM 5475 C CA . TYR A 1 693 ? 7.176 -15.787 -10.997 1.00 98.50 693 TYR A CA 1
ATOM 5476 C C . TYR A 1 693 ? 7.378 -14.342 -11.445 1.00 98.50 693 TYR A C 1
ATOM 5478 O O . TYR A 1 693 ? 6.519 -13.754 -12.106 1.00 98.50 693 TYR A O 1
ATOM 5486 N N . HIS A 1 694 ? 8.561 -13.811 -11.158 1.00 97.88 694 HIS A N 1
ATOM 5487 C CA . HIS A 1 694 ? 9.030 -12.530 -11.671 1.00 97.88 694 HIS A CA 1
ATOM 5488 C C . HIS A 1 694 ? 9.838 -12.701 -12.960 1.00 97.88 694 HIS A C 1
ATOM 5490 O O . HIS A 1 694 ? 10.716 -13.560 -13.062 1.00 97.88 694 HIS A O 1
ATOM 5496 N N . ILE A 1 695 ? 9.557 -11.854 -13.947 1.00 97.31 695 ILE A N 1
ATOM 5497 C CA . ILE A 1 695 ? 10.287 -11.759 -15.218 1.00 97.31 695 ILE A CA 1
ATOM 5498 C C . ILE A 1 695 ? 10.818 -10.334 -15.409 1.00 97.31 695 ILE A C 1
ATOM 5500 O O . ILE A 1 695 ? 10.135 -9.369 -15.064 1.00 97.31 695 ILE A O 1
ATOM 5504 N N . ASP A 1 696 ? 12.035 -10.193 -15.934 1.00 93.88 696 ASP A N 1
ATOM 5505 C CA . ASP A 1 696 ? 12.612 -8.887 -16.268 1.00 93.88 696 ASP A CA 1
ATOM 5506 C C . ASP A 1 696 ? 12.247 -8.516 -17.716 1.00 93.88 696 ASP A C 1
ATOM 5508 O O . ASP A 1 696 ? 12.751 -9.145 -18.654 1.00 93.88 696 ASP A O 1
ATOM 5512 N N . PRO A 1 697 ? 11.412 -7.485 -17.948 1.00 90.94 697 PRO A N 1
ATOM 5513 C CA . PRO A 1 697 ? 10.988 -7.106 -19.294 1.00 90.94 697 PRO A CA 1
ATOM 5514 C C . PRO A 1 697 ? 12.139 -6.574 -20.167 1.00 90.94 697 PRO A C 1
ATOM 5516 O O . PRO A 1 697 ? 11.990 -6.505 -21.389 1.00 90.94 697 PRO A O 1
ATOM 5519 N N . ASN A 1 698 ? 13.287 -6.236 -19.570 1.00 88.31 698 ASN A N 1
ATOM 5520 C CA . ASN A 1 698 ? 14.508 -5.844 -20.274 1.00 88.31 698 ASN A CA 1
ATOM 5521 C C . ASN A 1 698 ? 15.343 -7.064 -20.711 1.00 88.31 698 ASN A C 1
ATOM 5523 O O . ASN A 1 698 ? 16.156 -6.956 -21.630 1.00 88.31 698 ASN A O 1
ATOM 5527 N N . ASN A 1 699 ? 15.116 -8.238 -20.109 1.00 93.00 699 ASN A N 1
ATOM 5528 C CA . ASN A 1 699 ? 15.825 -9.484 -20.393 1.00 93.00 699 ASN A CA 1
ATOM 5529 C C . ASN A 1 699 ? 14.855 -10.596 -20.831 1.00 93.00 699 ASN A C 1
ATOM 5531 O O . ASN A 1 699 ? 14.535 -11.540 -20.103 1.00 93.00 699 ASN A O 1
ATOM 5535 N N . GLY A 1 700 ? 14.395 -10.490 -22.078 1.00 93.19 700 GLY A N 1
ATOM 5536 C CA . GLY A 1 700 ? 13.471 -11.449 -22.690 1.00 93.19 700 GLY A CA 1
ATOM 5537 C C . GLY A 1 700 ? 14.018 -12.871 -22.865 1.00 93.19 700 GLY A C 1
ATOM 5538 O O . GLY A 1 700 ? 13.241 -13.830 -22.925 1.00 93.19 700 GLY A O 1
ATOM 5539 N N . ASP A 1 701 ? 15.341 -13.032 -22.930 1.00 94.69 701 ASP A N 1
ATOM 5540 C CA . ASP A 1 701 ? 15.973 -14.347 -23.065 1.00 94.69 701 ASP A CA 1
ATOM 5541 C C . ASP A 1 701 ? 16.049 -15.065 -21.703 1.00 94.69 701 ASP A C 1
ATOM 5543 O O . ASP A 1 701 ? 15.775 -16.262 -21.646 1.00 94.69 701 ASP A O 1
ATOM 5547 N N . GLU A 1 702 ? 16.300 -14.360 -20.591 1.00 97.00 702 GLU A N 1
ATOM 5548 C CA . GLU A 1 702 ? 16.090 -14.900 -19.233 1.00 97.00 702 GLU A CA 1
ATOM 5549 C C . GLU A 1 702 ? 14.608 -15.218 -19.001 1.00 97.00 702 GLU A C 1
ATOM 5551 O O . GLU A 1 702 ? 14.258 -16.357 -18.683 1.00 97.00 702 GLU A O 1
ATOM 5556 N N . SER A 1 703 ? 13.731 -14.254 -19.293 1.00 97.81 703 SER A N 1
ATOM 5557 C CA . SER A 1 703 ? 12.294 -14.360 -19.031 1.00 97.81 703 SER A CA 1
ATOM 5558 C C . SER A 1 703 ? 11.647 -15.532 -19.774 1.00 97.81 703 SER A C 1
ATOM 5560 O O . SER A 1 703 ? 10.897 -16.314 -19.189 1.00 97.81 703 SER A O 1
ATOM 5562 N N . SER A 1 704 ? 11.955 -15.710 -21.064 1.00 98.06 704 SER A N 1
ATOM 5563 C CA . SER A 1 704 ? 11.427 -16.840 -21.844 1.00 98.06 704 SER A CA 1
ATOM 5564 C C . SER A 1 704 ? 12.022 -18.188 -21.441 1.00 98.06 704 SER A C 1
ATOM 5566 O O . SER A 1 704 ? 11.343 -19.207 -21.583 1.00 98.06 704 SER A O 1
ATOM 5568 N N . ASN A 1 705 ? 13.251 -18.216 -20.914 1.00 98.38 705 ASN A N 1
ATOM 5569 C CA . ASN A 1 705 ? 13.825 -19.435 -20.356 1.00 98.38 705 ASN A CA 1
ATOM 5570 C C . ASN A 1 705 ? 13.165 -19.809 -19.028 1.00 98.38 705 ASN A C 1
ATOM 5572 O O . ASN A 1 705 ? 12.721 -20.945 -18.924 1.00 98.38 705 ASN A O 1
ATOM 5576 N N . LYS A 1 706 ? 12.948 -18.865 -18.104 1.00 98.31 706 LYS A N 1
ATOM 5577 C CA . LYS A 1 706 ? 12.225 -19.109 -16.841 1.00 98.31 706 LYS A CA 1
ATOM 5578 C C . LYS A 1 706 ? 10.821 -19.685 -17.069 1.00 98.31 706 LYS A C 1
ATOM 5580 O O . LYS A 1 706 ? 10.407 -20.625 -16.389 1.00 98.31 706 LYS A O 1
ATOM 5585 N N . ILE A 1 707 ? 10.104 -19.179 -18.078 1.00 98.44 707 ILE A N 1
ATOM 5586 C CA . ILE A 1 707 ? 8.799 -19.728 -18.484 1.00 98.44 707 ILE A CA 1
ATOM 5587 C C . ILE A 1 707 ? 8.951 -21.148 -19.071 1.00 98.44 707 ILE A C 1
ATOM 5589 O O . ILE A 1 707 ? 8.132 -22.023 -18.785 1.00 98.44 707 ILE A O 1
ATOM 5593 N N . ALA A 1 708 ? 9.996 -21.418 -19.864 1.00 98.50 708 ALA A N 1
ATOM 5594 C CA . ALA A 1 708 ? 10.259 -22.757 -20.400 1.00 98.50 708 ALA A CA 1
ATOM 5595 C C . ALA A 1 708 ? 10.627 -23.768 -19.298 1.00 98.50 708 ALA A C 1
ATOM 5597 O O . ALA A 1 708 ? 10.085 -24.871 -19.293 1.00 98.50 708 ALA A O 1
ATOM 5598 N N . ASP A 1 709 ? 11.470 -23.373 -18.341 1.00 98.31 709 ASP A N 1
ATOM 5599 C CA . ASP A 1 709 ? 11.899 -24.186 -17.197 1.00 98.31 709 ASP A CA 1
ATOM 5600 C C . ASP A 1 709 ? 10.694 -24.625 -16.349 1.00 98.31 709 ASP A C 1
ATOM 5602 O O . ASP A 1 709 ? 10.583 -25.792 -15.970 1.00 98.31 709 ASP A O 1
ATOM 5606 N N . PHE A 1 710 ? 9.732 -23.722 -16.123 1.00 98.50 710 PHE A N 1
ATOM 5607 C CA . PHE A 1 710 ? 8.458 -24.048 -15.475 1.00 98.50 710 PHE A CA 1
ATOM 5608 C C . PHE A 1 710 ? 7.659 -25.105 -16.249 1.00 98.50 710 PHE A C 1
ATOM 5610 O O . PHE A 1 710 ? 7.198 -26.076 -15.649 1.00 98.50 710 PHE A O 1
ATOM 5617 N N . PHE A 1 711 ? 7.500 -24.960 -17.569 1.00 98.12 711 PHE A N 1
ATOM 5618 C CA . PHE A 1 711 ? 6.748 -25.930 -18.375 1.00 98.12 711 PHE A CA 1
ATOM 5619 C C . PHE A 1 711 ? 7.479 -27.269 -18.564 1.00 98.12 711 PHE A C 1
ATOM 5621 O O . PHE A 1 711 ? 6.820 -28.290 -18.758 1.00 98.12 711 PHE A O 1
ATOM 5628 N N . GLU A 1 712 ? 8.809 -27.302 -18.476 1.00 97.38 712 GLU A N 1
ATOM 5629 C CA . GLU A 1 712 ? 9.585 -28.547 -18.409 1.00 97.38 712 GLU A CA 1
ATOM 5630 C C . GLU A 1 712 ? 9.426 -29.219 -17.041 1.00 97.38 712 GLU A C 1
ATOM 5632 O O . GLU A 1 712 ? 9.125 -30.412 -16.982 1.00 97.38 712 GLU A O 1
ATOM 5637 N N . LYS A 1 713 ? 9.480 -28.453 -15.945 1.00 97.00 713 LYS A N 1
ATOM 5638 C CA . LYS A 1 713 ? 9.225 -28.968 -14.594 1.00 97.00 713 LYS A CA 1
ATOM 5639 C C . LYS A 1 713 ? 7.786 -29.465 -14.407 1.00 97.00 713 LYS A C 1
ATOM 5641 O O . LYS A 1 713 ? 7.585 -30.503 -13.794 1.00 97.00 713 LYS A O 1
ATOM 5646 N N . CYS A 1 714 ? 6.794 -28.824 -15.027 1.00 96.50 714 CYS A N 1
ATOM 5647 C CA . CYS A 1 714 ? 5.405 -29.312 -15.056 1.00 96.50 714 CYS A CA 1
ATOM 5648 C C . CYS A 1 714 ? 5.202 -30.598 -15.887 1.00 96.50 714 CYS A C 1
ATOM 5650 O O . CYS A 1 714 ? 4.115 -31.176 -15.852 1.00 96.50 714 CYS A O 1
ATOM 5652 N N . LYS A 1 715 ? 6.204 -31.043 -16.664 1.00 93.62 715 LYS A N 1
ATOM 5653 C CA . LYS A 1 715 ? 6.194 -32.352 -17.345 1.00 93.62 715 LYS A CA 1
ATOM 5654 C C . LYS A 1 715 ? 6.867 -33.451 -16.524 1.00 93.62 715 LYS A C 1
ATOM 5656 O O . LYS A 1 715 ? 6.531 -34.615 -16.722 1.00 93.62 715 LYS A O 1
ATOM 5661 N N . THR A 1 716 ? 7.810 -33.107 -15.645 1.00 95.19 716 THR A N 1
ATOM 5662 C CA . THR A 1 716 ? 8.488 -34.065 -14.754 1.00 95.19 716 THR A CA 1
ATOM 5663 C C . THR A 1 716 ? 7.773 -34.229 -13.412 1.00 95.19 716 THR A C 1
ATOM 5665 O O . THR A 1 716 ? 7.768 -35.327 -12.864 1.00 95.19 716 THR A O 1
ATOM 5668 N N . ASP A 1 717 ? 7.118 -33.175 -12.922 1.00 95.81 717 ASP A N 1
ATOM 5669 C CA . ASP A 1 717 ? 6.269 -33.151 -11.730 1.00 95.81 717 ASP A CA 1
ATOM 5670 C C . ASP A 1 717 ? 4.850 -32.685 -12.119 1.00 95.81 717 ASP A C 1
ATOM 5672 O O . ASP A 1 717 ? 4.615 -31.527 -12.476 1.00 95.81 717 ASP A O 1
ATOM 5676 N N . ALA A 1 718 ? 3.892 -33.614 -12.048 1.00 87.25 718 ALA A N 1
ATOM 5677 C CA . ALA A 1 718 ? 2.493 -33.396 -12.420 1.00 87.25 718 ALA A CA 1
ATOM 5678 C C . ALA A 1 718 ? 1.674 -32.613 -11.371 1.00 87.25 718 ALA A C 1
ATOM 5680 O O . ALA A 1 718 ? 0.537 -32.212 -11.653 1.00 87.25 718 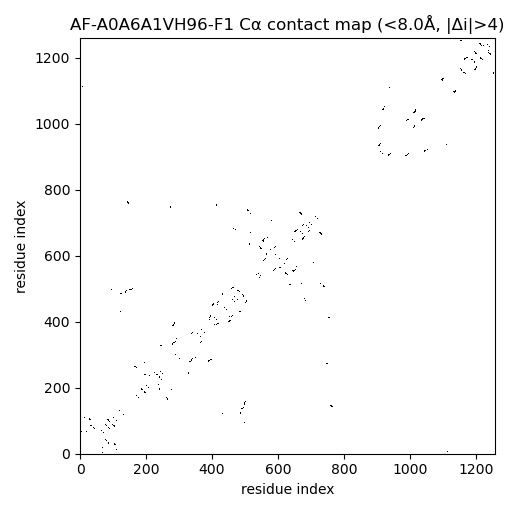ALA A O 1
ATOM 5681 N N . ASP A 1 719 ? 2.222 -32.396 -10.173 1.00 95.50 719 ASP A N 1
ATOM 5682 C CA . ASP A 1 719 ? 1.625 -31.588 -9.110 1.00 95.50 719 ASP A CA 1
ATOM 5683 C C . ASP A 1 719 ? 2.253 -30.188 -9.019 1.00 95.50 719 ASP A C 1
ATOM 5685 O O . ASP A 1 719 ? 1.591 -29.277 -8.518 1.00 95.50 719 ASP A O 1
ATOM 5689 N N . TYR A 1 720 ? 3.444 -29.950 -9.590 1.00 97.81 720 TYR A N 1
ATOM 5690 C CA . TYR A 1 720 ? 4.118 -28.641 -9.557 1.00 97.81 720 TYR A CA 1
ATOM 5691 C C . TYR A 1 720 ? 3.215 -27.482 -9.995 1.00 97.81 720 TYR A C 1
ATOM 5693 O O . TYR A 1 720 ? 3.068 -26.487 -9.282 1.00 97.81 720 TYR A O 1
ATOM 5701 N N . TRP A 1 721 ? 2.525 -27.649 -11.129 1.00 98.38 721 TRP A N 1
ATOM 5702 C CA . TRP A 1 721 ? 1.563 -26.669 -11.638 1.00 98.38 721 TRP A CA 1
ATOM 5703 C C . TRP A 1 721 ? 0.441 -26.381 -10.628 1.00 98.38 721 TRP A C 1
ATOM 5705 O O . TRP A 1 721 ? 0.043 -25.231 -10.437 1.00 98.38 721 TRP A O 1
ATOM 5715 N N . LYS A 1 722 ? -0.065 -27.425 -9.954 1.00 97.31 722 LYS A N 1
ATOM 5716 C CA . LYS A 1 722 ? -1.150 -27.326 -8.963 1.00 97.31 722 LYS A CA 1
ATOM 5717 C C . LYS A 1 722 ? -0.671 -26.637 -7.687 1.00 97.31 722 LYS A C 1
ATOM 5719 O O . LYS A 1 722 ? -1.442 -25.895 -7.087 1.00 97.31 722 LYS A O 1
ATOM 5724 N N . ASN A 1 723 ? 0.586 -26.845 -7.302 1.00 97.75 723 ASN A N 1
ATOM 5725 C CA . ASN A 1 723 ? 1.192 -26.220 -6.132 1.00 97.75 723 ASN A CA 1
ATOM 5726 C C . ASN A 1 723 ? 1.334 -24.702 -6.328 1.00 97.75 723 ASN A C 1
ATOM 5728 O O . ASN A 1 723 ? 0.838 -23.949 -5.491 1.00 97.75 723 ASN A O 1
ATOM 5732 N N . ILE A 1 724 ? 1.872 -24.247 -7.469 1.00 98.25 724 ILE A N 1
ATOM 5733 C CA . ILE A 1 724 ? 1.924 -22.809 -7.806 1.00 98.25 724 ILE A CA 1
ATOM 5734 C C . ILE A 1 724 ? 0.506 -22.226 -7.967 1.00 98.25 724 ILE A C 1
ATOM 5736 O O . ILE A 1 724 ? 0.215 -21.154 -7.446 1.00 98.25 724 ILE A O 1
ATOM 5740 N N . SER A 1 725 ? -0.416 -22.952 -8.613 1.00 98.38 725 SER A N 1
ATOM 5741 C CA . SER A 1 725 ? -1.836 -22.567 -8.739 1.00 98.38 725 SER A CA 1
ATOM 5742 C C . SER A 1 725 ? -2.510 -22.351 -7.371 1.00 98.38 725 SER A C 1
ATOM 5744 O O . SER A 1 725 ? -3.167 -21.331 -7.152 1.00 98.38 725 SER A O 1
ATOM 5746 N N . LYS A 1 726 ? -2.298 -23.269 -6.416 1.00 98.00 726 LYS A N 1
ATOM 5747 C CA . LYS A 1 726 ? -2.816 -23.180 -5.043 1.00 98.00 726 LYS A CA 1
ATOM 5748 C C . LYS A 1 726 ? -2.171 -22.034 -4.257 1.00 98.00 726 LYS A C 1
ATOM 5750 O O . LYS A 1 726 ? -2.885 -21.311 -3.570 1.00 98.00 726 LYS A O 1
ATOM 5755 N N . ALA A 1 727 ? -0.856 -21.855 -4.360 1.00 97.81 727 ALA A N 1
ATOM 5756 C CA . ALA A 1 727 ? -0.138 -20.778 -3.679 1.00 97.81 727 ALA A CA 1
ATOM 5757 C C . ALA A 1 727 ? -0.522 -19.388 -4.223 1.00 97.81 727 ALA A C 1
ATOM 5759 O O . ALA A 1 727 ? -0.679 -18.447 -3.447 1.00 97.81 727 ALA A O 1
ATOM 5760 N N . GLY A 1 728 ? -0.763 -19.268 -5.533 1.00 97.44 728 GLY A N 1
ATOM 5761 C CA . GLY A 1 728 ? -1.346 -18.074 -6.150 1.00 97.44 728 GLY A CA 1
ATOM 5762 C C . GLY A 1 728 ? -2.737 -17.758 -5.596 1.00 97.44 728 GLY A C 1
ATOM 5763 O O . GLY A 1 728 ? -2.981 -16.643 -5.140 1.00 97.44 728 GLY A O 1
ATOM 5764 N N . LEU A 1 729 ? -3.625 -18.757 -5.539 1.00 96.31 729 LEU A N 1
ATOM 5765 C CA . LEU A 1 729 ? -4.954 -18.615 -4.929 1.00 96.31 729 LEU A CA 1
ATOM 5766 C C . LEU A 1 729 ? -4.895 -18.223 -3.447 1.00 96.31 729 LEU A C 1
ATOM 5768 O O . LEU A 1 729 ? -5.684 -17.389 -3.004 1.00 96.31 729 LEU A O 1
ATOM 5772 N N . GLN A 1 730 ? -3.971 -18.800 -2.680 1.00 96.19 730 GLN A N 1
ATOM 5773 C CA . GLN A 1 730 ? -3.770 -18.457 -1.273 1.00 96.19 730 GLN A CA 1
ATOM 5774 C C . GLN A 1 730 ? -3.325 -16.993 -1.123 1.00 96.19 730 GLN A C 1
ATOM 5776 O O . GLN A 1 730 ? -4.007 -16.223 -0.447 1.00 96.19 730 GLN A O 1
ATOM 5781 N N . ARG A 1 731 ? -2.279 -16.577 -1.854 1.00 94.81 731 ARG A N 1
ATOM 5782 C CA . ARG A 1 731 ? -1.757 -15.198 -1.867 1.00 94.81 731 ARG A CA 1
ATOM 5783 C C . ARG A 1 731 ? -2.840 -14.159 -2.165 1.00 94.81 731 ARG A C 1
ATOM 5785 O O . ARG A 1 731 ? -2.863 -13.103 -1.539 1.00 94.81 731 ARG A O 1
ATOM 5792 N N . ILE A 1 732 ? -3.745 -14.448 -3.101 1.00 94.38 732 ILE A N 1
ATOM 5793 C CA . ILE A 1 732 ? -4.863 -13.552 -3.407 1.00 94.38 732 ILE A CA 1
ATOM 5794 C C . ILE A 1 732 ? -5.876 -13.492 -2.263 1.00 94.38 732 ILE A C 1
ATOM 5796 O O . ILE A 1 732 ? -6.220 -12.394 -1.831 1.00 94.38 732 ILE A O 1
ATOM 5800 N N . ASN A 1 733 ? -6.328 -14.632 -1.737 1.00 91.94 733 ASN A N 1
ATOM 5801 C CA . ASN A 1 733 ? -7.328 -14.647 -0.664 1.00 91.94 733 ASN A CA 1
ATOM 5802 C C . ASN A 1 733 ? -6.821 -14.007 0.643 1.00 91.94 733 ASN A C 1
ATOM 5804 O O . ASN A 1 733 ? -7.617 -13.437 1.387 1.00 91.94 733 ASN A O 1
ATOM 5808 N N . GLU A 1 734 ? -5.512 -14.050 0.899 1.00 90.62 734 GLU A N 1
ATOM 5809 C CA . GLU A 1 734 ? -4.867 -13.450 2.075 1.00 90.62 734 GLU A CA 1
ATOM 5810 C C . GLU A 1 734 ? -4.600 -11.939 1.952 1.00 90.62 734 GLU A C 1
ATOM 5812 O O . GLU A 1 734 ? -4.439 -11.277 2.976 1.00 90.62 734 GLU A O 1
ATOM 5817 N N . CYS A 1 735 ? -4.512 -11.375 0.738 1.00 88.88 735 CYS A N 1
ATOM 5818 C CA . CYS A 1 735 ? -4.013 -10.001 0.533 1.00 88.88 735 CYS A CA 1
ATOM 5819 C C . CYS A 1 735 ? -4.816 -9.131 -0.454 1.00 88.88 735 CYS A C 1
ATOM 5821 O O . CYS A 1 735 ? -4.855 -7.915 -0.276 1.00 88.88 735 CYS A O 1
ATOM 5823 N N . TYR A 1 736 ? -5.456 -9.718 -1.470 1.00 92.44 736 TYR A N 1
ATOM 5824 C CA . TYR A 1 736 ? -5.988 -9.021 -2.652 1.00 92.44 736 TYR A CA 1
ATOM 5825 C C . TYR A 1 736 ? -7.475 -9.336 -2.882 1.00 92.44 736 TYR A C 1
ATOM 5827 O O . TYR A 1 736 ? -7.881 -9.819 -3.942 1.00 92.44 736 TYR A O 1
ATOM 5835 N N . THR A 1 737 ? -8.307 -9.066 -1.871 1.00 94.25 737 THR A N 1
ATOM 5836 C CA . THR A 1 737 ? -9.771 -9.194 -1.966 1.00 94.25 737 THR A CA 1
ATOM 5837 C C . THR A 1 737 ? -10.472 -7.897 -1.576 1.00 94.25 737 THR A C 1
ATOM 5839 O O . THR A 1 737 ? -10.062 -7.192 -0.650 1.00 94.25 737 THR A O 1
ATOM 5842 N N . TRP A 1 738 ? -11.594 -7.608 -2.239 1.00 94.50 738 TRP A N 1
ATOM 5843 C CA . TRP A 1 738 ? -12.423 -6.443 -1.924 1.00 94.50 738 TRP A CA 1
ATOM 5844 C C . TRP A 1 738 ? -12.967 -6.451 -0.485 1.00 94.50 738 TRP A C 1
ATOM 5846 O O . TRP A 1 738 ? -13.167 -5.393 0.105 1.00 94.50 738 TRP A O 1
ATOM 5856 N N . LYS A 1 739 ? -13.108 -7.632 0.130 1.00 93.44 739 LYS A N 1
ATOM 5857 C CA . LYS A 1 739 ? -13.474 -7.785 1.544 1.00 93.44 739 LYS A CA 1
ATOM 5858 C C . LYS A 1 739 ? -12.383 -7.290 2.500 1.00 93.44 739 LYS A C 1
ATOM 5860 O O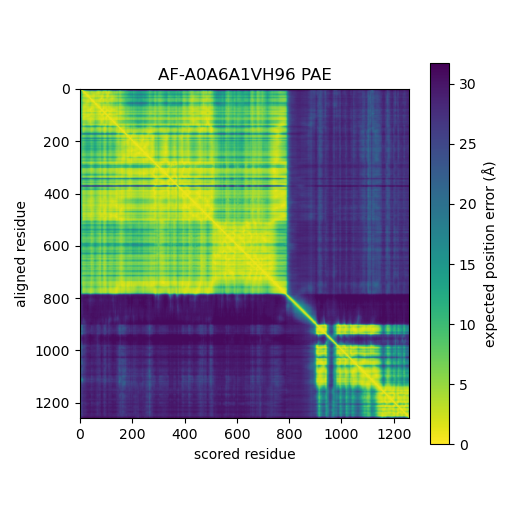 . LYS A 1 739 ? -12.680 -6.574 3.454 1.00 93.44 739 LYS A O 1
ATOM 5865 N N . ILE A 1 740 ? -11.117 -7.628 2.235 1.00 94.31 740 ILE A N 1
ATOM 5866 C CA . ILE A 1 740 ? -9.972 -7.102 3.000 1.00 94.31 740 ILE A CA 1
ATOM 5867 C C . ILE A 1 740 ? -9.874 -5.584 2.811 1.00 94.31 740 ILE A C 1
ATOM 5869 O O . ILE A 1 740 ? -9.686 -4.857 3.788 1.00 94.31 740 ILE A O 1
ATOM 5873 N N . TYR A 1 741 ? -10.062 -5.108 1.577 1.00 96.44 741 TYR A N 1
ATOM 5874 C CA . TYR A 1 741 ? -10.087 -3.685 1.251 1.00 96.44 741 TYR A CA 1
ATOM 5875 C C . TYR A 1 741 ? -11.161 -2.923 2.048 1.00 96.44 741 TYR A C 1
ATOM 5877 O O . TYR A 1 741 ? -10.839 -1.964 2.749 1.00 96.44 741 TYR A O 1
ATOM 5885 N N . ALA A 1 742 ? -12.421 -3.370 1.999 1.00 96.94 742 ALA A N 1
ATOM 5886 C CA . ALA A 1 742 ? -13.536 -2.728 2.695 1.00 96.94 742 ALA A CA 1
ATOM 5887 C C . ALA A 1 742 ? -13.317 -2.697 4.215 1.00 96.94 742 ALA A C 1
ATOM 5889 O O . ALA A 1 742 ? -13.465 -1.646 4.846 1.00 96.94 742 ALA A O 1
ATOM 5890 N N . LYS A 1 743 ? -12.855 -3.816 4.795 1.00 95.69 743 LYS A N 1
ATOM 5891 C CA . LYS A 1 743 ? -12.506 -3.894 6.218 1.00 95.69 743 LYS A CA 1
ATOM 5892 C C . LYS A 1 743 ? -11.402 -2.898 6.597 1.00 95.69 743 LYS A C 1
ATOM 5894 O O . LYS A 1 743 ? -11.523 -2.234 7.628 1.00 95.69 743 LYS A O 1
ATOM 5899 N N . LYS A 1 744 ? -10.348 -2.769 5.776 1.00 96.06 744 LYS A N 1
ATOM 5900 C CA . LYS A 1 744 ? -9.276 -1.773 5.965 1.00 96.06 744 LYS A CA 1
ATOM 5901 C C . LYS A 1 744 ? -9.814 -0.340 5.879 1.00 96.06 744 LYS A C 1
ATOM 5903 O O . LYS A 1 744 ? -9.504 0.460 6.757 1.00 96.06 744 LYS A O 1
ATOM 5908 N N . LEU A 1 745 ? -10.622 -0.012 4.868 1.00 97.38 745 LEU A N 1
ATOM 5909 C CA . LEU A 1 745 ? -11.131 1.348 4.645 1.00 97.38 745 LEU A CA 1
ATOM 5910 C C . LEU A 1 745 ? -12.036 1.824 5.785 1.00 97.38 745 LEU A C 1
ATOM 5912 O O . LEU A 1 745 ? -11.841 2.927 6.292 1.00 97.38 745 LEU A O 1
ATOM 5916 N N . LEU A 1 746 ? -12.974 0.993 6.243 1.00 97.38 746 LEU A N 1
ATOM 5917 C CA . LEU A 1 746 ? -13.856 1.362 7.356 1.00 97.38 746 LEU A CA 1
ATOM 5918 C C . LEU A 1 746 ? -13.097 1.480 8.686 1.00 97.38 746 LEU A C 1
ATOM 5920 O O . LEU A 1 746 ? -13.395 2.371 9.479 1.00 97.38 746 LEU A O 1
ATOM 5924 N N . ASN A 1 747 ? -12.069 0.649 8.907 1.00 96.12 747 ASN A N 1
ATOM 5925 C CA . ASN A 1 747 ? -11.159 0.826 10.041 1.00 96.12 747 ASN A CA 1
ATOM 5926 C C . ASN A 1 747 ? -10.399 2.159 9.943 1.00 96.12 747 ASN A C 1
ATOM 5928 O O . ASN A 1 747 ? -10.335 2.881 10.931 1.00 96.12 747 ASN A O 1
ATOM 5932 N N . MET A 1 748 ? -9.881 2.529 8.764 1.00 96.88 748 MET A N 1
ATOM 5933 C CA . MET A 1 748 ? -9.251 3.839 8.553 1.00 96.88 748 MET A CA 1
ATOM 5934 C C . MET A 1 748 ? -10.220 4.990 8.854 1.00 96.88 748 MET A C 1
ATOM 5936 O O . MET A 1 748 ? -9.852 5.905 9.585 1.00 96.88 748 MET A O 1
ATOM 5940 N N . GLY A 1 749 ? -11.469 4.925 8.381 1.00 96.00 749 GLY A N 1
ATOM 5941 C CA . GLY A 1 749 ? -12.489 5.939 8.674 1.00 96.00 749 GLY A CA 1
ATOM 5942 C C . GLY A 1 749 ? -12.691 6.184 10.176 1.00 96.00 749 GLY A C 1
ATOM 5943 O O . GLY A 1 749 ? -12.675 7.335 10.614 1.00 96.00 749 GLY A O 1
ATOM 5944 N N . ALA A 1 750 ? -12.802 5.113 10.969 1.00 94.75 750 ALA A N 1
ATOM 5945 C CA . ALA A 1 750 ? -12.939 5.201 12.424 1.00 94.75 750 ALA A CA 1
ATOM 5946 C C . ALA A 1 750 ? -11.648 5.696 13.111 1.00 94.75 750 ALA A C 1
ATOM 5948 O O . ALA A 1 750 ? -11.672 6.699 13.828 1.00 94.75 750 ALA A O 1
ATOM 5949 N N . THR A 1 751 ? -10.509 5.041 12.857 1.00 95.62 751 THR A N 1
ATOM 5950 C CA . THR A 1 751 ? -9.230 5.338 13.526 1.00 95.62 751 THR A CA 1
ATOM 5951 C C . THR A 1 751 ? -8.726 6.748 13.200 1.00 95.62 751 THR A C 1
ATOM 5953 O O . THR A 1 751 ? -8.347 7.489 14.110 1.00 95.62 751 THR A O 1
ATOM 5956 N N . TYR A 1 752 ? -8.772 7.177 11.931 1.00 96.12 752 TYR A N 1
ATOM 5957 C CA . TYR A 1 752 ? -8.385 8.545 11.563 1.00 96.12 752 TYR A CA 1
ATOM 5958 C C . TYR A 1 752 ? -9.411 9.592 12.016 1.00 96.12 752 TYR A C 1
ATOM 5960 O O . TYR A 1 752 ? -9.026 10.725 12.307 1.00 96.12 752 TYR A O 1
ATOM 5968 N N . GLY A 1 753 ? -10.688 9.220 12.162 1.00 94.00 753 GLY A N 1
ATOM 5969 C CA . GLY A 1 753 ? -11.710 10.074 12.768 1.00 94.00 753 GLY A CA 1
ATOM 5970 C C . GLY A 1 753 ? -11.364 10.485 14.203 1.00 94.00 753 GLY A C 1
ATOM 5971 O O . GLY A 1 753 ? -11.502 11.659 14.550 1.00 94.00 753 GLY A O 1
ATOM 5972 N N . PHE A 1 754 ? -10.838 9.557 15.012 1.00 93.69 754 PHE A N 1
ATOM 5973 C CA . PHE A 1 754 ? -10.331 9.858 16.356 1.00 93.69 754 PHE A CA 1
ATOM 5974 C C . PHE A 1 754 ? -8.956 10.551 16.337 1.00 93.69 754 PHE A C 1
ATOM 5976 O O . PHE A 1 754 ? -8.764 11.561 17.017 1.00 93.69 754 PHE A O 1
ATOM 5983 N N . TRP A 1 755 ? -8.016 10.090 15.501 1.00 93.31 755 TRP A N 1
ATOM 5984 C CA . TRP A 1 755 ? -6.692 10.715 15.331 1.00 93.31 755 TRP A CA 1
ATOM 5985 C C . TRP A 1 755 ? -6.776 12.216 15.010 1.00 93.31 755 TRP A C 1
ATOM 5987 O O . TRP A 1 755 ? -6.024 13.033 15.548 1.00 93.31 755 TRP A O 1
ATOM 5997 N N . ARG A 1 756 ? -7.746 12.595 14.173 1.00 91.06 756 ARG A N 1
ATOM 5998 C CA . ARG A 1 756 ? -8.055 13.979 13.800 1.00 91.06 756 ARG A CA 1
ATOM 5999 C C . ARG A 1 756 ? -8.529 14.839 14.982 1.00 91.06 756 ARG A C 1
ATOM 6001 O O . ARG A 1 756 ? -8.340 16.054 14.946 1.00 91.06 756 ARG A O 1
ATOM 6008 N N . GLN A 1 757 ? -9.110 14.244 16.028 1.00 89.06 757 GLN A N 1
ATOM 6009 C CA . GLN A 1 757 ? -9.453 14.955 17.265 1.00 89.06 757 GLN A CA 1
ATOM 6010 C C . GLN A 1 757 ? -8.222 15.153 18.163 1.00 89.06 757 GLN A C 1
ATOM 6012 O O . GLN A 1 757 ? -7.988 16.274 18.614 1.00 89.06 757 GLN A O 1
ATOM 6017 N N . LEU A 1 758 ? -7.380 14.123 18.332 1.00 88.94 758 LEU A N 1
ATOM 6018 C CA . LEU A 1 758 ? -6.130 14.200 19.113 1.00 88.94 758 LEU A CA 1
ATOM 6019 C C . LEU A 1 758 ? -5.092 15.201 18.562 1.00 88.94 758 LEU A C 1
ATOM 6021 O O . LEU A 1 758 ? -4.216 15.644 19.308 1.00 88.94 758 LEU A O 1
ATOM 6025 N N . ASN A 1 759 ? -5.179 15.548 17.272 1.00 88.44 759 ASN A N 1
ATOM 6026 C CA . ASN A 1 759 ? -4.243 16.439 16.565 1.00 88.44 759 ASN A CA 1
ATOM 6027 C C . ASN A 1 759 ? -4.953 17.650 15.921 1.00 88.44 759 ASN A C 1
ATOM 6029 O O . ASN A 1 759 ? -4.525 18.190 14.897 1.00 88.44 759 ASN A O 1
ATOM 6033 N N . LYS A 1 760 ? -6.070 18.078 16.527 1.00 88.94 760 LYS A N 1
ATOM 6034 C CA . LYS A 1 760 ? -6.953 19.151 16.041 1.00 88.94 760 LYS A CA 1
ATOM 6035 C C . LYS A 1 760 ? -6.222 20.461 15.719 1.00 88.94 760 LYS A C 1
ATOM 6037 O O . LYS A 1 760 ? -6.577 21.124 14.747 1.00 88.94 760 LYS A O 1
ATOM 6042 N N . GLU A 1 761 ? -5.212 20.835 16.502 1.00 89.25 761 GLU A N 1
ATOM 6043 C CA . GLU A 1 761 ? -4.478 22.098 16.336 1.00 89.25 761 GLU A CA 1
ATOM 6044 C C . GLU A 1 761 ? -3.607 22.105 15.073 1.00 89.25 761 GLU A C 1
ATOM 6046 O O . GLU A 1 761 ? -3.749 23.001 14.239 1.00 89.25 761 GLU A O 1
ATOM 6051 N N . GLN A 1 762 ? -2.794 21.066 14.853 1.00 88.94 762 GLN A N 1
ATOM 6052 C CA . GLN A 1 762 ? -2.020 20.918 13.616 1.00 88.94 762 GLN A CA 1
ATOM 6053 C C . GLN A 1 762 ? -2.938 20.770 12.393 1.00 88.94 762 GLN A C 1
ATOM 6055 O O . GLN A 1 762 ? -2.667 21.364 11.346 1.00 88.94 762 GLN A O 1
ATOM 6060 N N . LYS A 1 763 ? -4.073 20.059 12.522 1.00 90.31 763 LYS A N 1
ATOM 6061 C CA . LYS A 1 763 ? -5.072 19.979 11.443 1.00 90.31 763 LYS A CA 1
ATOM 6062 C C . LYS A 1 763 ? -5.603 21.367 11.072 1.00 90.31 763 LYS A C 1
ATOM 6064 O O . LYS A 1 763 ? -5.683 21.674 9.885 1.00 90.31 763 LYS A O 1
ATOM 6069 N N . LEU A 1 764 ? -5.919 22.215 12.056 1.00 91.50 764 LEU A N 1
ATOM 6070 C CA . LEU A 1 764 ? -6.352 23.598 11.825 1.00 91.50 764 LEU A CA 1
ATOM 6071 C C . LEU A 1 764 ? -5.241 24.452 11.192 1.00 91.50 764 LEU A C 1
ATOM 6073 O O . LEU A 1 764 ? -5.522 25.182 10.242 1.00 91.50 764 LEU A O 1
ATOM 6077 N N . ALA A 1 765 ? -3.992 24.338 11.654 1.00 92.12 765 ALA A N 1
ATOM 6078 C CA . ALA A 1 765 ? -2.852 25.062 11.085 1.00 92.12 765 ALA A CA 1
ATOM 6079 C C . ALA A 1 765 ? -2.634 24.712 9.599 1.00 92.12 765 ALA A C 1
ATOM 6081 O O . ALA A 1 765 ? -2.685 25.596 8.737 1.00 92.12 765 ALA A O 1
ATOM 6082 N N . LYS A 1 766 ? -2.513 23.416 9.274 1.00 92.81 766 LYS A N 1
ATOM 6083 C CA . LYS A 1 766 ? -2.374 22.936 7.889 1.00 92.81 766 LYS A CA 1
ATOM 6084 C C . LYS A 1 766 ? -3.601 23.299 7.037 1.00 92.81 766 LYS A C 1
ATOM 6086 O O . LYS A 1 766 ? -3.443 23.726 5.894 1.00 92.81 766 LYS A O 1
ATOM 6091 N N . GLN A 1 767 ? -4.817 23.258 7.593 1.00 94.44 767 GLN A N 1
ATOM 6092 C CA . GLN A 1 767 ? -6.037 23.703 6.903 1.00 94.44 767 GLN A CA 1
ATOM 6093 C C . GLN A 1 767 ? -6.010 25.199 6.539 1.00 94.44 767 GLN A C 1
ATOM 6095 O O . GLN A 1 767 ? -6.442 25.550 5.441 1.00 94.44 767 GLN A O 1
ATOM 6100 N N . ARG A 1 768 ? -5.482 26.090 7.396 1.00 95.12 768 ARG A N 1
ATOM 6101 C CA . ARG A 1 768 ? -5.349 27.527 7.068 1.00 95.12 768 ARG A CA 1
ATOM 6102 C C . ARG A 1 768 ? -4.392 27.767 5.902 1.00 95.12 768 ARG A C 1
ATOM 6104 O O . ARG A 1 768 ? -4.730 28.535 5.002 1.00 95.12 768 ARG A O 1
ATOM 6111 N N . TYR A 1 769 ? -3.252 27.080 5.880 1.00 95.94 769 TYR A N 1
ATOM 6112 C CA . TYR A 1 769 ? -2.288 27.174 4.781 1.00 95.94 769 TYR A CA 1
ATOM 6113 C C . TYR A 1 769 ? -2.880 26.651 3.460 1.00 95.94 769 TYR A C 1
ATOM 6115 O O . TYR A 1 769 ? -2.830 27.341 2.441 1.00 95.94 769 TYR A O 1
ATOM 6123 N N . ILE A 1 770 ? -3.579 25.509 3.494 1.00 96.75 770 ILE A N 1
ATOM 6124 C CA . ILE A 1 770 ? -4.324 24.975 2.339 1.00 96.75 770 ILE A CA 1
ATOM 6125 C C . ILE A 1 770 ? -5.401 25.959 1.859 1.00 96.75 770 ILE A C 1
ATOM 6127 O O . ILE A 1 770 ? -5.554 26.167 0.657 1.00 96.75 770 ILE A O 1
ATOM 6131 N N . HIS A 1 771 ? -6.144 26.597 2.771 1.00 96.12 771 HIS A N 1
ATOM 6132 C CA . HIS A 1 771 ? -7.151 27.605 2.414 1.00 96.12 771 HIS A CA 1
ATOM 6133 C C . HIS A 1 771 ? -6.533 28.826 1.731 1.00 96.12 771 HIS A C 1
ATOM 6135 O O . HIS A 1 771 ? -7.137 29.347 0.792 1.00 96.12 771 HIS A O 1
ATOM 6141 N N . MET A 1 772 ? -5.348 29.266 2.158 1.00 96.38 772 MET A N 1
ATOM 6142 C CA . MET A 1 772 ? -4.600 30.342 1.503 1.00 96.38 772 MET A CA 1
ATOM 6143 C C . MET A 1 772 ? -4.156 29.924 0.094 1.00 96.38 772 MET A C 1
ATOM 6145 O O . MET A 1 772 ? -4.501 30.597 -0.879 1.00 96.38 772 MET A O 1
ATOM 6149 N N . PHE A 1 773 ? -3.477 28.781 -0.029 1.00 95.75 773 PHE A N 1
ATOM 6150 C CA . PHE A 1 773 ? -2.961 28.248 -1.295 1.00 95.75 773 PHE A CA 1
ATOM 6151 C C . PHE A 1 773 ? -4.088 28.000 -2.319 1.00 95.75 773 PHE A C 1
ATOM 6153 O O . PHE A 1 773 ? -4.007 28.442 -3.468 1.00 95.75 773 PHE A O 1
ATOM 6160 N N . TYR A 1 774 ? -5.213 27.420 -1.887 1.00 97.62 774 TYR A N 1
ATOM 6161 C CA . TYR A 1 774 ? -6.402 27.251 -2.726 1.00 97.62 774 TYR A CA 1
ATOM 6162 C C . TYR A 1 774 ? -6.997 28.591 -3.192 1.00 97.62 774 TYR A C 1
ATOM 6164 O O . TYR A 1 774 ? -7.296 28.760 -4.377 1.00 97.62 774 TYR A O 1
ATOM 6172 N N . ASN A 1 775 ? -7.196 29.554 -2.283 1.00 97.12 775 ASN A N 1
ATOM 6173 C CA . ASN A 1 775 ? -7.910 30.787 -2.622 1.00 97.12 775 ASN A CA 1
ATOM 6174 C C . ASN A 1 775 ? -7.076 31.794 -3.416 1.00 97.12 775 ASN A C 1
ATOM 6176 O O . ASN A 1 775 ? -7.636 32.469 -4.281 1.00 97.12 775 ASN A O 1
ATOM 6180 N N . LEU A 1 776 ? -5.779 31.906 -3.124 1.00 96.19 776 LEU A N 1
ATOM 6181 C CA . LEU A 1 776 ? -4.893 32.876 -3.770 1.00 96.19 776 LEU A CA 1
ATOM 6182 C C . LEU A 1 776 ? -4.275 32.329 -5.061 1.00 96.19 776 LEU A C 1
ATOM 6184 O O . LEU A 1 776 ? -4.149 33.088 -6.023 1.00 96.19 776 LEU A O 1
ATOM 6188 N N . LEU A 1 777 ? -3.966 31.027 -5.121 1.00 96.50 777 LEU A N 1
ATOM 6189 C CA . LEU A 1 777 ? -3.372 30.405 -6.303 1.00 96.50 777 LEU A CA 1
ATOM 6190 C C . LEU A 1 777 ? -4.382 29.581 -7.112 1.00 96.50 777 LEU A C 1
ATOM 6192 O O . LEU A 1 777 ? -4.767 30.015 -8.199 1.00 96.50 777 LEU A O 1
ATOM 6196 N N . PHE A 1 778 ? -4.846 28.431 -6.602 1.00 97.44 778 PHE A N 1
ATOM 6197 C CA . PHE A 1 778 ? -5.632 27.475 -7.405 1.00 97.44 778 PHE A CA 1
ATOM 6198 C C . PHE A 1 778 ? -6.851 28.125 -8.074 1.00 97.44 778 PHE A C 1
ATOM 6200 O O . PHE A 1 778 ? -7.039 28.001 -9.284 1.00 97.44 778 PHE A O 1
ATOM 6207 N N . ARG A 1 779 ? -7.661 28.880 -7.317 1.00 95.75 779 ARG A N 1
ATOM 6208 C CA . ARG A 1 779 ? -8.849 29.563 -7.863 1.00 95.75 779 ARG A CA 1
ATOM 6209 C C . ARG A 1 779 ? -8.506 30.547 -8.983 1.00 95.75 779 ARG A C 1
ATOM 6211 O O . ARG A 1 779 ? -9.333 30.756 -9.865 1.00 95.75 779 ARG A O 1
ATOM 6218 N N . ASN A 1 780 ? -7.321 31.153 -8.960 1.00 95.12 780 ASN A N 1
ATOM 6219 C CA . ASN A 1 780 ? -6.872 32.114 -9.968 1.00 95.12 780 ASN A CA 1
ATOM 6220 C C . ASN A 1 780 ? -6.192 31.449 -11.175 1.00 95.12 780 ASN A C 1
ATOM 6222 O O . ASN A 1 780 ? -6.167 32.054 -12.245 1.00 95.12 780 ASN A O 1
ATOM 6226 N N . LEU A 1 781 ? -5.713 30.209 -11.040 1.00 95.25 781 LEU A N 1
ATOM 6227 C CA . LEU A 1 781 ? -5.350 29.348 -12.169 1.00 95.25 781 LEU A CA 1
ATOM 6228 C C . LEU A 1 781 ? -6.612 28.816 -12.864 1.00 95.25 781 LEU A C 1
ATOM 6230 O O . LEU A 1 781 ? -6.827 29.099 -14.039 1.00 95.25 781 LEU A O 1
ATOM 6234 N N . ALA A 1 782 ? -7.519 28.179 -12.116 1.00 93.25 782 ALA A N 1
ATOM 6235 C CA . ALA A 1 782 ? -8.757 27.603 -12.647 1.00 93.25 782 ALA A CA 1
ATOM 6236 C C . ALA A 1 782 ? -9.656 28.632 -13.368 1.00 93.25 782 ALA A C 1
ATOM 6238 O O . ALA A 1 782 ? -10.305 28.308 -14.359 1.00 93.25 782 ALA A O 1
ATOM 6239 N N . ARG A 1 783 ? -9.658 29.899 -12.922 1.00 90.88 783 ARG A N 1
ATOM 6240 C CA . ARG A 1 783 ? -10.357 31.022 -13.583 1.00 90.88 783 ARG A CA 1
ATOM 6241 C C . ARG A 1 783 ? -9.823 31.392 -14.972 1.00 90.88 783 ARG A C 1
ATOM 6243 O O . ARG A 1 783 ? -10.544 32.057 -15.709 1.00 90.88 783 ARG A O 1
ATOM 6250 N N . LYS A 1 784 ? -8.581 31.031 -15.311 1.00 89.81 784 LYS A N 1
ATOM 6251 C CA . LYS A 1 784 ? -7.968 31.314 -16.622 1.00 89.81 784 LYS A CA 1
ATOM 6252 C C . LYS A 1 784 ? -8.317 30.257 -17.673 1.00 89.81 784 LYS A C 1
ATOM 6254 O O . LYS A 1 784 ? -8.078 30.490 -18.855 1.00 89.81 784 LYS A O 1
ATOM 6259 N N . LEU A 1 785 ? -8.862 29.110 -17.259 1.00 87.38 785 LEU A N 1
ATOM 6260 C CA . LEU A 1 785 ? -9.189 28.015 -18.165 1.00 87.38 785 LEU A CA 1
ATOM 6261 C C . LEU A 1 785 ? -10.365 28.394 -19.086 1.00 87.38 785 LEU A C 1
ATOM 6263 O O . LEU A 1 785 ? -11.370 28.932 -18.609 1.00 87.38 785 LEU A O 1
ATOM 6267 N N . PRO A 1 786 ? -10.284 28.108 -20.399 1.00 80.75 786 PRO A N 1
ATOM 6268 C CA . PRO A 1 786 ? -11.361 28.410 -21.330 1.00 80.75 786 PRO A CA 1
ATOM 6269 C C . PRO A 1 786 ? -12.554 27.482 -21.076 1.00 80.75 786 PRO A C 1
ATOM 6271 O O . PRO A 1 786 ? -12.492 26.281 -21.334 1.00 80.75 786 PRO A O 1
ATOM 6274 N N . ILE A 1 787 ? -13.670 28.036 -20.599 1.00 76.38 787 ILE A N 1
ATOM 6275 C CA . ILE A 1 787 ? -14.910 27.266 -20.448 1.00 76.38 787 ILE A CA 1
ATOM 6276 C C . ILE A 1 787 ? -15.531 27.055 -21.842 1.00 76.38 787 ILE A C 1
ATOM 6278 O O . ILE A 1 787 ? -15.786 28.049 -22.529 1.00 76.38 787 ILE A O 1
ATOM 6282 N N . PRO A 1 788 ? -15.825 25.810 -22.267 1.00 62.22 788 PRO A N 1
ATOM 6283 C CA . PRO A 1 788 ? -16.522 25.557 -23.524 1.00 62.22 788 PRO A CA 1
ATOM 6284 C C . PRO A 1 788 ? -17.867 26.290 -23.586 1.00 62.22 788 PRO A C 1
ATOM 6286 O O . PRO A 1 788 ? -18.656 26.257 -22.639 1.00 62.22 788 PRO A O 1
ATOM 6289 N N . SER A 1 789 ? -18.137 26.955 -24.709 1.00 48.91 789 SER A N 1
ATOM 6290 C CA . SER A 1 789 ? -19.422 27.603 -24.961 1.00 48.91 789 SER A CA 1
ATOM 6291 C C . SER A 1 789 ? -20.411 26.598 -25.552 1.00 48.91 789 SER A C 1
ATOM 6293 O O . SER A 1 789 ? -20.248 26.126 -26.675 1.00 48.91 789 SER A O 1
ATOM 6295 N N . GLU A 1 790 ? -21.465 26.285 -24.798 1.00 46.06 790 GLU A N 1
ATOM 6296 C CA . GLU A 1 790 ? -22.595 25.476 -25.268 1.00 46.06 790 GLU A CA 1
ATOM 6297 C C . GLU A 1 790 ? -23.492 26.310 -26.201 1.00 46.06 790 GLU A C 1
ATOM 6299 O O . GLU A 1 790 ? -24.576 26.761 -25.840 1.00 46.06 790 GLU A O 1
ATOM 6304 N N . GLY A 1 791 ? -23.001 26.555 -27.418 1.00 32.81 791 GLY A N 1
ATOM 6305 C CA . GLY A 1 791 ? -23.814 27.013 -28.542 1.00 32.81 791 GLY A CA 1
ATOM 6306 C C . GLY A 1 791 ? -24.425 25.818 -29.290 1.00 32.81 791 GLY A C 1
ATOM 6307 O O . GLY A 1 791 ? -23.758 24.788 -29.422 1.00 32.81 791 GLY A O 1
ATOM 6308 N N . PRO A 1 792 ? -25.663 25.918 -29.808 1.00 33.91 792 PRO A N 1
ATOM 6309 C CA . PRO A 1 792 ? -26.269 24.838 -30.580 1.00 33.91 792 PRO A CA 1
ATOM 6310 C C . PRO A 1 792 ? -25.468 24.592 -31.864 1.00 33.91 792 PRO A C 1
ATOM 6312 O O . PRO A 1 792 ? -25.313 25.488 -32.696 1.00 33.91 792 PRO A O 1
ATOM 6315 N N . GLN A 1 793 ? -24.964 23.368 -32.038 1.00 31.23 793 GLN A N 1
ATOM 6316 C CA . GLN A 1 793 ? -24.252 22.982 -33.254 1.00 31.23 793 GLN A CA 1
ATOM 6317 C C . GLN A 1 793 ? -25.213 23.009 -34.448 1.00 31.23 793 GLN A C 1
ATOM 6319 O O . GLN A 1 793 ? -26.141 22.205 -34.530 1.00 31.23 793 GLN A O 1
ATOM 6324 N N . GLN A 1 794 ? -24.976 23.916 -35.399 1.00 28.56 794 GLN A N 1
ATOM 6325 C CA . GLN A 1 794 ? -25.583 23.797 -36.722 1.00 28.56 794 GLN A CA 1
ATOM 6326 C C . GLN A 1 794 ? -25.065 22.513 -37.395 1.00 28.56 794 GLN A C 1
ATOM 6328 O O . GLN A 1 794 ? -23.870 22.222 -37.288 1.00 28.56 794 GLN A O 1
ATOM 6333 N N . PRO A 1 795 ? -25.921 21.748 -38.097 1.00 34.34 795 PRO A N 1
ATOM 6334 C CA . PRO A 1 795 ? -25.497 20.522 -38.761 1.00 34.34 795 PRO A CA 1
ATOM 6335 C C . PRO A 1 795 ? -24.480 20.842 -39.864 1.00 34.34 795 PRO A C 1
ATOM 6337 O O . PRO A 1 795 ? -24.801 21.507 -40.851 1.00 34.34 795 PRO A O 1
ATOM 6340 N N . THR A 1 796 ? -23.245 20.364 -39.706 1.00 29.17 796 THR A N 1
ATOM 6341 C CA . THR A 1 796 ? -22.185 20.538 -40.704 1.00 29.17 796 THR A CA 1
ATOM 6342 C C . THR A 1 796 ? -22.495 19.728 -41.960 1.00 29.17 796 THR A C 1
ATOM 6344 O O . THR A 1 796 ? -22.450 18.500 -41.953 1.00 29.17 796 THR A O 1
ATOM 6347 N N . SER A 1 797 ? -22.794 20.432 -43.054 1.00 30.56 797 SER A N 1
ATOM 6348 C CA . SER A 1 797 ? -23.057 19.850 -44.375 1.00 30.56 797 SER A CA 1
ATOM 6349 C C . SER A 1 797 ? -21.882 19.016 -44.893 1.00 30.56 797 SER A C 1
ATOM 6351 O O . SER A 1 797 ? -20.727 19.429 -44.775 1.00 30.56 797 SER A O 1
ATOM 6353 N N . GLU A 1 798 ? -22.174 17.882 -45.533 1.00 36.97 798 GLU A N 1
ATOM 6354 C CA . GLU A 1 798 ? -21.165 16.957 -46.058 1.00 36.97 798 GLU A CA 1
ATOM 6355 C C . GLU A 1 798 ? -20.277 17.585 -47.150 1.00 36.97 798 GLU A C 1
ATOM 6357 O O . GLU A 1 798 ? -20.663 17.715 -48.316 1.00 36.97 798 GLU A O 1
ATOM 6362 N N . ALA A 1 799 ? -19.037 17.924 -46.796 1.00 30.28 799 ALA A N 1
ATOM 6363 C CA . ALA A 1 799 ? -18.024 18.364 -47.749 1.00 30.28 799 ALA A CA 1
ATOM 6364 C C . ALA A 1 799 ? -17.427 17.162 -48.509 1.00 30.28 799 ALA A C 1
ATOM 6366 O O . ALA A 1 799 ? -16.460 16.543 -48.063 1.00 30.28 799 ALA A O 1
ATOM 6367 N N . LYS A 1 800 ? -17.998 16.835 -49.676 1.00 31.77 800 LYS A N 1
ATOM 6368 C CA . LYS A 1 800 ? -17.486 15.782 -50.575 1.00 31.77 800 LYS A CA 1
ATOM 6369 C C . LYS A 1 800 ? -16.026 16.042 -50.966 1.00 31.77 800 LYS A C 1
ATOM 6371 O O . LYS A 1 800 ? -15.718 17.037 -51.620 1.00 31.77 800 LYS A O 1
ATOM 6376 N N . THR A 1 801 ? -15.133 15.118 -50.623 1.00 31.05 801 THR A N 1
ATOM 6377 C CA . THR A 1 801 ? -13.713 15.175 -50.984 1.00 31.05 801 THR A CA 1
ATOM 6378 C C . THR A 1 801 ? -13.467 14.664 -52.406 1.00 31.05 801 THR A C 1
ATOM 6380 O O . THR A 1 801 ? -13.730 13.508 -52.726 1.00 31.05 801 THR A O 1
ATOM 6383 N N . ALA A 1 802 ? -12.906 15.522 -53.261 1.00 28.50 802 ALA A N 1
ATOM 6384 C CA . ALA A 1 802 ? -12.307 15.119 -54.535 1.00 28.50 802 ALA A CA 1
ATOM 6385 C C . ALA A 1 802 ? -10.800 14.826 -54.344 1.00 28.50 802 ALA A C 1
ATOM 6387 O O . ALA A 1 802 ? -10.147 15.511 -53.549 1.00 28.50 802 ALA A O 1
ATOM 6388 N N . PRO A 1 803 ? -10.223 13.824 -55.036 1.00 31.52 803 PRO A N 1
ATOM 6389 C CA . PRO A 1 803 ? -8.852 13.379 -54.790 1.00 31.52 803 PRO A CA 1
ATOM 6390 C C . PRO A 1 803 ? -7.801 14.354 -55.345 1.00 31.52 803 PRO A C 1
ATOM 6392 O O . PRO A 1 803 ? -7.966 14.917 -56.426 1.00 31.52 803 PRO A O 1
ATOM 6395 N N . LYS A 1 804 ? -6.672 14.498 -54.636 1.00 30.36 804 LYS A N 1
ATOM 6396 C CA . LYS A 1 804 ? -5.471 15.197 -55.126 1.00 30.36 804 LYS A CA 1
ATOM 6397 C C . LYS A 1 804 ? -4.375 14.199 -55.499 1.00 30.36 804 LYS A C 1
ATOM 6399 O O . LYS A 1 804 ? -4.050 13.317 -54.710 1.00 30.36 804 LYS A O 1
ATOM 6404 N N . GLN A 1 805 ? -3.796 14.375 -56.685 1.00 27.22 805 GLN A N 1
ATOM 6405 C CA . GLN A 1 805 ? -2.579 13.686 -57.130 1.00 27.22 805 GLN A CA 1
ATOM 6406 C C . GLN A 1 805 ? -1.299 14.434 -56.678 1.00 27.22 805 GLN A C 1
ATOM 6408 O O . GLN A 1 805 ? -1.407 15.557 -56.175 1.00 27.22 805 GLN A O 1
ATOM 6413 N N . PRO A 1 806 ? -0.099 13.820 -56.793 1.00 35.59 806 PRO A N 1
ATOM 6414 C CA . PRO A 1 806 ? 1.144 14.353 -56.221 1.00 35.59 806 PRO A CA 1
ATOM 6415 C C . PRO A 1 806 ? 1.661 15.645 -56.875 1.00 35.59 806 PRO A C 1
ATOM 6417 O O . PRO A 1 806 ? 1.318 15.973 -58.009 1.00 35.59 806 PRO A O 1
ATOM 6420 N N . ALA A 1 807 ? 2.529 16.362 -56.156 1.00 29.42 807 ALA A N 1
ATOM 6421 C CA . ALA A 1 807 ? 3.111 17.627 -56.603 1.00 29.42 807 ALA A CA 1
ATOM 6422 C C . ALA A 1 807 ? 4.312 17.440 -57.566 1.00 29.42 807 ALA A C 1
ATOM 6424 O O . ALA A 1 807 ? 5.155 16.576 -57.313 1.00 29.42 807 ALA A O 1
ATOM 6425 N N . PRO A 1 808 ? 4.439 18.268 -58.624 1.00 31.20 808 PRO A N 1
ATOM 6426 C CA . PRO A 1 808 ? 5.632 18.352 -59.469 1.00 31.20 808 PRO A CA 1
ATOM 6427 C C . PRO A 1 808 ? 6.691 19.326 -58.907 1.00 31.20 808 PRO A C 1
ATOM 6429 O O . PRO A 1 808 ? 6.434 20.080 -57.969 1.00 31.20 808 PRO A O 1
ATOM 6432 N N . ALA A 1 809 ? 7.892 19.308 -59.493 1.00 30.45 809 ALA A N 1
ATOM 6433 C CA . ALA A 1 809 ? 9.066 20.050 -59.021 1.00 30.45 809 ALA A CA 1
ATOM 6434 C C . ALA A 1 809 ? 9.141 21.529 -59.475 1.00 30.45 809 ALA A C 1
ATOM 6436 O O . ALA A 1 809 ? 8.463 21.962 -60.405 1.00 30.45 809 ALA A O 1
ATOM 6437 N N . LEU A 1 810 ? 10.025 22.288 -58.816 1.00 36.44 810 LEU A N 1
ATOM 6438 C CA . LEU A 1 810 ? 10.377 23.690 -59.091 1.00 36.44 810 LEU A CA 1
ATOM 6439 C C . LEU A 1 810 ? 11.158 23.877 -60.408 1.00 36.44 810 LEU A C 1
ATOM 6441 O O . LEU A 1 810 ? 12.206 23.256 -60.540 1.00 36.44 810 LEU A O 1
ATOM 6445 N N . VAL A 1 811 ? 10.760 24.839 -61.261 1.00 28.73 811 VAL A N 1
ATOM 6446 C CA . VAL A 1 811 ? 11.640 25.781 -62.013 1.00 28.73 811 VAL A CA 1
ATOM 6447 C C . VAL A 1 811 ? 10.869 27.104 -62.266 1.00 28.73 811 VAL A C 1
ATOM 6449 O O . VAL A 1 811 ? 9.644 27.116 -62.326 1.00 28.73 811 VAL A O 1
ATOM 6452 N N . ALA A 1 812 ? 11.592 28.227 -62.353 1.00 29.08 812 ALA A N 1
ATOM 6453 C CA . ALA A 1 812 ? 11.125 29.624 -62.390 1.00 29.08 812 ALA A CA 1
ATOM 6454 C C . ALA A 1 812 ? 10.380 30.119 -63.661 1.00 29.08 812 ALA A C 1
ATOM 6456 O O . ALA A 1 812 ? 10.650 29.633 -64.754 1.00 29.08 812 ALA A O 1
ATOM 6457 N N . ALA A 1 813 ? 9.580 31.198 -63.519 1.00 26.28 813 ALA A N 1
ATOM 6458 C CA . ALA A 1 813 ? 9.391 32.311 -64.488 1.00 26.28 813 ALA A CA 1
ATOM 6459 C C . ALA A 1 813 ? 8.542 33.481 -63.878 1.00 26.28 813 ALA A C 1
ATOM 6461 O O . ALA A 1 813 ? 7.878 33.243 -62.867 1.00 26.28 813 ALA A O 1
ATOM 6462 N N . PRO A 1 814 ? 8.545 34.735 -64.414 1.00 38.66 814 PRO A N 1
ATOM 6463 C CA . PRO A 1 814 ? 8.014 35.915 -63.695 1.00 38.66 814 PRO A CA 1
ATOM 6464 C C . PRO A 1 814 ? 6.900 36.773 -64.370 1.00 38.66 814 PRO A C 1
ATOM 6466 O O . PRO A 1 814 ? 6.838 36.888 -65.587 1.00 38.66 814 PRO A O 1
ATOM 6469 N N . LYS A 1 815 ? 6.188 37.543 -63.517 1.00 28.59 815 LYS A N 1
ATOM 6470 C CA . LYS A 1 815 ? 5.557 38.889 -63.709 1.00 28.59 815 LYS A CA 1
ATOM 6471 C C . LYS A 1 815 ? 4.310 39.129 -64.616 1.00 28.59 815 LYS A C 1
ATOM 6473 O O . LYS A 1 815 ? 4.362 38.965 -65.823 1.00 28.59 815 LYS A O 1
ATOM 6478 N N . GLN A 1 816 ? 3.345 39.850 -64.000 1.00 30.53 816 GLN A N 1
ATOM 6479 C CA . GLN A 1 816 ? 2.409 40.873 -64.557 1.00 30.53 816 GLN A CA 1
ATOM 6480 C C . GLN A 1 816 ? 1.203 40.406 -65.438 1.00 30.53 816 GLN A C 1
ATOM 6482 O O . GLN A 1 816 ? 1.231 39.295 -65.950 1.00 30.53 816 GLN A O 1
ATOM 6487 N N . PRO A 1 817 ? 0.118 41.216 -65.605 1.00 50.72 817 PRO A N 1
ATOM 6488 C CA . PRO A 1 817 ? -0.738 41.768 -64.534 1.00 50.72 817 PRO A CA 1
ATOM 6489 C C . PRO A 1 817 ? -2.282 41.754 -64.831 1.00 50.72 817 PRO A C 1
ATOM 6491 O O . PRO A 1 817 ? -2.740 41.211 -65.827 1.00 50.72 817 PRO A O 1
ATOM 6494 N N . ALA A 1 818 ? -3.050 42.384 -63.921 1.00 30.48 818 ALA A N 1
ATOM 6495 C CA . ALA A 1 818 ? -4.461 42.872 -63.916 1.00 30.48 818 ALA A CA 1
ATOM 6496 C C . ALA A 1 818 ? -5.117 43.286 -65.281 1.00 30.48 818 ALA A C 1
ATOM 6498 O O . ALA A 1 818 ? -4.343 43.631 -66.176 1.00 30.48 818 ALA A O 1
ATOM 6499 N N . PRO A 1 819 ? -6.483 43.403 -65.450 1.00 48.22 819 PRO A N 1
ATOM 6500 C CA . PRO A 1 819 ? -7.376 44.162 -64.526 1.00 48.22 819 PRO A CA 1
ATOM 6501 C C . PRO A 1 819 ? -8.930 43.907 -64.439 1.00 48.22 819 PRO A C 1
ATOM 6503 O O . PRO A 1 819 ? -9.531 43.208 -65.241 1.00 48.22 819 PRO A O 1
ATOM 6506 N N . ALA A 1 820 ? -9.556 44.622 -63.475 1.00 29.94 820 ALA A N 1
ATOM 6507 C CA . ALA A 1 820 ? -10.881 45.314 -63.468 1.00 29.94 820 ALA A CA 1
ATOM 6508 C C . ALA A 1 820 ? -12.283 44.607 -63.495 1.00 29.94 820 ALA A C 1
ATOM 6510 O O . ALA A 1 820 ? -12.791 44.235 -64.542 1.00 29.94 820 ALA A O 1
ATOM 6511 N N . ALA A 1 821 ? -12.963 44.642 -62.327 1.00 33.50 821 ALA A N 1
ATOM 6512 C CA . ALA A 1 821 ? -14.285 45.257 -61.986 1.00 33.50 821 ALA A CA 1
ATOM 6513 C C . ALA A 1 821 ? -15.599 45.098 -62.820 1.00 33.50 821 ALA A C 1
ATOM 6515 O O . ALA A 1 821 ? -15.593 45.314 -64.026 1.00 33.50 821 ALA A O 1
ATOM 6516 N N . THR A 1 822 ? -16.767 44.951 -62.136 1.00 26.70 822 THR A N 1
ATOM 6517 C CA . THR A 1 822 ? -18.004 45.816 -62.238 1.00 26.70 822 THR A CA 1
ATOM 6518 C C . THR A 1 822 ? -19.197 45.395 -61.319 1.00 26.70 822 THR A C 1
ATOM 6520 O O . THR A 1 822 ? -19.155 44.338 -60.696 1.00 26.70 822 THR A O 1
ATOM 6523 N N . VAL A 1 823 ? -20.221 46.272 -61.171 1.00 32.69 823 VAL A N 1
ATOM 6524 C CA . VAL A 1 823 ? -21.437 46.255 -60.279 1.00 32.69 823 VAL A CA 1
ATOM 6525 C C . VAL A 1 823 ? -22.463 47.326 -60.809 1.00 32.69 823 VAL A C 1
ATOM 6527 O O . VAL A 1 823 ? -22.053 47.994 -61.763 1.00 32.69 823 VAL A O 1
ATOM 6530 N N . PRO A 1 824 ? -23.689 47.645 -60.262 1.00 58.47 824 PRO A N 1
ATOM 6531 C CA . PRO A 1 824 ? -24.562 47.043 -59.209 1.00 58.47 824 PRO A CA 1
ATOM 6532 C C . PRO A 1 824 ? -26.132 47.025 -59.426 1.00 58.47 824 PRO A C 1
ATOM 6534 O O . PRO A 1 824 ? -26.690 47.883 -60.101 1.00 58.47 824 PRO A O 1
ATOM 6537 N N . ALA A 1 825 ? -26.853 46.185 -58.648 1.00 32.28 825 ALA A N 1
ATOM 6538 C CA . ALA A 1 825 ? -28.254 46.366 -58.133 1.00 32.28 825 ALA A CA 1
ATOM 6539 C C . ALA A 1 825 ? -29.415 46.618 -59.170 1.00 32.28 825 ALA A C 1
ATOM 6541 O O . ALA A 1 825 ? -29.195 46.291 -60.336 1.00 32.28 825 ALA A O 1
ATOM 6542 N N . PRO A 1 826 ? -30.636 47.171 -58.860 1.00 61.00 826 PRO A N 1
ATOM 6543 C CA . PRO A 1 826 ? -31.441 47.341 -57.605 1.00 61.00 826 PRO A CA 1
ATOM 6544 C C . PRO A 1 826 ? -32.997 47.060 -57.712 1.00 61.00 826 PRO A C 1
ATOM 6546 O O . PRO A 1 826 ? -33.485 46.761 -58.797 1.00 61.00 826 PRO A O 1
ATOM 6549 N N . ALA A 1 827 ? -33.792 47.270 -56.620 1.00 35.59 827 ALA A N 1
ATOM 6550 C CA . ALA A 1 827 ? -34.983 48.196 -56.524 1.00 35.59 827 ALA A CA 1
ATOM 6551 C C . ALA A 1 827 ? -36.315 47.757 -55.791 1.00 35.59 827 ALA A C 1
ATOM 6553 O O . ALA A 1 827 ? -36.689 46.591 -55.816 1.00 35.59 827 ALA A O 1
ATOM 6554 N N . LEU A 1 828 ? -37.070 48.778 -55.285 1.00 33.25 828 LEU A N 1
ATOM 6555 C CA . LEU A 1 828 ? -38.521 48.865 -54.871 1.00 33.25 828 LEU A CA 1
ATOM 6556 C C . LEU A 1 828 ? -38.964 48.321 -53.460 1.00 33.25 828 LEU A C 1
ATOM 6558 O O . LEU A 1 828 ? -38.459 47.285 -53.055 1.00 33.25 828 LEU A O 1
ATOM 6562 N N . VAL A 1 829 ? -39.911 48.895 -52.654 1.00 35.44 829 VAL A N 1
ATOM 6563 C CA . VAL A 1 829 ? -40.660 50.204 -52.628 1.00 35.44 829 VAL A CA 1
ATOM 6564 C C . VAL A 1 829 ? -41.361 50.540 -51.254 1.00 35.44 829 VAL A C 1
ATOM 6566 O O . VAL A 1 829 ? -41.912 49.633 -50.647 1.00 35.44 829 VAL A O 1
ATOM 6569 N N . ALA A 1 830 ? -41.421 51.841 -50.852 1.00 35.72 830 ALA A N 1
ATOM 6570 C CA . ALA A 1 830 ? -42.335 52.588 -49.900 1.00 35.72 830 ALA A CA 1
ATOM 6571 C C . ALA A 1 830 ? -42.638 52.058 -48.443 1.00 35.72 830 ALA A C 1
ATOM 6573 O O . ALA A 1 830 ? -42.237 50.955 -48.113 1.00 35.72 830 ALA A O 1
ATOM 6574 N N . ALA A 1 831 ? -43.278 52.754 -47.461 1.00 35.66 831 ALA A N 1
ATOM 6575 C CA . ALA A 1 831 ? -44.012 54.050 -47.328 1.00 35.66 831 ALA A CA 1
ATOM 6576 C C . ALA A 1 831 ? -43.936 54.664 -45.861 1.00 35.66 831 ALA A C 1
ATOM 6578 O O . ALA A 1 831 ? -43.422 53.974 -44.984 1.00 35.66 831 ALA A O 1
ATOM 6579 N N . PRO A 1 832 ? -44.401 55.917 -45.544 1.00 70.12 832 PRO A N 1
ATOM 6580 C CA . PRO A 1 832 ? -43.897 56.719 -44.380 1.00 70.12 832 PRO A CA 1
ATOM 6581 C C . PRO A 1 832 ? -44.912 57.446 -43.425 1.00 70.12 832 PRO A C 1
ATOM 6583 O O . PRO A 1 832 ? -46.075 57.599 -43.797 1.00 70.12 832 PRO A O 1
ATOM 6586 N N . LYS A 1 833 ? -44.442 58.038 -42.282 1.00 31.33 833 LYS A N 1
ATOM 6587 C CA . LYS A 1 833 ? -44.755 59.431 -41.774 1.00 31.33 833 LYS A CA 1
ATOM 6588 C C . LYS A 1 833 ? -44.089 59.878 -40.425 1.00 31.33 833 LYS A C 1
ATOM 6590 O O . LYS A 1 833 ? -43.503 59.068 -39.722 1.00 31.33 833 LYS A O 1
ATOM 6595 N N . GLN A 1 834 ? -44.184 61.189 -40.115 1.00 42.22 834 GLN A N 1
ATOM 6596 C CA . GLN A 1 834 ? -43.725 62.005 -38.937 1.00 42.22 834 GLN A CA 1
ATOM 6597 C C . GLN A 1 834 ? -44.952 62.750 -38.285 1.00 42.22 834 GLN A C 1
ATOM 6599 O O . GLN A 1 834 ? -46.023 62.552 -38.874 1.00 42.22 834 GLN A O 1
ATOM 6604 N N . PRO A 1 835 ? -44.924 63.605 -37.198 1.00 59.06 835 PRO A N 1
ATOM 6605 C CA . PRO A 1 835 ? -43.840 64.430 -36.580 1.00 59.06 835 PRO A CA 1
ATOM 6606 C C . PRO A 1 835 ? -43.841 64.586 -35.002 1.00 59.06 835 PRO A C 1
ATOM 6608 O O . PRO A 1 835 ? -44.262 63.676 -34.301 1.00 59.06 835 PRO A O 1
ATOM 6611 N N . ALA A 1 836 ? -43.303 65.708 -34.458 1.00 37.53 836 ALA A N 1
ATOM 6612 C CA . ALA A 1 836 ? -42.986 66.060 -33.032 1.00 37.53 836 ALA A CA 1
ATOM 6613 C C . ALA A 1 836 ? -44.172 66.727 -32.228 1.00 37.53 836 ALA A C 1
ATOM 6615 O O . ALA A 1 836 ? -45.242 66.736 -32.842 1.00 37.53 836 ALA A O 1
ATOM 6616 N N . PRO A 1 837 ? -44.098 67.301 -30.963 1.00 54.16 837 PRO A N 1
ATOM 6617 C CA . PRO A 1 837 ? -42.979 68.032 -30.270 1.00 54.16 837 PRO A CA 1
ATOM 6618 C C . PRO A 1 837 ? -42.831 68.033 -28.685 1.00 54.16 837 PRO A C 1
ATOM 6620 O O . PRO A 1 837 ? -43.725 67.623 -27.961 1.00 54.16 837 PRO A O 1
ATOM 6623 N N . ALA A 1 838 ? -41.725 68.645 -28.184 1.00 34.00 838 ALA A N 1
ATOM 6624 C CA . ALA A 1 838 ? -41.500 69.472 -26.943 1.00 34.00 838 ALA A CA 1
ATOM 6625 C C . ALA A 1 838 ? -41.564 68.974 -25.443 1.00 34.00 838 ALA A C 1
ATOM 6627 O O . ALA A 1 838 ? -42.489 68.284 -25.044 1.00 34.00 838 ALA A O 1
ATOM 6628 N N . ALA A 1 839 ? -40.652 69.551 -24.603 1.00 35.97 839 ALA A N 1
ATOM 6629 C CA . ALA A 1 839 ? -40.676 69.803 -23.116 1.00 35.97 839 ALA A CA 1
ATOM 6630 C C . ALA A 1 839 ? -40.351 68.671 -22.074 1.00 35.97 839 ALA A C 1
ATOM 6632 O O . ALA A 1 839 ? -40.542 67.507 -22.398 1.00 35.97 839 ALA A O 1
ATOM 6633 N N . THR A 1 840 ? -39.896 68.876 -20.799 1.00 31.11 840 THR A N 1
ATOM 6634 C CA . THR A 1 840 ? -39.038 69.901 -20.085 1.00 31.11 840 THR A CA 1
ATOM 6635 C C . THR A 1 840 ? -38.545 69.445 -18.664 1.00 31.11 840 THR A C 1
ATOM 6637 O O . THR A 1 840 ? -39.368 69.011 -17.870 1.00 31.11 840 THR A O 1
ATOM 6640 N N . VAL A 1 841 ? -37.241 69.630 -18.339 1.00 32.38 841 VAL A N 1
ATOM 6641 C CA . VAL A 1 841 ? -36.571 70.343 -17.179 1.00 32.38 841 VAL A CA 1
ATOM 6642 C C . VAL A 1 841 ? -37.238 70.411 -15.760 1.00 32.38 841 VAL A C 1
ATOM 6644 O O . VAL A 1 841 ? -38.408 70.789 -15.731 1.00 32.38 841 VAL A O 1
ATOM 6647 N N . PRO A 1 842 ? -36.528 70.334 -14.580 1.00 68.19 842 PRO A N 1
ATOM 6648 C CA . PRO A 1 842 ? -35.208 69.745 -14.186 1.00 68.19 842 PRO A CA 1
ATOM 6649 C C . PRO A 1 842 ? -35.172 68.962 -12.819 1.00 68.19 842 PRO A C 1
ATOM 6651 O O . PRO A 1 842 ? -36.143 69.001 -12.071 1.00 68.19 842 PRO A O 1
ATOM 6654 N N . ALA A 1 843 ? -34.016 68.368 -12.432 1.00 33.19 843 ALA A N 1
ATOM 6655 C CA . ALA A 1 843 ? -33.274 68.638 -11.159 1.00 33.19 843 ALA A CA 1
ATOM 6656 C C . ALA A 1 843 ? -32.101 67.646 -10.864 1.00 33.19 843 ALA A C 1
ATOM 6658 O O . ALA A 1 843 ? -32.335 66.451 -10.753 1.00 33.19 843 ALA A O 1
ATOM 6659 N N . SER A 1 844 ? -30.875 68.191 -10.730 1.00 35.03 844 SER A N 1
ATOM 6660 C CA . SER A 1 844 ? -29.670 67.781 -9.937 1.00 35.03 844 SER A CA 1
ATOM 6661 C C . SER A 1 844 ? -29.435 66.311 -9.480 1.00 35.03 844 SER A C 1
ATOM 6663 O O . SER A 1 844 ? -30.331 65.679 -8.937 1.00 35.03 844 SER A O 1
ATOM 6665 N N . GLU A 1 845 ? -28.214 65.744 -9.513 1.00 30.41 845 GLU A N 1
ATOM 6666 C CA . GLU A 1 845 ? -26.877 66.357 -9.699 1.00 30.41 845 GLU A CA 1
ATOM 6667 C C . GLU A 1 845 ? -25.825 65.394 -10.317 1.00 30.41 845 GLU A C 1
ATOM 6669 O O . GLU A 1 845 ? -26.018 64.181 -10.365 1.00 30.41 845 GLU A O 1
ATOM 6674 N N . GLN A 1 846 ? -24.716 65.950 -10.822 1.00 32.81 846 GLN A N 1
ATOM 6675 C CA . GLN A 1 846 ? -23.566 65.272 -11.463 1.00 32.81 846 GLN A CA 1
ATOM 6676 C C . GLN A 1 846 ? -22.253 65.890 -10.888 1.00 32.81 846 GLN A C 1
ATOM 6678 O O . GLN A 1 846 ? -22.337 66.901 -10.200 1.00 32.81 846 GLN A O 1
ATOM 6683 N N . ALA A 1 847 ? -21.017 65.402 -11.089 1.00 27.75 847 ALA A N 1
ATOM 6684 C CA . ALA A 1 847 ? -20.476 64.590 -12.185 1.00 27.75 847 ALA A CA 1
ATOM 6685 C C . ALA A 1 847 ? -19.171 63.816 -11.836 1.00 27.75 847 ALA A C 1
ATOM 6687 O O . ALA A 1 847 ? -18.589 63.964 -10.767 1.00 27.75 847 ALA A O 1
ATOM 6688 N N . LEU A 1 848 ? -18.712 63.017 -12.811 1.00 37.56 848 LEU A N 1
ATOM 6689 C CA . LEU A 1 848 ? -17.349 62.462 -13.000 1.00 37.56 848 LEU A CA 1
ATOM 6690 C C . LEU A 1 848 ? -16.423 63.560 -13.640 1.00 37.56 848 LEU A C 1
ATOM 6692 O O . LEU A 1 848 ? -16.904 64.692 -13.724 1.00 37.56 848 LEU A O 1
ATOM 6696 N N . PRO A 1 849 ? -15.189 63.331 -14.187 1.00 65.19 849 PRO A N 1
ATOM 6697 C CA . PRO A 1 849 ? -14.382 62.104 -14.379 1.00 65.19 849 PRO A CA 1
ATOM 6698 C C . PRO A 1 849 ? -12.838 62.308 -14.172 1.00 65.19 849 PRO A C 1
ATOM 6700 O O . PRO A 1 849 ? -12.422 63.208 -13.455 1.00 65.19 849 PRO A O 1
ATOM 6703 N N . ALA A 1 850 ? -12.018 61.523 -14.905 1.00 29.12 850 ALA A N 1
ATOM 6704 C CA . ALA A 1 850 ? -10.573 61.674 -15.216 1.00 29.12 850 ALA A CA 1
ATOM 6705 C C . ALA A 1 850 ? -9.565 61.240 -14.116 1.00 29.12 850 ALA A C 1
ATOM 6707 O O . ALA A 1 850 ? -9.752 61.565 -12.954 1.00 29.12 850 ALA A O 1
ATOM 6708 N N . VAL A 1 851 ? -8.535 60.395 -14.331 1.00 35.47 851 VAL A N 1
ATOM 6709 C CA . VAL A 1 851 ? -7.522 60.151 -15.406 1.00 35.47 851 VAL A CA 1
ATOM 6710 C C . VAL A 1 851 ? -6.147 60.798 -15.097 1.00 35.47 851 VAL A C 1
ATOM 6712 O O . VAL A 1 851 ? -6.054 61.905 -14.588 1.00 35.47 851 VAL A O 1
ATOM 6715 N N . THR A 1 852 ? -5.084 60.029 -15.374 1.00 35.94 852 THR A N 1
ATOM 6716 C CA . THR A 1 852 ? -3.621 60.227 -15.167 1.00 35.94 852 THR A CA 1
ATOM 6717 C C . THR A 1 852 ? -3.005 61.496 -15.810 1.00 35.94 852 THR A C 1
ATOM 6719 O O . THR A 1 852 ? -3.659 61.999 -16.723 1.00 35.94 852 THR A O 1
ATOM 6722 N N . PRO A 1 853 ? -1.731 61.932 -15.535 1.00 55.62 853 PRO A N 1
ATOM 6723 C CA . PRO A 1 853 ? -0.604 61.282 -14.808 1.00 55.62 853 PRO A CA 1
ATOM 6724 C C . PRO A 1 853 ? 0.265 62.205 -13.868 1.00 55.62 853 PRO A C 1
ATOM 6726 O O . PRO A 1 853 ? -0.094 63.332 -13.558 1.00 55.62 853 PRO A O 1
ATOM 6729 N N . LYS A 1 854 ? 1.436 61.680 -13.435 1.00 31.67 854 LYS A N 1
ATOM 6730 C CA . LYS A 1 854 ? 2.719 62.303 -12.951 1.00 31.67 854 LYS A CA 1
ATOM 6731 C C . LYS A 1 854 ? 3.087 63.725 -13.484 1.00 31.67 854 LYS A C 1
ATOM 6733 O O . LYS A 1 854 ? 2.632 64.026 -14.585 1.00 31.67 854 LYS A O 1
ATOM 6738 N N . PRO A 1 855 ? 4.090 64.477 -12.911 1.00 55.50 855 PRO A N 1
ATOM 6739 C CA . PRO A 1 855 ? 4.903 64.289 -11.668 1.00 55.50 855 PRO A CA 1
ATOM 6740 C C . PRO A 1 855 ? 5.276 65.584 -10.840 1.00 55.50 855 PRO A C 1
ATOM 6742 O O . PRO A 1 855 ? 4.915 66.689 -11.220 1.00 55.50 855 PRO A O 1
ATOM 6745 N N . LYS A 1 856 ? 6.163 65.423 -9.820 1.00 28.52 856 LYS A N 1
ATOM 6746 C CA . LYS A 1 856 ? 7.140 66.387 -9.198 1.00 28.52 856 LYS A CA 1
ATOM 6747 C C . LYS A 1 856 ? 6.728 67.359 -8.046 1.00 28.52 856 LYS A C 1
ATOM 6749 O O . LYS A 1 856 ? 6.063 68.350 -8.286 1.00 28.52 856 LYS A O 1
ATOM 6754 N N . THR A 1 857 ? 7.288 67.091 -6.844 1.00 26.91 857 THR A N 1
ATOM 6755 C CA . THR A 1 857 ? 8.072 67.959 -5.891 1.00 26.91 857 THR A CA 1
ATOM 6756 C C . THR A 1 857 ? 7.776 69.468 -5.680 1.00 26.91 857 THR A C 1
ATOM 6758 O O . THR A 1 857 ? 7.616 70.146 -6.692 1.00 26.91 857 THR A O 1
ATOM 6761 N N . PRO A 1 858 ? 8.038 70.062 -4.475 1.00 49.50 858 PRO A N 1
ATOM 6762 C CA . PRO A 1 858 ? 8.249 69.473 -3.126 1.00 49.50 858 PRO A CA 1
ATOM 6763 C C . PRO A 1 858 ? 7.689 70.312 -1.917 1.00 49.50 858 PRO A C 1
ATOM 6765 O O . PRO A 1 858 ? 6.991 71.296 -2.105 1.00 49.50 858 PRO A O 1
ATOM 6768 N N . GLU A 1 859 ? 8.100 69.931 -0.691 1.00 29.98 859 GLU A N 1
ATOM 6769 C CA . GLU A 1 859 ? 8.349 70.764 0.522 1.00 29.98 859 GLU A CA 1
ATOM 6770 C C . GLU A 1 859 ? 7.252 71.246 1.527 1.00 29.98 859 GLU A C 1
ATOM 6772 O O . GLU A 1 859 ? 6.396 72.068 1.233 1.00 29.98 859 GLU A O 1
ATOM 6777 N N . GLN A 1 860 ? 7.502 70.849 2.796 1.00 28.50 860 GLN A N 1
ATOM 6778 C CA . GLN A 1 860 ? 7.542 71.645 4.053 1.00 28.50 860 GLN A CA 1
ATOM 6779 C C . GLN A 1 860 ? 6.324 71.894 4.996 1.00 28.50 860 GLN A C 1
ATOM 6781 O O . GLN A 1 860 ? 5.165 72.005 4.618 1.00 28.50 860 GLN A O 1
ATOM 6786 N N . THR A 1 861 ? 6.701 72.054 6.283 1.00 25.58 861 THR A N 1
ATOM 6787 C CA . THR A 1 861 ? 6.033 72.731 7.432 1.00 25.58 861 THR A CA 1
ATOM 6788 C C . THR A 1 861 ? 4.842 72.100 8.205 1.00 25.58 861 THR A C 1
ATOM 6790 O O . THR A 1 861 ? 3.702 72.529 8.099 1.00 25.58 861 THR A O 1
ATOM 6793 N N . SER A 1 862 ? 5.176 71.167 9.117 1.00 27.41 862 SER A N 1
ATOM 6794 C CA . SER A 1 862 ? 5.258 71.379 10.596 1.00 27.41 862 SER A CA 1
ATOM 6795 C C . SER A 1 862 ? 4.034 71.657 11.519 1.00 27.41 862 SER A C 1
ATOM 6797 O O . SER A 1 862 ? 3.357 72.669 11.379 1.00 27.41 862 SER A O 1
ATOM 6799 N N . THR A 1 863 ? 4.023 70.925 12.660 1.00 29.00 863 THR A N 1
ATOM 6800 C CA . THR A 1 863 ? 3.665 71.352 14.058 1.00 29.00 863 THR A CA 1
ATOM 6801 C C . THR A 1 863 ? 2.180 71.643 14.416 1.00 29.00 863 THR A C 1
ATOM 6803 O O . THR A 1 863 ? 1.409 72.015 13.547 1.00 29.00 863 THR A O 1
ATOM 6806 N N . THR A 1 864 ? 1.665 71.479 15.659 1.00 28.67 864 THR A N 1
ATOM 6807 C CA . THR A 1 864 ? 2.276 71.165 16.987 1.00 28.67 864 THR A CA 1
ATOM 6808 C C . THR A 1 864 ? 1.277 70.554 18.004 1.00 28.67 864 THR A C 1
ATOM 6810 O O . THR A 1 864 ? 0.150 71.023 18.076 1.00 28.67 864 THR A O 1
ATOM 6813 N N . GLY A 1 865 ? 1.763 69.676 18.903 1.00 26.48 865 GLY A N 1
ATOM 6814 C CA . GLY A 1 865 ? 1.606 69.799 20.376 1.00 26.48 865 GLY A CA 1
ATOM 6815 C C . GLY A 1 865 ? 0.371 69.246 21.128 1.00 26.48 865 GLY A C 1
ATOM 6816 O O . GLY A 1 865 ? -0.744 69.692 20.899 1.00 26.48 865 GLY A O 1
ATOM 6817 N N . SER A 1 866 ? 0.602 68.406 22.158 1.00 26.50 866 SER A N 1
ATOM 6818 C CA . SER A 1 866 ? 0.242 68.692 23.575 1.00 26.50 866 SER A CA 1
ATOM 6819 C C . SER A 1 866 ? 0.779 67.622 24.560 1.00 26.50 866 SER A C 1
ATOM 6821 O O . SER A 1 866 ? 0.933 66.460 24.207 1.00 26.50 866 SER A O 1
ATOM 6823 N N . GLN A 1 867 ? 1.094 68.038 25.789 1.00 28.47 867 GLN A N 1
ATOM 6824 C CA . GLN A 1 867 ? 1.844 67.335 26.851 1.00 28.47 867 GLN A CA 1
ATOM 6825 C C . GLN A 1 867 ? 0.998 66.360 27.712 1.00 28.47 867 GLN A C 1
ATOM 6827 O O . GLN A 1 867 ? -0.167 66.659 27.960 1.00 28.47 867 GLN A O 1
ATOM 6832 N N . ALA A 1 868 ? 1.613 65.302 28.288 1.00 28.28 868 ALA A N 1
ATOM 6833 C CA . ALA A 1 868 ? 1.903 65.164 29.747 1.00 28.28 868 ALA A CA 1
ATOM 6834 C C . ALA A 1 868 ? 2.001 63.699 30.289 1.00 28.28 868 ALA A C 1
ATOM 6836 O O . ALA A 1 868 ? 1.037 62.950 30.214 1.00 28.28 868 ALA A O 1
ATOM 6837 N N . THR A 1 869 ? 3.163 63.349 30.879 1.00 27.05 869 THR A N 1
ATOM 6838 C CA . THR A 1 869 ? 3.476 62.339 31.949 1.00 27.05 869 THR A CA 1
ATOM 6839 C C . THR A 1 869 ? 2.504 61.165 32.231 1.00 27.05 869 THR A C 1
ATOM 6841 O O . THR A 1 869 ? 1.365 61.405 32.613 1.00 27.05 869 THR A O 1
ATOM 6844 N N . GLN A 1 870 ? 2.882 59.876 32.091 1.00 29.03 870 GLN A N 1
ATOM 6845 C CA . GLN A 1 870 ? 3.845 59.063 32.902 1.00 29.03 870 GLN A CA 1
ATOM 6846 C C . GLN A 1 870 ? 3.435 58.907 34.385 1.00 29.03 870 GLN A C 1
ATOM 6848 O O . GLN A 1 870 ? 3.051 59.895 35.000 1.00 29.03 870 GLN A O 1
ATOM 6853 N N . SER A 1 871 ? 3.487 57.728 35.028 1.00 26.61 871 SER A N 1
ATOM 6854 C CA . SER A 1 871 ? 4.414 56.566 34.947 1.00 26.61 871 SER A CA 1
ATOM 6855 C C . SER A 1 871 ? 3.700 55.187 35.057 1.00 26.61 871 SER A C 1
ATOM 6857 O O . SER A 1 871 ? 2.528 55.160 35.416 1.00 26.61 871 SER A O 1
ATOM 6859 N N . ALA A 1 872 ? 4.316 54.004 34.866 1.00 26.61 872 ALA A N 1
ATOM 6860 C CA . ALA A 1 872 ? 5.486 53.557 34.075 1.00 26.61 872 ALA A CA 1
ATOM 6861 C C . ALA A 1 872 ? 5.563 52.005 34.073 1.00 26.61 872 ALA A C 1
ATOM 6863 O O . ALA A 1 872 ? 5.396 51.431 35.142 1.00 26.61 872 ALA A O 1
ATOM 6864 N N . GLU A 1 873 ? 5.872 51.363 32.931 1.00 24.84 873 GLU A N 1
ATOM 6865 C CA . GLU A 1 873 ? 6.537 50.036 32.806 1.00 24.84 873 GLU A CA 1
ATOM 6866 C C . GLU A 1 873 ? 6.749 49.659 31.314 1.00 24.84 873 GLU A C 1
ATOM 6868 O O . GLU A 1 873 ? 5.803 49.295 30.627 1.00 24.84 873 GLU A O 1
ATOM 6873 N N . GLU A 1 874 ? 7.985 49.799 30.820 1.00 27.78 874 GLU A N 1
ATOM 6874 C CA . GLU A 1 874 ? 8.610 49.296 29.565 1.00 27.78 874 GLU A CA 1
ATOM 6875 C C . GLU A 1 874 ? 10.105 49.737 29.657 1.00 27.78 874 GLU A C 1
ATOM 6877 O O . GLU A 1 874 ? 10.433 50.549 30.525 1.00 27.78 874 GLU A O 1
ATOM 6882 N N . GLU A 1 875 ? 11.127 49.252 28.943 1.00 28.92 875 GLU A N 1
ATOM 6883 C CA . GLU A 1 875 ? 11.285 48.603 27.627 1.00 28.92 875 GLU A CA 1
ATOM 6884 C C . GLU A 1 875 ? 12.257 47.372 27.761 1.00 28.92 875 GLU A C 1
ATOM 6886 O O . GLU A 1 875 ? 12.654 47.021 28.869 1.00 28.92 875 GLU A O 1
ATOM 6891 N N . SER A 1 876 ? 12.735 46.639 26.739 1.00 25.62 876 SER A N 1
ATOM 6892 C CA . SER A 1 876 ? 12.776 46.891 25.290 1.00 25.62 876 SER A CA 1
ATOM 6893 C C . SER A 1 876 ? 12.833 45.619 24.438 1.00 25.62 876 SER A C 1
ATOM 6895 O O . SER A 1 876 ? 13.336 44.576 24.856 1.00 25.62 876 SER A O 1
ATOM 6897 N N . ALA A 1 877 ? 12.392 45.760 23.187 1.00 24.30 877 ALA A N 1
ATOM 6898 C CA . ALA A 1 877 ? 12.725 44.881 22.074 1.00 24.30 877 ALA A CA 1
ATOM 6899 C C . ALA A 1 877 ? 12.813 45.715 20.781 1.00 24.30 877 ALA A C 1
ATOM 6901 O O . ALA A 1 877 ? 11.992 46.603 20.572 1.00 24.30 877 ALA A O 1
ATOM 6902 N N . GLY A 1 878 ? 13.765 45.408 19.890 1.00 25.16 878 GLY A N 1
ATOM 6903 C CA . GLY A 1 878 ? 13.703 45.862 18.490 1.00 25.16 878 GLY A CA 1
ATOM 6904 C C . GLY A 1 878 ? 14.560 47.066 18.061 1.00 25.16 878 GLY A C 1
ATOM 6905 O O . GLY A 1 878 ? 14.039 48.000 17.461 1.00 25.16 878 GLY A O 1
ATOM 6906 N N . GLN A 1 879 ? 15.888 46.993 18.206 1.00 22.47 879 GLN A N 1
ATOM 6907 C CA . GLN A 1 879 ? 16.810 47.668 17.273 1.00 22.47 879 GLN A CA 1
ATOM 6908 C C . GLN A 1 879 ? 17.958 46.733 16.877 1.00 22.47 879 GLN A C 1
ATOM 6910 O O . GLN A 1 879 ? 18.861 46.516 17.676 1.00 22.47 879 GLN A O 1
ATOM 6915 N N . MET A 1 880 ? 17.921 46.188 15.652 1.00 24.50 880 MET A N 1
ATOM 6916 C CA . MET A 1 880 ? 19.057 45.547 14.956 1.00 24.50 880 MET A CA 1
ATOM 6917 C C . MET A 1 880 ? 18.660 45.177 13.511 1.00 24.50 880 MET A C 1
ATOM 6919 O O . MET A 1 880 ? 18.379 44.022 13.205 1.00 24.50 880 MET A O 1
ATOM 6923 N N . ALA A 1 881 ? 18.603 46.168 12.613 1.00 24.77 881 ALA A N 1
ATOM 6924 C CA . ALA A 1 881 ? 18.410 45.939 11.176 1.00 24.77 881 ALA A CA 1
ATOM 6925 C C . ALA A 1 881 ? 18.961 47.104 10.325 1.00 24.77 881 ALA A C 1
ATOM 6927 O O . ALA A 1 881 ? 18.241 48.051 10.043 1.00 24.77 881 ALA A O 1
ATOM 6928 N N . SER A 1 882 ? 20.229 46.965 9.905 1.00 22.30 882 SER A N 1
ATOM 6929 C CA . SER A 1 882 ? 20.916 47.599 8.752 1.00 22.30 882 SER A CA 1
ATOM 6930 C C . SER A 1 882 ? 22.135 48.490 9.056 1.00 22.30 882 SER A C 1
ATOM 6932 O O . SER A 1 882 ? 22.024 49.703 9.205 1.00 22.30 882 SER A O 1
ATOM 6934 N N . MET A 1 883 ? 23.327 47.891 8.988 1.00 22.86 883 MET A N 1
ATOM 6935 C CA . MET A 1 883 ? 24.510 48.464 8.327 1.00 22.86 883 MET A CA 1
ATOM 6936 C C . MET A 1 883 ? 25.384 47.305 7.837 1.00 22.86 883 MET A C 1
ATOM 6938 O O . MET A 1 883 ? 25.602 46.343 8.570 1.00 22.86 883 MET A O 1
ATOM 6942 N N . ALA A 1 884 ? 25.872 47.385 6.601 1.00 24.50 884 ALA A N 1
ATOM 6943 C CA . ALA A 1 884 ? 26.701 46.357 5.976 1.00 24.50 884 ALA A CA 1
ATOM 6944 C C . ALA A 1 884 ? 27.978 46.969 5.373 1.00 24.50 884 ALA A C 1
ATOM 6946 O O . ALA A 1 884 ? 28.046 48.174 5.150 1.00 24.50 884 ALA A O 1
ATOM 6947 N N . VAL A 1 885 ? 28.935 46.094 5.039 1.00 26.97 885 VAL A N 1
ATOM 6948 C CA . VAL A 1 885 ? 30.149 46.350 4.234 1.00 26.97 885 VAL A CA 1
ATOM 6949 C C . VAL A 1 885 ? 31.342 47.038 4.942 1.00 26.97 885 VAL A C 1
ATOM 6951 O O . VAL A 1 885 ? 31.483 48.252 4.987 1.00 26.97 885 VAL A O 1
ATOM 6954 N N . ALA A 1 886 ? 32.272 46.173 5.367 1.00 23.23 886 ALA A N 1
ATOM 6955 C CA . ALA A 1 886 ? 33.738 46.270 5.245 1.00 23.23 886 ALA A CA 1
ATOM 6956 C C . ALA A 1 886 ? 34.539 47.460 5.836 1.00 23.23 886 ALA A C 1
ATOM 6958 O O . ALA A 1 886 ? 34.871 48.410 5.136 1.00 23.23 886 ALA A O 1
ATOM 6959 N N . VAL A 1 887 ? 35.108 47.228 7.029 1.00 27.28 887 VAL A N 1
ATOM 6960 C CA . VAL A 1 887 ? 36.570 47.039 7.246 1.00 27.28 887 VAL A CA 1
ATOM 6961 C C . VAL A 1 887 ? 36.705 45.928 8.310 1.00 27.28 887 VAL A C 1
ATOM 6963 O O . VAL A 1 887 ? 35.894 45.887 9.227 1.00 27.28 887 VAL A O 1
ATOM 6966 N N . GLY A 1 888 ? 37.631 44.966 8.301 1.00 23.55 888 GLY A N 1
ATOM 6967 C CA . GLY A 1 888 ? 38.744 44.665 7.395 1.00 23.55 888 GLY A CA 1
ATOM 6968 C C . GLY A 1 888 ? 39.954 44.165 8.207 1.00 23.55 888 GLY A C 1
ATOM 6969 O O . GLY A 1 888 ? 40.457 44.905 9.039 1.00 23.55 888 GLY A O 1
ATOM 6970 N N . SER A 1 889 ? 40.395 42.916 7.982 1.00 32.94 889 SER A N 1
ATOM 6971 C CA . SER A 1 889 ? 41.647 42.296 8.490 1.00 32.94 889 SER A CA 1
ATOM 6972 C C . SER A 1 889 ? 42.053 42.561 9.962 1.00 32.94 889 SER A C 1
ATOM 6974 O O . SER A 1 889 ? 42.680 43.576 10.253 1.00 32.94 889 SER A O 1
ATOM 6976 N N . GLY A 1 890 ? 41.834 41.603 10.881 1.00 26.80 890 GLY A N 1
ATOM 6977 C CA . GLY A 1 890 ? 42.302 41.775 12.275 1.00 26.80 890 GLY A CA 1
ATOM 6978 C C . GLY A 1 890 ? 42.459 40.551 13.195 1.00 26.80 890 GLY A C 1
ATOM 6979 O O . GLY A 1 890 ? 43.252 40.630 14.125 1.00 26.80 890 GLY A O 1
ATOM 6980 N N . LEU A 1 891 ? 41.760 39.425 12.976 1.00 28.20 891 LEU A N 1
ATOM 6981 C CA . LEU A 1 891 ? 41.711 38.325 13.972 1.00 28.20 891 LEU A CA 1
ATOM 6982 C C . LEU A 1 891 ? 41.994 36.901 13.453 1.00 28.20 891 LEU A C 1
ATOM 6984 O O . LEU A 1 891 ? 42.165 35.992 14.259 1.00 28.20 891 LEU A O 1
ATOM 6988 N N . ALA A 1 892 ? 42.140 36.692 12.142 1.00 28.34 892 ALA A N 1
ATOM 6989 C CA . ALA A 1 892 ? 42.412 35.362 11.574 1.00 28.34 892 ALA A CA 1
ATOM 6990 C C . ALA A 1 892 ? 43.873 34.873 11.740 1.00 28.34 892 ALA A C 1
ATOM 6992 O O . ALA A 1 892 ? 44.157 33.699 11.525 1.00 28.34 892 ALA A O 1
ATOM 6993 N N . ALA A 1 893 ? 44.814 35.751 12.112 1.00 27.44 893 ALA A N 1
ATOM 6994 C CA . ALA A 1 893 ? 46.252 35.454 12.070 1.00 27.44 893 ALA A CA 1
ATOM 6995 C C . ALA A 1 893 ? 46.821 34.768 13.333 1.00 27.44 893 ALA A C 1
ATOM 6997 O O . ALA A 1 893 ? 47.825 34.063 13.246 1.00 27.44 893 ALA A O 1
ATOM 6998 N N . ASN A 1 894 ? 46.189 34.934 14.502 1.00 26.11 894 ASN A N 1
ATOM 6999 C CA . ASN A 1 894 ? 46.762 34.503 15.790 1.00 26.11 894 ASN A CA 1
ATOM 7000 C C . ASN A 1 894 ? 46.346 33.094 16.256 1.00 26.11 894 ASN A C 1
ATOM 7002 O O . ASN A 1 894 ? 46.797 32.656 17.311 1.00 26.11 894 ASN A O 1
ATOM 7006 N N . MET A 1 895 ? 45.545 32.355 15.477 1.00 28.73 895 MET A N 1
ATOM 7007 C CA . MET A 1 895 ? 45.198 30.949 15.765 1.00 28.73 895 MET A CA 1
ATOM 7008 C C . MET A 1 895 ? 45.898 29.916 14.862 1.00 28.73 895 MET A C 1
ATOM 7010 O O . MET A 1 895 ? 45.662 28.722 15.015 1.00 28.73 895 MET A O 1
ATOM 7014 N N . MET A 1 896 ? 46.810 30.339 13.976 1.00 29.61 896 MET A N 1
ATOM 7015 C CA . MET A 1 896 ? 47.594 29.432 13.113 1.00 29.61 896 MET A CA 1
ATOM 7016 C C . MET A 1 896 ? 49.062 29.236 13.542 1.00 29.61 896 MET A C 1
ATOM 7018 O O . MET A 1 896 ? 49.821 28.593 12.825 1.00 29.61 896 MET A O 1
ATOM 7022 N N . ASN A 1 897 ? 49.476 29.737 14.714 1.00 27.77 897 ASN A N 1
ATOM 7023 C CA . ASN A 1 897 ? 50.847 29.580 15.227 1.00 27.77 897 ASN A CA 1
ATOM 7024 C C . ASN A 1 897 ? 50.902 29.063 16.678 1.00 27.77 897 ASN A C 1
ATOM 7026 O O . ASN A 1 897 ? 51.372 29.736 17.592 1.00 27.77 897 ASN A O 1
ATOM 7030 N N . SER A 1 898 ? 50.486 27.810 16.872 1.00 26.81 898 SER A N 1
ATOM 7031 C CA . SER A 1 898 ? 51.031 26.955 17.934 1.00 26.81 898 SER A CA 1
ATOM 7032 C C . SER A 1 898 ? 51.224 25.544 17.380 1.00 26.81 898 SER A C 1
ATOM 7034 O O . SER A 1 898 ? 50.313 24.967 16.786 1.00 26.81 898 SER A O 1
ATOM 7036 N N . VAL A 1 899 ? 52.445 25.017 17.474 1.00 30.23 899 VAL A N 1
ATOM 7037 C CA . VAL A 1 899 ? 52.902 23.900 16.635 1.00 30.23 899 VAL A CA 1
ATOM 7038 C C . VAL A 1 899 ? 52.816 22.558 17.366 1.00 30.23 899 VAL A C 1
ATOM 7040 O O . VAL A 1 899 ? 53.471 22.351 18.380 1.00 30.23 899 VAL A O 1
ATOM 7043 N N . LYS A 1 900 ? 52.064 21.628 16.763 1.00 36.06 900 LYS A N 1
ATOM 7044 C CA . LYS A 1 900 ? 52.173 20.158 16.870 1.00 36.06 900 LYS A CA 1
ATOM 7045 C C . LYS A 1 900 ? 52.518 19.573 18.256 1.00 36.06 900 LYS A C 1
ATOM 7047 O O . LYS A 1 900 ? 53.671 19.270 18.554 1.00 36.06 900 LYS A O 1
ATOM 7052 N N . LYS A 1 901 ? 51.477 19.148 18.976 1.00 30.45 901 LYS A N 1
ATOM 7053 C CA . LYS A 1 901 ? 51.471 17.820 19.613 1.00 30.45 901 LYS A CA 1
ATOM 7054 C C . LYS A 1 901 ? 50.296 17.026 19.056 1.00 30.45 901 LYS A C 1
ATOM 7056 O O . LYS A 1 901 ? 49.166 17.493 19.122 1.00 30.45 901 LYS A O 1
ATOM 7061 N N . SER A 1 902 ? 50.559 15.842 18.510 1.00 37.94 902 SER A N 1
ATOM 7062 C CA . SER A 1 902 ? 49.515 14.893 18.122 1.00 37.94 902 SER A CA 1
ATOM 7063 C C . SER A 1 902 ? 48.931 14.254 19.380 1.00 37.94 902 SER A C 1
ATOM 7065 O O . SER A 1 902 ? 49.551 13.375 19.980 1.00 37.94 902 SER A O 1
ATOM 7067 N N . THR A 1 903 ? 47.755 14.708 19.805 1.00 57.56 903 THR A N 1
ATOM 7068 C CA . THR A 1 903 ? 46.960 14.004 20.815 1.00 57.56 903 THR A CA 1
ATOM 7069 C C . THR A 1 903 ? 46.436 12.713 20.199 1.00 57.56 903 THR A C 1
ATOM 7071 O O . THR A 1 903 ? 45.547 12.762 19.348 1.00 57.56 903 THR A O 1
ATOM 7074 N N . LYS A 1 904 ? 47.004 11.573 20.606 1.00 72.31 904 LYS A N 1
ATOM 7075 C CA . LYS A 1 904 ? 46.492 10.250 20.238 1.00 72.31 904 LYS A CA 1
ATOM 7076 C C . LYS A 1 904 ? 45.017 10.110 20.649 1.00 72.31 904 LYS A C 1
ATOM 7078 O O . LYS A 1 904 ? 44.610 10.650 21.679 1.00 72.31 904 LYS A O 1
ATOM 7083 N N . ALA A 1 905 ? 44.229 9.388 19.858 1.00 80.25 905 ALA A N 1
ATOM 7084 C CA . ALA A 1 905 ? 42.809 9.166 20.126 1.00 80.25 905 ALA A CA 1
ATOM 7085 C C . ALA A 1 905 ? 42.591 8.094 21.209 1.00 80.25 905 ALA A C 1
ATOM 7087 O O . ALA A 1 905 ? 43.485 7.297 21.504 1.00 80.25 905 ALA A O 1
ATOM 7088 N N . SER A 1 906 ? 41.386 8.047 21.785 1.00 90.25 906 SER A N 1
ATOM 7089 C CA . SER A 1 906 ? 40.936 6.871 22.543 1.00 90.25 906 SER A CA 1
ATOM 7090 C C . SER A 1 906 ? 40.312 5.838 21.601 1.00 90.25 906 SER A C 1
ATOM 7092 O O . SER A 1 906 ? 39.618 6.210 20.656 1.00 90.25 906 SER A O 1
ATOM 7094 N N . ALA A 1 907 ? 40.514 4.550 21.868 1.00 89.94 907 ALA A N 1
ATOM 7095 C CA . ALA A 1 907 ? 39.863 3.460 21.141 1.00 89.94 907 ALA A CA 1
ATOM 7096 C C . ALA A 1 907 ? 39.083 2.557 22.098 1.00 89.94 907 ALA A C 1
ATOM 7098 O O . ALA A 1 907 ? 39.579 2.216 23.166 1.00 89.94 907 ALA A O 1
ATOM 7099 N N . ILE A 1 908 ? 37.871 2.170 21.711 1.00 92.50 908 ILE A N 1
ATOM 7100 C CA . ILE A 1 908 ? 36.970 1.312 22.473 1.00 92.50 908 ILE A CA 1
ATOM 7101 C C . ILE A 1 908 ? 36.738 0.044 21.656 1.00 92.50 908 ILE A C 1
ATOM 7103 O O . ILE A 1 908 ? 36.030 0.073 20.650 1.00 92.50 908 ILE A O 1
ATOM 7107 N N . LEU A 1 909 ? 37.328 -1.067 22.088 1.00 90.19 909 LEU A N 1
ATOM 7108 C CA . LEU A 1 909 ? 36.922 -2.402 21.666 1.00 90.19 909 LEU A CA 1
ATOM 7109 C C . LEU A 1 909 ? 35.801 -2.882 22.581 1.00 90.19 909 LEU A C 1
ATOM 7111 O O . LEU A 1 909 ? 35.916 -2.763 23.799 1.00 90.19 909 LEU A O 1
ATOM 7115 N N . TYR A 1 910 ? 34.743 -3.437 21.999 1.00 90.12 910 TYR A N 1
ATOM 7116 C CA . TYR A 1 910 ? 33.623 -3.994 22.754 1.00 90.12 910 TYR A CA 1
ATOM 7117 C C . TYR A 1 910 ? 33.140 -5.315 22.153 1.00 90.12 910 TYR A C 1
ATOM 7119 O O . TYR A 1 910 ? 33.305 -5.551 20.950 1.00 90.12 910 TYR A O 1
ATOM 7127 N N . HIS A 1 911 ? 32.578 -6.196 22.981 1.00 86.06 911 HIS A N 1
ATOM 7128 C CA . HIS A 1 911 ? 32.085 -7.485 22.505 1.00 86.06 911 HIS A CA 1
ATOM 7129 C C . HIS A 1 911 ? 30.824 -7.344 21.630 1.00 86.06 911 HIS A C 1
ATOM 7131 O O . HIS A 1 911 ? 29.991 -6.456 21.804 1.00 86.06 911 HIS A O 1
ATOM 7137 N N . TYR A 1 912 ? 30.730 -8.207 20.621 1.00 79.38 912 TYR A N 1
ATOM 7138 C CA . TYR A 1 912 ? 29.703 -8.229 19.590 1.00 79.38 912 TYR A CA 1
ATOM 7139 C C . TYR A 1 912 ? 29.466 -9.679 19.114 1.00 79.38 912 TYR A C 1
ATOM 7141 O O . TYR A 1 912 ? 30.445 -10.427 19.007 1.00 79.38 912 TYR A O 1
ATOM 7149 N N . PRO A 1 913 ? 28.232 -10.094 18.756 1.00 72.75 913 PRO A N 1
ATOM 7150 C CA . PRO A 1 913 ? 26.959 -9.374 18.870 1.00 72.75 913 PRO A CA 1
ATOM 7151 C C . PRO A 1 913 ? 26.243 -9.673 20.202 1.00 72.75 913 PRO A C 1
ATOM 7153 O O . PRO A 1 913 ? 25.343 -10.5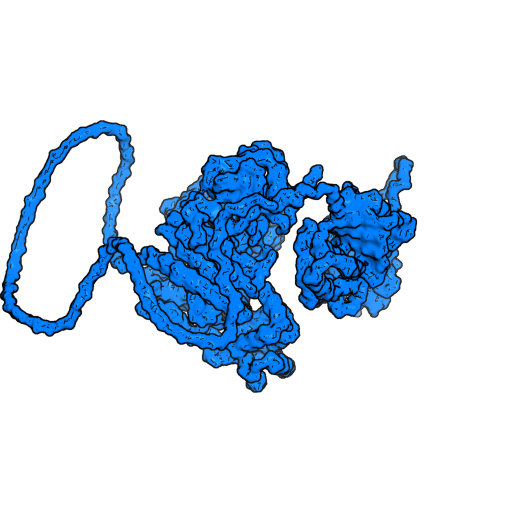11 20.258 1.00 72.75 913 PRO A O 1
ATOM 7156 N N . CYS A 1 914 ? 26.620 -8.980 21.281 1.00 84.31 914 CYS A N 1
ATOM 7157 C CA . CYS A 1 914 ? 25.930 -9.044 22.572 1.00 84.31 914 CYS A CA 1
ATOM 7158 C C . CYS A 1 914 ? 25.303 -7.677 22.930 1.00 84.31 914 CYS A C 1
ATOM 7160 O O . CYS A 1 914 ? 25.889 -6.633 22.626 1.00 84.31 914 CYS A O 1
ATOM 7162 N N . PRO A 1 915 ? 24.131 -7.647 23.599 1.00 90.69 915 PRO A N 1
ATOM 7163 C CA . PRO A 1 915 ? 23.593 -6.411 24.161 1.00 90.69 915 PRO A CA 1
ATOM 7164 C C . PRO A 1 915 ? 24.503 -5.807 25.236 1.00 90.69 915 PRO A C 1
ATOM 7166 O O . PRO A 1 915 ? 24.594 -4.587 25.321 1.00 90.69 915 PRO A O 1
ATOM 7169 N N . ASP A 1 916 ? 25.194 -6.631 26.032 1.00 91.25 916 ASP A N 1
ATOM 7170 C CA . ASP A 1 916 ? 26.024 -6.151 27.140 1.00 91.25 916 ASP A CA 1
ATOM 7171 C C . ASP A 1 916 ? 27.205 -5.292 26.657 1.00 91.25 916 ASP A C 1
ATOM 7173 O O . ASP A 1 916 ? 27.259 -4.099 26.959 1.00 91.25 916 ASP A O 1
ATOM 7177 N N . GLY A 1 917 ? 28.061 -5.825 25.782 1.00 90.69 917 GLY A N 1
ATOM 7178 C CA . GLY A 1 917 ? 29.134 -5.068 25.131 1.00 90.69 917 GLY A CA 1
ATOM 7179 C C . GLY A 1 917 ? 28.645 -3.813 24.391 1.00 90.69 917 GLY A C 1
ATOM 7180 O O . GLY A 1 917 ? 29.313 -2.777 24.429 1.00 90.69 917 GLY A O 1
ATOM 7181 N N . ALA A 1 918 ? 27.455 -3.846 23.778 1.00 93.69 918 ALA A N 1
ATOM 7182 C CA . ALA A 1 918 ? 26.857 -2.671 23.137 1.00 93.69 918 ALA A CA 1
ATOM 7183 C C . ALA A 1 918 ? 26.430 -1.583 24.146 1.00 93.69 918 ALA A C 1
ATOM 7185 O O . ALA A 1 918 ? 26.663 -0.393 23.912 1.00 93.69 918 ALA A O 1
ATOM 7186 N N . PHE A 1 919 ? 25.861 -1.963 25.294 1.00 96.06 919 PHE A N 1
ATOM 7187 C CA . PHE A 1 919 ? 25.556 -1.035 26.388 1.00 96.06 919 PHE A CA 1
ATOM 7188 C C . PHE A 1 919 ? 26.832 -0.551 27.104 1.00 96.06 919 PHE A C 1
ATOM 7190 O O . PHE A 1 919 ? 26.927 0.625 27.463 1.00 96.06 919 PHE A O 1
ATOM 7197 N N . ALA A 1 920 ? 27.863 -1.389 27.229 1.00 95.75 920 ALA A N 1
ATOM 7198 C CA . ALA A 1 920 ? 29.177 -0.976 27.718 1.00 95.75 920 ALA A CA 1
ATOM 7199 C C . ALA A 1 920 ? 29.794 0.111 26.816 1.00 95.75 920 ALA A C 1
ATOM 7201 O O . ALA A 1 920 ? 30.290 1.134 27.299 1.00 95.75 920 ALA A O 1
ATOM 7202 N N . ALA A 1 921 ? 29.691 -0.062 25.494 1.00 95.25 921 ALA A N 1
ATOM 7203 C CA . ALA A 1 921 ? 30.105 0.940 24.518 1.00 95.25 921 ALA A CA 1
ATOM 7204 C C . ALA A 1 921 ? 29.250 2.222 24.577 1.00 95.25 921 ALA A C 1
ATOM 7206 O O . ALA A 1 921 ? 29.800 3.317 24.447 1.00 95.25 921 ALA A O 1
ATOM 7207 N N . LEU A 1 922 ? 27.944 2.125 24.863 1.00 96.56 922 LEU A N 1
ATOM 7208 C CA . LEU A 1 922 ? 27.078 3.289 25.101 1.00 96.56 922 LEU A CA 1
ATOM 7209 C C . LEU A 1 922 ? 27.534 4.117 26.318 1.00 96.56 922 LEU A C 1
ATOM 7211 O O . LEU A 1 922 ? 27.591 5.346 26.235 1.00 96.56 922 LEU A O 1
ATOM 7215 N N . ALA A 1 923 ? 27.910 3.472 27.427 1.00 96.06 923 ALA A N 1
ATOM 7216 C CA . ALA A 1 923 ? 28.444 4.167 28.604 1.00 96.06 923 ALA A CA 1
ATOM 7217 C C . ALA A 1 923 ? 29.737 4.943 28.284 1.00 96.06 923 ALA A C 1
ATOM 7219 O O . ALA A 1 923 ? 29.912 6.086 28.720 1.00 96.06 923 ALA A O 1
ATOM 7220 N N . ALA A 1 924 ? 30.616 4.359 27.462 1.00 94.88 924 ALA A N 1
ATOM 7221 C CA . ALA A 1 924 ? 31.794 5.050 26.947 1.00 94.88 924 ALA A CA 1
ATOM 7222 C C . ALA A 1 924 ? 31.410 6.223 26.023 1.00 94.88 924 ALA A C 1
ATOM 7224 O O . ALA A 1 924 ? 31.935 7.327 26.180 1.00 94.88 924 ALA A O 1
ATOM 7225 N N . HIS A 1 925 ? 30.475 6.014 25.090 1.00 94.62 925 HIS A N 1
ATOM 7226 C CA . HIS A 1 925 ? 29.998 7.036 24.153 1.00 94.62 925 HIS A CA 1
ATOM 7227 C C . HIS A 1 925 ? 29.449 8.276 24.871 1.00 94.62 925 HIS A C 1
ATOM 7229 O O . HIS A 1 925 ? 29.814 9.395 24.500 1.00 94.62 925 HIS A O 1
ATOM 7235 N N . LEU A 1 926 ? 28.659 8.096 25.935 1.00 91.94 926 LEU A N 1
ATOM 7236 C CA . LEU A 1 926 ? 28.180 9.194 26.781 1.00 91.94 926 LEU A CA 1
ATOM 7237 C C . LEU A 1 926 ? 29.339 9.983 27.403 1.00 91.94 926 LEU A C 1
ATOM 7239 O O . LEU A 1 926 ? 29.387 11.205 27.270 1.00 91.94 926 LEU A O 1
ATOM 7243 N N . TYR A 1 927 ? 30.317 9.308 28.019 1.00 92.75 927 TYR A N 1
ATOM 7244 C CA . TYR A 1 927 ? 31.482 9.974 28.614 1.00 92.75 927 TYR A CA 1
ATOM 7245 C C . TYR A 1 927 ? 32.311 10.760 27.584 1.00 92.75 927 TYR A C 1
ATOM 7247 O O . TYR A 1 927 ? 32.623 11.932 27.813 1.00 92.75 927 TYR A O 1
ATOM 7255 N N . PHE A 1 928 ? 32.664 10.151 26.448 1.00 91.06 928 PHE A N 1
ATOM 7256 C CA . PHE A 1 928 ? 33.507 10.802 25.438 1.00 91.06 928 PHE A CA 1
ATOM 7257 C C . PHE A 1 928 ? 32.784 11.975 24.757 1.00 91.06 928 PHE A C 1
ATOM 7259 O O . PHE A 1 928 ? 33.373 13.050 24.602 1.00 91.06 928 PHE A O 1
ATOM 7266 N N . SER A 1 929 ? 31.486 11.828 24.467 1.00 87.69 929 SER A N 1
ATOM 7267 C CA . SER A 1 929 ? 30.643 12.905 23.929 1.00 87.69 929 SER A CA 1
ATOM 7268 C C . SER A 1 929 ? 30.462 14.046 24.934 1.00 87.69 929 SER A C 1
ATOM 7270 O O . SER A 1 929 ? 30.548 15.219 24.564 1.00 87.69 929 SER A O 1
ATOM 7272 N N . ALA A 1 930 ? 30.294 13.741 26.225 1.00 85.25 930 ALA A N 1
ATOM 7273 C CA . ALA A 1 930 ? 30.208 14.733 27.295 1.00 85.25 930 ALA A CA 1
ATOM 7274 C C . ALA A 1 930 ? 31.520 15.510 27.480 1.00 85.25 930 ALA A C 1
ATOM 7276 O O . ALA A 1 930 ? 31.503 16.743 27.538 1.00 85.25 930 ALA A O 1
ATOM 7277 N N . ALA A 1 931 ? 32.657 14.812 27.482 1.00 82.94 931 ALA A N 1
ATOM 7278 C CA . ALA A 1 931 ? 33.989 15.403 27.582 1.00 82.94 931 ALA A CA 1
ATOM 7279 C C . ALA A 1 931 ? 34.451 16.133 26.302 1.00 82.94 931 ALA A C 1
ATOM 7281 O O . ALA A 1 931 ? 35.449 16.850 26.351 1.00 82.94 931 ALA A O 1
ATOM 7282 N N . SER A 1 932 ? 33.734 15.980 25.177 1.00 82.81 932 SER A N 1
ATOM 7283 C CA . SER A 1 932 ? 34.144 16.454 23.843 1.00 82.81 932 SER A CA 1
ATOM 7284 C C . SER A 1 932 ? 35.524 15.914 23.421 1.00 82.81 932 SER A C 1
ATOM 7286 O O . SER A 1 932 ? 36.356 16.648 22.890 1.00 82.81 932 SER A O 1
ATOM 7288 N N . LEU A 1 933 ? 35.777 14.627 23.685 1.00 83.44 933 LEU A N 1
ATOM 7289 C CA . LEU A 1 933 ? 37.044 13.944 23.401 1.00 83.44 933 LEU A CA 1
ATOM 7290 C C . LEU A 1 933 ? 36.893 12.952 22.229 1.00 83.44 933 LEU A C 1
ATOM 7292 O O . LEU A 1 933 ? 35.911 12.209 22.203 1.00 83.44 933 LEU A O 1
ATOM 7296 N N . PRO A 1 934 ? 37.856 12.881 21.287 1.00 79.56 934 PRO A N 1
ATOM 7297 C CA . PRO A 1 934 ? 37.779 11.976 20.142 1.00 79.56 934 PRO A CA 1
ATOM 7298 C C . PRO A 1 934 ? 37.966 10.509 20.557 1.00 79.56 934 PRO A C 1
ATOM 7300 O O . PRO A 1 934 ? 38.952 10.146 21.209 1.00 79.56 934 PRO A O 1
ATOM 7303 N N . ALA A 1 935 ? 37.024 9.667 20.134 1.00 88.44 935 ALA A N 1
ATOM 7304 C CA . ALA A 1 935 ? 36.953 8.251 20.472 1.00 88.44 935 ALA A CA 1
ATOM 7305 C C . ALA A 1 935 ? 36.529 7.408 19.259 1.00 88.44 935 ALA A C 1
ATOM 7307 O O . ALA A 1 935 ? 35.575 7.751 18.563 1.00 88.44 935 ALA A O 1
ATOM 7308 N N . LEU A 1 936 ? 37.233 6.300 19.019 1.00 87.38 936 LEU A N 1
ATOM 7309 C CA . LEU A 1 936 ? 36.961 5.340 17.944 1.00 87.38 936 LEU A CA 1
ATOM 7310 C C . LEU A 1 936 ? 36.359 4.054 18.524 1.00 87.38 936 LEU A C 1
ATOM 7312 O O . LEU A 1 936 ? 36.855 3.558 19.531 1.00 87.38 936 LEU A O 1
ATOM 7316 N N . PHE A 1 937 ? 35.333 3.492 17.884 1.00 89.25 937 PHE A N 1
ATOM 7317 C CA . PHE A 1 937 ? 34.601 2.321 18.385 1.00 89.25 937 PHE A CA 1
ATOM 7318 C C . PHE A 1 937 ? 34.749 1.111 17.450 1.00 89.25 937 PHE A C 1
ATOM 7320 O O . PHE A 1 937 ? 34.587 1.223 16.234 1.00 89.25 937 PHE A O 1
ATOM 7327 N N . PHE A 1 938 ? 35.057 -0.052 18.027 1.00 84.38 938 PHE A N 1
ATOM 7328 C CA . PHE A 1 938 ? 35.425 -1.275 17.315 1.00 84.38 938 PHE A CA 1
ATOM 7329 C C . PHE A 1 938 ? 34.733 -2.514 17.928 1.00 84.38 938 PHE A C 1
ATOM 7331 O O . PHE A 1 938 ? 35.275 -3.132 18.846 1.00 84.38 938 PHE A O 1
ATOM 7338 N N . PRO A 1 939 ? 33.561 -2.922 17.416 1.00 82.62 939 PRO A N 1
ATOM 7339 C CA . PRO A 1 939 ? 32.923 -4.178 17.810 1.00 82.62 939 PRO A CA 1
ATOM 7340 C C . PRO A 1 939 ? 33.760 -5.390 17.382 1.00 82.62 939 PRO A C 1
ATOM 7342 O O . PRO A 1 939 ? 34.314 -5.419 16.272 1.00 82.62 939 PRO A O 1
ATOM 7345 N N . ASN A 1 940 ? 33.836 -6.394 18.262 1.00 76.25 940 ASN A N 1
ATOM 7346 C CA . ASN A 1 940 ? 34.664 -7.582 18.080 1.00 76.25 940 ASN A CA 1
ATOM 7347 C C . ASN A 1 940 ? 33.995 -8.892 18.555 1.00 76.25 940 ASN A C 1
ATOM 7349 O O . ASN A 1 940 ? 33.507 -9.011 19.682 1.00 76.25 940 ASN A O 1
ATOM 7353 N N . THR A 1 941 ? 34.048 -9.916 17.702 1.00 61.84 941 THR A N 1
ATOM 7354 C CA . THR A 1 941 ? 33.536 -11.265 17.983 1.00 61.84 941 THR A CA 1
ATOM 7355 C C . THR A 1 941 ? 34.524 -12.089 18.807 1.00 61.84 941 THR A C 1
ATOM 7357 O O . THR A 1 941 ? 35.657 -12.314 18.374 1.00 61.84 941 THR A O 1
ATOM 7360 N N . ALA A 1 942 ? 34.090 -12.598 19.960 1.00 49.25 942 ALA A N 1
ATOM 7361 C CA . ALA A 1 942 ? 34.837 -13.583 20.740 1.00 49.25 942 ALA A CA 1
ATOM 7362 C C . ALA A 1 942 ? 34.501 -15.019 20.292 1.00 49.25 942 ALA A C 1
ATOM 7364 O O . ALA A 1 942 ? 33.361 -15.315 19.939 1.00 49.25 942 ALA A O 1
ATOM 7365 N N . ILE A 1 943 ? 35.487 -15.922 20.330 1.00 32.69 943 ILE A N 1
ATOM 7366 C CA . ILE A 1 943 ? 35.310 -17.360 20.067 1.00 32.69 943 ILE A CA 1
ATOM 7367 C C . ILE A 1 943 ? 35.848 -18.144 21.279 1.00 32.69 943 ILE A C 1
ATOM 7369 O O . ILE A 1 943 ? 37.027 -17.986 21.608 1.00 32.69 943 ILE A O 1
ATOM 7373 N N . PRO A 1 944 ? 35.042 -18.999 21.940 1.00 30.77 944 PRO A N 1
ATOM 7374 C CA . PRO A 1 944 ? 35.508 -19.834 23.049 1.00 30.77 944 PRO A CA 1
ATOM 7375 C C . PRO A 1 944 ? 36.611 -20.824 22.638 1.00 30.77 944 PRO A C 1
ATOM 7377 O O . PRO A 1 944 ? 36.531 -21.484 21.602 1.00 30.77 944 PRO A O 1
ATOM 7380 N N . PHE A 1 945 ? 37.634 -20.975 23.483 1.00 27.64 945 PHE A N 1
ATOM 7381 C CA . PHE A 1 945 ? 38.943 -21.555 23.131 1.00 27.64 945 PHE A CA 1
ATOM 7382 C C . PHE A 1 945 ? 38.993 -23.099 22.973 1.00 27.64 945 PHE A C 1
ATOM 7384 O O . PHE A 1 945 ? 40.057 -23.709 23.037 1.00 27.64 945 PHE A O 1
ATOM 7391 N N . ALA A 1 946 ? 37.858 -23.769 22.759 1.00 26.30 946 ALA A N 1
ATOM 7392 C CA . ALA A 1 946 ? 37.747 -25.235 22.799 1.00 26.30 946 ALA A CA 1
ATOM 7393 C C . ALA A 1 946 ? 38.305 -25.981 21.560 1.00 26.30 946 ALA A C 1
ATOM 7395 O O . ALA A 1 946 ? 38.276 -27.210 21.522 1.00 26.30 946 ALA A O 1
ATOM 7396 N N . ALA A 1 947 ? 38.792 -25.267 20.538 1.00 28.25 947 ALA A N 1
ATOM 7397 C CA . ALA A 1 947 ? 39.091 -25.827 19.213 1.00 28.25 947 ALA A CA 1
ATOM 7398 C C . ALA A 1 947 ? 40.588 -26.059 18.899 1.00 28.25 947 ALA A C 1
ATOM 7400 O O . ALA A 1 947 ? 40.905 -26.563 17.823 1.00 28.25 947 ALA A O 1
ATOM 7401 N N . LEU A 1 948 ? 41.521 -25.696 19.791 1.00 27.88 948 LEU A N 1
ATOM 7402 C CA . LEU A 1 948 ? 42.945 -25.536 19.440 1.00 27.88 948 LEU A CA 1
ATOM 7403 C C . LEU A 1 948 ? 43.907 -26.347 20.333 1.00 27.88 948 LEU A C 1
ATOM 7405 O O . LEU A 1 948 ? 44.723 -25.805 21.071 1.00 27.88 948 LEU A O 1
ATOM 7409 N N . ALA A 1 949 ? 43.824 -27.681 20.240 1.00 27.05 949 ALA A N 1
ATOM 7410 C CA . ALA A 1 949 ? 44.672 -28.605 21.008 1.00 27.05 949 ALA A CA 1
ATOM 7411 C C . ALA A 1 949 ? 45.109 -29.875 20.234 1.00 27.05 949 ALA A C 1
ATOM 7413 O O . ALA A 1 949 ? 45.015 -30.987 20.763 1.00 27.05 949 ALA A O 1
ATOM 7414 N N . ARG A 1 950 ? 45.578 -29.739 18.976 1.00 29.11 950 ARG A N 1
ATOM 7415 C CA . ARG A 1 950 ? 46.364 -30.789 18.273 1.00 29.11 950 ARG A CA 1
ATOM 7416 C C . ARG A 1 950 ? 47.025 -30.318 16.957 1.00 29.11 950 ARG A C 1
ATOM 7418 O O . ARG A 1 950 ? 46.494 -30.556 15.879 1.00 29.11 950 ARG A O 1
ATOM 7425 N N . SER A 1 951 ? 48.209 -29.696 17.020 1.00 25.55 951 SER A N 1
ATOM 7426 C CA . SER A 1 951 ? 48.992 -29.370 15.803 1.00 25.55 951 SER A CA 1
ATOM 7427 C C . SER A 1 951 ? 50.512 -29.215 16.011 1.00 25.55 951 SER A C 1
ATOM 7429 O O . SER A 1 951 ? 51.154 -28.428 15.319 1.00 25.55 951 SER A O 1
ATOM 7431 N N . THR A 1 952 ? 51.114 -29.969 16.937 1.00 28.25 952 THR A N 1
ATOM 7432 C CA . THR A 1 952 ? 52.576 -29.993 17.155 1.00 28.25 952 THR A CA 1
ATOM 7433 C C . THR A 1 952 ? 53.118 -31.415 17.311 1.00 28.25 952 THR A C 1
ATOM 7435 O O . THR A 1 952 ? 53.368 -31.879 18.417 1.00 28.25 952 THR A O 1
ATOM 7438 N N . LEU A 1 953 ? 53.317 -32.105 16.184 1.00 28.03 953 LEU A N 1
ATOM 7439 C CA . LEU A 1 953 ? 54.398 -33.077 15.944 1.00 28.03 953 LEU A CA 1
ATOM 7440 C C . LEU A 1 953 ? 54.394 -33.475 14.458 1.00 28.03 953 LEU A C 1
ATOM 7442 O O . LEU A 1 953 ? 53.374 -33.360 13.782 1.00 28.03 953 LEU A O 1
ATOM 7446 N N . SER A 1 954 ? 55.551 -33.880 13.935 1.00 27.44 954 SER A N 1
ATOM 7447 C CA . SER A 1 954 ? 55.798 -34.004 12.490 1.00 27.44 954 SER A CA 1
ATOM 7448 C C . SER A 1 954 ? 56.131 -35.434 12.049 1.00 27.44 954 SER A C 1
ATOM 7450 O O . SER A 1 954 ? 56.383 -36.297 12.884 1.00 27.44 954 SER A O 1
ATOM 7452 N N . THR A 1 955 ? 56.183 -35.640 10.727 1.00 28.36 955 THR A N 1
ATOM 7453 C CA . THR A 1 955 ? 56.855 -36.759 10.028 1.00 28.36 955 THR A CA 1
ATOM 7454 C C . THR A 1 955 ? 56.472 -38.193 10.421 1.00 28.36 955 THR A C 1
ATOM 7456 O O . THR A 1 955 ? 57.076 -38.767 11.321 1.00 28.36 955 THR A O 1
ATOM 7459 N N . LEU A 1 956 ? 55.579 -38.816 9.636 1.00 26.31 956 LEU A N 1
ATOM 7460 C CA . LEU A 1 956 ? 55.786 -40.107 8.937 1.00 26.31 956 LEU A CA 1
ATOM 7461 C C . LEU A 1 956 ? 54.528 -40.489 8.124 1.00 26.31 956 LEU A C 1
ATOM 7463 O O . LEU A 1 956 ? 53.483 -39.848 8.235 1.00 26.31 956 LEU A O 1
ATOM 7467 N N . SER A 1 957 ? 54.622 -41.493 7.248 1.00 24.67 957 SER A N 1
ATOM 7468 C CA . SER A 1 957 ? 53.517 -41.973 6.393 1.00 24.67 957 SER A CA 1
ATOM 7469 C C . SER A 1 957 ? 53.677 -43.480 6.106 1.00 24.67 957 SER A C 1
ATOM 7471 O O . SER A 1 957 ? 54.768 -44.008 6.311 1.00 24.67 957 SER A O 1
ATOM 7473 N N . PRO A 1 958 ? 52.638 -44.184 5.621 1.00 37.97 958 PRO A N 1
ATOM 7474 C CA . PRO A 1 958 ? 51.495 -44.668 6.403 1.00 37.97 958 PRO A CA 1
ATOM 7475 C C . PRO A 1 958 ? 51.480 -46.220 6.472 1.00 37.97 958 PRO A C 1
ATOM 7477 O O . PRO A 1 958 ? 52.365 -46.862 5.906 1.00 37.97 958 PRO A O 1
ATOM 7480 N N . PRO A 1 959 ? 50.476 -46.857 7.117 1.00 27.12 959 PRO A N 1
ATOM 7481 C CA . PRO A 1 959 ? 49.398 -47.411 6.277 1.00 27.12 959 PRO A CA 1
ATOM 7482 C C . PRO A 1 959 ? 47.976 -47.481 6.896 1.00 27.12 959 PRO A C 1
ATOM 7484 O O . PRO A 1 959 ? 47.802 -47.725 8.081 1.00 27.12 959 PRO A O 1
ATOM 7487 N N . ALA A 1 960 ? 46.984 -47.411 5.996 1.00 25.52 960 ALA A N 1
ATOM 7488 C CA . ALA A 1 960 ? 45.659 -48.064 6.011 1.00 25.52 960 ALA A CA 1
ATOM 7489 C C . ALA A 1 960 ? 44.573 -47.781 7.094 1.00 25.52 960 ALA A C 1
ATOM 7491 O O . ALA A 1 960 ? 44.768 -47.867 8.299 1.00 25.52 960 ALA A O 1
ATOM 7492 N N . SER A 1 961 ? 43.339 -47.640 6.575 1.00 26.00 961 SER A N 1
ATOM 7493 C CA . SER A 1 961 ? 42.026 -47.942 7.193 1.00 26.00 961 SER A CA 1
ATOM 7494 C C . SER A 1 961 ? 41.539 -47.170 8.436 1.00 26.00 961 SER A C 1
ATOM 7496 O O . SER A 1 961 ? 41.558 -47.689 9.546 1.00 26.00 961 SER A O 1
ATOM 7498 N N . THR A 1 962 ? 40.903 -46.008 8.225 1.00 26.58 962 THR A N 1
ATOM 7499 C CA . THR A 1 962 ? 39.452 -45.767 8.492 1.00 26.58 962 THR A CA 1
ATOM 7500 C C . THR A 1 962 ? 39.061 -44.315 8.146 1.00 26.58 962 THR A C 1
ATOM 7502 O O . THR A 1 962 ? 39.876 -43.415 8.340 1.00 26.58 962 THR A O 1
ATOM 7505 N N . PRO A 1 963 ? 37.841 -44.041 7.637 1.00 25.59 963 PRO A N 1
ATOM 7506 C CA . PRO A 1 963 ? 37.359 -42.673 7.445 1.00 25.59 963 PRO A CA 1
ATOM 7507 C C . PRO A 1 963 ? 36.783 -42.107 8.756 1.00 25.59 963 PRO A C 1
ATOM 7509 O O . PRO A 1 963 ? 35.780 -42.603 9.267 1.00 25.59 963 PRO A O 1
ATOM 7512 N N . GLY A 1 964 ? 37.415 -41.064 9.300 1.00 24.34 964 GLY A N 1
ATOM 7513 C CA . GLY A 1 964 ? 36.860 -40.279 10.409 1.00 24.34 964 GLY A CA 1
ATOM 7514 C C . GLY A 1 964 ? 35.739 -39.330 9.946 1.00 24.34 964 GLY A C 1
ATOM 7515 O O . GLY A 1 964 ? 35.702 -38.971 8.767 1.00 24.34 964 GLY A O 1
ATOM 7516 N N . PRO A 1 965 ? 34.819 -38.918 10.838 1.00 27.31 965 PRO A N 1
ATOM 7517 C CA . PRO A 1 965 ? 33.674 -38.086 10.473 1.00 27.31 965 PRO A CA 1
ATOM 7518 C C . PRO A 1 965 ? 34.067 -36.633 10.164 1.00 27.31 965 PRO A C 1
ATOM 7520 O O . PRO A 1 965 ? 34.974 -36.069 10.775 1.00 27.31 965 PRO A O 1
ATOM 7523 N N . PHE A 1 966 ? 33.323 -36.011 9.247 1.00 24.52 966 PHE A N 1
ATOM 7524 C CA . PHE A 1 966 ? 33.413 -34.580 8.962 1.00 24.52 966 PHE A CA 1
ATOM 7525 C C . PHE A 1 966 ? 32.864 -33.754 10.136 1.00 24.52 966 PHE A C 1
ATOM 7527 O O . PHE A 1 966 ? 31.729 -33.958 10.564 1.00 24.52 966 PHE A O 1
ATOM 7534 N N . LEU A 1 967 ? 33.635 -32.763 10.586 1.00 24.75 967 LEU A N 1
ATOM 7535 C CA . LEU A 1 967 ? 33.127 -31.616 11.339 1.00 24.75 967 LEU A CA 1
ATOM 7536 C C . LEU A 1 967 ? 33.002 -30.437 10.369 1.00 24.75 967 LEU A C 1
ATOM 7538 O O . LEU A 1 967 ? 34.014 -29.933 9.883 1.00 24.75 967 LEU A O 1
ATOM 7542 N N . ILE A 1 968 ? 31.770 -30.012 10.084 1.00 26.12 968 ILE A N 1
ATOM 7543 C CA . ILE A 1 968 ? 31.481 -28.805 9.295 1.00 26.12 968 ILE A CA 1
ATOM 7544 C C . ILE A 1 968 ? 31.179 -27.649 10.272 1.00 26.12 968 ILE A C 1
ATOM 7546 O O . ILE A 1 968 ? 30.485 -27.887 11.266 1.00 26.12 968 ILE A O 1
ATOM 7550 N N . PRO A 1 969 ? 31.702 -26.422 10.064 1.00 30.03 969 PRO A N 1
ATOM 7551 C CA . PRO A 1 969 ? 31.585 -25.348 11.050 1.00 30.03 969 PRO A CA 1
ATOM 7552 C C . PRO A 1 969 ? 30.253 -24.598 10.947 1.00 30.03 969 PRO A C 1
ATOM 7554 O O . PRO A 1 969 ? 29.774 -24.319 9.849 1.00 30.03 969 PRO A O 1
ATOM 7557 N N . ASN A 1 970 ? 29.729 -24.136 12.085 1.00 26.03 970 ASN A N 1
ATOM 7558 C CA . ASN A 1 970 ? 28.809 -22.998 12.080 1.00 26.03 970 ASN A CA 1
ATOM 7559 C C . ASN A 1 970 ? 29.573 -21.746 11.605 1.00 26.03 970 ASN A C 1
ATOM 7561 O O . ASN A 1 970 ? 30.566 -21.387 12.233 1.00 26.03 970 ASN A O 1
ATOM 7565 N N . THR A 1 971 ? 29.059 -21.069 10.570 1.00 26.34 971 THR A N 1
ATOM 7566 C CA . THR A 1 971 ? 29.464 -19.730 10.071 1.00 26.34 971 THR A CA 1
ATOM 7567 C C . THR A 1 971 ? 30.952 -19.531 9.731 1.00 26.34 971 THR A C 1
ATOM 7569 O O . THR A 1 971 ? 31.828 -19.507 10.591 1.00 26.34 971 THR A O 1
ATOM 7572 N N . VAL A 1 972 ? 31.242 -19.304 8.446 1.00 23.80 972 VAL A N 1
ATOM 7573 C CA . VAL A 1 972 ? 32.608 -19.106 7.933 1.00 23.80 972 VAL A CA 1
ATOM 7574 C C . VAL A 1 972 ? 33.202 -17.766 8.384 1.00 23.80 972 VAL A C 1
ATOM 7576 O O . VAL A 1 972 ? 32.704 -16.707 8.009 1.00 23.80 972 VAL A O 1
ATOM 7579 N N . TYR A 1 973 ? 34.344 -17.817 9.075 1.00 28.05 973 TYR A N 1
ATOM 7580 C CA . TYR A 1 973 ? 35.302 -16.709 9.155 1.00 28.05 973 TYR A CA 1
ATOM 7581 C C . TYR A 1 973 ? 36.595 -17.079 8.416 1.00 28.05 973 TYR A C 1
ATOM 7583 O O . TYR A 1 973 ? 36.989 -18.245 8.375 1.00 28.05 973 TYR A O 1
ATOM 7591 N N . ASN A 1 974 ? 37.263 -16.090 7.820 1.00 27.31 974 ASN A N 1
ATOM 7592 C CA . ASN A 1 974 ? 38.487 -16.291 7.045 1.00 27.31 974 ASN A CA 1
ATOM 7593 C C . ASN A 1 974 ? 39.727 -16.265 7.972 1.00 27.31 974 ASN A C 1
ATOM 7595 O O . ASN A 1 974 ? 39.968 -15.226 8.590 1.00 27.31 974 ASN A O 1
ATOM 7599 N N . PRO A 1 975 ? 40.548 -17.336 8.051 1.00 28.80 975 PRO A N 1
ATOM 7600 C CA . PRO A 1 975 ? 41.686 -17.416 8.980 1.00 28.80 975 PRO A CA 1
ATOM 7601 C C . PRO A 1 975 ? 42.765 -16.328 8.841 1.00 28.80 975 PRO A C 1
ATOM 7603 O O . PRO A 1 975 ? 43.610 -16.204 9.723 1.00 28.80 975 PRO A O 1
ATOM 7606 N N . ASN A 1 976 ? 42.765 -15.548 7.755 1.00 29.64 976 ASN A N 1
ATOM 7607 C CA . ASN A 1 976 ? 43.826 -14.581 7.457 1.00 29.64 976 ASN A CA 1
ATOM 7608 C C . ASN A 1 976 ? 43.693 -13.217 8.169 1.00 29.64 976 ASN A C 1
ATOM 7610 O O . ASN A 1 976 ? 44.619 -12.412 8.082 1.00 29.64 976 ASN A O 1
ATOM 7614 N N . ASN A 1 977 ? 42.588 -12.933 8.868 1.00 33.06 977 ASN A N 1
ATOM 7615 C CA . ASN A 1 977 ? 42.427 -11.686 9.630 1.00 33.06 977 ASN A CA 1
ATOM 7616 C C . ASN A 1 977 ? 42.910 -11.843 11.083 1.00 33.06 977 ASN A C 1
ATOM 7618 O O . ASN A 1 977 ? 42.129 -12.054 12.011 1.00 33.06 977 ASN A O 1
ATOM 7622 N N . THR A 1 978 ? 44.219 -11.702 11.292 1.00 34.78 978 THR A N 1
ATOM 7623 C CA . THR A 1 978 ? 44.804 -11.551 12.632 1.00 34.78 978 THR A CA 1
ATOM 7624 C C . THR A 1 978 ? 44.495 -10.161 13.197 1.00 34.78 978 THR A C 1
ATOM 7626 O O . THR A 1 978 ? 45.192 -9.201 12.866 1.00 34.78 978 THR A O 1
ATOM 7629 N N . ALA A 1 979 ? 43.484 -10.092 14.071 1.00 37.75 979 ALA A N 1
ATOM 7630 C CA . ALA A 1 979 ? 42.935 -8.878 14.693 1.00 37.75 979 ALA A CA 1
ATOM 7631 C C . ALA A 1 979 ? 42.295 -7.869 13.704 1.00 37.75 979 ALA A C 1
ATOM 7633 O O . ALA A 1 979 ? 42.600 -7.867 12.509 1.00 37.75 979 ALA A O 1
ATOM 7634 N N . PRO A 1 980 ? 41.405 -6.970 14.174 1.00 43.06 980 PRO A N 1
ATOM 7635 C CA . PRO A 1 980 ? 41.135 -5.735 13.442 1.00 43.06 980 PRO A CA 1
ATOM 7636 C C . PRO A 1 980 ? 42.443 -4.955 13.230 1.00 43.06 980 PRO A C 1
ATOM 7638 O O . PRO A 1 980 ? 43.284 -4.892 14.128 1.00 43.06 980 PRO A O 1
ATOM 7641 N N . GLN A 1 981 ? 42.603 -4.321 12.062 1.00 53.72 981 GLN A N 1
ATOM 7642 C CA . GLN A 1 981 ? 43.729 -3.421 11.769 1.00 53.72 981 GLN A CA 1
ATOM 7643 C C . GLN A 1 981 ? 43.590 -2.108 12.556 1.00 53.72 981 GLN A C 1
ATOM 7645 O O . GLN A 1 981 ? 43.261 -1.058 12.009 1.00 53.72 981 GLN A O 1
ATOM 7650 N N . LEU A 1 982 ? 43.804 -2.181 13.868 1.00 61.78 982 LEU A N 1
ATOM 7651 C CA . LEU A 1 982 ? 43.771 -1.026 14.753 1.00 61.78 982 LEU A CA 1
ATOM 7652 C C . LEU A 1 982 ? 44.989 -0.132 14.477 1.00 61.78 982 LEU A C 1
ATOM 7654 O O . LEU A 1 982 ? 46.117 -0.638 14.452 1.00 61.78 982 LEU A O 1
ATOM 7658 N N . PRO A 1 983 ? 44.811 1.193 14.334 1.00 68.69 983 PRO A N 1
ATOM 7659 C CA . PRO A 1 983 ? 45.918 2.131 14.210 1.00 68.69 983 PRO A CA 1
ATOM 7660 C C . PRO A 1 983 ? 46.563 2.356 15.588 1.00 68.69 983 PRO A C 1
ATOM 7662 O O . PRO A 1 983 ? 46.517 3.444 16.145 1.00 68.69 983 PRO A O 1
ATOM 7665 N N . LEU A 1 984 ? 47.165 1.314 16.176 1.00 72.19 984 LEU A N 1
ATOM 7666 C CA . LEU A 1 984 ? 47.687 1.333 17.555 1.00 72.19 984 LEU A CA 1
ATOM 7667 C C . LEU A 1 984 ? 48.728 2.445 17.792 1.00 72.19 984 LEU A C 1
ATOM 7669 O O . LEU A 1 984 ? 48.849 2.950 18.901 1.00 72.19 984 LEU A O 1
ATOM 7673 N N . HIS A 1 985 ? 49.425 2.882 16.740 1.00 73.56 985 HIS A N 1
ATOM 7674 C CA . HIS A 1 985 ? 50.354 4.014 16.782 1.00 73.56 985 HIS A CA 1
ATOM 7675 C C . HIS A 1 985 ? 49.661 5.381 16.983 1.00 73.56 985 HIS A C 1
ATOM 7677 O O . HIS A 1 985 ? 50.283 6.311 17.496 1.00 73.56 985 HIS A O 1
ATOM 7683 N N . GLU A 1 986 ? 48.376 5.490 16.639 1.00 75.19 986 GLU A N 1
ATOM 7684 C CA . GLU A 1 986 ? 47.520 6.674 16.808 1.00 75.19 986 GLU A CA 1
ATOM 7685 C C . GLU A 1 986 ? 46.661 6.613 18.088 1.00 75.19 986 GLU A C 1
ATOM 7687 O O . GLU A 1 986 ? 45.970 7.581 18.408 1.00 75.19 986 GLU A O 1
ATOM 7692 N N . ILE A 1 987 ? 46.705 5.497 18.833 1.00 82.75 987 ILE A N 1
ATOM 7693 C CA . ILE A 1 987 ? 45.864 5.222 20.010 1.00 82.75 987 ILE A CA 1
ATOM 7694 C C . ILE A 1 987 ? 46.650 5.437 21.313 1.00 82.75 987 ILE A C 1
ATOM 7696 O O . ILE A 1 987 ? 47.747 4.904 21.505 1.00 82.75 987 ILE A O 1
ATOM 7700 N N . GLY A 1 988 ? 46.083 6.252 22.205 1.00 83.81 988 GLY A N 1
ATOM 7701 C CA . GLY A 1 988 ? 46.630 6.558 23.528 1.00 83.81 988 GLY A CA 1
ATOM 7702 C C . GLY A 1 988 ? 46.048 5.622 24.577 1.00 83.81 988 GLY A C 1
ATOM 7703 O O . GLY A 1 988 ? 46.718 4.689 25.013 1.00 83.81 988 GLY A O 1
ATOM 7704 N N . ASP A 1 989 ? 44.780 5.841 24.925 1.00 90.88 989 ASP A N 1
ATOM 7705 C CA . ASP A 1 989 ? 44.010 4.932 25.775 1.00 90.88 989 ASP A CA 1
ATOM 7706 C C . ASP A 1 989 ? 43.252 3.905 24.909 1.00 90.88 989 ASP A C 1
ATOM 7708 O O . ASP A 1 989 ? 42.445 4.279 24.051 1.00 90.88 989 ASP A O 1
ATOM 7712 N N . LEU A 1 990 ? 43.450 2.615 25.181 1.00 90.75 990 LEU A N 1
ATOM 7713 C CA . LEU A 1 990 ? 42.663 1.510 24.634 1.00 90.75 990 LEU A CA 1
ATOM 7714 C C . LEU A 1 990 ? 41.753 0.923 25.722 1.00 90.75 990 LEU A C 1
ATOM 7716 O O . LEU A 1 990 ? 42.239 0.404 26.722 1.00 90.75 990 LEU A O 1
ATOM 7720 N N . TYR A 1 991 ? 40.444 0.965 25.504 1.00 93.19 991 TYR A N 1
ATOM 7721 C CA . TYR A 1 991 ? 39.430 0.329 26.341 1.00 93.19 991 TYR A CA 1
ATOM 7722 C C . TYR A 1 991 ? 39.044 -1.008 25.717 1.00 93.19 991 TYR A C 1
ATOM 7724 O O . TYR A 1 991 ? 38.713 -1.052 24.534 1.00 93.19 991 TYR A O 1
ATOM 7732 N N . LEU A 1 992 ? 39.076 -2.078 26.504 1.00 91.12 992 LEU A N 1
ATOM 7733 C CA . LEU A 1 992 ? 38.486 -3.370 26.173 1.00 91.12 992 LEU A CA 1
ATOM 7734 C C . LEU A 1 992 ? 37.271 -3.560 27.093 1.00 91.12 992 LEU A C 1
ATOM 7736 O O . LEU A 1 992 ? 37.422 -3.544 28.317 1.00 91.12 992 LEU A O 1
ATOM 7740 N N . LEU A 1 993 ? 36.079 -3.650 26.505 1.00 91.88 993 LEU A N 1
ATOM 7741 C CA . LEU A 1 993 ? 34.792 -3.713 27.200 1.00 91.88 993 LEU A CA 1
ATOM 7742 C C . LEU A 1 993 ? 34.113 -5.054 26.918 1.00 91.88 993 LEU A C 1
ATOM 7744 O O . LEU A 1 993 ? 33.951 -5.417 25.752 1.00 91.88 993 LEU A O 1
ATOM 7748 N N . ASP A 1 994 ? 33.725 -5.773 27.972 1.00 85.81 994 ASP A N 1
ATOM 7749 C CA . ASP A 1 994 ? 33.187 -7.142 27.885 1.00 85.81 994 ASP A CA 1
ATOM 7750 C C . ASP A 1 994 ? 34.139 -8.111 27.134 1.00 85.81 994 ASP A C 1
ATOM 7752 O O . ASP A 1 994 ? 33.737 -9.049 26.447 1.00 85.81 994 ASP A O 1
ATOM 7756 N N . PHE A 1 995 ? 35.447 -7.818 27.161 1.00 82.19 995 PHE A N 1
ATOM 7757 C CA . PHE A 1 995 ? 36.427 -8.490 26.314 1.00 82.19 995 PHE A CA 1
ATOM 7758 C C . PHE A 1 995 ? 37.870 -8.373 26.829 1.00 82.19 995 PHE A C 1
ATOM 7760 O O . PHE A 1 995 ? 38.352 -7.284 27.137 1.00 82.19 995 PHE A O 1
ATOM 7767 N N . VAL A 1 996 ? 38.613 -9.484 26.774 1.00 72.00 996 VAL A N 1
ATOM 7768 C CA . VAL A 1 996 ? 40.074 -9.546 27.011 1.00 72.00 996 VAL A CA 1
ATOM 7769 C C . VAL A 1 996 ? 40.871 -10.091 25.819 1.00 72.00 996 VAL A C 1
ATOM 7771 O O . VAL A 1 996 ? 42.066 -9.819 25.696 1.00 72.00 996 VAL A O 1
ATOM 7774 N N . GLY A 1 997 ? 40.230 -10.822 24.905 1.00 69.50 997 GLY A N 1
ATOM 7775 C CA . GLY A 1 997 ? 40.901 -11.469 23.775 1.00 69.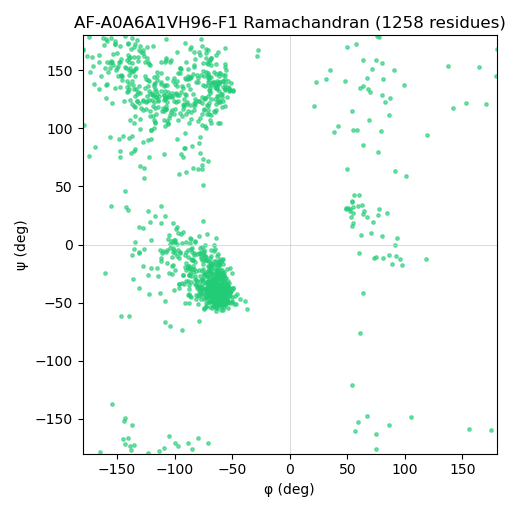50 997 GLY A CA 1
ATOM 7776 C C . GLY A 1 997 ? 41.702 -12.730 24.141 1.00 69.50 997 GLY A C 1
ATOM 7777 O O . GLY A 1 997 ? 41.639 -13.214 25.274 1.00 69.50 997 GLY A O 1
ATOM 7778 N N . PRO A 1 998 ? 42.412 -13.324 23.162 1.00 69.56 998 PRO A N 1
ATOM 7779 C CA . PRO A 1 998 ? 43.207 -14.532 23.371 1.00 69.56 998 PRO A CA 1
ATOM 7780 C C . PRO A 1 998 ? 44.486 -14.250 24.177 1.00 69.56 998 PRO A C 1
ATOM 7782 O O . PRO A 1 998 ? 44.976 -13.122 24.221 1.00 69.56 998 PRO A O 1
ATOM 7785 N N . SER A 1 999 ? 45.067 -15.295 24.773 1.00 69.38 999 SER A N 1
ATOM 7786 C CA . SER A 1 999 ? 46.335 -15.193 25.510 1.00 69.38 999 SER A CA 1
ATOM 7787 C C . SER A 1 999 ? 47.436 -14.529 24.664 1.00 69.38 999 SER A C 1
ATOM 7789 O O . SER A 1 999 ? 47.621 -14.865 23.493 1.00 69.38 999 SER A O 1
ATOM 7791 N N . GLY A 1 1000 ? 48.131 -13.549 25.249 1.00 71.75 1000 GLY A N 1
ATOM 7792 C CA . GLY A 1 1000 ? 49.125 -12.703 24.578 1.00 71.75 1000 GLY A CA 1
ATOM 7793 C C . GLY A 1 1000 ? 48.575 -11.425 23.924 1.00 71.75 1000 GLY A C 1
ATOM 7794 O O . GLY A 1 1000 ? 49.359 -10.513 23.662 1.00 71.75 1000 GLY A O 1
ATOM 7795 N N . PHE A 1 1001 ? 47.259 -11.299 23.697 1.00 79.75 1001 PHE A N 1
ATOM 7796 C CA . PHE A 1 1001 ? 46.665 -10.113 23.058 1.00 79.75 1001 PHE A CA 1
ATOM 7797 C C . PHE A 1 1001 ? 46.889 -8.833 23.872 1.00 79.75 1001 PHE A C 1
ATOM 7799 O O . PHE A 1 1001 ? 47.381 -7.839 23.338 1.00 79.75 1001 PHE A O 1
ATOM 7806 N N . VAL A 1 1002 ? 46.578 -8.872 25.174 1.00 81.12 1002 VAL A N 1
ATOM 7807 C CA . VAL A 1 1002 ? 46.737 -7.725 26.087 1.00 81.12 1002 VAL A CA 1
ATOM 7808 C C . VAL A 1 1002 ? 48.199 -7.286 26.162 1.00 81.12 1002 VAL A C 1
ATOM 7810 O O . VAL A 1 1002 ? 48.479 -6.090 26.111 1.00 81.12 1002 VAL A O 1
ATOM 7813 N N . GLN A 1 1003 ? 49.134 -8.239 26.221 1.00 79.88 1003 GLN A N 1
ATOM 7814 C CA . GLN A 1 1003 ? 50.568 -7.960 26.199 1.00 79.88 1003 GLN A CA 1
ATOM 7815 C C . GLN A 1 1003 ? 50.970 -7.232 24.910 1.00 79.88 1003 GLN A C 1
ATOM 7817 O O . GLN A 1 1003 ? 51.588 -6.169 24.994 1.00 79.88 1003 GLN A O 1
ATOM 7822 N N . ASP A 1 1004 ? 50.571 -7.736 23.738 1.00 78.81 1004 ASP A N 1
ATOM 7823 C CA . ASP A 1 1004 ? 50.934 -7.118 22.459 1.00 78.81 1004 ASP A CA 1
ATOM 7824 C C . ASP A 1 1004 ? 50.389 -5.689 22.327 1.00 78.81 1004 ASP A C 1
ATOM 7826 O O . ASP A 1 1004 ? 51.161 -4.765 22.060 1.00 78.81 1004 ASP A O 1
ATOM 7830 N N . VAL A 1 1005 ? 49.096 -5.459 22.596 1.00 82.00 1005 VAL A N 1
ATOM 7831 C CA . VAL A 1 1005 ? 48.524 -4.103 22.495 1.00 82.00 1005 VAL A CA 1
ATOM 7832 C C . VAL A 1 1005 ? 49.113 -3.153 23.541 1.00 82.00 1005 VAL A C 1
ATOM 7834 O O . VAL A 1 1005 ? 49.429 -2.013 23.199 1.00 82.00 1005 VAL A O 1
ATOM 7837 N N . SER A 1 1006 ? 49.372 -3.620 24.772 1.00 85.56 1006 SER A N 1
ATOM 7838 C CA . SER A 1 1006 ? 49.996 -2.809 25.835 1.00 85.56 1006 SER A CA 1
ATOM 7839 C C . SER A 1 1006 ? 51.422 -2.352 25.514 1.00 85.56 1006 SER A C 1
ATOM 7841 O O . SER A 1 1006 ? 51.875 -1.356 26.071 1.00 85.56 1006 SER A O 1
ATOM 7843 N N . SER A 1 1007 ? 52.114 -3.023 24.586 1.00 82.06 1007 SER A N 1
ATOM 7844 C CA . SER A 1 1007 ? 53.437 -2.600 24.107 1.00 82.06 1007 SER A CA 1
ATOM 7845 C C . SER A 1 1007 ? 53.390 -1.479 23.056 1.00 82.06 1007 SER A C 1
ATOM 7847 O O . SER A 1 1007 ? 54.435 -0.947 22.680 1.00 82.06 1007 SER A O 1
ATOM 7849 N N . ARG A 1 1008 ? 52.191 -1.123 22.563 1.00 83.25 1008 ARG A N 1
ATOM 7850 C CA . ARG A 1 1008 ? 51.987 -0.235 21.400 1.00 83.25 1008 ARG A CA 1
ATOM 7851 C C . ARG A 1 1008 ? 51.132 1.005 21.698 1.00 83.25 1008 ARG A C 1
ATOM 7853 O O . ARG A 1 1008 ? 51.296 2.012 21.011 1.00 83.25 1008 ARG A O 1
ATOM 7860 N N . VAL A 1 1009 ? 50.252 0.945 22.700 1.00 85.94 1009 VAL A N 1
ATOM 7861 C CA . VAL A 1 1009 ? 49.415 2.072 23.159 1.00 85.94 1009 VAL A CA 1
ATOM 7862 C C . VAL A 1 1009 ? 49.904 2.611 24.505 1.00 85.94 1009 VAL A C 1
ATOM 7864 O O . VAL A 1 1009 ? 50.601 1.917 25.243 1.00 85.94 1009 VAL A O 1
ATOM 7867 N N . ASP A 1 1010 ? 49.527 3.842 24.848 1.00 86.56 1010 ASP A N 1
ATOM 7868 C CA . ASP A 1 1010 ? 50.016 4.484 26.074 1.00 86.56 1010 ASP A CA 1
ATOM 7869 C C . ASP A 1 1010 ? 49.397 3.839 27.328 1.00 86.56 1010 ASP A C 1
ATOM 7871 O O . ASP A 1 1010 ? 50.085 3.683 28.338 1.00 86.56 1010 ASP A O 1
ATOM 7875 N N . ARG A 1 1011 ? 48.118 3.430 27.267 1.00 91.25 1011 ARG A N 1
ATOM 7876 C CA . ARG A 1 1011 ? 47.376 2.757 28.351 1.00 91.25 1011 ARG A CA 1
ATOM 7877 C C . ARG A 1 1011 ? 46.367 1.741 27.818 1.00 91.25 1011 ARG A C 1
ATOM 7879 O O . ARG A 1 1011 ? 45.702 1.995 26.818 1.00 91.25 1011 ARG A O 1
ATOM 7886 N N . VAL A 1 1012 ? 46.176 0.642 28.547 1.00 90.56 1012 VAL A N 1
ATOM 7887 C CA . VAL A 1 1012 ? 45.091 -0.330 28.324 1.00 90.56 1012 VAL A CA 1
ATOM 7888 C C . VAL A 1 1012 ? 44.184 -0.359 29.555 1.00 90.56 1012 VAL A C 1
ATOM 7890 O O . VAL A 1 1012 ? 44.667 -0.411 30.684 1.00 90.56 1012 VAL A O 1
ATOM 7893 N N . ILE A 1 1013 ? 42.872 -0.316 29.350 1.00 93.81 1013 ILE A N 1
ATOM 7894 C CA . ILE A 1 1013 ? 41.846 -0.394 30.389 1.00 93.81 1013 ILE A CA 1
ATOM 7895 C C . ILE A 1 1013 ? 40.927 -1.563 30.038 1.00 93.81 1013 ILE A C 1
ATOM 7897 O O . ILE A 1 1013 ? 40.366 -1.592 28.949 1.00 93.81 1013 ILE A O 1
ATOM 7901 N N . ILE A 1 1014 ? 40.772 -2.513 30.954 1.00 91.81 1014 ILE A N 1
ATOM 7902 C CA . ILE A 1 1014 ? 39.967 -3.724 30.775 1.00 91.81 1014 ILE A CA 1
ATOM 7903 C C . ILE A 1 1014 ? 38.790 -3.663 31.743 1.00 91.81 1014 ILE A C 1
ATOM 7905 O O . ILE A 1 1014 ? 39.021 -3.625 32.953 1.00 91.81 1014 ILE A O 1
ATOM 7909 N N . LEU A 1 1015 ? 37.566 -3.655 31.213 1.00 92.44 1015 LEU A N 1
ATOM 7910 C CA . LEU A 1 1015 ? 36.313 -3.755 31.963 1.00 92.44 1015 LEU A CA 1
ATOM 7911 C C . LEU A 1 1015 ? 35.599 -5.039 31.497 1.00 92.44 1015 LEU A C 1
ATOM 7913 O O . LEU A 1 1015 ? 35.020 -5.055 30.413 1.00 92.44 1015 LEU A O 1
ATOM 7917 N N . ASP A 1 1016 ? 35.696 -6.127 32.262 1.00 85.38 1016 ASP A N 1
ATOM 7918 C CA . ASP A 1 1016 ? 35.209 -7.463 31.863 1.00 85.38 1016 ASP A CA 1
ATOM 7919 C C . ASP A 1 1016 ? 34.714 -8.244 33.099 1.00 85.38 1016 ASP A C 1
ATOM 7921 O O . ASP A 1 1016 ? 35.118 -7.969 34.229 1.00 85.38 1016 ASP A O 1
ATOM 7925 N N . HIS A 1 1017 ? 33.838 -9.218 32.885 1.00 85.56 1017 HIS A N 1
ATOM 7926 C CA . HIS A 1 1017 ? 33.223 -10.068 33.908 1.00 85.56 1017 HIS A CA 1
ATOM 7927 C C . HIS A 1 1017 ? 33.395 -11.576 33.629 1.00 85.56 1017 HIS A C 1
ATOM 7929 O O . HIS A 1 1017 ? 33.004 -12.419 34.437 1.00 85.56 1017 HIS A O 1
ATOM 7935 N N . HIS A 1 1018 ? 33.994 -11.950 32.494 1.00 80.56 1018 HIS A N 1
ATOM 7936 C CA . HIS A 1 1018 ? 34.129 -13.342 32.083 1.00 80.56 1018 HIS A CA 1
ATOM 7937 C C . HIS A 1 1018 ? 35.139 -14.121 32.941 1.00 80.56 1018 HIS A C 1
ATOM 7939 O O . HIS A 1 1018 ? 36.279 -13.704 33.154 1.00 80.56 1018 HIS A O 1
ATOM 7945 N N . LYS A 1 1019 ? 34.798 -15.361 33.320 1.00 72.56 1019 LYS A N 1
ATOM 7946 C CA . LYS A 1 1019 ? 35.729 -16.261 34.036 1.00 72.56 1019 LYS A CA 1
ATOM 7947 C C . LYS A 1 1019 ? 37.021 -16.520 33.245 1.00 72.56 1019 LYS A C 1
ATOM 7949 O O . LYS A 1 1019 ? 38.097 -16.579 33.831 1.00 72.56 1019 LYS A O 1
ATOM 7954 N N . THR A 1 1020 ? 36.930 -16.585 31.917 1.00 68.44 1020 THR A N 1
ATOM 7955 C CA . THR A 1 1020 ? 38.087 -16.695 31.015 1.00 68.44 1020 THR A CA 1
ATOM 7956 C C . THR A 1 1020 ? 38.952 -15.435 30.982 1.00 68.44 1020 THR A C 1
ATOM 7958 O O . THR A 1 1020 ? 40.148 -15.537 30.733 1.00 68.44 1020 THR A O 1
ATOM 7961 N N . ALA A 1 1021 ? 38.388 -14.250 31.242 1.00 67.00 1021 ALA A N 1
ATOM 7962 C CA . ALA A 1 1021 ? 39.158 -13.016 31.381 1.00 67.00 1021 ALA A CA 1
ATOM 7963 C C . ALA A 1 1021 ? 40.005 -13.046 32.660 1.00 67.00 1021 ALA A C 1
ATOM 7965 O O . ALA A 1 1021 ? 41.188 -12.712 32.618 1.00 67.00 1021 ALA A O 1
ATOM 7966 N N . LEU A 1 1022 ? 39.434 -13.532 33.769 1.00 70.12 1022 LEU A N 1
ATOM 7967 C CA . LEU A 1 1022 ? 40.165 -13.754 35.017 1.00 70.12 1022 LEU A CA 1
ATOM 7968 C C . LEU A 1 1022 ? 41.292 -14.789 34.838 1.00 70.12 1022 LEU A C 1
ATOM 7970 O O . LEU A 1 1022 ? 42.432 -14.502 35.189 1.00 70.12 1022 LEU A O 1
ATOM 7974 N N . GLU A 1 1023 ? 40.997 -15.944 34.232 1.00 70.62 1023 GLU A N 1
ATOM 7975 C CA . GLU A 1 1023 ? 41.971 -17.026 33.982 1.00 70.62 1023 GLU A CA 1
ATOM 7976 C C . GLU A 1 1023 ? 43.097 -16.615 33.016 1.00 70.62 1023 GLU A C 1
ATOM 7978 O O . GLU A 1 1023 ? 44.259 -16.946 33.242 1.00 70.62 1023 GLU A O 1
ATOM 7983 N N . ASN A 1 1024 ? 42.797 -15.840 31.968 1.00 67.38 1024 ASN A N 1
ATOM 7984 C CA . ASN A 1 1024 ? 43.822 -15.325 31.051 1.00 67.38 1024 ASN A CA 1
ATOM 7985 C C . ASN A 1 1024 ? 44.713 -14.240 31.692 1.00 67.38 1024 ASN A C 1
ATOM 7987 O O . ASN A 1 1024 ? 45.821 -14.002 31.211 1.00 67.38 1024 ASN A O 1
ATOM 7991 N N . LEU A 1 1025 ? 44.240 -13.552 32.741 1.00 71.06 1025 LEU A N 1
ATOM 7992 C CA . LEU A 1 1025 ? 44.909 -12.387 33.336 1.00 71.06 1025 LEU A CA 1
ATOM 7993 C C . LEU A 1 1025 ? 45.500 -12.618 34.734 1.00 71.06 1025 LEU A C 1
ATOM 7995 O O . LEU A 1 1025 ? 46.168 -11.700 35.227 1.00 71.06 1025 LEU A O 1
ATOM 7999 N N . SER A 1 1026 ? 45.286 -13.783 35.355 1.00 58.81 1026 SER A N 1
ATOM 8000 C CA . SER A 1 1026 ? 45.883 -14.154 36.647 1.00 58.81 1026 SER A CA 1
ATOM 8001 C C . SER A 1 1026 ? 47.352 -14.562 36.520 1.00 58.81 1026 SER A C 1
ATOM 8003 O O . SER A 1 1026 ? 48.179 -14.137 37.325 1.00 58.81 1026 SER A O 1
ATOM 8005 N N . ASP A 1 1027 ? 47.683 -15.328 35.477 1.00 55.59 1027 ASP A N 1
ATOM 8006 C CA . ASP A 1 1027 ? 48.954 -16.065 35.394 1.00 55.59 1027 ASP A CA 1
ATOM 8007 C C . ASP A 1 1027 ? 50.006 -15.375 34.502 1.00 55.59 1027 ASP A C 1
ATOM 8009 O O . ASP A 1 1027 ? 51.144 -15.834 34.395 1.00 55.59 1027 ASP A O 1
ATOM 8013 N N . THR A 1 1028 ? 49.655 -14.250 33.865 1.00 56.78 1028 THR A N 1
ATOM 8014 C CA . THR A 1 1028 ? 50.574 -13.483 33.002 1.00 56.78 1028 THR A CA 1
ATOM 8015 C C . THR A 1 1028 ? 50.947 -12.120 33.595 1.00 56.78 1028 THR A C 1
ATOM 8017 O O . THR A 1 1028 ? 50.053 -11.347 33.958 1.00 56.78 1028 THR A O 1
ATOM 8020 N N . PRO A 1 1029 ? 52.245 -11.754 33.625 1.00 57.38 1029 PRO A N 1
ATOM 8021 C CA . PRO A 1 1029 ? 52.661 -10.385 33.904 1.00 57.38 1029 PRO A CA 1
ATOM 8022 C C . PRO A 1 1029 ? 52.060 -9.411 32.882 1.00 57.38 1029 PRO A C 1
ATOM 8024 O O . PRO A 1 1029 ? 52.166 -9.606 31.668 1.00 57.38 1029 PRO A O 1
ATOM 8027 N N . THR A 1 1030 ? 51.440 -8.346 33.380 1.00 64.56 1030 THR A N 1
ATOM 8028 C CA . THR A 1 1030 ? 50.940 -7.212 32.591 1.00 64.56 1030 THR A CA 1
ATOM 8029 C C . THR A 1 1030 ? 51.668 -5.948 33.033 1.00 64.56 1030 THR A C 1
ATOM 8031 O O . THR A 1 1030 ? 51.882 -5.770 34.231 1.00 64.56 1030 THR A O 1
ATOM 8034 N N . GLY A 1 1031 ? 52.060 -5.090 32.087 1.00 65.00 1031 GLY A N 1
ATOM 8035 C CA . GLY A 1 1031 ? 52.803 -3.860 32.383 1.00 65.00 1031 GLY A CA 1
ATOM 8036 C C . GLY A 1 1031 ? 52.010 -2.851 33.221 1.00 65.00 1031 GLY A C 1
ATOM 8037 O O . GLY A 1 1031 ? 50.783 -2.912 33.291 1.00 65.00 1031 GLY A O 1
ATOM 8038 N N . GLU A 1 1032 ? 52.713 -1.884 33.818 1.00 75.12 1032 GLU A N 1
ATOM 8039 C CA . GLU A 1 1032 ? 52.129 -0.832 34.675 1.00 75.12 1032 GLU A CA 1
ATOM 8040 C C . GLU A 1 1032 ? 51.090 0.052 33.955 1.00 75.12 1032 GLU A C 1
ATOM 8042 O O . GLU A 1 1032 ? 50.310 0.753 34.599 1.00 75.12 1032 GLU A O 1
ATOM 8047 N N . ASN A 1 1033 ? 51.044 0.009 32.619 1.00 87.19 1033 ASN A N 1
ATOM 8048 C CA . ASN A 1 1033 ? 50.058 0.706 31.799 1.00 87.19 1033 ASN A CA 1
ATOM 8049 C C . ASN A 1 1033 ? 48.745 -0.074 31.572 1.00 87.19 1033 ASN A C 1
ATOM 8051 O O . ASN A 1 1033 ? 47.864 0.440 30.879 1.00 87.19 1033 ASN A O 1
ATOM 8055 N N . VAL A 1 1034 ? 48.586 -1.277 32.144 1.00 88.50 1034 VAL A N 1
ATOM 8056 C CA . VAL A 1 1034 ? 47.360 -2.090 32.052 1.00 88.50 1034 VAL A CA 1
ATOM 8057 C C . VAL A 1 1034 ? 46.536 -1.998 33.338 1.00 88.50 1034 VAL A C 1
ATOM 8059 O O . VAL A 1 1034 ? 46.942 -2.475 34.395 1.00 88.50 1034 VAL A O 1
ATOM 8062 N N . ILE A 1 1035 ? 45.332 -1.437 33.236 1.00 88.88 1035 ILE A N 1
ATOM 8063 C CA . ILE A 1 1035 ? 44.354 -1.337 34.324 1.00 88.88 1035 ILE A CA 1
ATOM 8064 C C . ILE A 1 1035 ? 43.297 -2.428 34.143 1.00 88.88 1035 ILE A C 1
ATOM 8066 O O . ILE A 1 1035 ? 42.635 -2.481 33.109 1.00 88.88 1035 ILE A O 1
ATOM 8070 N N . LYS A 1 1036 ? 43.120 -3.274 35.162 1.00 88.25 1036 LYS A N 1
ATOM 8071 C CA . LYS A 1 1036 ? 42.121 -4.352 35.197 1.00 88.25 1036 LYS A CA 1
ATOM 8072 C C . LYS A 1 1036 ? 40.985 -3.965 36.151 1.00 88.25 1036 LYS A C 1
ATOM 8074 O O . LYS A 1 1036 ? 41.245 -3.721 37.326 1.00 88.25 1036 LYS A O 1
ATOM 8079 N N . VAL A 1 1037 ? 39.748 -3.938 35.662 1.00 89.56 1037 VAL A N 1
ATOM 8080 C CA . VAL A 1 1037 ? 38.520 -3.862 36.465 1.00 89.56 1037 VAL A CA 1
ATOM 8081 C C . VAL A 1 1037 ? 37.710 -5.108 36.127 1.00 89.56 1037 VAL A C 1
ATOM 8083 O O . VAL A 1 1037 ? 37.077 -5.177 35.077 1.00 89.56 1037 VAL A O 1
ATOM 8086 N N . LEU A 1 1038 ? 37.812 -6.117 36.991 1.00 86.62 1038 LEU A N 1
ATOM 8087 C CA . LEU A 1 1038 ? 37.155 -7.409 36.818 1.00 86.62 1038 LEU A CA 1
ATOM 8088 C C . LEU A 1 1038 ? 36.174 -7.626 37.969 1.00 86.62 1038 LEU A C 1
ATOM 8090 O O . LEU A 1 1038 ? 36.591 -7.596 39.128 1.00 86.62 1038 LEU A O 1
ATOM 8094 N N . ASP A 1 1039 ? 34.899 -7.841 37.654 1.00 85.56 1039 ASP A N 1
ATOM 8095 C CA . ASP A 1 1039 ? 33.847 -8.094 38.644 1.00 85.56 1039 ASP A CA 1
ATOM 8096 C C . ASP A 1 1039 ? 32.916 -9.209 38.150 1.00 85.56 1039 ASP A C 1
ATOM 8098 O O . ASP A 1 1039 ? 32.128 -9.020 37.229 1.00 85.56 1039 ASP A O 1
ATOM 8102 N N . MET A 1 1040 ? 33.029 -10.387 38.768 1.00 83.00 1040 MET A N 1
ATOM 8103 C CA . MET A 1 1040 ? 32.263 -11.587 38.408 1.00 83.00 1040 MET A CA 1
ATOM 8104 C C . MET A 1 1040 ? 30.779 -11.510 38.813 1.00 83.00 1040 MET A C 1
ATOM 8106 O O . MET A 1 1040 ? 29.993 -12.351 38.386 1.00 83.00 1040 MET A O 1
ATOM 8110 N N . GLU A 1 1041 ? 30.390 -10.552 39.662 1.00 85.12 1041 GLU A N 1
ATOM 8111 C CA . GLU A 1 1041 ? 29.014 -10.396 40.157 1.00 85.12 1041 GLU A CA 1
ATOM 8112 C C . GLU A 1 1041 ? 28.234 -9.314 39.392 1.00 85.12 1041 GLU A C 1
ATOM 8114 O O . GLU A 1 1041 ? 27.156 -8.887 39.828 1.00 85.12 1041 GLU A O 1
ATOM 8119 N N . ARG A 1 1042 ? 28.766 -8.871 38.250 1.00 90.50 1042 ARG A N 1
ATOM 8120 C CA . ARG A 1 1042 ? 28.232 -7.806 37.393 1.00 90.50 1042 ARG A CA 1
ATOM 8121 C C . ARG A 1 1042 ? 28.394 -8.170 35.918 1.00 90.50 1042 ARG A C 1
ATOM 8123 O O . ARG A 1 1042 ? 29.003 -9.188 35.603 1.00 90.50 1042 ARG A O 1
ATOM 8130 N N . SER A 1 1043 ? 27.826 -7.364 35.027 1.00 92.12 1043 SER A N 1
ATOM 8131 C CA . SER A 1 1043 ? 28.003 -7.508 33.580 1.00 92.12 1043 SER A CA 1
ATOM 8132 C C . SER A 1 1043 ? 28.897 -6.385 33.045 1.00 92.12 1043 SER A C 1
ATOM 8134 O O . SER A 1 1043 ? 29.045 -5.336 33.688 1.00 92.12 1043 SER A O 1
ATOM 8136 N N . GLY A 1 1044 ? 29.515 -6.579 31.879 1.00 90.12 1044 GLY A N 1
ATOM 8137 C CA . GLY A 1 1044 ? 30.400 -5.584 31.263 1.00 90.12 1044 GLY A CA 1
ATOM 8138 C C . GLY A 1 1044 ? 29.732 -4.212 31.090 1.00 90.12 1044 GLY A C 1
ATOM 8139 O O . GLY A 1 1044 ? 30.367 -3.183 31.346 1.00 90.12 1044 GLY A O 1
ATOM 8140 N N . ALA A 1 1045 ? 28.434 -4.176 30.771 1.00 94.75 1045 ALA A N 1
ATOM 8141 C CA . ALA A 1 1045 ? 27.637 -2.959 30.668 1.00 94.75 1045 ALA A CA 1
ATOM 8142 C C . ALA A 1 1045 ? 27.597 -2.171 31.980 1.00 94.75 1045 ALA A C 1
ATOM 8144 O O . ALA A 1 1045 ? 27.832 -0.960 31.970 1.00 94.75 1045 ALA A O 1
ATOM 8145 N N . THR A 1 1046 ? 27.308 -2.818 33.114 1.00 95.62 1046 THR A N 1
ATOM 8146 C CA . THR A 1 1046 ? 27.158 -2.111 34.397 1.00 95.62 1046 THR A CA 1
ATOM 8147 C C . THR A 1 1046 ? 28.503 -1.735 35.018 1.00 95.62 1046 THR A C 1
ATOM 8149 O O . THR A 1 1046 ? 28.607 -0.667 35.630 1.00 95.62 1046 THR A O 1
ATOM 8152 N N . ILE A 1 1047 ? 29.552 -2.536 34.792 1.00 95.12 1047 ILE A N 1
ATOM 8153 C CA . ILE A 1 1047 ? 30.941 -2.180 35.129 1.00 95.12 1047 ILE A CA 1
ATOM 8154 C C . ILE A 1 1047 ? 31.361 -0.926 34.345 1.00 95.12 1047 ILE A C 1
ATOM 8156 O O . ILE A 1 1047 ? 31.865 0.035 34.932 1.00 95.12 1047 ILE A O 1
ATOM 8160 N N . ALA A 1 1048 ? 31.109 -0.895 33.031 1.00 95.88 1048 ALA A N 1
ATOM 8161 C CA . ALA A 1 1048 ? 31.404 0.259 32.185 1.00 95.88 1048 ALA A CA 1
ATOM 8162 C C . ALA A 1 1048 ? 30.585 1.499 32.572 1.00 95.88 1048 ALA A C 1
ATOM 8164 O O . ALA A 1 1048 ? 31.148 2.591 32.658 1.00 95.88 1048 ALA A O 1
ATOM 8165 N N . PHE A 1 1049 ? 29.290 1.343 32.861 1.00 95.88 1049 PHE A N 1
ATOM 8166 C CA . PHE A 1 1049 ? 28.413 2.427 33.311 1.00 95.88 1049 PHE A CA 1
ATOM 8167 C C . PHE A 1 1049 ? 28.985 3.157 34.533 1.00 95.88 1049 PHE A C 1
ATOM 8169 O O . PHE A 1 1049 ? 29.186 4.373 34.481 1.00 95.88 1049 PHE A O 1
ATOM 8176 N N . ASP A 1 1050 ? 29.302 2.429 35.609 1.00 94.75 1050 ASP A N 1
ATOM 8177 C CA . ASP A 1 1050 ? 29.815 3.052 36.834 1.00 94.75 1050 ASP A CA 1
ATOM 8178 C C . ASP A 1 1050 ? 31.231 3.614 36.628 1.00 94.75 1050 ASP A C 1
ATOM 8180 O O . ASP A 1 1050 ? 31.512 4.732 37.065 1.00 94.75 1050 ASP A O 1
ATOM 8184 N N . TYR A 1 1051 ? 32.102 2.905 35.895 1.00 95.12 1051 TYR A N 1
ATOM 8185 C CA . TYR A 1 1051 ? 33.451 3.378 35.567 1.00 95.12 1051 TYR A CA 1
ATOM 8186 C C . TYR A 1 1051 ? 33.426 4.716 34.810 1.00 95.12 1051 TYR A C 1
ATOM 8188 O O . TYR A 1 1051 ? 34.109 5.670 35.193 1.00 95.12 1051 TYR A O 1
ATOM 8196 N N . PHE A 1 1052 ? 32.622 4.820 33.748 1.00 94.38 1052 PHE A N 1
ATOM 8197 C CA . PHE A 1 1052 ? 32.540 6.037 32.942 1.00 94.38 1052 PHE A CA 1
ATOM 8198 C C . PHE A 1 1052 ? 31.798 7.172 33.662 1.00 94.38 1052 PHE A C 1
ATOM 8200 O O . PHE A 1 1052 ? 32.206 8.327 33.518 1.00 94.38 1052 PHE A O 1
ATOM 8207 N N . LYS A 1 1053 ? 30.804 6.876 34.513 1.00 91.94 1053 LYS A N 1
ATOM 8208 C CA . LYS A 1 1053 ? 30.129 7.882 35.354 1.00 91.94 1053 LYS A CA 1
ATOM 8209 C C . LYS A 1 1053 ? 31.038 8.434 36.459 1.00 91.94 1053 LYS A C 1
ATOM 8211 O O . LYS A 1 1053 ? 31.052 9.644 36.701 1.00 91.94 1053 LYS A O 1
ATOM 8216 N N . GLU A 1 1054 ? 31.851 7.593 37.100 1.00 91.38 1054 GLU A N 1
ATOM 8217 C CA . GLU A 1 1054 ? 32.849 8.049 38.078 1.00 91.38 1054 GLU A CA 1
ATOM 8218 C C . GLU A 1 1054 ? 33.958 8.870 37.393 1.00 91.38 1054 GLU A C 1
ATOM 8220 O O . GLU A 1 1054 ? 34.366 9.928 37.885 1.00 91.38 1054 GLU A O 1
ATOM 8225 N N . LYS A 1 1055 ? 34.397 8.438 36.202 1.00 88.88 1055 LYS A N 1
ATOM 8226 C CA . LYS A 1 1055 ? 35.379 9.160 35.383 1.00 88.88 1055 LYS A CA 1
ATOM 8227 C C . LYS A 1 1055 ? 34.863 10.522 34.910 1.00 88.88 1055 LYS A C 1
ATOM 8229 O O . LYS A 1 1055 ? 35.617 11.493 34.960 1.00 88.88 1055 LYS A O 1
ATOM 8234 N N . LEU A 1 1056 ? 33.587 10.621 34.523 1.00 85.81 1056 LEU A N 1
ATOM 8235 C CA . LEU A 1 1056 ? 32.925 11.889 34.197 1.00 85.81 1056 LEU A CA 1
ATOM 8236 C C . LEU A 1 1056 ? 32.929 12.837 35.401 1.00 85.81 1056 LEU A C 1
ATOM 8238 O O . LEU A 1 1056 ? 33.276 14.009 35.271 1.00 85.81 1056 LEU A O 1
ATOM 8242 N N . ASN A 1 1057 ? 32.612 12.320 36.591 1.00 82.94 1057 ASN A N 1
ATOM 8243 C CA . ASN A 1 1057 ? 32.574 13.108 37.820 1.00 82.94 1057 ASN A CA 1
ATOM 8244 C C . ASN A 1 1057 ? 33.938 13.688 38.227 1.00 82.94 1057 ASN A C 1
ATOM 8246 O O . ASN A 1 1057 ? 33.983 14.766 38.822 1.00 82.94 1057 ASN A O 1
ATOM 8250 N N . LYS A 1 1058 ? 35.038 13.023 37.857 1.00 82.38 1058 LYS A N 1
ATOM 8251 C CA . LYS A 1 1058 ? 36.419 13.496 38.056 1.00 82.38 1058 LYS A CA 1
ATOM 8252 C C . LYS A 1 1058 ? 36.900 14.472 36.965 1.00 82.38 1058 LYS A C 1
ATOM 8254 O O . LYS A 1 1058 ? 37.969 15.064 37.121 1.00 82.38 1058 LYS A O 1
ATOM 8259 N N . PHE A 1 1059 ? 36.150 14.663 35.875 1.00 78.12 1059 PHE A N 1
ATOM 8260 C CA . PHE A 1 1059 ? 36.546 15.493 34.731 1.00 78.12 1059 PHE A CA 1
ATOM 8261 C C . PHE A 1 1059 ? 35.936 16.907 34.789 1.00 78.12 1059 PHE A C 1
ATOM 8263 O O . PHE A 1 1059 ? 34.774 17.099 35.146 1.00 78.12 1059 PHE A O 1
ATOM 8270 N N . LYS A 1 1060 ? 36.710 17.932 34.402 1.00 72.81 1060 LYS A N 1
ATOM 8271 C CA . LYS A 1 1060 ? 36.250 19.333 34.389 1.00 72.81 1060 LYS A CA 1
ATOM 8272 C C . LYS A 1 1060 ? 35.505 19.669 33.090 1.00 72.81 1060 LYS A C 1
ATOM 8274 O O . LYS A 1 1060 ? 36.097 20.208 32.160 1.00 72.81 1060 LYS A O 1
ATOM 8279 N N . ILE A 1 1061 ? 34.208 19.371 33.049 1.00 75.56 1061 ILE A N 1
ATOM 8280 C CA . ILE A 1 1061 ? 33.279 19.813 31.992 1.00 75.56 1061 ILE A CA 1
ATOM 8281 C C . ILE A 1 1061 ? 32.473 21.063 32.399 1.00 75.56 1061 ILE A C 1
ATOM 8283 O O . ILE A 1 1061 ? 32.425 21.439 33.570 1.00 75.56 1061 ILE A O 1
ATOM 8287 N N . ASN A 1 1062 ? 31.830 21.712 31.420 1.00 72.94 1062 ASN A N 1
ATOM 8288 C CA . ASN A 1 1062 ? 30.911 22.837 31.637 1.00 72.94 1062 ASN A CA 1
ATOM 8289 C C . ASN A 1 1062 ? 29.725 22.402 32.537 1.00 72.94 1062 ASN A C 1
ATOM 8291 O O . ASN A 1 1062 ? 29.086 21.401 32.203 1.00 72.94 1062 ASN A O 1
ATOM 8295 N N . PRO A 1 1063 ? 29.381 23.141 33.616 1.00 69.38 1063 PRO A N 1
ATOM 8296 C CA . PRO A 1 1063 ? 28.282 22.792 34.521 1.00 69.38 1063 PRO A CA 1
ATOM 8297 C C . PRO A 1 1063 ? 26.939 22.510 33.834 1.00 69.38 1063 PRO A C 1
ATOM 8299 O O . PRO A 1 1063 ? 26.278 21.540 34.188 1.00 69.38 1063 PRO A O 1
ATOM 8302 N N . GLY A 1 1064 ? 26.556 23.294 32.818 1.00 70.50 1064 GLY A N 1
ATOM 8303 C CA . GLY A 1 1064 ? 25.297 23.080 32.094 1.00 70.50 1064 GLY A CA 1
ATOM 8304 C C . GLY A 1 1064 ? 25.288 21.763 31.312 1.00 70.50 1064 GLY A C 1
ATOM 8305 O O . GLY A 1 1064 ? 24.317 21.015 31.366 1.00 70.50 1064 GLY A O 1
ATOM 8306 N N . LYS A 1 1065 ? 26.410 21.428 30.658 1.00 73.44 1065 LYS A N 1
ATOM 8307 C CA . LYS A 1 1065 ? 26.577 20.146 29.953 1.00 73.44 1065 LYS A CA 1
ATOM 8308 C C . LYS A 1 1065 ? 26.654 18.968 30.934 1.00 73.44 1065 LYS A C 1
ATOM 8310 O O . LYS A 1 1065 ? 26.180 17.887 30.608 1.00 73.44 1065 LYS A O 1
ATOM 8315 N N . LYS A 1 1066 ? 27.207 19.180 32.137 1.00 76.69 1066 LYS A N 1
ATOM 8316 C CA . LYS A 1 1066 ? 27.251 18.158 33.191 1.00 76.69 1066 LYS A CA 1
ATOM 8317 C C . LYS A 1 1066 ? 25.854 17.752 33.653 1.00 76.69 1066 LYS A C 1
ATOM 8319 O O . LYS A 1 1066 ? 25.559 16.566 33.642 1.00 76.69 1066 LYS A O 1
ATOM 8324 N N . VAL A 1 1067 ? 25.001 18.719 34.002 1.00 77.75 1067 VAL A N 1
ATOM 8325 C CA . VAL A 1 1067 ? 23.644 18.440 34.510 1.00 77.75 1067 VAL A CA 1
ATOM 8326 C C . VAL A 1 1067 ? 22.830 17.608 33.516 1.00 77.75 1067 VAL A C 1
ATOM 8328 O O . VAL A 1 1067 ? 22.196 16.642 33.927 1.00 77.75 1067 VAL A O 1
ATOM 8331 N N . VAL A 1 1068 ? 22.892 17.931 32.217 1.00 77.88 1068 VAL A N 1
ATOM 8332 C CA . VAL A 1 1068 ? 22.204 17.154 31.169 1.00 77.88 1068 VAL A CA 1
ATOM 8333 C C . VAL A 1 1068 ? 22.691 15.702 31.147 1.00 77.88 1068 VAL A C 1
ATOM 8335 O O . VAL A 1 1068 ? 21.877 14.788 31.228 1.00 77.88 1068 VAL A O 1
ATOM 8338 N N . VAL A 1 1069 ? 24.008 15.483 31.106 1.00 81.00 1069 VAL A N 1
ATOM 8339 C CA . VAL A 1 1069 ? 24.583 14.134 30.976 1.00 81.00 1069 VAL A CA 1
ATOM 8340 C C . VAL A 1 1069 ? 24.417 13.303 32.253 1.00 81.00 1069 VAL A C 1
ATOM 8342 O O . VAL A 1 1069 ? 24.133 12.112 32.160 1.00 81.00 1069 VAL A O 1
ATOM 8345 N N . ASP A 1 1070 ? 24.536 13.894 33.446 1.00 81.56 1070 ASP A N 1
ATOM 8346 C CA . ASP A 1 1070 ? 24.258 13.177 34.699 1.00 81.56 1070 ASP A CA 1
ATOM 8347 C C . ASP A 1 1070 ? 22.790 12.695 34.734 1.00 81.56 1070 ASP A C 1
ATOM 8349 O O . ASP A 1 1070 ? 22.541 11.536 35.074 1.00 81.56 1070 ASP A O 1
ATOM 8353 N N . CYS A 1 1071 ? 21.838 13.522 34.271 1.00 83.00 1071 CYS A N 1
ATOM 8354 C CA . CYS A 1 1071 ? 20.432 13.123 34.115 1.00 83.00 1071 CYS A CA 1
ATOM 8355 C C . CYS A 1 1071 ? 20.234 12.014 33.064 1.00 83.00 1071 CYS A C 1
ATOM 8357 O O . CYS A 1 1071 ? 19.361 11.163 33.234 1.00 83.00 1071 CYS A O 1
ATOM 8359 N N . GLU A 1 1072 ? 21.028 11.984 31.987 1.00 85.50 1072 GLU A N 1
ATOM 8360 C CA . GLU A 1 1072 ? 20.999 10.882 31.016 1.00 85.50 1072 GLU A CA 1
ATOM 8361 C C . GLU A 1 1072 ? 21.508 9.572 31.623 1.00 85.50 1072 GLU A C 1
ATOM 8363 O O . GLU A 1 1072 ? 20.837 8.550 31.484 1.00 85.50 1072 GLU A O 1
ATOM 8368 N N . PHE A 1 1073 ? 22.631 9.587 32.351 1.00 89.31 1073 PHE A N 1
ATOM 8369 C CA . PHE A 1 1073 ? 23.094 8.406 33.088 1.00 89.31 1073 PHE A CA 1
ATOM 8370 C C . PHE A 1 1073 ? 22.022 7.923 34.080 1.00 89.31 1073 PHE A C 1
ATOM 8372 O O . PHE A 1 1073 ? 21.713 6.733 34.103 1.00 89.31 1073 PHE A O 1
ATOM 8379 N N . ASP A 1 1074 ? 21.419 8.818 34.870 1.00 87.88 1074 ASP A N 1
ATOM 8380 C CA . ASP A 1 1074 ? 20.361 8.453 35.825 1.00 87.88 1074 ASP A CA 1
ATOM 8381 C C . ASP A 1 1074 ? 19.121 7.852 35.138 1.00 87.88 1074 ASP A C 1
ATOM 8383 O O . ASP A 1 1074 ? 18.618 6.822 35.588 1.00 87.88 1074 ASP A O 1
ATOM 8387 N N . ARG A 1 1075 ? 18.674 8.414 34.003 1.00 91.38 1075 ARG A N 1
ATOM 8388 C CA . ARG A 1 1075 ? 17.561 7.865 33.203 1.00 91.38 1075 ARG A CA 1
ATOM 8389 C C . ARG A 1 1075 ? 17.857 6.464 32.663 1.00 91.38 1075 ARG A C 1
ATOM 8391 O O . ARG A 1 1075 ? 16.949 5.641 32.575 1.00 91.38 1075 ARG A O 1
ATOM 8398 N N . LEU A 1 1076 ? 19.097 6.202 32.256 1.00 92.19 1076 LEU A N 1
ATOM 8399 C CA . LEU A 1 1076 ? 19.487 4.943 31.614 1.00 92.19 1076 LEU A CA 1
ATOM 8400 C C . LEU A 1 1076 ? 19.789 3.823 32.613 1.00 92.19 1076 LEU A C 1
ATOM 8402 O O . LEU A 1 1076 ? 19.728 2.655 32.231 1.00 92.19 1076 LEU A O 1
ATOM 8406 N N . ARG A 1 1077 ? 20.092 4.148 33.879 1.00 94.81 1077 ARG A N 1
ATOM 8407 C CA . ARG A 1 1077 ? 20.481 3.169 34.908 1.00 94.81 1077 ARG A CA 1
ATOM 8408 C C . ARG A 1 1077 ? 19.558 1.934 34.982 1.00 94.81 1077 ARG A C 1
ATOM 8410 O O . ARG A 1 1077 ? 20.110 0.835 34.994 1.00 94.81 1077 ARG A O 1
ATOM 8417 N N . PRO A 1 1078 ? 18.212 2.047 34.941 1.00 94.12 1078 PRO A N 1
ATOM 8418 C CA . PRO A 1 1078 ? 17.337 0.874 34.947 1.00 94.12 1078 PRO A CA 1
ATOM 8419 C C . PRO A 1 1078 ? 17.537 -0.047 33.735 1.00 94.12 1078 PRO A C 1
ATOM 8421 O O . PRO A 1 1078 ? 17.544 -1.261 33.894 1.00 94.12 1078 PRO A O 1
ATOM 8424 N N . LEU A 1 1079 ? 17.758 0.495 32.528 1.00 95.06 1079 LEU A N 1
ATOM 8425 C CA . LEU A 1 1079 ? 18.010 -0.328 31.335 1.00 95.06 1079 LEU A CA 1
ATOM 8426 C C . LEU A 1 1079 ? 19.286 -1.164 31.509 1.00 95.06 1079 LEU A C 1
ATOM 8428 O O . LEU A 1 1079 ? 19.280 -2.355 31.221 1.00 95.06 1079 LEU A O 1
ATOM 8432 N N . PHE A 1 1080 ? 20.352 -0.561 32.042 1.00 96.00 1080 PHE A N 1
ATOM 8433 C CA . PHE A 1 1080 ? 21.609 -1.255 32.341 1.00 96.00 1080 PHE A CA 1
ATOM 8434 C C . PHE A 1 1080 ? 21.436 -2.372 33.390 1.00 96.00 1080 PHE A C 1
ATOM 8436 O O . PHE A 1 1080 ? 22.046 -3.430 33.262 1.00 96.00 1080 PHE A O 1
ATOM 8443 N N . GLU A 1 1081 ? 20.572 -2.188 34.391 1.00 95.25 1081 GLU A N 1
ATOM 8444 C CA . GLU A 1 1081 ? 20.276 -3.225 35.394 1.00 95.25 1081 GLU A CA 1
ATOM 8445 C C . GLU A 1 1081 ? 19.462 -4.397 34.811 1.00 95.25 1081 GLU A C 1
ATOM 8447 O O . GLU A 1 1081 ? 19.692 -5.547 35.183 1.00 95.25 1081 GLU A O 1
ATOM 8452 N N . TYR A 1 1082 ? 18.571 -4.141 33.847 1.00 95.56 1082 TYR A N 1
ATOM 8453 C CA . TYR A 1 1082 ? 17.856 -5.186 33.098 1.00 95.56 1082 TYR A CA 1
ATOM 8454 C C . TYR A 1 1082 ? 18.733 -5.921 32.065 1.00 95.56 1082 TYR A C 1
ATOM 8456 O O . TYR A 1 1082 ? 18.445 -7.078 31.737 1.00 95.56 1082 TYR A O 1
ATOM 8464 N N . ILE A 1 1083 ? 19.799 -5.281 31.569 1.00 95.12 1083 ILE A N 1
ATOM 8465 C CA . ILE A 1 1083 ? 20.856 -5.947 30.792 1.00 95.12 1083 ILE A CA 1
ATOM 8466 C C . ILE A 1 1083 ? 21.623 -6.912 31.703 1.00 95.12 1083 ILE A C 1
ATOM 8468 O O . ILE A 1 1083 ? 21.631 -8.104 31.413 1.00 95.12 1083 ILE A O 1
ATOM 8472 N N . GLU A 1 1084 ? 22.155 -6.453 32.844 1.00 94.06 1084 GLU A N 1
ATOM 8473 C CA . GLU A 1 1084 ? 22.885 -7.315 33.795 1.00 94.06 1084 GLU A CA 1
ATOM 8474 C C . GLU A 1 1084 ? 22.042 -8.504 34.282 1.00 94.06 1084 GLU A C 1
ATOM 8476 O O . GLU A 1 1084 ? 22.517 -9.639 34.347 1.00 94.06 1084 GLU A O 1
ATOM 8481 N N . ASP A 1 1085 ? 20.779 -8.265 34.639 1.00 90.31 1085 ASP A N 1
ATOM 8482 C CA . ASP A 1 1085 ? 19.907 -9.301 35.194 1.00 90.31 1085 ASP A CA 1
ATOM 8483 C C . ASP A 1 1085 ? 19.510 -10.378 34.161 1.00 90.31 1085 ASP A C 1
ATOM 8485 O O . ASP A 1 1085 ? 19.199 -11.510 34.547 1.00 90.31 1085 ASP A O 1
ATOM 8489 N N . GLY A 1 1086 ? 19.569 -10.054 32.864 1.00 85.25 1086 GLY A N 1
ATOM 8490 C CA . GLY A 1 1086 ? 19.395 -11.008 31.766 1.00 85.25 1086 GLY A CA 1
ATOM 8491 C C . GLY A 1 1086 ? 20.691 -11.695 31.334 1.00 85.25 1086 GLY A C 1
ATOM 8492 O O . GLY A 1 1086 ? 20.699 -12.910 31.138 1.00 85.25 1086 GLY A O 1
ATOM 8493 N N . ASP A 1 1087 ? 21.780 -10.934 31.228 1.00 85.44 1087 ASP A N 1
ATOM 8494 C CA . ASP A 1 1087 ? 23.114 -11.402 30.842 1.00 85.44 1087 ASP A CA 1
ATOM 8495 C C . ASP A 1 1087 ? 23.673 -12.434 31.835 1.00 85.44 1087 ASP A C 1
ATOM 8497 O O . ASP A 1 1087 ? 24.051 -13.541 31.452 1.00 85.44 1087 ASP A O 1
ATOM 8501 N N . LEU A 1 1088 ? 23.576 -12.144 33.135 1.00 82.56 1088 LEU A N 1
ATOM 8502 C CA . LEU A 1 1088 ? 23.965 -13.063 34.208 1.00 82.56 1088 LEU A CA 1
ATOM 8503 C C . LEU A 1 1088 ? 22.917 -14.159 34.491 1.00 82.56 1088 LEU A C 1
ATOM 8505 O O . LEU A 1 1088 ? 23.038 -14.884 35.480 1.00 82.56 1088 LEU A O 1
ATOM 8509 N N . TRP A 1 1089 ? 21.865 -14.275 33.667 1.00 78.44 1089 TRP A N 1
ATOM 8510 C CA . TRP A 1 1089 ? 20.745 -15.222 33.826 1.00 78.44 1089 TRP A CA 1
ATOM 8511 C C . TRP A 1 1089 ? 20.074 -15.180 35.212 1.00 78.44 1089 TRP A C 1
ATOM 8513 O O . TRP A 1 1089 ? 19.536 -16.184 35.690 1.00 78.44 1089 TRP A O 1
ATOM 8523 N N . ARG A 1 1090 ? 20.100 -14.013 35.865 1.00 81.62 1090 ARG A N 1
ATOM 8524 C CA . ARG A 1 1090 ? 19.624 -13.808 37.239 1.00 81.62 1090 ARG A CA 1
ATOM 8525 C C . ARG A 1 1090 ? 18.096 -13.713 37.311 1.00 81.62 1090 ARG A C 1
ATOM 8527 O O . ARG A 1 1090 ? 17.510 -14.281 38.231 1.00 81.62 1090 ARG A O 1
ATOM 8534 N N . TRP A 1 1091 ? 17.459 -13.053 36.340 1.00 83.75 1091 TRP A N 1
ATOM 8535 C CA . TRP A 1 1091 ? 15.998 -12.917 36.199 1.00 83.75 1091 TRP A CA 1
ATOM 8536 C C . TRP A 1 1091 ? 15.257 -12.436 37.467 1.00 83.75 1091 TRP A C 1
ATOM 8538 O O . TRP A 1 1091 ? 14.113 -12.831 37.704 1.00 83.75 1091 TRP A O 1
ATOM 8548 N N . ARG A 1 1092 ? 15.906 -11.612 38.298 1.00 86.56 1092 ARG A N 1
ATOM 8549 C CA . ARG A 1 1092 ? 15.373 -11.093 39.569 1.00 86.56 1092 ARG A CA 1
ATOM 8550 C C . ARG A 1 1092 ? 14.467 -9.881 39.368 1.00 86.56 1092 ARG A C 1
ATOM 8552 O O . ARG A 1 1092 ? 13.621 -9.620 40.221 1.00 86.56 1092 ARG A O 1
ATOM 8559 N N . LEU A 1 1093 ? 14.665 -9.117 38.292 1.00 88.62 1093 LEU A N 1
ATOM 8560 C CA . LEU A 1 1093 ? 13.884 -7.907 38.035 1.00 88.62 1093 LEU A CA 1
ATOM 8561 C C . LEU A 1 1093 ? 12.503 -8.261 37.445 1.00 88.62 1093 LEU A C 1
ATOM 8563 O O . LEU A 1 1093 ? 12.399 -9.202 36.645 1.00 88.62 1093 LEU A O 1
ATOM 8567 N N . PRO A 1 1094 ? 11.426 -7.532 37.809 1.00 86.94 1094 PRO A N 1
ATOM 8568 C CA . PRO A 1 1094 ? 10.096 -7.752 37.244 1.00 86.94 1094 PRO A CA 1
ATOM 8569 C C . PRO A 1 1094 ? 10.145 -7.745 35.716 1.00 86.94 1094 PRO A C 1
ATOM 8571 O O . PRO A 1 1094 ? 10.766 -6.879 35.120 1.00 86.94 1094 PRO A O 1
ATOM 8574 N N . ASN A 1 1095 ? 9.520 -8.723 35.060 1.00 90.06 1095 ASN A N 1
ATOM 8575 C CA . ASN A 1 1095 ? 9.492 -8.817 33.595 1.00 90.06 1095 ASN A CA 1
ATOM 8576 C C . ASN A 1 1095 ? 10.877 -8.823 32.892 1.00 90.06 1095 ASN A C 1
ATOM 8578 O O . ASN A 1 1095 ? 10.939 -8.639 31.677 1.00 90.06 1095 ASN A O 1
ATOM 8582 N N . SER A 1 1096 ? 11.982 -9.119 33.593 1.00 88.50 1096 SER A N 1
ATOM 8583 C CA . SER A 1 1096 ? 13.353 -9.157 33.040 1.00 88.50 1096 SER A CA 1
ATOM 8584 C C . SER A 1 1096 ? 13.489 -10.035 31.782 1.00 88.50 1096 SER A C 1
ATOM 8586 O O . SER A 1 1096 ? 14.101 -9.639 30.784 1.00 88.50 1096 SER A O 1
ATOM 8588 N N . LYS A 1 1097 ? 12.808 -11.193 31.762 1.00 83.44 1097 LYS A N 1
ATOM 8589 C CA . LYS A 1 1097 ? 12.710 -12.079 30.583 1.00 83.44 1097 LYS A CA 1
ATOM 8590 C C . LYS A 1 1097 ? 11.943 -11.464 29.412 1.00 83.44 1097 LYS A C 1
ATOM 8592 O O . LYS A 1 1097 ? 12.256 -11.777 28.263 1.00 83.44 1097 LYS A O 1
ATOM 8597 N N . ALA A 1 1098 ? 10.946 -10.623 29.687 1.00 85.19 1098 ALA A N 1
ATOM 8598 C CA . ALA A 1 1098 ? 10.199 -9.911 28.659 1.00 85.19 1098 ALA A CA 1
ATOM 8599 C C . ALA A 1 1098 ? 11.066 -8.807 28.055 1.00 85.19 1098 ALA A C 1
ATOM 8601 O O . ALA A 1 1098 ? 11.265 -8.825 26.848 1.00 85.19 1098 ALA A O 1
ATOM 8602 N N . PHE A 1 1099 ? 11.692 -7.951 28.872 1.00 92.81 1099 PHE A N 1
ATOM 8603 C CA . PHE A 1 1099 ? 12.657 -6.952 28.389 1.00 92.81 1099 PHE A CA 1
ATOM 8604 C C . PHE A 1 1099 ? 13.721 -7.577 27.471 1.00 92.81 1099 PHE A C 1
ATOM 8606 O O . PHE A 1 1099 ? 13.913 -7.142 26.338 1.00 92.81 1099 PHE A O 1
ATOM 8613 N N . ASN A 1 1100 ? 14.341 -8.675 27.913 1.00 87.75 1100 ASN A N 1
ATOM 8614 C CA . ASN A 1 1100 ? 15.365 -9.396 27.153 1.00 87.75 1100 ASN A CA 1
ATOM 8615 C C . ASN A 1 1100 ? 14.843 -10.131 25.899 1.00 87.75 1100 ASN A C 1
ATOM 8617 O O . ASN A 1 1100 ? 15.652 -10.589 25.089 1.00 87.75 1100 ASN A O 1
ATOM 8621 N N . ASN A 1 1101 ? 13.524 -10.270 25.725 1.00 82.50 1101 ASN A N 1
ATOM 8622 C CA . ASN A 1 1101 ? 12.913 -10.690 24.461 1.00 82.50 1101 ASN A CA 1
ATOM 8623 C C . ASN A 1 1101 ? 12.573 -9.478 23.590 1.00 82.50 1101 ASN A C 1
ATOM 8625 O O . ASN A 1 1101 ? 13.037 -9.432 22.459 1.00 82.50 1101 ASN A O 1
ATOM 8629 N N . GLY A 1 1102 ? 11.882 -8.467 24.124 1.00 85.75 1102 GLY A N 1
ATOM 8630 C CA . GLY A 1 1102 ? 11.531 -7.252 23.387 1.00 85.75 1102 GLY A CA 1
ATOM 8631 C C . GLY A 1 1102 ? 12.751 -6.543 22.797 1.00 85.75 1102 GLY A C 1
ATOM 8632 O O . GLY A 1 1102 ? 12.716 -6.120 21.648 1.00 85.75 1102 GLY A O 1
ATOM 8633 N N . LEU A 1 1103 ? 13.875 -6.509 23.522 1.00 87.25 1103 LEU A N 1
ATOM 8634 C CA . LEU A 1 1103 ? 15.140 -5.953 23.029 1.00 87.25 1103 LEU A CA 1
ATOM 8635 C C . LEU A 1 1103 ? 15.720 -6.735 21.834 1.00 87.25 1103 LEU A C 1
ATOM 8637 O O . LEU A 1 1103 ? 16.364 -6.141 20.974 1.00 87.25 1103 LEU A O 1
ATOM 8641 N N . LYS A 1 1104 ? 15.470 -8.049 21.754 1.00 83.19 1104 LYS A N 1
ATOM 8642 C CA . LYS A 1 1104 ? 15.842 -8.892 20.600 1.00 83.19 1104 LYS A CA 1
ATOM 8643 C C . LYS A 1 1104 ? 14.841 -8.741 19.458 1.00 83.19 1104 LYS A C 1
ATOM 8645 O O . LYS A 1 1104 ? 15.245 -8.722 18.301 1.00 83.19 1104 LYS A O 1
ATOM 8650 N N . ASP A 1 1105 ? 13.560 -8.586 19.781 1.00 80.81 1105 ASP A N 1
ATOM 8651 C CA . ASP A 1 1105 ? 12.483 -8.381 18.809 1.00 80.81 1105 ASP A CA 1
ATOM 8652 C C . ASP A 1 1105 ? 12.596 -7.010 18.097 1.00 80.81 1105 ASP A C 1
ATOM 8654 O O . ASP A 1 1105 ? 12.093 -6.854 16.987 1.00 80.81 1105 ASP A O 1
ATOM 8658 N N . LEU A 1 1106 ? 13.307 -6.035 18.689 1.00 82.62 1106 LEU A N 1
ATOM 8659 C CA . LEU A 1 1106 ? 13.715 -4.780 18.033 1.00 82.62 1106 LEU A CA 1
ATOM 8660 C C . LEU A 1 1106 ? 14.787 -4.966 16.940 1.00 82.62 1106 LEU A C 1
ATOM 8662 O O . LEU A 1 1106 ? 14.994 -4.053 16.143 1.00 82.62 1106 LEU A O 1
ATOM 8666 N N . GLY A 1 1107 ? 15.457 -6.124 16.878 1.00 83.75 1107 GLY A N 1
ATOM 8667 C CA . GLY A 1 1107 ? 16.337 -6.496 15.766 1.00 83.75 1107 GLY A CA 1
ATOM 8668 C C . GLY A 1 1107 ? 17.577 -5.615 15.577 1.00 83.75 1107 GLY A C 1
ATOM 8669 O O . GLY A 1 1107 ? 18.038 -5.465 14.447 1.00 83.75 1107 GLY A O 1
ATOM 8670 N N . PHE A 1 1108 ? 18.104 -5.005 16.645 1.00 84.44 1108 PHE A N 1
ATOM 8671 C CA . PHE A 1 1108 ? 19.251 -4.100 16.544 1.00 84.44 1108 PHE A CA 1
ATOM 8672 C C . PHE A 1 1108 ? 20.514 -4.793 16.018 1.00 84.44 1108 PHE A C 1
ATOM 8674 O O . PHE A 1 1108 ? 20.995 -5.773 16.585 1.00 84.44 1108 PHE A O 1
ATOM 8681 N N . GLU A 1 1109 ? 21.109 -4.196 14.987 1.00 89.25 1109 GLU A N 1
ATOM 8682 C CA . GLU A 1 1109 ? 22.501 -4.433 14.619 1.00 89.25 1109 GLU A CA 1
ATOM 8683 C C . GLU A 1 1109 ? 23.404 -3.718 15.639 1.00 89.25 1109 GLU A C 1
ATOM 8685 O O . GLU A 1 1109 ? 23.354 -2.492 15.770 1.00 89.25 1109 GLU A O 1
ATOM 8690 N N . TYR A 1 1110 ? 24.192 -4.492 16.390 1.00 85.50 1110 TYR A N 1
ATOM 8691 C CA . TYR A 1 1110 ? 25.060 -4.009 17.471 1.00 85.50 1110 TYR A CA 1
ATOM 8692 C C . TYR A 1 1110 ? 26.464 -3.589 16.991 1.00 85.50 1110 TYR A C 1
ATOM 8694 O O . TYR A 1 1110 ? 27.256 -3.064 17.781 1.00 85.50 1110 TYR A O 1
ATOM 8702 N N . ASP A 1 1111 ? 26.798 -3.788 15.712 1.00 82.44 1111 ASP A N 1
ATOM 8703 C CA . ASP A 1 1111 ? 28.015 -3.238 15.120 1.00 82.44 1111 ASP A CA 1
ATOM 8704 C C . ASP A 1 1111 ? 27.775 -1.764 14.766 1.00 82.44 1111 ASP A C 1
ATOM 8706 O O . ASP A 1 1111 ? 27.102 -1.454 13.786 1.00 82.44 1111 ASP A O 1
ATOM 8710 N N . VAL A 1 1112 ? 28.349 -0.827 15.527 1.00 79.50 1112 VAL A N 1
ATOM 8711 C CA . VAL A 1 1112 ? 28.184 0.619 15.277 1.00 79.50 1112 VAL A CA 1
ATOM 8712 C C . VAL A 1 1112 ? 28.731 1.067 13.908 1.00 79.50 1112 VAL A C 1
ATOM 8714 O O . VAL A 1 1112 ? 28.357 2.119 13.395 1.00 79.50 1112 VAL A O 1
ATOM 8717 N N . ARG A 1 1113 ? 29.581 0.253 13.267 1.00 76.06 1113 ARG A N 1
ATOM 8718 C CA . ARG A 1 1113 ? 30.107 0.464 11.906 1.00 76.06 1113 ARG A CA 1
ATOM 8719 C C . ARG A 1 1113 ? 29.157 -0.056 10.820 1.00 76.06 1113 ARG A C 1
ATOM 8721 O O . ARG A 1 1113 ? 29.433 0.169 9.647 1.00 76.06 1113 ARG A O 1
ATOM 8728 N N . LEU A 1 1114 ? 28.074 -0.737 11.198 1.00 72.00 1114 LEU A N 1
ATOM 8729 C CA . LEU A 1 1114 ? 26.946 -1.152 10.349 1.00 72.00 1114 LEU A CA 1
ATOM 8730 C C . LEU A 1 1114 ? 25.632 -0.453 10.762 1.00 72.00 1114 LEU A C 1
ATOM 8732 O O . LEU A 1 1114 ? 24.707 -0.345 9.965 1.00 72.00 1114 LEU A O 1
ATOM 8736 N N . ASN A 1 1115 ? 25.568 0.065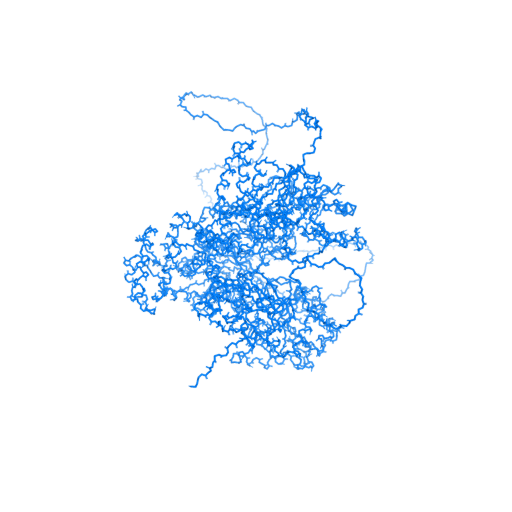 11.992 1.00 80.44 1115 ASN A N 1
ATOM 8737 C CA . ASN A 1 1115 ? 24.468 0.852 12.541 1.00 80.44 1115 ASN A CA 1
ATOM 8738 C C . ASN A 1 1115 ? 25.001 2.096 13.284 1.00 80.44 1115 ASN A C 1
ATOM 8740 O O . ASN A 1 1115 ? 25.098 2.090 14.514 1.00 80.44 1115 ASN A O 1
ATOM 8744 N N . PRO A 1 1116 ? 25.320 3.200 12.582 1.00 79.31 1116 PRO A N 1
ATOM 8745 C CA . PRO A 1 1116 ? 25.802 4.428 13.225 1.00 79.31 1116 PRO A CA 1
ATOM 8746 C C . PRO A 1 1116 ? 24.771 5.064 14.163 1.00 79.31 1116 PRO A C 1
ATOM 8748 O O . PRO A 1 1116 ? 25.134 5.772 15.100 1.00 79.31 1116 PRO A O 1
ATOM 8751 N N . SER A 1 1117 ? 23.483 4.766 13.959 1.00 82.88 1117 SER A N 1
ATOM 8752 C CA . SER A 1 1117 ? 22.406 5.198 14.851 1.00 82.88 1117 SER A CA 1
ATOM 8753 C C . SER A 1 1117 ? 22.287 4.376 16.141 1.00 82.88 1117 SER A C 1
ATOM 8755 O O . SER A 1 1117 ? 21.470 4.735 16.984 1.00 82.88 1117 SER A O 1
ATOM 8757 N N . LEU A 1 1118 ? 23.092 3.320 16.341 1.00 88.00 1118 LEU A N 1
ATOM 8758 C CA . LEU A 1 1118 ? 22.986 2.387 17.472 1.00 88.00 1118 LEU A CA 1
ATOM 8759 C C . LEU A 1 1118 ? 22.873 3.098 18.824 1.00 88.00 1118 LEU A C 1
ATOM 8761 O O . LEU A 1 1118 ? 21.946 2.826 19.581 1.00 88.00 1118 LEU A O 1
ATOM 8765 N N . TYR A 1 1119 ? 23.767 4.040 19.135 1.00 92.50 1119 TYR A N 1
ATOM 8766 C CA . TYR A 1 1119 ? 23.701 4.731 20.425 1.00 92.50 1119 TYR A CA 1
ATOM 8767 C C . TYR A 1 1119 ? 22.445 5.599 20.549 1.00 92.50 1119 TYR A C 1
ATOM 8769 O O . TYR A 1 1119 ? 21.828 5.600 21.606 1.00 92.50 1119 TYR A O 1
ATOM 8777 N N . GLN A 1 1120 ? 21.989 6.253 19.477 1.00 87.44 1120 GLN A N 1
ATOM 8778 C CA . GLN A 1 1120 ? 20.731 7.006 19.492 1.00 87.44 1120 GLN A CA 1
ATOM 8779 C C . GLN A 1 1120 ? 19.508 6.084 19.650 1.00 87.44 1120 GLN A C 1
ATOM 8781 O O . GLN A 1 1120 ? 18.587 6.419 20.393 1.00 87.44 1120 GLN A O 1
ATOM 8786 N N . GLN A 1 1121 ? 19.521 4.901 19.028 1.00 88.00 1121 GLN A N 1
ATOM 8787 C CA . GLN A 1 1121 ? 18.499 3.866 19.206 1.00 88.00 1121 GLN A CA 1
ATOM 8788 C C . GLN A 1 1121 ? 18.458 3.379 20.661 1.00 88.00 1121 GLN A C 1
ATOM 8790 O O . GLN A 1 1121 ? 17.396 3.424 21.281 1.00 88.00 1121 GLN A O 1
ATOM 8795 N N . LEU A 1 1122 ? 19.605 3.006 21.244 1.00 90.38 1122 LEU A N 1
ATOM 8796 C CA . LEU A 1 1122 ? 19.697 2.579 22.645 1.00 90.38 1122 LEU A CA 1
ATOM 8797 C C . LEU A 1 1122 ? 19.314 3.700 23.630 1.00 90.38 1122 LEU A C 1
ATOM 8799 O O . LEU A 1 1122 ? 18.652 3.435 24.630 1.00 90.38 1122 LEU A O 1
ATOM 8803 N N . LEU A 1 1123 ? 19.654 4.960 23.333 1.00 89.75 1123 LEU A N 1
ATOM 8804 C CA . LEU A 1 1123 ? 19.219 6.123 24.116 1.00 89.75 1123 LEU A CA 1
ATOM 8805 C C . LEU A 1 1123 ? 17.707 6.364 24.021 1.00 89.75 1123 LEU A C 1
ATOM 8807 O O . LEU A 1 1123 ? 17.110 6.810 25.005 1.00 89.75 1123 LEU A O 1
ATOM 8811 N N . SER A 1 1124 ? 17.086 6.070 22.876 1.00 87.31 1124 SER A N 1
ATOM 8812 C CA . SER A 1 1124 ? 15.639 6.213 22.661 1.00 87.31 1124 SER A CA 1
ATOM 8813 C C . SER A 1 1124 ? 14.792 5.128 23.339 1.00 87.31 1124 SER A C 1
ATOM 8815 O O . SER A 1 1124 ? 13.565 5.231 23.338 1.00 87.31 1124 SER A O 1
ATOM 8817 N N . LEU A 1 1125 ? 15.421 4.102 23.927 1.00 88.81 1125 LEU A N 1
ATOM 8818 C CA . LEU A 1 1125 ? 14.710 3.013 24.589 1.00 88.81 1125 LEU A CA 1
ATOM 8819 C C . LEU A 1 1125 ? 13.898 3.491 25.794 1.00 88.81 1125 LEU A C 1
ATOM 8821 O O . LEU A 1 1125 ? 14.360 4.250 26.649 1.00 88.81 1125 LEU A O 1
ATOM 8825 N N . ASP A 1 1126 ? 12.688 2.949 25.866 1.00 88.25 1126 ASP A N 1
ATOM 8826 C CA . ASP A 1 1126 ? 11.728 3.129 26.941 1.00 88.25 1126 ASP A CA 1
ATOM 8827 C C . ASP A 1 1126 ? 11.478 1.764 27.592 1.00 88.25 1126 ASP A C 1
ATOM 8829 O O . ASP A 1 1126 ? 11.035 0.829 26.921 1.00 88.25 1126 ASP A O 1
ATOM 8833 N N . LEU A 1 1127 ? 11.824 1.632 28.877 1.00 85.25 1127 LEU A N 1
ATOM 8834 C CA . LEU A 1 1127 ? 11.865 0.346 29.586 1.00 85.25 1127 LEU A CA 1
ATOM 8835 C C . LEU A 1 1127 ? 10.530 -0.411 29.495 1.00 85.25 1127 LEU A C 1
ATOM 8837 O O . LEU A 1 1127 ? 10.512 -1.591 29.142 1.00 85.25 1127 LEU A O 1
ATOM 8841 N N . GLU A 1 1128 ? 9.421 0.285 29.747 1.00 85.25 1128 GLU A N 1
ATOM 8842 C CA . GLU A 1 1128 ? 8.075 -0.291 29.705 1.00 85.25 1128 GLU A CA 1
ATOM 8843 C C . GLU A 1 1128 ? 7.661 -0.672 28.280 1.00 85.25 1128 GLU A C 1
ATOM 8845 O O . GLU A 1 1128 ? 7.077 -1.733 28.074 1.00 85.25 1128 GLU A O 1
ATOM 8850 N N . SER A 1 1129 ? 7.999 0.133 27.268 1.00 82.12 1129 SER A N 1
ATOM 8851 C CA . SER A 1 1129 ? 7.750 -0.219 25.861 1.00 82.12 1129 SER A CA 1
ATOM 8852 C C . SER A 1 1129 ? 8.447 -1.531 25.461 1.00 82.12 1129 SER A C 1
ATOM 8854 O O . SER A 1 1129 ? 7.819 -2.429 24.891 1.00 82.12 1129 SER A O 1
ATOM 8856 N N . VAL A 1 1130 ? 9.725 -1.693 25.833 1.00 85.56 1130 VAL A N 1
ATOM 8857 C CA . VAL A 1 1130 ? 10.507 -2.913 25.555 1.00 85.56 1130 VAL A CA 1
ATOM 8858 C C . VAL A 1 1130 ? 9.950 -4.119 26.321 1.00 85.56 1130 VAL A C 1
ATOM 8860 O O . VAL A 1 1130 ? 9.824 -5.206 25.752 1.00 85.56 1130 VAL A O 1
ATOM 8863 N N . ILE A 1 1131 ? 9.564 -3.936 27.589 1.00 86.19 1131 ILE A N 1
ATOM 8864 C CA . ILE A 1 1131 ? 8.898 -4.969 28.394 1.00 86.19 1131 ILE A CA 1
ATOM 8865 C C . ILE A 1 1131 ? 7.590 -5.417 27.733 1.00 86.19 1131 ILE A C 1
ATOM 8867 O O . ILE A 1 1131 ? 7.408 -6.613 27.511 1.00 86.19 1131 ILE A O 1
ATOM 8871 N N . ASN A 1 1132 ? 6.700 -4.489 27.378 1.00 81.44 1132 A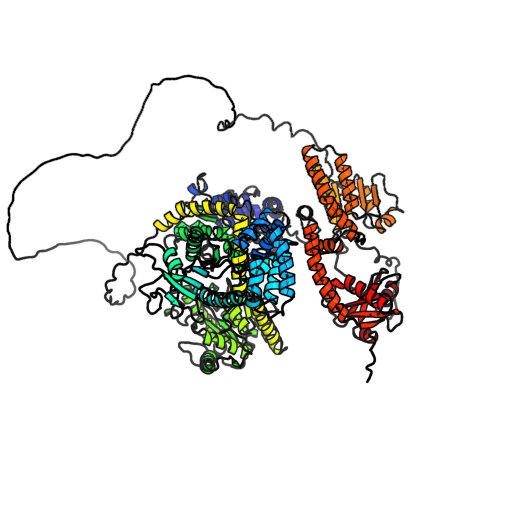SN A N 1
ATOM 8872 C CA . ASN A 1 1132 ? 5.378 -4.813 26.838 1.00 81.44 1132 ASN A CA 1
ATOM 8873 C C . ASN A 1 1132 ? 5.460 -5.516 25.473 1.00 81.44 1132 ASN A C 1
ATOM 8875 O O . ASN A 1 1132 ? 4.784 -6.526 25.268 1.00 81.44 1132 ASN A O 1
ATOM 8879 N N . GLN A 1 1133 ? 6.353 -5.071 24.580 1.00 79.81 1133 GLN A N 1
ATOM 8880 C CA . GLN A 1 1133 ? 6.651 -5.784 23.332 1.00 79.81 1133 GLN A CA 1
ATOM 8881 C C . GLN A 1 1133 ? 7.104 -7.228 23.610 1.00 79.81 1133 GLN A C 1
ATOM 8883 O O . GLN A 1 1133 ? 6.600 -8.176 23.005 1.00 79.81 1133 GLN A O 1
ATOM 8888 N N . GLY A 1 1134 ? 8.002 -7.409 24.581 1.00 81.75 1134 GLY A N 1
ATOM 8889 C CA . GLY A 1 1134 ? 8.485 -8.721 24.994 1.00 81.75 1134 GLY A CA 1
ATOM 8890 C C . GLY A 1 1134 ? 7.436 -9.616 25.662 1.00 81.75 1134 GLY A C 1
ATOM 8891 O O . GLY A 1 1134 ? 7.513 -10.834 25.513 1.00 81.75 1134 GLY A O 1
ATOM 8892 N N . ILE A 1 1135 ? 6.441 -9.056 26.362 1.00 81.12 1135 ILE A N 1
ATOM 8893 C CA . ILE A 1 1135 ? 5.318 -9.812 26.950 1.00 81.12 1135 ILE A CA 1
ATOM 8894 C C . ILE A 1 1135 ? 4.459 -10.432 25.841 1.00 81.12 1135 ILE A C 1
ATOM 8896 O O . ILE A 1 1135 ? 4.133 -11.620 25.910 1.00 81.12 1135 ILE A O 1
ATOM 8900 N N . VAL A 1 1136 ? 4.135 -9.664 24.792 1.00 75.25 1136 VAL A N 1
ATOM 8901 C CA . VAL A 1 1136 ? 3.380 -10.167 23.630 1.00 75.25 1136 VAL A CA 1
ATOM 8902 C C . VAL A 1 1136 ? 4.143 -11.308 22.956 1.00 75.25 1136 VAL A C 1
ATOM 8904 O O . VAL A 1 1136 ? 3.582 -12.385 22.729 1.00 75.25 1136 VAL A O 1
ATOM 8907 N N . THR A 1 1137 ? 5.440 -11.118 22.706 1.00 77.56 1137 THR A N 1
ATOM 8908 C CA . THR A 1 1137 ? 6.270 -12.149 22.082 1.00 77.56 1137 THR A CA 1
ATOM 8909 C C . THR A 1 1137 ? 6.435 -13.386 22.968 1.00 77.56 1137 THR A C 1
ATOM 8911 O O . THR A 1 1137 ? 6.348 -14.502 22.460 1.00 77.56 1137 THR A O 1
ATOM 8914 N N . LEU A 1 1138 ? 6.621 -13.236 24.285 1.00 79.06 1138 LEU A N 1
ATOM 8915 C CA . LEU A 1 1138 ? 6.670 -14.370 25.216 1.00 79.06 1138 LEU A CA 1
ATOM 8916 C C . LEU A 1 1138 ? 5.347 -15.142 25.251 1.00 79.06 1138 LEU A C 1
ATOM 8918 O O . LEU A 1 1138 ? 5.374 -16.367 25.263 1.00 79.06 1138 LEU A O 1
ATOM 8922 N N . SER A 1 1139 ? 4.199 -14.460 25.201 1.00 76.25 1139 SER A N 1
ATOM 8923 C CA . SER A 1 1139 ? 2.883 -15.110 25.120 1.00 76.25 1139 SER A CA 1
ATOM 8924 C C . SER A 1 1139 ? 2.727 -15.938 23.837 1.00 76.25 1139 SER A C 1
ATOM 8926 O O . SER A 1 1139 ? 2.189 -17.045 23.868 1.00 76.25 1139 SER A O 1
ATOM 8928 N N . HIS A 1 1140 ? 3.249 -15.451 22.706 1.00 80.12 1140 HIS A N 1
ATOM 8929 C CA . HIS A 1 1140 ? 3.262 -16.206 21.451 1.00 80.12 1140 HIS A CA 1
ATOM 8930 C C . HIS A 1 1140 ? 4.248 -17.389 21.490 1.00 80.12 1140 HIS A C 1
ATOM 8932 O O . HIS A 1 1140 ? 3.858 -18.521 21.206 1.00 80.12 1140 HIS A O 1
ATOM 8938 N N . LYS A 1 1141 ? 5.501 -17.155 21.910 1.00 81.81 1141 LYS A N 1
ATOM 8939 C CA . LYS A 1 1141 ? 6.539 -18.192 22.058 1.00 81.81 1141 LYS A CA 1
ATOM 8940 C C . LYS A 1 1141 ? 6.100 -19.295 23.032 1.00 81.81 1141 LYS A C 1
ATOM 8942 O O . LYS A 1 1141 ? 6.309 -20.467 22.741 1.00 81.81 1141 LYS A O 1
ATOM 8947 N N . GLN A 1 1142 ? 5.437 -18.952 24.140 1.00 84.44 1142 GLN A N 1
ATOM 8948 C CA . GLN A 1 1142 ? 4.936 -19.937 25.102 1.00 84.44 1142 GLN A CA 1
ATOM 8949 C C . GLN A 1 1142 ? 3.807 -20.800 24.520 1.00 84.44 1142 GLN A C 1
ATOM 8951 O O . GLN A 1 1142 ? 3.816 -21.999 24.761 1.00 84.44 1142 GLN A O 1
ATOM 8956 N N . LYS A 1 1143 ? 2.896 -20.252 23.699 1.00 83.19 1143 LYS A N 1
ATOM 8957 C CA . LYS A 1 1143 ? 1.883 -21.067 22.994 1.00 83.19 1143 LYS A CA 1
ATOM 8958 C C . LYS A 1 1143 ? 2.530 -22.092 22.062 1.00 83.19 1143 LYS A C 1
ATOM 8960 O O . LYS A 1 1143 ? 2.206 -23.268 22.153 1.00 83.19 1143 LYS A O 1
ATOM 8965 N N . LEU A 1 1144 ? 3.500 -21.666 21.247 1.00 83.94 1144 LEU A N 1
ATOM 8966 C CA . LEU A 1 1144 ? 4.264 -22.569 20.376 1.00 83.94 1144 LEU A CA 1
ATOM 8967 C C . LEU A 1 1144 ? 5.004 -23.659 21.173 1.00 83.94 1144 LEU A C 1
ATOM 8969 O O . LEU A 1 1144 ? 5.058 -24.814 20.750 1.00 83.94 1144 LEU A O 1
ATOM 8973 N N . ILE A 1 1145 ? 5.548 -23.305 22.342 1.00 85.69 1145 ILE A N 1
ATOM 8974 C CA . ILE A 1 1145 ? 6.185 -24.252 23.262 1.00 85.69 1145 ILE A CA 1
ATOM 8975 C C . ILE A 1 1145 ? 5.156 -25.223 23.855 1.00 85.69 1145 ILE A C 1
ATOM 8977 O O . ILE A 1 1145 ? 5.404 -26.423 23.833 1.00 85.69 1145 ILE A O 1
ATOM 8981 N N . ASP A 1 1146 ? 4.006 -24.765 24.349 1.00 85.94 1146 ASP A N 1
ATOM 8982 C CA . ASP A 1 1146 ? 2.977 -25.638 24.927 1.00 85.94 1146 ASP A CA 1
ATOM 8983 C C . ASP A 1 1146 ? 2.351 -26.581 23.889 1.00 85.94 1146 ASP A C 1
ATOM 8985 O O . ASP A 1 1146 ? 2.193 -27.774 24.173 1.00 85.94 1146 ASP A O 1
ATOM 8989 N N . ASP A 1 1147 ? 2.090 -26.089 22.674 1.00 86.38 1147 ASP A N 1
ATOM 8990 C CA . ASP A 1 1147 ? 1.634 -26.896 21.540 1.00 86.38 1147 ASP A CA 1
ATOM 8991 C C . ASP A 1 1147 ? 2.663 -27.989 21.205 1.00 86.38 1147 ASP A C 1
ATOM 8993 O O . ASP A 1 1147 ? 2.307 -29.166 21.105 1.00 86.38 1147 ASP A O 1
ATOM 8997 N N . ALA A 1 1148 ? 3.956 -27.658 21.120 1.00 87.88 1148 ALA A N 1
ATOM 8998 C CA . ALA A 1 1148 ? 5.010 -28.646 20.879 1.00 87.88 1148 ALA A CA 1
ATOM 8999 C C . ALA A 1 1148 ? 5.178 -29.630 22.053 1.00 87.88 1148 ALA A C 1
ATOM 9001 O O . ALA A 1 1148 ? 5.249 -30.842 21.847 1.00 87.88 1148 ALA A O 1
ATOM 9002 N N . LEU A 1 1149 ? 5.160 -29.149 23.300 1.00 88.75 1149 LEU A N 1
ATOM 9003 C CA . LEU A 1 1149 ? 5.236 -29.995 24.495 1.00 88.75 1149 LEU A CA 1
ATOM 9004 C C . LEU A 1 1149 ? 4.034 -30.948 24.617 1.00 88.75 1149 LEU A C 1
ATOM 9006 O O . LEU A 1 1149 ? 4.169 -32.003 25.241 1.00 88.75 1149 LEU A O 1
ATOM 9010 N N . SER A 1 1150 ? 2.875 -30.623 24.032 1.00 86.62 1150 SER A N 1
ATOM 9011 C CA . SER A 1 1150 ? 1.725 -31.542 23.969 1.00 86.62 1150 SER A CA 1
ATOM 9012 C C . SER A 1 1150 ? 1.980 -32.767 23.070 1.00 86.62 1150 SER A C 1
ATOM 9014 O O . SER A 1 1150 ? 1.422 -33.833 23.321 1.00 86.62 1150 SER A O 1
ATOM 9016 N N . HIS A 1 1151 ? 2.900 -32.651 22.104 1.00 90.31 1151 HIS A N 1
ATOM 9017 C CA . HIS A 1 1151 ? 3.342 -33.719 21.196 1.00 90.31 1151 HIS A CA 1
ATOM 9018 C C . HIS A 1 1151 ? 4.606 -34.459 21.685 1.00 90.31 1151 HIS A C 1
ATOM 9020 O O . HIS A 1 1151 ? 5.184 -35.260 20.947 1.00 90.31 1151 HIS A O 1
ATOM 9026 N N . SER A 1 1152 ? 5.053 -34.204 22.921 1.00 93.81 1152 SER A N 1
ATOM 9027 C CA . SER A 1 1152 ? 6.256 -34.833 23.478 1.00 93.81 1152 SER A CA 1
ATOM 9028 C C . SER A 1 1152 ? 6.096 -36.338 23.727 1.00 93.81 1152 SER A C 1
ATOM 9030 O O . SER A 1 1152 ? 5.037 -36.834 24.120 1.00 93.81 1152 SER A O 1
ATOM 9032 N N . TYR A 1 1153 ? 7.181 -37.078 23.506 1.00 94.31 1153 TYR A N 1
ATOM 9033 C CA . TYR A 1 1153 ? 7.236 -38.539 23.572 1.00 94.31 1153 TYR A CA 1
ATOM 9034 C C . TYR A 1 1153 ? 8.479 -39.015 24.331 1.00 94.31 1153 TYR A C 1
ATOM 9036 O O . TYR A 1 1153 ? 9.431 -38.267 24.506 1.00 94.31 1153 TYR A O 1
ATOM 9044 N N . GLU A 1 1154 ? 8.491 -40.257 24.811 1.00 95.56 1154 GLU A N 1
ATOM 9045 C CA . GLU A 1 1154 ? 9.609 -40.785 25.603 1.00 95.56 1154 GLU A CA 1
ATOM 9046 C C . GLU A 1 1154 ? 10.699 -41.412 24.714 1.00 95.56 1154 GLU A C 1
ATOM 9048 O O . GLU A 1 1154 ? 10.396 -42.155 23.773 1.00 95.56 1154 GLU A O 1
ATOM 9053 N N . ILE A 1 1155 ? 11.969 -41.144 25.034 1.00 94.81 1155 ILE A N 1
ATOM 9054 C CA . ILE A 1 1155 ? 13.138 -41.778 24.413 1.00 94.81 1155 ILE A CA 1
ATOM 9055 C C . ILE A 1 1155 ? 14.072 -42.420 25.442 1.00 94.81 1155 ILE A C 1
ATOM 9057 O O . ILE A 1 1155 ? 14.342 -41.864 26.506 1.00 94.81 1155 ILE A O 1
ATOM 9061 N N . ALA A 1 1156 ? 14.632 -43.570 25.074 1.00 94.19 1156 ALA A N 1
ATOM 9062 C CA . ALA A 1 1156 ? 15.719 -44.244 25.771 1.00 94.19 1156 ALA A CA 1
ATOM 9063 C C . ALA A 1 1156 ? 17.064 -43.768 25.186 1.00 94.19 1156 ALA A C 1
ATOM 9065 O O . ALA A 1 1156 ? 17.530 -44.273 24.161 1.00 94.19 1156 ALA A O 1
ATOM 9066 N N . LEU A 1 1157 ? 17.690 -42.772 25.820 1.00 90.94 1157 LEU A N 1
ATOM 9067 C CA . LEU A 1 1157 ? 18.895 -42.093 25.328 1.00 90.94 1157 LEU A CA 1
ATOM 9068 C C . LEU A 1 1157 ? 20.052 -43.079 25.108 1.00 90.94 1157 LEU A C 1
ATOM 9070 O O . LEU A 1 1157 ? 20.465 -43.789 26.028 1.00 90.94 1157 LEU A O 1
ATOM 9074 N N . GLY A 1 1158 ? 20.591 -43.114 23.885 1.00 88.38 1158 GLY A N 1
ATOM 9075 C CA . GLY A 1 1158 ? 21.619 -44.081 23.495 1.00 88.38 1158 GLY A CA 1
ATOM 9076 C C . GLY A 1 1158 ? 21.152 -45.533 23.612 1.00 88.38 1158 GLY A C 1
ATOM 9077 O O . GLY A 1 1158 ? 21.886 -46.358 24.151 1.00 88.38 1158 GLY A O 1
ATOM 9078 N N . ALA A 1 1159 ? 19.919 -45.827 23.180 1.00 83.50 1159 ALA A N 1
ATOM 9079 C CA . ALA A 1 1159 ? 19.242 -47.113 23.386 1.00 83.50 1159 ALA A CA 1
ATOM 9080 C C . ALA A 1 1159 ? 19.186 -47.545 24.872 1.00 83.50 1159 ALA A C 1
ATOM 9082 O O . ALA A 1 1159 ? 19.343 -48.717 25.207 1.00 83.50 1159 ALA A O 1
ATOM 9083 N N . GLY A 1 1160 ? 18.983 -46.572 25.767 1.00 84.38 1160 GLY A N 1
ATOM 9084 C CA . GLY A 1 1160 ? 18.852 -46.762 27.216 1.00 84.38 1160 GLY A CA 1
ATOM 9085 C C . GLY A 1 1160 ? 20.152 -46.633 28.016 1.00 84.38 1160 GLY A C 1
ATOM 9086 O O . GLY A 1 1160 ? 20.086 -46.522 29.240 1.00 84.38 1160 GLY A O 1
ATOM 9087 N N . LEU A 1 1161 ? 21.324 -46.564 27.366 1.00 87.56 1161 LEU A N 1
ATOM 9088 C CA . LEU A 1 1161 ? 22.627 -46.411 28.038 1.00 87.56 1161 LEU A CA 1
ATOM 9089 C C . LEU A 1 1161 ? 22.723 -45.168 28.939 1.00 87.56 1161 LEU A C 1
ATOM 9091 O O . LEU A 1 1161 ? 23.484 -45.174 29.904 1.00 87.56 1161 LEU A O 1
ATOM 9095 N N . PHE A 1 1162 ? 21.959 -44.116 28.638 1.00 90.44 1162 PHE A N 1
ATOM 9096 C CA . PHE A 1 1162 ? 21.915 -42.878 29.422 1.00 90.44 1162 PHE A CA 1
ATOM 9097 C C . PHE A 1 1162 ? 20.565 -42.667 30.130 1.00 90.44 1162 PHE A C 1
ATOM 9099 O O . PHE A 1 1162 ? 20.249 -41.554 30.556 1.00 90.44 1162 PHE A O 1
ATOM 9106 N N . GLY A 1 1163 ? 19.770 -43.726 30.292 1.00 92.00 1163 GLY A N 1
ATOM 9107 C CA . GLY A 1 1163 ? 18.426 -43.648 30.861 1.00 92.00 1163 GLY A CA 1
ATOM 9108 C C . GLY A 1 1163 ? 17.399 -43.057 29.891 1.00 92.00 1163 GLY A C 1
ATOM 9109 O O . GLY A 1 1163 ? 17.608 -43.022 28.679 1.00 92.00 1163 GLY A O 1
ATOM 9110 N N . HIS A 1 1164 ? 16.258 -42.642 30.435 1.00 95.12 1164 HIS A N 1
ATOM 9111 C CA . HIS A 1 1164 ? 15.088 -42.209 29.668 1.00 95.12 1164 HIS A CA 1
ATOM 9112 C C . HIS A 1 1164 ? 14.796 -40.721 29.900 1.00 95.12 1164 HIS A C 1
ATOM 9114 O O . HIS A 1 1164 ? 15.045 -40.213 30.994 1.00 95.12 1164 HIS A O 1
ATOM 9120 N N . CYS A 1 1165 ? 14.250 -40.034 28.897 1.00 95.69 1165 CYS A N 1
ATOM 9121 C CA . CYS A 1 1165 ? 13.743 -38.661 29.002 1.00 95.69 1165 CYS A CA 1
ATOM 9122 C C . CYS A 1 1165 ? 12.605 -38.401 28.001 1.00 95.69 1165 CYS A C 1
ATOM 9124 O O . CYS A 1 1165 ? 12.334 -39.238 27.137 1.00 95.69 1165 CYS A O 1
ATOM 9126 N N . LEU A 1 1166 ? 11.947 -37.241 28.093 1.00 96.69 1166 LEU A N 1
ATOM 9127 C CA . LEU A 1 1166 ? 11.067 -36.771 27.026 1.00 96.69 1166 LEU A CA 1
ATOM 9128 C C . LEU A 1 1166 ? 11.858 -36.109 25.888 1.00 96.69 1166 LEU A C 1
ATOM 9130 O O . LEU A 1 1166 ? 12.849 -35.399 26.097 1.00 96.69 1166 LEU A O 1
ATOM 9134 N N . ALA A 1 1167 ? 11.337 -36.295 24.684 1.00 95.62 1167 ALA A N 1
ATOM 9135 C CA . ALA A 1 1167 ? 11.763 -35.689 23.440 1.00 95.62 1167 ALA A CA 1
ATOM 9136 C C . ALA A 1 1167 ? 10.595 -34.997 22.725 1.00 95.62 1167 ALA A C 1
ATOM 9138 O O . ALA A 1 1167 ? 9.426 -35.274 23.005 1.00 95.62 1167 ALA A O 1
ATOM 9139 N N . VAL A 1 1168 ? 10.916 -34.105 21.789 1.00 95.62 1168 VAL A N 1
ATOM 9140 C CA . VAL A 1 1168 ? 9.948 -33.458 20.896 1.00 95.62 1168 VAL A CA 1
ATOM 9141 C C . VAL A 1 1168 ? 10.584 -33.172 19.534 1.00 95.62 1168 VAL A C 1
ATOM 9143 O O . VAL A 1 1168 ? 11.715 -32.683 19.463 1.00 95.62 1168 VAL A O 1
ATOM 9146 N N . ASP A 1 1169 ? 9.841 -33.467 18.466 1.00 93.38 1169 ASP A N 1
ATOM 9147 C CA . ASP A 1 1169 ? 10.200 -33.117 17.090 1.00 93.38 1169 ASP A CA 1
ATOM 9148 C C . ASP A 1 1169 ? 9.754 -31.663 16.831 1.00 93.38 1169 ASP A C 1
ATOM 9150 O O . ASP A 1 1169 ? 8.591 -31.319 17.039 1.00 93.38 1169 ASP A O 1
ATOM 9154 N N . ALA A 1 1170 ? 10.691 -30.790 16.458 1.00 90.06 1170 ALA A N 1
ATOM 9155 C CA . ALA A 1 1170 ? 10.568 -29.334 16.589 1.00 90.06 1170 ALA A CA 1
ATOM 9156 C C . ALA A 1 1170 ? 11.143 -28.554 15.388 1.00 90.06 1170 ALA A C 1
ATOM 9158 O O . ALA A 1 1170 ? 11.610 -27.426 15.549 1.00 90.06 1170 ALA A O 1
ATOM 9159 N N . ASP A 1 1171 ? 11.116 -29.139 14.184 1.00 84.06 1171 ASP A N 1
ATOM 9160 C CA . ASP A 1 1171 ? 11.651 -28.530 12.950 1.00 84.06 1171 ASP A CA 1
ATOM 9161 C C . ASP A 1 1171 ? 11.160 -27.091 12.709 1.00 84.06 1171 ASP A C 1
ATOM 9163 O O . ASP A 1 1171 ? 11.927 -26.242 12.267 1.00 84.06 1171 ASP A O 1
ATOM 9167 N N . SER A 1 1172 ? 9.887 -26.812 13.007 1.00 80.06 1172 SER A N 1
ATOM 9168 C CA . SER A 1 1172 ? 9.238 -25.521 12.748 1.00 80.06 1172 SER A CA 1
ATOM 9169 C C . SER A 1 1172 ? 9.443 -24.462 13.837 1.00 80.06 1172 SER A C 1
ATOM 9171 O O . SER A 1 1172 ? 8.931 -23.360 13.672 1.00 80.06 1172 SER A O 1
ATOM 9173 N N . ILE A 1 1173 ? 10.118 -24.798 14.946 1.00 84.88 1173 ILE A N 1
ATOM 9174 C CA . ILE A 1 1173 ? 10.396 -23.891 16.082 1.00 84.88 1173 ILE A CA 1
ATOM 9175 C C . ILE A 1 1173 ? 11.802 -24.117 16.678 1.00 84.88 1173 ILE A C 1
ATOM 9177 O O . ILE A 1 1173 ? 12.033 -24.005 17.889 1.00 84.88 1173 ILE A O 1
ATOM 9181 N N . ALA A 1 1174 ? 12.764 -24.503 15.836 1.00 80.62 1174 ALA A N 1
ATOM 9182 C CA . ALA A 1 1174 ? 14.119 -24.876 16.242 1.00 80.62 1174 ALA A CA 1
ATOM 9183 C C . ALA A 1 1174 ? 14.890 -23.738 16.947 1.00 80.62 1174 ALA A C 1
ATOM 9185 O O . ALA A 1 1174 ? 15.838 -23.981 17.703 1.00 80.62 1174 ALA A O 1
ATOM 9186 N N . GLU A 1 1175 ? 14.487 -22.485 16.749 1.00 76.44 1175 GLU A N 1
ATOM 9187 C CA . GLU A 1 1175 ? 14.958 -21.308 17.476 1.00 76.44 1175 GLU A CA 1
ATOM 9188 C C . GLU A 1 1175 ? 14.596 -21.344 18.973 1.00 76.44 1175 GLU A C 1
ATOM 9190 O O . GLU A 1 1175 ? 15.435 -20.978 19.798 1.00 76.44 1175 GLU A O 1
ATOM 9195 N N . LEU A 1 1176 ? 13.434 -21.898 19.348 1.00 81.19 1176 LEU A N 1
ATOM 9196 C CA . LEU A 1 1176 ? 12.950 -22.001 20.738 1.00 81.19 1176 LEU A CA 1
ATOM 9197 C C . LEU A 1 1176 ? 13.525 -23.198 21.520 1.00 81.19 1176 LEU A C 1
ATOM 9199 O O . LEU A 1 1176 ? 13.184 -23.406 22.686 1.00 81.19 1176 LEU A O 1
ATOM 9203 N N . ARG A 1 1177 ? 14.434 -23.979 20.917 1.00 85.50 1177 ARG A N 1
ATOM 9204 C CA . ARG A 1 1177 ? 15.022 -25.219 21.478 1.00 85.50 1177 ARG A CA 1
ATOM 9205 C C . ARG A 1 1177 ? 15.588 -25.116 22.903 1.00 85.50 1177 ARG A C 1
ATOM 9207 O O . ARG A 1 1177 ? 15.706 -26.138 23.575 1.00 85.50 1177 ARG A O 1
ATOM 9214 N N . SER A 1 1178 ? 15.978 -23.925 23.364 1.00 79.00 1178 SER A N 1
ATOM 9215 C CA . SER A 1 1178 ? 16.475 -23.728 24.733 1.00 79.00 1178 SER A CA 1
ATOM 9216 C C . SER A 1 1178 ? 15.348 -23.763 25.762 1.00 79.00 1178 SER A C 1
ATOM 9218 O O . SER A 1 1178 ? 15.393 -24.588 26.674 1.00 79.00 1178 SER A O 1
ATOM 9220 N N . ASP A 1 1179 ? 14.333 -22.919 25.598 1.00 82.06 1179 ASP A N 1
ATOM 9221 C CA . ASP A 1 1179 ? 13.192 -22.832 26.512 1.00 82.06 1179 ASP A CA 1
ATOM 9222 C C . ASP A 1 1179 ? 12.308 -24.080 26.415 1.00 82.06 1179 ASP A C 1
ATOM 9224 O O . ASP A 1 1179 ? 11.954 -24.666 27.441 1.00 82.06 1179 ASP A O 1
ATOM 9228 N N . LEU A 1 1180 ? 12.059 -24.558 25.189 1.00 89.06 1180 LEU A N 1
ATOM 9229 C CA . LEU A 1 1180 ? 11.365 -25.818 24.924 1.00 89.06 1180 LEU A CA 1
ATOM 9230 C C . LEU A 1 1180 ? 12.073 -26.996 25.609 1.00 89.06 1180 LEU A C 1
ATOM 9232 O O . LEU A 1 1180 ? 11.444 -27.752 26.345 1.00 89.06 1180 LEU A O 1
ATOM 9236 N N . GLY A 1 1181 ? 13.394 -27.120 25.431 1.00 90.44 1181 GLY A N 1
ATOM 9237 C CA . GLY A 1 1181 ? 14.187 -28.191 26.036 1.00 90.44 1181 GLY A CA 1
ATOM 9238 C C . GLY A 1 1181 ? 14.224 -28.129 27.564 1.00 90.44 1181 GLY A C 1
ATOM 9239 O O . GLY A 1 1181 ? 14.179 -29.169 28.217 1.00 90.44 1181 GLY A O 1
ATOM 9240 N N . HIS A 1 1182 ? 14.262 -26.931 28.152 1.00 89.06 1182 HIS A N 1
ATOM 9241 C CA . HIS A 1 1182 ? 14.239 -26.754 29.605 1.00 89.06 1182 HIS A CA 1
ATOM 9242 C C . HIS A 1 1182 ? 12.869 -27.114 30.210 1.00 89.06 1182 HIS A C 1
ATOM 9244 O O . HIS A 1 1182 ? 12.808 -27.864 31.185 1.00 89.06 1182 HIS A O 1
ATOM 9250 N N . GLN A 1 1183 ? 11.760 -26.677 29.601 1.00 91.75 1183 GLN A N 1
ATOM 9251 C CA . GLN A 1 1183 ? 10.416 -27.083 30.039 1.00 91.75 1183 GLN A CA 1
ATOM 9252 C C . GLN A 1 1183 ? 10.186 -28.594 29.853 1.00 91.75 1183 GLN A C 1
ATOM 9254 O O . GLN A 1 1183 ? 9.579 -29.242 30.707 1.00 91.75 1183 GLN A O 1
ATOM 9259 N N . LEU A 1 1184 ? 10.735 -29.185 28.789 1.00 93.31 1184 LEU A N 1
ATOM 9260 C CA . LEU A 1 1184 ? 10.722 -30.627 28.534 1.00 93.31 1184 LEU A CA 1
ATOM 9261 C C . LEU A 1 1184 ? 11.557 -31.419 29.561 1.00 93.31 1184 LEU A C 1
ATOM 9263 O O . LEU A 1 1184 ? 11.153 -32.510 29.968 1.00 93.31 1184 LEU A O 1
ATOM 9267 N N . ALA A 1 1185 ? 12.672 -30.859 30.042 1.00 92.94 1185 ALA A N 1
ATOM 9268 C CA . ALA A 1 1185 ? 13.471 -31.427 31.131 1.00 92.94 1185 ALA A CA 1
ATOM 9269 C C . ALA A 1 1185 ? 12.723 -31.393 32.476 1.00 92.94 1185 ALA A C 1
ATOM 9271 O O . ALA A 1 1185 ? 12.683 -32.404 33.178 1.00 92.94 1185 ALA A O 1
ATOM 9272 N N . MET A 1 1186 ? 12.042 -30.284 32.790 1.00 91.31 1186 MET A N 1
ATOM 9273 C CA . MET A 1 1186 ? 11.152 -30.192 33.958 1.00 91.31 1186 MET A CA 1
ATOM 9274 C C . MET A 1 1186 ? 9.993 -31.200 33.875 1.00 91.31 1186 MET A C 1
ATOM 9276 O O . MET A 1 1186 ? 9.721 -31.905 34.847 1.00 91.31 1186 MET A O 1
ATOM 9280 N N . ARG A 1 1187 ? 9.333 -31.334 32.710 1.00 92.44 1187 ARG A N 1
ATOM 9281 C CA . ARG A 1 1187 ? 8.288 -32.356 32.498 1.00 92.44 1187 ARG A CA 1
ATOM 9282 C C . ARG A 1 1187 ? 8.845 -33.782 32.643 1.00 92.44 1187 ARG A C 1
ATOM 9284 O O . ARG A 1 1187 ? 8.171 -34.622 33.229 1.00 92.44 1187 ARG A O 1
ATOM 9291 N N . SER A 1 1188 ? 10.076 -34.043 32.198 1.00 93.12 1188 SER A N 1
ATOM 9292 C CA . SER A 1 1188 ? 10.744 -35.346 32.364 1.00 93.12 1188 SER A CA 1
ATOM 9293 C C . SER A 1 1188 ? 11.023 -35.677 33.834 1.00 93.12 1188 SER A C 1
ATOM 9295 O O . SER A 1 1188 ? 10.664 -36.765 34.286 1.00 93.12 1188 SER A O 1
ATOM 9297 N N . CYS A 1 1189 ? 11.561 -34.724 34.604 1.00 90.31 1189 CYS A N 1
ATOM 9298 C CA . CYS A 1 1189 ? 11.778 -34.872 36.048 1.00 90.31 1189 CYS A CA 1
ATOM 9299 C C . CYS A 1 1189 ? 10.452 -35.140 36.792 1.00 90.31 1189 CYS A C 1
ATOM 9301 O O . CYS A 1 1189 ? 10.343 -36.096 37.561 1.00 90.31 1189 CYS A O 1
ATOM 9303 N N . ASN A 1 1190 ? 9.390 -34.390 36.466 1.00 90.25 1190 ASN A N 1
ATOM 9304 C CA . ASN A 1 1190 ? 8.045 -34.592 37.026 1.00 90.25 1190 ASN A CA 1
ATOM 9305 C C . ASN A 1 1190 ? 7.442 -35.979 36.707 1.00 90.25 1190 ASN A C 1
ATOM 9307 O O . ASN A 1 1190 ? 6.657 -36.504 37.497 1.00 90.25 1190 ASN A O 1
ATOM 9311 N N . LEU A 1 1191 ? 7.821 -36.596 35.581 1.00 89.62 1191 LEU A N 1
ATOM 9312 C CA . LEU A 1 1191 ? 7.446 -37.969 35.212 1.00 89.62 1191 LEU A CA 1
ATOM 9313 C C . LEU A 1 1191 ? 8.390 -39.048 35.781 1.00 89.62 1191 LEU A C 1
ATOM 9315 O O . LEU A 1 1191 ? 8.206 -40.227 35.486 1.00 89.62 1191 LEU A O 1
ATOM 9319 N N . LYS A 1 1192 ? 9.364 -38.674 36.625 1.00 91.50 1192 LYS A N 1
ATOM 9320 C CA . LYS A 1 1192 ? 10.403 -39.552 37.204 1.00 91.50 1192 LYS A CA 1
ATOM 9321 C C . LYS A 1 1192 ? 11.361 -40.166 36.169 1.00 91.50 1192 LYS A C 1
ATOM 9323 O O . LYS A 1 1192 ? 11.940 -41.225 36.410 1.00 91.50 1192 LYS A O 1
ATOM 9328 N N . LEU A 1 1193 ? 11.532 -39.496 35.032 1.00 93.19 1193 LEU A N 1
ATOM 9329 C CA . LEU A 1 1193 ? 12.595 -39.769 34.061 1.00 93.19 1193 LEU A CA 1
ATOM 9330 C C . LEU A 1 1193 ? 13.883 -39.015 34.472 1.00 93.19 1193 LEU A C 1
ATOM 9332 O O . LEU A 1 1193 ? 13.912 -38.370 35.522 1.00 93.19 1193 LEU A O 1
ATOM 9336 N N . ARG A 1 1194 ? 14.956 -39.066 33.663 1.00 93.31 1194 ARG A N 1
ATOM 9337 C CA . ARG A 1 1194 ? 16.125 -38.175 33.846 1.00 93.31 1194 ARG A CA 1
ATOM 9338 C C . ARG A 1 1194 ? 15.663 -36.712 33.846 1.00 93.31 1194 ARG A C 1
ATOM 9340 O O . ARG A 1 1194 ? 14.724 -36.363 33.126 1.00 93.31 1194 ARG A O 1
ATOM 9347 N N . GLY A 1 1195 ? 16.377 -35.839 34.556 1.00 94.19 1195 GLY A N 1
ATOM 9348 C CA . GLY A 1 1195 ? 16.159 -34.385 34.524 1.00 94.19 1195 GLY A CA 1
ATOM 9349 C C . GLY A 1 1195 ? 16.700 -33.753 33.238 1.00 94.19 1195 GLY A C 1
ATOM 9350 O O . GLY A 1 1195 ? 17.508 -32.830 33.289 1.00 94.19 1195 GLY A O 1
ATOM 9351 N N . ILE A 1 1196 ? 16.319 -34.301 32.081 1.00 95.81 1196 ILE A N 1
ATOM 9352 C CA . ILE A 1 1196 ? 16.834 -33.989 30.742 1.00 95.81 1196 ILE A CA 1
ATOM 9353 C C . ILE A 1 1196 ? 15.650 -33.842 29.781 1.00 95.81 1196 ILE A C 1
ATOM 9355 O O . ILE A 1 1196 ? 14.666 -34.558 29.910 1.00 95.81 1196 ILE A O 1
ATOM 9359 N N . GLY A 1 1197 ? 15.738 -32.942 28.803 1.00 96.38 1197 GLY A N 1
ATOM 9360 C CA . GLY A 1 1197 ? 14.780 -32.810 27.702 1.00 96.38 1197 GLY A CA 1
ATOM 9361 C C . GLY A 1 1197 ? 15.510 -32.746 26.363 1.00 96.38 1197 GLY A C 1
ATOM 9362 O O . GLY A 1 1197 ? 16.526 -32.056 26.259 1.00 96.38 1197 GLY A O 1
ATOM 9363 N N . ALA A 1 1198 ? 15.019 -33.469 25.353 1.00 96.00 1198 ALA A N 1
ATOM 9364 C CA . ALA A 1 1198 ? 15.631 -33.547 24.025 1.00 96.00 1198 ALA A CA 1
ATOM 9365 C C . ALA A 1 1198 ? 14.783 -32.844 22.948 1.00 96.00 1198 ALA A C 1
ATOM 9367 O O . ALA A 1 1198 ? 13.687 -33.288 22.619 1.00 96.00 1198 ALA A O 1
ATOM 9368 N N . VAL A 1 1199 ? 15.304 -31.770 22.357 1.00 96.06 1199 VAL A N 1
ATOM 9369 C CA . VAL A 1 1199 ? 14.677 -31.090 21.211 1.00 96.06 1199 VAL A CA 1
ATOM 9370 C C . VAL A 1 1199 ? 15.339 -31.556 19.921 1.00 96.06 1199 VAL A C 1
ATOM 9372 O O . VAL A 1 1199 ? 16.569 -31.547 19.822 1.00 96.06 1199 VAL A O 1
ATOM 9375 N N . ILE A 1 1200 ? 14.529 -31.972 18.950 1.00 94.38 1200 ILE A N 1
ATOM 9376 C CA . ILE A 1 1200 ? 14.961 -32.697 17.751 1.00 94.38 1200 ILE A CA 1
ATOM 9377 C C . ILE A 1 1200 ? 14.541 -31.910 16.513 1.00 94.38 1200 ILE A C 1
ATOM 9379 O O . ILE A 1 1200 ? 13.368 -31.588 16.358 1.00 94.38 1200 ILE A O 1
ATOM 9383 N N . TYR A 1 1201 ? 15.491 -31.576 15.640 1.00 92.25 1201 TYR A N 1
ATOM 9384 C CA . TYR A 1 1201 ? 15.224 -30.745 14.461 1.00 92.25 1201 TYR A CA 1
ATOM 9385 C C . TYR A 1 1201 ? 16.250 -30.972 13.341 1.00 92.25 1201 TYR A C 1
ATOM 9387 O O . TYR A 1 1201 ? 17.404 -31.328 13.601 1.00 92.25 1201 TYR A O 1
ATOM 9395 N N . ARG A 1 1202 ? 15.844 -30.760 12.087 1.00 86.75 1202 ARG A N 1
ATOM 9396 C CA . ARG A 1 1202 ? 16.738 -30.703 10.918 1.00 86.75 1202 ARG A CA 1
ATOM 9397 C C . ARG A 1 1202 ? 17.588 -29.436 10.911 1.00 86.75 1202 ARG A C 1
ATOM 9399 O O . ARG A 1 1202 ? 17.215 -28.407 11.462 1.00 86.75 1202 ARG A O 1
ATOM 9406 N N . VAL A 1 1203 ? 18.735 -29.519 10.244 1.00 76.69 1203 VAL A N 1
ATOM 9407 C CA . VAL A 1 1203 ? 19.668 -28.403 10.035 1.00 76.69 1203 VAL A CA 1
ATOM 9408 C C . VAL A 1 1203 ? 19.809 -28.222 8.522 1.00 76.69 1203 VAL A C 1
ATOM 9410 O O . VAL A 1 1203 ? 20.525 -29.016 7.906 1.00 76.69 1203 VAL A O 1
ATOM 9413 N N . PRO A 1 1204 ? 19.090 -27.265 7.900 1.00 69.19 1204 PRO A N 1
ATOM 9414 C CA . PRO A 1 1204 ? 19.085 -27.080 6.445 1.00 69.19 1204 PRO A CA 1
ATOM 9415 C C . PRO A 1 1204 ? 20.487 -26.940 5.836 1.00 69.19 1204 PRO A C 1
ATOM 9417 O O . PRO A 1 1204 ? 20.745 -27.439 4.745 1.00 69.19 1204 PRO A O 1
ATOM 9420 N N . GLU A 1 1205 ? 21.416 -26.342 6.581 1.00 68.12 1205 GLU A N 1
ATOM 9421 C CA . GLU A 1 1205 ? 22.810 -26.097 6.200 1.00 68.12 1205 GLU A CA 1
ATOM 9422 C C . GLU A 1 1205 ? 23.666 -27.375 6.071 1.00 68.12 1205 GLU A C 1
ATOM 9424 O O . GLU A 1 1205 ? 24.833 -27.294 5.691 1.00 68.12 1205 GLU A O 1
ATOM 9429 N N . LEU A 1 1206 ? 23.118 -28.555 6.396 1.00 65.94 1206 LEU A N 1
ATOM 9430 C CA . LEU A 1 1206 ? 23.766 -29.857 6.179 1.00 65.94 1206 LEU A CA 1
ATOM 9431 C C . LEU A 1 1206 ? 23.344 -30.551 4.871 1.00 65.94 1206 LEU A C 1
ATOM 9433 O O . LEU A 1 1206 ? 23.892 -31.612 4.573 1.00 65.94 1206 LEU A O 1
ATOM 9437 N N . GLU A 1 1207 ? 22.361 -30.010 4.137 1.00 68.50 1207 GLU A N 1
ATOM 9438 C CA . GLU A 1 1207 ? 21.812 -30.566 2.881 1.00 68.50 1207 GLU A CA 1
ATOM 9439 C C . GLU A 1 1207 ? 21.453 -32.074 2.951 1.00 68.50 1207 GLU A C 1
ATOM 9441 O O . GLU A 1 1207 ? 21.546 -32.810 1.968 1.00 68.50 1207 GLU A O 1
ATOM 9446 N N . ASN A 1 1208 ? 21.058 -32.567 4.135 1.00 76.50 1208 ASN A N 1
ATOM 9447 C CA . ASN A 1 1208 ? 20.877 -33.997 4.398 1.00 76.50 1208 ASN A CA 1
ATOM 9448 C C . ASN A 1 1208 ? 19.712 -34.283 5.364 1.00 76.50 1208 ASN A C 1
ATOM 9450 O O . ASN A 1 1208 ? 19.891 -34.359 6.581 1.00 76.50 1208 ASN A O 1
ATOM 9454 N N . ASP A 1 1209 ? 18.527 -34.539 4.802 1.00 72.00 1209 ASP A N 1
ATOM 9455 C CA . ASP A 1 1209 ? 17.279 -34.820 5.536 1.00 72.00 1209 ASP A CA 1
ATOM 9456 C C . ASP A 1 1209 ? 17.299 -36.089 6.415 1.00 72.00 1209 ASP A C 1
ATOM 9458 O O . ASP A 1 1209 ? 16.349 -36.342 7.161 1.00 72.00 1209 ASP A O 1
ATOM 9462 N N . GLN A 1 1210 ? 18.347 -36.918 6.325 1.00 78.69 1210 GLN A N 1
ATOM 9463 C CA . GLN A 1 1210 ? 18.510 -38.133 7.134 1.00 78.69 1210 GLN A CA 1
ATOM 9464 C C . GLN A 1 1210 ? 19.265 -37.890 8.452 1.00 78.69 1210 GLN A C 1
ATOM 9466 O O . GLN A 1 1210 ? 19.361 -38.812 9.270 1.00 78.69 1210 GLN A O 1
ATOM 9471 N N . LEU A 1 1211 ? 19.806 -36.683 8.666 1.00 84.19 1211 LEU A N 1
ATOM 9472 C CA . LEU A 1 1211 ? 20.492 -36.281 9.895 1.00 84.19 1211 LEU A CA 1
ATOM 9473 C C . LEU A 1 1211 ? 19.652 -35.280 10.695 1.00 84.19 1211 LEU A C 1
ATOM 9475 O O . LEU A 1 1211 ? 19.275 -34.215 10.212 1.00 84.19 1211 LEU A O 1
ATOM 9479 N N . LEU A 1 1212 ? 19.414 -35.619 11.959 1.00 89.25 1212 LEU A N 1
ATOM 9480 C CA . LEU A 1 1212 ? 18.676 -34.812 12.922 1.00 89.25 1212 LEU A CA 1
ATOM 9481 C C . LEU A 1 1212 ? 19.633 -34.308 14.002 1.00 89.25 1212 LEU A C 1
ATOM 9483 O O . LEU A 1 1212 ? 20.500 -35.043 14.482 1.00 89.25 1212 LEU A O 1
ATOM 9487 N N . LYS A 1 1213 ? 19.466 -33.054 14.417 1.00 92.75 1213 LYS A N 1
ATOM 9488 C CA . LYS A 1 1213 ? 20.204 -32.466 15.532 1.00 92.75 1213 LYS A CA 1
ATOM 9489 C C . LYS A 1 1213 ? 19.419 -32.666 16.816 1.00 92.75 1213 LYS A C 1
ATOM 9491 O O . LYS A 1 1213 ? 18.303 -32.176 16.959 1.00 92.75 1213 LYS A O 1
ATOM 9496 N N . ILE A 1 1214 ? 20.031 -33.384 17.751 1.00 93.88 1214 ILE A N 1
ATOM 9497 C CA . ILE A 1 1214 ? 19.496 -33.614 19.089 1.00 93.88 1214 ILE A CA 1
ATOM 9498 C C . ILE A 1 1214 ? 20.123 -32.560 19.999 1.00 93.88 1214 ILE A C 1
ATOM 9500 O O . ILE A 1 1214 ? 21.337 -32.573 20.211 1.00 93.88 1214 ILE A O 1
ATOM 9504 N N . SER A 1 1215 ? 19.327 -31.631 20.528 1.00 95.56 1215 SER A N 1
ATOM 9505 C CA . SER A 1 1215 ? 19.781 -30.663 21.529 1.00 95.56 1215 SER A CA 1
ATOM 9506 C C . SER A 1 1215 ? 19.191 -31.005 22.890 1.00 95.56 1215 SER A C 1
ATOM 9508 O O . SER A 1 1215 ? 17.977 -30.977 23.080 1.00 95.56 1215 SER A O 1
ATOM 9510 N N . LEU A 1 1216 ? 20.066 -31.334 23.837 1.00 93.06 1216 LEU A N 1
ATOM 9511 C CA . LEU A 1 1216 ? 19.705 -31.656 25.208 1.00 93.06 1216 LEU A CA 1
ATOM 9512 C C . LEU A 1 1216 ? 19.716 -30.394 26.072 1.00 93.06 1216 LEU A C 1
ATOM 9514 O O . LEU A 1 1216 ? 20.599 -29.542 25.940 1.00 93.06 1216 LEU A O 1
ATOM 9518 N N . ARG A 1 1217 ? 18.767 -30.296 26.998 1.00 94.88 1217 ARG A N 1
ATOM 9519 C CA . ARG A 1 1217 ? 18.848 -29.436 28.188 1.00 94.88 1217 ARG A CA 1
ATOM 9520 C C . ARG A 1 1217 ? 18.707 -30.296 29.429 1.00 94.88 1217 ARG A C 1
ATOM 9522 O O . ARG A 1 1217 ? 18.072 -31.346 29.354 1.00 94.88 1217 ARG A O 1
ATOM 9529 N N . SER A 1 1218 ? 19.252 -29.846 30.552 1.00 90.25 1218 SER A N 1
ATOM 9530 C CA . SER A 1 1218 ? 19.021 -30.478 31.852 1.00 90.25 1218 SER A CA 1
ATOM 9531 C C . SER A 1 1218 ? 18.619 -29.494 32.947 1.00 90.25 1218 SER A C 1
ATOM 9533 O O . SER A 1 1218 ? 18.681 -28.273 32.776 1.00 90.25 1218 SER A O 1
ATOM 9535 N N . VAL A 1 1219 ? 18.155 -30.064 34.058 1.00 88.00 1219 VAL A N 1
ATOM 9536 C CA . VAL A 1 1219 ? 17.746 -29.382 35.290 1.00 88.00 1219 VAL A CA 1
ATOM 9537 C C . VAL A 1 1219 ? 18.417 -30.033 36.504 1.00 88.00 1219 VAL A C 1
ATOM 9539 O O . VAL A 1 1219 ? 19.072 -31.070 36.387 1.00 88.00 1219 VAL A O 1
ATOM 9542 N N . ASP A 1 1220 ? 18.285 -29.405 37.671 1.00 79.00 1220 ASP A N 1
ATOM 9543 C CA . ASP A 1 1220 ? 18.876 -29.858 38.933 1.00 79.00 1220 ASP A CA 1
ATOM 9544 C C . ASP A 1 1220 ? 20.399 -30.093 38.836 1.00 79.00 1220 ASP A C 1
ATOM 9546 O O . ASP A 1 1220 ? 21.163 -29.169 38.547 1.00 79.00 1220 ASP A O 1
ATOM 9550 N N . THR A 1 1221 ? 20.873 -31.311 39.112 1.00 79.12 1221 THR A N 1
ATOM 9551 C CA . THR A 1 1221 ? 22.305 -31.653 39.147 1.00 79.12 1221 THR A CA 1
ATOM 9552 C C . THR A 1 1221 ? 22.813 -32.387 37.898 1.00 79.12 1221 THR A C 1
ATOM 9554 O O . THR A 1 1221 ? 23.997 -32.731 37.832 1.00 79.12 1221 THR A O 1
ATOM 9557 N N . GLU A 1 1222 ? 21.953 -32.595 36.903 1.00 85.12 1222 GLU A N 1
ATOM 9558 C CA . GLU A 1 1222 ? 22.169 -33.468 35.744 1.00 85.12 1222 GLU A CA 1
ATOM 9559 C C . GLU A 1 1222 ? 23.164 -32.904 34.711 1.00 85.12 1222 GLU A C 1
ATOM 9561 O O . GLU A 1 1222 ? 23.082 -31.738 34.320 1.00 85.12 1222 GLU A O 1
ATOM 9566 N N . ASP A 1 1223 ? 24.071 -33.751 34.209 1.00 86.81 1223 ASP A N 1
ATOM 9567 C CA . ASP A 1 1223 ? 25.068 -33.397 33.184 1.00 86.81 1223 ASP A CA 1
ATOM 9568 C C . ASP A 1 1223 ? 24.763 -34.063 31.829 1.00 86.81 1223 ASP A C 1
ATOM 9570 O O . ASP A 1 1223 ? 24.641 -35.288 31.721 1.00 86.81 1223 ASP A O 1
ATOM 9574 N N . THR A 1 1224 ? 24.651 -33.243 30.781 1.00 89.00 1224 THR A N 1
ATOM 9575 C CA . THR A 1 1224 ? 24.363 -33.660 29.397 1.00 89.00 1224 THR A CA 1
ATOM 9576 C C . THR A 1 1224 ? 25.611 -33.838 28.523 1.00 89.00 1224 THR A C 1
ATOM 9578 O O . THR A 1 1224 ? 25.501 -34.331 27.394 1.00 89.00 1224 THR A O 1
ATOM 9581 N N . THR A 1 1225 ? 26.804 -33.476 29.008 1.00 85.31 1225 THR A N 1
ATOM 9582 C CA . THR A 1 1225 ? 28.057 -33.552 28.236 1.00 85.31 1225 THR A CA 1
ATOM 9583 C C . THR A 1 1225 ? 28.558 -34.977 27.967 1.00 85.31 1225 THR A C 1
ATOM 9585 O O . THR A 1 1225 ? 28.988 -35.216 26.834 1.00 85.31 1225 THR A O 1
ATOM 9588 N N . PRO A 1 1226 ? 28.446 -35.977 28.877 1.00 89.00 1226 PRO A N 1
ATOM 9589 C CA . PRO A 1 1226 ? 28.880 -37.345 28.571 1.00 89.00 1226 PRO A CA 1
ATOM 9590 C C . PRO A 1 1226 ? 28.056 -37.971 27.439 1.00 89.00 1226 PRO A C 1
ATOM 9592 O O . PRO A 1 1226 ? 28.554 -38.807 26.687 1.00 89.00 1226 PRO A O 1
ATOM 9595 N N . ILE A 1 1227 ? 26.799 -37.534 27.309 1.00 90.12 1227 ILE A N 1
ATOM 9596 C CA . ILE A 1 1227 ? 25.855 -38.002 26.296 1.00 90.12 1227 ILE A CA 1
ATOM 9597 C C . ILE A 1 1227 ? 26.256 -37.439 24.929 1.00 90.12 1227 ILE A C 1
ATOM 9599 O O . ILE A 1 1227 ? 26.471 -38.211 24.001 1.00 90.12 1227 ILE A O 1
ATOM 9603 N N . SER A 1 1228 ? 26.444 -36.118 24.800 1.00 86.31 1228 SER A N 1
ATOM 9604 C CA . SER A 1 1228 ? 26.858 -35.522 23.521 1.00 86.31 1228 SER A CA 1
ATOM 9605 C C . SER A 1 1228 ? 28.229 -36.013 23.063 1.00 86.31 1228 SER A C 1
ATOM 9607 O O . SER A 1 1228 ? 28.383 -36.354 21.892 1.00 86.31 1228 SER A O 1
ATOM 9609 N N . LEU A 1 1229 ? 29.199 -36.126 23.979 1.00 83.06 1229 LEU A N 1
ATOM 9610 C CA . LEU A 1 1229 ? 30.548 -36.609 23.665 1.00 83.06 1229 LEU A CA 1
ATOM 9611 C C . LEU A 1 1229 ? 30.535 -38.043 23.113 1.00 83.06 1229 LEU A C 1
ATOM 9613 O O . LEU A 1 1229 ? 31.326 -38.366 22.227 1.00 83.06 1229 LEU A O 1
ATOM 9617 N N . LYS A 1 1230 ? 29.609 -38.898 23.573 1.00 86.81 1230 LYS A N 1
ATOM 9618 C CA . LYS A 1 1230 ? 29.456 -40.269 23.060 1.00 86.81 1230 LYS A CA 1
ATOM 9619 C C . LYS A 1 1230 ? 29.035 -40.318 21.585 1.00 86.81 1230 LYS A C 1
ATOM 9621 O O . LYS A 1 1230 ? 29.402 -41.271 20.899 1.00 86.81 1230 LYS A O 1
ATOM 9626 N N . PHE A 1 1231 ? 28.322 -39.299 21.107 1.00 85.06 1231 PHE A N 1
ATOM 9627 C CA . PHE A 1 1231 ? 27.836 -39.163 19.728 1.00 85.06 1231 PHE A CA 1
ATOM 9628 C C . PHE A 1 1231 ? 28.588 -38.073 18.936 1.00 85.06 1231 PHE A C 1
ATOM 9630 O O . PHE A 1 1231 ? 28.058 -37.514 17.981 1.00 85.06 1231 PHE A O 1
ATOM 9637 N N . GLY A 1 1232 ? 29.828 -37.751 19.332 1.00 78.12 1232 GLY A N 1
ATOM 9638 C CA . GLY A 1 1232 ? 30.696 -36.804 18.615 1.00 78.12 1232 GLY A CA 1
ATOM 9639 C C . GLY A 1 1232 ? 30.275 -35.330 18.698 1.00 78.12 1232 GLY A C 1
ATOM 9640 O O . GLY A 1 1232 ? 30.824 -34.499 17.980 1.00 78.12 1232 GLY A O 1
ATOM 9641 N N . GLY A 1 1233 ? 29.309 -35.004 19.557 1.00 77.38 1233 GLY A N 1
ATOM 9642 C CA . GLY A 1 1233 ? 28.848 -33.646 19.824 1.00 77.38 1233 GLY A CA 1
ATOM 9643 C C . GLY A 1 1233 ? 29.484 -33.013 21.064 1.00 77.38 1233 GLY A C 1
ATOM 9644 O O . GLY A 1 1233 ? 30.369 -33.581 21.704 1.00 77.38 1233 GLY A O 1
ATOM 9645 N N . GLY A 1 1234 ? 28.996 -31.831 21.440 1.00 70.56 1234 GLY A N 1
ATOM 9646 C CA . GLY A 1 1234 ? 29.558 -31.034 22.532 1.00 70.56 1234 GLY A CA 1
ATOM 9647 C C . GLY A 1 1234 ? 28.560 -30.077 23.184 1.00 70.56 1234 GLY A C 1
ATOM 9648 O O . GLY A 1 1234 ? 27.395 -29.989 22.786 1.00 70.56 1234 GLY A O 1
ATOM 9649 N N . GLY A 1 1235 ? 29.030 -29.370 24.211 1.00 74.00 1235 GLY A N 1
ATOM 9650 C CA . GLY A 1 1235 ? 28.249 -28.430 25.012 1.00 74.00 1235 GLY A CA 1
ATOM 9651 C C . GLY A 1 1235 ? 28.838 -28.236 26.407 1.00 74.00 1235 GLY A C 1
ATOM 9652 O O . GLY A 1 1235 ? 30.007 -28.539 26.640 1.00 74.00 1235 GLY A O 1
ATOM 9653 N N . HIS A 1 1236 ? 28.005 -27.774 27.333 1.00 77.06 1236 HIS A N 1
ATOM 9654 C CA . HIS A 1 1236 ? 28.294 -27.680 28.766 1.00 77.06 1236 HIS A CA 1
ATOM 9655 C C . HIS A 1 1236 ? 27.224 -28.442 29.562 1.00 77.06 1236 HIS A C 1
ATOM 9657 O O . HIS A 1 1236 ? 26.212 -28.850 28.996 1.00 77.06 1236 HIS A O 1
ATOM 9663 N N . ARG A 1 1237 ? 27.433 -28.632 30.873 1.00 80.06 1237 ARG A N 1
ATOM 9664 C CA . ARG A 1 1237 ? 26.581 -29.448 31.765 1.00 80.06 1237 ARG A CA 1
ATOM 9665 C C . ARG A 1 1237 ? 25.080 -29.356 31.451 1.00 80.06 1237 ARG A C 1
ATOM 9667 O O . ARG A 1 1237 ? 24.449 -30.373 31.165 1.00 80.06 1237 ARG A O 1
ATOM 9674 N N . ASN A 1 1238 ? 24.553 -28.131 31.444 1.00 79.38 1238 ASN A N 1
ATOM 9675 C CA . ASN A 1 1238 ? 23.120 -27.844 31.354 1.00 79.38 1238 ASN A CA 1
ATOM 9676 C C . ASN A 1 1238 ? 22.572 -27.831 29.911 1.00 79.38 1238 ASN A C 1
ATOM 9678 O O . ASN A 1 1238 ? 21.353 -27.804 29.726 1.00 79.38 1238 ASN A O 1
ATOM 9682 N N . ALA A 1 1239 ? 23.439 -27.809 28.890 1.00 85.06 1239 ALA A N 1
ATOM 9683 C CA . ALA A 1 1239 ? 23.036 -27.789 27.487 1.00 85.06 1239 ALA A CA 1
ATOM 9684 C C . ALA A 1 1239 ? 24.107 -28.378 26.555 1.00 85.06 1239 ALA A C 1
ATOM 9686 O O . ALA A 1 1239 ? 25.220 -27.853 26.440 1.00 85.06 1239 ALA A O 1
ATOM 9687 N N . SER A 1 1240 ? 23.736 -29.416 25.806 1.00 85.62 1240 SER A N 1
ATOM 9688 C CA . SER A 1 1240 ? 24.605 -30.049 24.811 1.00 85.62 1240 SER A CA 1
ATOM 9689 C C . SER A 1 1240 ? 23.867 -30.381 23.514 1.00 85.62 1240 SER A C 1
ATOM 9691 O O . SER A 1 1240 ? 22.641 -30.262 23.421 1.00 85.62 1240 SER A O 1
ATOM 9693 N N . SER A 1 1241 ? 24.601 -30.736 22.458 1.00 89.69 1241 SER A N 1
ATOM 9694 C CA . SER A 1 1241 ? 23.991 -31.245 21.225 1.00 89.69 1241 SER A CA 1
ATOM 9695 C C . SER A 1 1241 ? 24.914 -32.155 20.424 1.00 89.69 1241 SER A C 1
ATOM 9697 O O . SER A 1 1241 ? 26.136 -32.044 20.511 1.00 89.69 1241 SER A O 1
ATOM 9699 N N . PHE A 1 1242 ? 24.308 -33.037 19.632 1.00 92.00 1242 PHE A N 1
ATOM 9700 C CA . PHE A 1 1242 ? 24.961 -33.960 18.702 1.00 92.00 1242 PHE A CA 1
ATOM 9701 C C . PHE A 1 1242 ? 24.060 -34.200 17.478 1.00 92.00 1242 PHE A C 1
ATOM 9703 O O . PHE A 1 1242 ? 22.904 -33.770 17.457 1.00 92.00 1242 PHE A O 1
ATOM 9710 N N . LEU A 1 1243 ? 24.593 -34.865 16.451 1.00 89.25 1243 LEU A N 1
ATOM 9711 C CA . LEU A 1 1243 ? 23.825 -35.321 15.288 1.00 89.25 1243 LEU A CA 1
ATOM 9712 C C . LEU A 1 1243 ? 23.507 -36.813 15.433 1.00 89.25 1243 LEU A C 1
ATOM 9714 O O . LEU A 1 1243 ? 24.336 -37.580 15.920 1.00 89.25 1243 LEU A O 1
ATOM 9718 N N . LEU A 1 1244 ? 22.318 -37.220 14.996 1.00 90.44 1244 LEU A N 1
ATOM 9719 C CA . LEU A 1 1244 ? 21.846 -38.603 15.013 1.00 90.44 1244 LEU A CA 1
ATOM 9720 C C . LEU A 1 1244 ? 21.088 -38.892 13.712 1.00 90.44 1244 LEU A C 1
ATOM 9722 O O . LEU A 1 1244 ? 20.423 -38.008 13.174 1.00 90.44 1244 LEU A O 1
ATOM 9726 N N . SER A 1 1245 ? 21.168 -40.117 13.190 1.00 89.31 1245 SER A N 1
ATOM 9727 C CA . SER A 1 1245 ? 20.383 -40.478 12.001 1.00 89.31 1245 SER A CA 1
ATOM 9728 C C . SER A 1 1245 ? 18.914 -40.731 12.355 1.00 89.31 1245 SER A C 1
ATOM 9730 O O . SER A 1 1245 ? 18.615 -41.291 13.413 1.00 89.31 1245 SER A O 1
ATOM 9732 N N . SER A 1 1246 ? 17.987 -40.393 11.455 1.00 86.31 1246 SER A N 1
ATOM 9733 C CA . SER A 1 1246 ? 16.546 -40.637 11.651 1.00 86.31 1246 SER A CA 1
ATOM 9734 C C . SER A 1 1246 ? 16.243 -42.114 11.963 1.00 86.31 1246 SER A C 1
ATOM 9736 O O . SER A 1 1246 ? 15.460 -42.427 12.858 1.00 86.31 1246 SER A O 1
ATOM 9738 N N . ALA A 1 1247 ? 16.940 -43.040 11.292 1.00 86.81 1247 ALA A N 1
ATOM 9739 C CA . ALA A 1 1247 ? 16.811 -44.486 11.498 1.00 86.81 1247 ALA A CA 1
ATOM 9740 C C . ALA A 1 1247 ? 17.395 -45.003 12.833 1.00 86.81 1247 ALA A C 1
ATOM 9742 O O . ALA A 1 1247 ? 17.134 -46.147 13.217 1.00 86.81 1247 ALA A O 1
ATOM 9743 N N . GLU A 1 1248 ? 18.196 -44.195 13.529 1.00 88.25 1248 GLU A N 1
ATOM 9744 C CA . GLU A 1 1248 ? 18.716 -44.490 14.865 1.00 88.25 1248 GLU A CA 1
ATOM 9745 C C . GLU A 1 1248 ? 17.855 -43.844 15.958 1.00 88.25 1248 GLU A C 1
ATOM 9747 O O . GLU A 1 1248 ? 17.563 -44.505 16.954 1.00 88.25 1248 GLU A O 1
ATOM 9752 N N . LEU A 1 1249 ? 17.339 -42.630 15.730 1.00 90.06 1249 LEU A N 1
ATOM 9753 C CA . LEU A 1 1249 ? 16.342 -42.000 16.604 1.00 90.06 1249 LEU A CA 1
ATOM 9754 C C . LEU A 1 1249 ? 15.082 -42.870 16.763 1.00 90.06 1249 LEU A C 1
ATOM 9756 O O . LEU A 1 1249 ? 14.598 -43.061 17.878 1.00 90.06 1249 LEU A O 1
ATOM 9760 N N . GLU A 1 1250 ? 14.586 -43.470 15.677 1.00 88.94 1250 GLU A N 1
ATOM 9761 C CA . GLU A 1 1250 ? 13.447 -44.405 15.717 1.00 88.94 1250 GLU A CA 1
ATOM 9762 C C . GLU A 1 1250 ? 13.709 -45.673 16.558 1.00 88.94 1250 GLU A C 1
ATOM 9764 O O . GLU A 1 1250 ? 12.768 -46.370 16.935 1.00 88.94 1250 GLU A O 1
ATOM 9769 N N . ARG A 1 1251 ? 14.972 -45.974 16.906 1.00 88.94 1251 ARG A N 1
ATOM 9770 C CA . ARG A 1 1251 ? 15.328 -47.046 17.859 1.00 88.94 1251 ARG A CA 1
ATOM 9771 C C . ARG A 1 1251 ? 15.335 -46.571 19.311 1.00 88.94 1251 ARG A C 1
ATOM 9773 O O . ARG A 1 1251 ? 15.313 -47.404 20.210 1.00 88.94 1251 ARG A O 1
ATOM 9780 N N . TRP A 1 1252 ? 15.411 -45.261 19.543 1.00 92.56 1252 TRP A N 1
ATOM 9781 C CA . TRP A 1 1252 ? 15.380 -44.666 20.879 1.00 92.56 1252 TRP A CA 1
ATOM 9782 C C . TRP A 1 1252 ? 13.937 -44.392 21.333 1.00 92.56 1252 TRP A C 1
ATOM 9784 O O . TRP A 1 1252 ? 13.684 -44.399 22.534 1.00 92.56 1252 TRP A O 1
ATOM 9794 N N . LYS A 1 1253 ? 12.989 -44.181 20.404 1.00 91.12 1253 LYS A N 1
ATOM 9795 C CA . LYS A 1 1253 ? 11.559 -43.960 20.700 1.00 91.12 1253 LYS A CA 1
ATOM 9796 C C . LYS A 1 1253 ? 10.939 -45.134 21.467 1.00 91.12 1253 LYS A C 1
ATOM 9798 O O . LYS A 1 1253 ? 10.844 -46.253 20.958 1.00 91.12 1253 LYS A O 1
ATOM 9803 N N . VAL A 1 1254 ? 10.459 -44.868 22.683 1.00 87.62 1254 VAL A N 1
ATOM 9804 C CA . VAL A 1 1254 ? 9.824 -45.875 23.544 1.00 87.62 1254 VAL A CA 1
ATOM 9805 C C . VAL A 1 1254 ? 8.393 -46.121 23.068 1.00 87.62 1254 VAL A C 1
ATOM 9807 O O . VAL A 1 1254 ? 7.502 -45.282 23.215 1.00 87.62 1254 VAL A O 1
ATOM 9810 N N . ARG A 1 1255 ? 8.151 -47.298 22.485 1.00 78.12 1255 ARG A N 1
ATOM 9811 C CA . ARG A 1 1255 ? 6.813 -47.702 22.037 1.00 78.12 1255 ARG A CA 1
ATOM 9812 C C . ARG A 1 1255 ? 5.928 -48.009 23.244 1.00 78.12 1255 ARG A C 1
ATOM 9814 O O . ARG A 1 1255 ? 6.133 -49.013 23.921 1.00 78.12 1255 ARG A O 1
ATOM 9821 N N . LYS A 1 1256 ? 4.901 -47.186 23.477 1.00 56.31 1256 LYS A N 1
ATOM 9822 C CA . LYS A 1 1256 ? 3.797 -47.547 24.379 1.00 56.31 1256 LYS A CA 1
ATOM 9823 C C . LYS A 1 1256 ? 3.114 -48.802 23.829 1.00 56.31 1256 LYS A C 1
ATOM 9825 O O . LYS A 1 1256 ? 2.658 -48.800 22.687 1.00 56.31 1256 LYS A O 1
ATOM 9830 N N . ASN A 1 1257 ? 3.054 -49.864 24.631 1.00 41.34 1257 ASN A N 1
ATOM 9831 C CA . ASN A 1 1257 ? 2.327 -51.077 24.265 1.00 41.34 1257 ASN A CA 1
ATOM 9832 C C . ASN A 1 1257 ? 0.847 -50.740 24.056 1.00 41.34 1257 ASN A C 1
ATOM 9834 O O . ASN A 1 1257 ? 0.194 -50.238 24.971 1.00 41.34 1257 ASN A O 1
ATOM 9838 N N . ALA A 1 1258 ? 0.318 -51.057 22.876 1.00 36.56 1258 ALA A N 1
ATOM 9839 C CA . ALA A 1 1258 ? -1.119 -51.076 22.657 1.00 36.56 1258 ALA A CA 1
ATOM 9840 C C . ALA A 1 1258 ? -1.711 -52.236 23.470 1.00 36.56 1258 ALA A C 1
ATOM 9842 O O . ALA A 1 1258 ? -1.535 -53.402 23.114 1.00 36.56 1258 ALA A O 1
ATOM 9843 N N . GLN A 1 1259 ? -2.367 -51.915 24.586 1.00 33.25 1259 GLN A N 1
ATOM 9844 C CA . GLN A 1 1259 ? -3.281 -52.855 25.224 1.00 33.25 1259 GLN A CA 1
ATOM 9845 C C . GLN A 1 1259 ? -4.529 -53.002 24.345 1.00 33.25 1259 GLN A C 1
ATOM 9847 O O . GLN A 1 1259 ? -4.978 -52.032 23.732 1.00 33.25 1259 GLN A O 1
ATOM 9852 N N . ILE A 1 1260 ? -5.023 -54.238 24.277 1.00 32.97 1260 ILE A N 1
ATOM 9853 C CA . ILE A 1 1260 ? -6.311 -54.626 23.688 1.00 32.97 1260 ILE A CA 1
ATOM 9854 C C . ILE A 1 1260 ? -7.392 -54.424 24.753 1.00 32.97 1260 ILE A C 1
ATOM 9856 O O . ILE A 1 1260 ? -7.098 -54.783 25.917 1.00 32.97 1260 ILE A O 1
#

Sequence (1260 aa):
MASAKVLNPADSIADSMPDALRQSRYHMKRCFARFAAEGKRLLKQQHIMEEVEKVIEDKHERSKVMEGLLGYILSSTKEAAVVPPYVAFAVRANPGFWEFVRVNSEDLSVDGITASEYLQFKEMFIDEDWATDENALEIDFGAIDFSTPQMTLPSSIGNGVSFISKFMTSRLHRNHLDAKTLLEYLQALNHNGENLMINGTLDTVAKLQNVLVAAEVFVSAHPKETPFENFEQRLKEWGFEKGWGSTAERVKETIRILSEALQAPDPANLELLFSRLPAVFSIVIFSPHGYFGQSDVLGLPDTGGQVVYILDQVRALEEELLLRIKQQGLHVKPQILVVTRLIPDARGTKCNQELEPIVDTKHSHILRVPFRTENGDAAVKILEHMECKPDLIIGNYSDGNLVASLMASKLGITQGTIAHALEKTKYEDSDVKWKEFDPKYHFSCQFTADVISMNAADFIITSTYQEIAGSKDRPGQYESHVAFTMPGLYRVVSGISVFDPKFNIAAPGADQSVYFPYTEKQRRLATFHPAIDELLYSKEDNKEHIGYLADKKKPIIFSMARLDTVKNITGLTEWYGKNKRLRSLVNLVIVAGFFDPSKSKDREEIAEIKKMHALIEKYQLKGQIRWIAAQTDRYRNSELYRCIADTKGAFVQPALYEAFGLTVIEAMNCGLPTFATNQGGPAEIIVDGISGYHIDPNNGDESSNKIADFFEKCKTDADYWKNISKAGLQRINECYTWKIYAKKLLNMGATYGFWRQLNKEQKLAKQRYIHMFYNLLFRNLARKLPIPSEGPQQPTSEAKTAPKQPAPALVAAPKQPAPAATVPAPALVAAPKQPAPAATVPASEQALPAVTPKPKTPEQTSTTGSQATQSAEEESAGQMASMAVAVGSGLAANMMNSVKKSTKASAILYHYPCPDGAFAALAAHLYFSAASLPALFFPNTAIPFAALARSTLSTLSPPASTPGPFLIPNTVYNPNNTAPQLPLHEIGDLYLLDFVGPSGFVQDVSSRVDRVIILDHHKTALENLSDTPTGENVIKVLDMERSGATIAFDYFKEKLNKFKINPGKKVVVDCEFDRLRPLFEYIEDGDLWRWRLPNSKAFNNGLKDLGFEYDVRLNPSLYQQLLSLDLESVINQGIVTLSHKQKLIDDALSHSYEIALGAGLFGHCLAVDADSIAELRSDLGHQLAMRSCNLKLRGIGAVIYRVPELENDQLLKISLRSVDTEDTTPISLKFGGGGHRNASSFLLSSAELERWKVRKNAQI

InterPro domains:
  IPR000368 Sucrose synthase, first GT-B domain [PF00862] (269-376)
  IPR000368 Sucrose synthase, first GT-B domain [PF00862] (377-537)
  IPR001296 Glycosyl transferase, family 1 [PF00534] (547-723)
  IPR012820 Sucrose synthase, plant/cyanobacteria [PTHR45839] (10-787)
  IPR012820 Sucrose synthase, plant/cyanobacteria [TIGR02470] (26-786)
  IPR038763 DHH phosphoesterase superfamily [SSF64182] (892-1251)
  IPR056735 Sucrose synthase, N-terminal [PF24861] (11-123)
  IPR056736 Sucrose synthase, EPBD domain [PF24862] (159-245)